Protein AF-0000000074000916 (afdb_homodimer)

Nearest PDB structures (foldseek):
  6sek-assembly1_B  TM=9.337E-01  e=2.875E-43  synthetic construct
  6sf0-assembly2_C-2  TM=9.199E-01  e=2.867E-39  synthetic construct
  7al4-assembly1_A  TM=8.876E-01  e=7.362E-39  Felis catus
  7al4-assembly2_C  TM=8.967E-01  e=8.934E-38  Felis catus
  8odw-assembly1_A  TM=8.646E-01  e=1.930E-27  Gynuella sunshinyii

Foldseek 3Di:
DPAFEEEEAAQELLRVLQLLLCVVLVGHYAYEHQFQDYHQQLDAVTVSQQHLDAPADWALFFQQQAAAPVQHQDPPADRIHHSVSVRVSSVCVCVVSVNVVRYDHSKGWQAWDQDPVQWIWTHIPDDDTDIGRFYEYANDFFGADDADVVHAADDAQAAEEESSQHHACPPPHNQFQFEEEEEDQAQSSQVRQQRQLPPRGHPAYEYEYAFFAQEAECDWPRHGPNVVLVVDDPVPDPVVSLVVVQVSSCVGPNAPVVLVTDGGPDGRQQADHHYDNCRSVCSVVVSYHYFYHFRHHDYQWTAGPVGDIDGGRYYYYHPTRAGADSRYDCVVDGQVLLADQAQLQFHDQPNGRYTYALSAAEPTYRNNVSSLVSNLVSCVSVLQFDDDHSVVSVVNSVVVQVVSVVRYPDHSRRHGYDYDVVSVVVSVVNRVVRNVVRDDPPPPPD/DPAFEEEEAAQELLRVLQLLLCVVLVGHYAYEHQFQDYHQQLDAVTVSQQHLDAPPDWALFFQQQAAAPVQHQDPPADRIHHSVSVRVSSVCVCVVSVPVVRYDHNKGWQAWDQDPVQWIWTHIPDDDTDIGRFYEYANDFFGADDADVVHAADDAQAAEEESSQHHACPPPHNQFQFEEEEEDQAQSSQVRQQRQLPPRGHPAYEYEYAFFAQEAEQDWPRHGPNVVLVVDDPVPDPVVSLVVVQVSSCVGPNAPVVLVTDGGPDGRQQADHHYDNCRSVCSVVVSYHYFYHFRHHDYQWTAGPVGDIDGGRYYYYHPTTAGADSRYDCVVDGQVLLADQAQLQFHDQPNGRYTYALSAAEPTYRNNVSSLVSNLVSCVSVLQFDDDHSVVSVVNSVVVQVVSVVRYPDHSRRHGYDYDVVSVVVSVVNRVVRNVVRDDPPPPPD

Structure (mmCIF, N/CA/C/O backbone):
data_AF-0000000074000916-model_v1
#
loop_
_entity.id
_entity.type
_entity.pdbx_description
1 polymer 'Flavin-containing monooxygenase 5'
#
loop_
_atom_site.group_PDB
_atom_site.id
_atom_site.type_symbol
_atom_site.label_atom_id
_atom_site.label_alt_id
_atom_site.label_comp_id
_atom_site.label_asym_id
_atom_site.label_entity_id
_atom_site.label_seq_id
_atom_site.pdbx_PDB_ins_code
_atom_site.Cartn_x
_atom_site.Cartn_y
_atom_site.Cartn_z
_atom_site.occupancy
_atom_site.B_iso_or_equiv
_atom_site.auth_seq_id
_atom_site.auth_comp_id
_atom_site.auth_asym_id
_atom_site.auth_atom_id
_atom_site.pdbx_PDB_model_num
ATOM 1 N N . MET A 1 1 ? 12.797 -53.281 -23.734 1 43.5 1 MET A N 1
ATOM 2 C CA . MET A 1 1 ? 11.609 -52.5 -24.109 1 43.5 1 MET A CA 1
ATOM 3 C C . MET A 1 1 ? 11.977 -51.094 -24.5 1 43.5 1 MET A C 1
ATOM 5 O O . MET A 1 1 ? 12.859 -50.469 -23.891 1 43.5 1 MET A O 1
ATOM 9 N N . SER A 1 2 ? 11.727 -50.656 -25.734 1 62.44 2 SER A N 1
ATOM 10 C CA . SER A 1 2 ? 12.133 -49.344 -26.266 1 62.44 2 SER A CA 1
ATOM 11 C C . SER A 1 2 ? 11.648 -48.219 -25.375 1 62.44 2 SER A C 1
ATOM 13 O O . SER A 1 2 ? 10.609 -48.344 -24.719 1 62.44 2 SER A O 1
ATOM 15 N N . SER A 1 3 ? 12.43 -47.312 -24.922 1 84.88 3 SER A N 1
ATOM 16 C CA . SER A 1 3 ? 12.141 -46.156 -24.094 1 84.88 3 SER A CA 1
ATOM 17 C C . SER A 1 3 ? 10.945 -45.375 -24.641 1 84.88 3 SER A C 1
ATOM 19 O O . SER A 1 3 ? 10.828 -45.156 -25.859 1 84.88 3 SER A O 1
ATOM 21 N N . PRO A 1 4 ? 9.945 -45.188 -23.766 1 95.75 4 PRO A N 1
ATOM 22 C CA . PRO A 1 4 ? 8.766 -44.438 -24.219 1 95.75 4 PRO A CA 1
ATOM 23 C C . PRO A 1 4 ? 9.102 -43.062 -24.797 1 95.75 4 PRO A C 1
ATOM 25 O O . PRO A 1 4 ? 10.094 -42.469 -24.391 1 95.75 4 PRO A O 1
ATOM 28 N N . HIS A 1 5 ? 8.383 -42.719 -25.75 1 98.25 5 HIS A N 1
ATOM 29 C CA . HIS A 1 5 ? 8.438 -41.344 -26.266 1 98.25 5 HIS A CA 1
ATOM 30 C C . HIS A 1 5 ? 7.289 -40.5 -25.734 1 98.25 5 HIS A C 1
ATOM 32 O O . HIS A 1 5 ? 6.121 -40.844 -25.922 1 98.25 5 HIS A O 1
ATOM 38 N N . VAL A 1 6 ? 7.645 -39.406 -25.031 1 98.75 6 VAL A N 1
ATOM 39 C CA . VAL A 1 6 ? 6.672 -38.656 -24.25 1 98.75 6 VAL A CA 1
ATOM 40 C C . VAL A 1 6 ? 6.332 -37.344 -24.969 1 98.75 6 VAL A C 1
ATOM 42 O O . VAL A 1 6 ? 7.215 -36.688 -25.516 1 98.75 6 VAL A O 1
ATOM 45 N N . CYS A 1 7 ? 5.047 -36.969 -24.984 1 98.81 7 CYS A N 1
ATOM 46 C CA . CYS A 1 7 ? 4.602 -35.625 -25.391 1 98.81 7 CYS A CA 1
ATOM 47 C C . CYS A 1 7 ? 4.277 -34.781 -24.156 1 98.81 7 CYS A C 1
ATOM 49 O O . CYS A 1 7 ? 3.502 -35.188 -23.297 1 98.81 7 CYS A O 1
ATOM 51 N N . VAL A 1 8 ? 4.883 -33.656 -24.047 1 98.94 8 VAL A N 1
ATOM 52 C CA . VAL A 1 8 ? 4.578 -32.719 -22.984 1 98.94 8 VAL A CA 1
ATOM 53 C C . VAL A 1 8 ? 3.891 -31.484 -23.578 1 98.94 8 VAL A C 1
ATOM 55 O O . VAL A 1 8 ? 4.438 -30.828 -24.469 1 98.94 8 VAL A O 1
ATOM 58 N N . ILE A 1 9 ? 2.682 -31.188 -23.078 1 98.81 9 ILE A N 1
ATOM 59 C CA . ILE A 1 9 ? 1.931 -30.031 -23.562 1 98.81 9 ILE A CA 1
ATOM 60 C C . ILE A 1 9 ? 2.1 -28.875 -22.578 1 98.81 9 ILE A C 1
ATOM 62 O O . ILE A 1 9 ? 1.536 -28.891 -21.484 1 98.81 9 ILE A O 1
ATOM 66 N N . GLY A 1 10 ? 2.869 -27.844 -23.031 1 98.44 10 GLY A N 1
ATOM 67 C CA . GLY A 1 10 ? 3.07 -26.656 -22.203 1 98.44 10 GLY A CA 1
ATOM 68 C C . GLY A 1 10 ? 4.453 -26.594 -21.594 1 98.44 10 GLY A C 1
ATOM 69 O O . GLY A 1 10 ? 4.93 -27.562 -21 1 98.44 10 GLY A O 1
ATOM 70 N N . ALA A 1 11 ? 5.074 -25.438 -21.734 1 98.44 11 ALA A N 1
ATOM 71 C CA . ALA A 1 11 ? 6.387 -25.172 -21.141 1 98.44 11 ALA A CA 1
ATOM 72 C C . ALA A 1 11 ? 6.328 -24 -20.156 1 98.44 11 ALA A C 1
ATOM 74 O O . ALA A 1 11 ? 7.219 -23.156 -20.141 1 98.44 11 ALA A O 1
ATOM 75 N N . GLY A 1 12 ? 5.191 -23.938 -19.391 1 97.56 12 GLY A N 1
ATOM 76 C CA . GLY A 1 12 ? 5.125 -23.016 -18.281 1 97.56 12 GLY A CA 1
ATOM 77 C C . GLY A 1 12 ? 5.945 -23.453 -17.078 1 97.56 12 GLY A C 1
ATOM 78 O O . GLY A 1 12 ? 6.863 -24.266 -17.219 1 97.56 12 GLY A O 1
ATOM 79 N N . SER A 1 13 ? 5.598 -22.891 -15.914 1 97.44 13 SER A N 1
ATOM 80 C CA . SER A 1 13 ? 6.363 -23.172 -14.703 1 97.44 13 SER A CA 1
ATOM 81 C C . SER A 1 13 ? 6.316 -24.656 -14.352 1 97.44 13 SER A C 1
ATOM 83 O O . SER A 1 13 ? 7.246 -25.172 -13.734 1 97.44 13 SER A O 1
ATOM 85 N N . SER A 1 14 ? 5.289 -25.359 -14.773 1 98.38 14 SER A N 1
ATOM 86 C CA . SER A 1 14 ? 5.141 -26.781 -14.453 1 98.38 14 SER A CA 1
ATOM 87 C C . SER A 1 14 ? 5.805 -27.656 -15.508 1 98.38 14 SER A C 1
ATOM 89 O O . SER A 1 14 ? 6.527 -28.594 -15.18 1 98.38 14 SER A O 1
ATOM 91 N N . GLY A 1 15 ? 5.629 -27.328 -16.766 1 98.62 15 GLY A N 1
ATOM 92 C CA . GLY A 1 15 ? 6.125 -28.141 -17.859 1 98.62 15 GLY A CA 1
ATOM 93 C C . GLY A 1 15 ? 7.637 -28.219 -17.906 1 98.62 15 GLY A C 1
ATOM 94 O O . GLY A 1 15 ? 8.203 -29.266 -18.219 1 98.62 15 GLY A O 1
ATOM 95 N N . ILE A 1 16 ? 8.312 -27.156 -17.578 1 98.75 16 ILE A N 1
ATOM 96 C CA . ILE A 1 16 ? 9.766 -27.125 -17.703 1 98.75 16 ILE A CA 1
ATOM 97 C C . ILE A 1 16 ? 10.391 -28.062 -16.672 1 98.75 16 ILE A C 1
ATOM 99 O O . ILE A 1 16 ? 11.477 -28.609 -16.906 1 98.75 16 ILE A O 1
ATOM 103 N N . THR A 1 17 ? 9.742 -28.312 -15.578 1 98.62 17 THR A N 1
ATOM 104 C CA . THR A 1 17 ? 10.289 -29.25 -14.609 1 98.62 17 THR A CA 1
ATOM 105 C C . THR A 1 17 ? 10.117 -30.688 -15.086 1 98.62 17 THR A C 1
ATOM 107 O O . THR A 1 17 ? 10.953 -31.547 -14.805 1 98.62 17 THR A O 1
ATOM 110 N N . VAL A 1 18 ? 9.062 -30.938 -15.828 1 98.75 18 VAL A N 1
ATOM 111 C CA . VAL A 1 18 ? 8.82 -32.25 -16.375 1 98.75 18 VAL A CA 1
ATOM 112 C C . VAL A 1 18 ? 9.906 -32.594 -17.391 1 98.75 18 VAL A C 1
ATOM 114 O O . VAL A 1 18 ? 10.539 -33.656 -17.312 1 98.75 18 VAL A O 1
ATOM 117 N N . ILE A 1 19 ? 10.133 -31.703 -18.344 1 98.75 19 ILE A N 1
ATOM 118 C CA . ILE A 1 19 ? 11.078 -32.031 -19.406 1 98.75 19 ILE A CA 1
ATOM 119 C C . ILE A 1 19 ? 12.492 -32.094 -18.828 1 98.75 19 ILE A C 1
ATOM 121 O O . ILE A 1 19 ? 13.32 -32.875 -19.297 1 98.75 19 ILE A O 1
ATOM 125 N N . LYS A 1 20 ? 12.773 -31.281 -17.781 1 98.81 20 LYS A N 1
ATOM 126 C CA . LYS A 1 20 ? 14.047 -31.438 -17.094 1 98.81 20 LYS A CA 1
ATOM 127 C C . LYS A 1 20 ? 14.211 -32.844 -16.531 1 98.81 20 LYS A C 1
ATOM 129 O O . LYS A 1 20 ? 15.25 -33.469 -16.734 1 98.81 20 LYS A O 1
ATOM 134 N N . SER A 1 21 ? 13.219 -33.312 -15.867 1 98.69 21 SER A N 1
ATOM 135 C CA . SER A 1 21 ? 13.273 -34.656 -15.266 1 98.69 21 SER A CA 1
ATOM 136 C C . SER A 1 21 ? 13.406 -35.75 -16.328 1 98.69 21 SER A C 1
ATOM 138 O O . SER A 1 21 ? 14.156 -36.688 -16.156 1 98.69 21 SER A O 1
ATOM 140 N N . LEU A 1 22 ? 12.664 -35.656 -17.406 1 98.62 22 LEU A N 1
ATOM 141 C CA . LEU A 1 22 ? 12.75 -36.594 -18.5 1 98.62 22 LEU A CA 1
ATOM 142 C C . LEU A 1 22 ? 14.156 -36.625 -19.094 1 98.62 22 LEU A C 1
ATOM 144 O O . LEU A 1 22 ? 14.742 -37.688 -19.281 1 98.62 22 LEU A O 1
ATOM 148 N N . LYS A 1 23 ? 14.672 -35.438 -19.328 1 98.5 23 LYS A N 1
ATOM 149 C CA . LYS A 1 23 ? 16.016 -35.312 -19.891 1 98.5 23 LYS A CA 1
ATOM 150 C C . LYS A 1 23 ? 17.047 -35.969 -18.984 1 98.5 23 LYS A C 1
ATOM 152 O O . LYS A 1 23 ? 17.875 -36.75 -19.438 1 98.5 23 LYS A O 1
ATOM 157 N N . GLU A 1 24 ? 16.938 -35.656 -17.75 1 97.81 24 GLU A N 1
ATOM 158 C CA . GLU A 1 24 ? 17.906 -36.156 -16.781 1 97.81 24 GLU A CA 1
ATOM 159 C C . GLU A 1 24 ? 17.844 -37.688 -16.672 1 97.81 24 GLU A C 1
ATOM 161 O O . GLU A 1 24 ? 18.828 -38.312 -16.297 1 97.81 24 GLU A O 1
ATOM 166 N N . ASN A 1 25 ? 16.75 -38.25 -17.047 1 97.5 25 ASN A N 1
ATOM 167 C CA . ASN A 1 25 ? 16.578 -39.688 -16.922 1 97.5 25 ASN A CA 1
ATOM 168 C C . ASN A 1 25 ? 16.672 -40.375 -18.281 1 97.5 25 ASN A C 1
ATOM 170 O O . ASN A 1 25 ? 16.344 -41.562 -18.406 1 97.5 25 ASN A O 1
ATOM 174 N N . GLY A 1 26 ? 17.031 -39.656 -19.281 1 97.31 26 GLY A N 1
ATOM 175 C CA . GLY A 1 26 ? 17.266 -40.219 -20.594 1 97.31 26 GLY A CA 1
ATOM 176 C C . GLY A 1 26 ? 16 -40.656 -21.297 1 97.31 26 GLY A C 1
ATOM 177 O O . GLY A 1 26 ? 16.016 -41.594 -22.109 1 97.31 26 GLY A O 1
ATOM 178 N N . ILE A 1 27 ? 14.898 -40.125 -21.031 1 98.19 27 ILE A N 1
ATOM 179 C CA . ILE A 1 27 ? 13.625 -40.438 -21.641 1 98.19 27 ILE A CA 1
ATOM 180 C C . ILE A 1 27 ? 13.344 -39.5 -22.797 1 98.19 27 ILE A C 1
ATOM 182 O O . ILE A 1 27 ? 13.438 -38.281 -22.641 1 98.19 27 ILE A O 1
ATOM 186 N N . SER A 1 28 ? 13.039 -40.031 -23.922 1 98.06 28 SER A N 1
ATOM 187 C CA . SER A 1 28 ? 12.789 -39.219 -25.109 1 98.06 28 SER A CA 1
ATOM 188 C C . SER A 1 28 ? 11.469 -38.469 -24.984 1 98.06 28 SER A C 1
ATOM 190 O O . SER A 1 28 ? 10.477 -39 -24.484 1 98.06 28 SER A O 1
ATOM 192 N N . PHE A 1 29 ? 11.492 -37.188 -25.5 1 98.56 29 PHE A N 1
ATOM 193 C CA . PHE A 1 29 ? 10.273 -36.375 -25.406 1 98.56 29 PHE A CA 1
ATOM 194 C C . PHE A 1 29 ? 10.258 -35.281 -26.438 1 98.56 29 PHE A C 1
ATOM 196 O O . PHE A 1 29 ? 11.305 -34.906 -26.984 1 98.56 29 PHE A O 1
ATOM 203 N N . ASP A 1 30 ? 9.062 -34.812 -26.734 1 98.38 30 ASP A N 1
ATOM 204 C CA . ASP A 1 30 ? 8.781 -33.531 -27.375 1 98.38 30 ASP A CA 1
ATOM 205 C C . ASP A 1 30 ? 7.969 -32.625 -26.453 1 98.38 30 ASP A C 1
ATOM 207 O O . ASP A 1 30 ? 7.141 -33.125 -25.688 1 98.38 30 ASP A O 1
ATOM 211 N N . CYS A 1 31 ? 8.234 -31.406 -26.516 1 98.81 31 CYS A N 1
ATOM 212 C CA . CYS A 1 31 ? 7.496 -30.422 -25.734 1 98.81 31 CYS A CA 1
ATOM 213 C C . CYS A 1 31 ? 6.934 -29.312 -26.625 1 98.81 31 CYS A C 1
ATOM 215 O O . CYS A 1 31 ? 7.664 -28.703 -27.406 1 98.81 31 CYS A O 1
ATOM 217 N N . TYR A 1 32 ? 5.672 -29.125 -26.547 1 98.81 32 TYR A N 1
ATOM 218 C CA . TYR A 1 32 ? 4.996 -28.109 -27.344 1 98.81 32 TYR A CA 1
ATOM 219 C C . TYR A 1 32 ? 4.594 -26.922 -26.469 1 98.81 32 TYR A C 1
ATOM 221 O O . TYR A 1 32 ? 4.031 -27.094 -25.391 1 98.81 32 TYR A O 1
ATOM 229 N N . GLU A 1 33 ? 4.887 -25.703 -26.875 1 98.69 33 GLU A N 1
ATOM 230 C CA . GLU A 1 33 ? 4.539 -24.453 -26.188 1 98.69 33 GLU A CA 1
ATOM 231 C C . GLU A 1 33 ? 3.887 -23.469 -27.141 1 98.69 33 GLU A C 1
ATOM 233 O O . GLU A 1 33 ? 4.449 -23.141 -28.188 1 98.69 33 GLU A O 1
ATOM 238 N N . LYS A 1 34 ? 2.754 -23.031 -26.703 1 97.62 34 LYS A N 1
ATOM 239 C CA . LYS A 1 34 ? 1.976 -22.109 -27.531 1 97.62 34 LYS A CA 1
ATOM 240 C C . LYS A 1 34 ? 2.686 -20.766 -27.672 1 97.62 34 LYS A C 1
ATOM 242 O O . LYS A 1 34 ? 2.623 -20.141 -28.734 1 97.62 34 LYS A O 1
ATOM 247 N N . GLY A 1 35 ? 3.293 -20.281 -26.672 1 97.56 35 GLY A N 1
ATOM 248 C CA . GLY A 1 35 ? 3.979 -19 -26.688 1 97.56 35 GLY A CA 1
ATOM 249 C C . GLY A 1 35 ? 5.379 -19.078 -27.266 1 97.56 35 GLY A C 1
ATOM 250 O O . GLY A 1 35 ? 5.852 -20.156 -27.625 1 97.56 35 GLY A O 1
ATOM 251 N N . SER A 1 36 ? 6.105 -17.938 -27.328 1 98.06 36 SER A N 1
ATOM 252 C CA . SER A 1 36 ? 7.426 -17.859 -27.938 1 98.06 36 SER A CA 1
ATOM 253 C C . SER A 1 36 ? 8.531 -18.062 -26.922 1 98.06 36 SER A C 1
ATOM 255 O O . SER A 1 36 ? 9.719 -18.062 -27.266 1 98.06 36 SER A O 1
ATOM 257 N N . ASP A 1 37 ? 8.117 -18.203 -25.703 1 97.56 37 ASP A N 1
ATOM 258 C CA . ASP A 1 37 ? 9.102 -18.406 -24.641 1 97.56 37 ASP A CA 1
ATOM 259 C C . ASP A 1 37 ? 8.469 -19.109 -23.438 1 97.56 37 ASP A C 1
ATOM 261 O O . ASP A 1 37 ? 7.262 -19.359 -23.422 1 97.56 37 ASP A O 1
ATOM 265 N N . VAL A 1 38 ? 9.297 -19.531 -22.484 1 97.88 38 VAL A N 1
ATOM 266 C CA . VAL A 1 38 ? 8.812 -20.203 -21.281 1 97.88 38 VAL A CA 1
ATOM 267 C C . VAL A 1 38 ? 8.219 -19.172 -20.312 1 97.88 38 VAL A C 1
ATOM 269 O O . VAL A 1 38 ? 8.32 -17.969 -20.547 1 97.88 38 VAL A O 1
ATOM 272 N N . GLY A 1 39 ? 7.602 -19.688 -19.281 1 94.94 39 GLY A N 1
ATOM 273 C CA . GLY A 1 39 ? 7.121 -18.828 -18.203 1 94.94 39 GLY A CA 1
ATOM 274 C C . GLY A 1 39 ? 5.621 -18.922 -18 1 94.94 39 GLY A C 1
ATOM 275 O O . GLY A 1 39 ? 5.121 -18.641 -16.906 1 94.94 39 GLY A O 1
ATOM 276 N N . GLY A 1 40 ? 4.891 -19.297 -19.141 1 95.19 40 GLY A N 1
ATOM 277 C CA . GLY A 1 40 ? 3.451 -19.469 -19.031 1 95.19 40 GLY A CA 1
ATOM 278 C C . GLY A 1 40 ? 2.752 -18.219 -18.5 1 95.19 40 GLY A C 1
ATOM 279 O O . GLY A 1 40 ? 2.953 -17.125 -19 1 95.19 40 GLY A O 1
ATOM 280 N N . ASN A 1 41 ? 2.012 -18.359 -17.406 1 93.44 41 ASN A N 1
ATOM 281 C CA . ASN A 1 41 ? 1.211 -17.297 -16.812 1 93.44 41 ASN A CA 1
ATOM 282 C C . ASN A 1 41 ? 2.086 -16.156 -16.297 1 93.44 41 ASN A C 1
ATOM 284 O O . ASN A 1 41 ? 1.644 -15.008 -16.234 1 93.44 41 ASN A O 1
ATOM 288 N N . TRP A 1 42 ? 3.332 -16.375 -16.016 1 95.75 42 TRP A N 1
ATOM 289 C CA . TRP A 1 42 ? 4.199 -15.406 -15.359 1 95.75 42 TRP A CA 1
ATOM 290 C C . TRP A 1 42 ? 4.875 -14.5 -16.375 1 95.75 42 TRP A C 1
ATOM 292 O O . TRP A 1 42 ? 5.547 -13.539 -16.016 1 95.75 42 TRP A O 1
ATOM 302 N N . ARG A 1 43 ? 4.66 -14.844 -17.594 1 96.06 43 ARG A N 1
ATOM 303 C CA . ARG A 1 43 ? 5.266 -14.016 -18.625 1 96.06 43 ARG A CA 1
ATOM 304 C C . ARG A 1 43 ? 4.367 -12.836 -18.984 1 96.06 43 ARG A C 1
ATOM 306 O O . ARG A 1 43 ? 3.312 -13.008 -19.594 1 96.06 43 ARG A O 1
ATOM 313 N N . PHE A 1 44 ? 4.809 -11.641 -18.609 1 95.06 44 PHE A N 1
ATOM 314 C CA . PHE A 1 44 ? 4.09 -10.406 -18.922 1 95.06 44 PHE A CA 1
ATOM 315 C C . PHE A 1 44 ? 4.016 -10.18 -20.422 1 95.06 44 PHE A C 1
ATOM 317 O O . PHE A 1 44 ? 5.027 -10.273 -21.125 1 95.06 44 PHE A O 1
ATOM 324 N N . LYS A 1 45 ? 2.789 -9.953 -20.953 1 94.06 45 LYS A N 1
ATOM 325 C CA . LYS A 1 45 ? 2.51 -9.773 -22.375 1 94.06 45 LYS A CA 1
ATOM 326 C C . LYS A 1 45 ? 2.918 -11.008 -23.172 1 94.06 45 LYS A C 1
ATOM 328 O O . LYS A 1 45 ? 3.559 -10.891 -24.219 1 94.06 45 LYS A O 1
ATOM 333 N N . ASN A 1 46 ? 2.623 -12.109 -22.547 1 96 46 ASN A N 1
ATOM 334 C CA . ASN A 1 46 ? 2.832 -13.383 -23.234 1 96 46 ASN A CA 1
ATOM 335 C C . ASN A 1 46 ? 2.088 -13.422 -24.578 1 96 46 ASN A C 1
ATOM 337 O O . ASN A 1 46 ? 0.892 -13.141 -24.625 1 96 46 ASN A O 1
ATOM 341 N N . ASP A 1 47 ? 2.752 -13.734 -25.625 1 96.06 47 ASP A N 1
ATOM 342 C CA . ASP A 1 47 ? 2.189 -13.68 -26.969 1 96.06 47 ASP A CA 1
ATOM 343 C C . ASP A 1 47 ? 1.303 -14.891 -27.234 1 96.06 47 ASP A C 1
ATOM 345 O O . ASP A 1 47 ? 0.713 -15 -28.312 1 96.06 47 ASP A O 1
ATOM 349 N N . ASN A 1 48 ? 1.152 -15.828 -26.297 1 93.81 48 ASN A N 1
ATOM 350 C CA . ASN A 1 48 ? 0.219 -16.938 -26.469 1 93.81 48 ASN A CA 1
ATOM 351 C C . ASN A 1 48 ? -1.221 -16.5 -26.203 1 93.81 48 ASN A C 1
ATOM 353 O O . ASN A 1 48 ? -2.16 -17.234 -26.516 1 93.81 48 ASN A O 1
ATOM 357 N N . GLY A 1 49 ? -1.395 -15.312 -25.547 1 90.5 49 GLY A N 1
ATOM 358 C CA . GLY A 1 49 ? -2.707 -14.719 -25.359 1 90.5 49 GLY A CA 1
ATOM 359 C C . GLY A 1 49 ? -3.475 -15.312 -24.188 1 90.5 49 GLY A C 1
ATOM 360 O O . GLY A 1 49 ? -4.641 -14.984 -23.969 1 90.5 49 GLY A O 1
ATOM 361 N N . LEU A 1 50 ? -2.844 -16.141 -23.422 1 93.06 50 LEU A N 1
ATOM 362 C CA . LEU A 1 50 ? -3.564 -16.891 -22.391 1 93.06 50 LEU A CA 1
ATOM 363 C C . LEU A 1 50 ? -3.15 -16.422 -21 1 93.06 50 LEU A C 1
ATOM 365 O O . LEU A 1 50 ? -3.83 -16.719 -20.016 1 93.06 50 LEU A O 1
ATOM 369 N N . SER A 1 51 ? -2.084 -15.672 -20.922 1 90.88 51 SER A N 1
ATOM 370 C CA . SER A 1 51 ? -1.586 -15.234 -19.609 1 90.88 51 SER A CA 1
ATOM 371 C C . SER A 1 51 ? -2.463 -14.133 -19.031 1 90.88 51 SER A C 1
ATOM 373 O O . SER A 1 51 ? -2.918 -13.242 -19.75 1 90.88 51 SER A O 1
ATOM 375 N N . ASN A 1 52 ? -2.627 -14.172 -17.688 1 90.44 52 ASN A N 1
ATOM 376 C CA . ASN A 1 52 ? -3.51 -13.234 -17 1 90.44 52 ASN A CA 1
ATOM 377 C C . ASN A 1 52 ? -2.729 -12.312 -16.062 1 90.44 52 ASN A C 1
ATOM 379 O O . ASN A 1 52 ? -3.285 -11.781 -15.109 1 90.44 52 ASN A O 1
ATOM 383 N N . ILE A 1 53 ? -1.507 -12.078 -16.344 1 93.38 53 ILE A N 1
ATOM 384 C CA . ILE A 1 53 ? -0.738 -11.297 -15.375 1 93.38 53 ILE A CA 1
ATOM 385 C C . ILE A 1 53 ? -0.772 -9.82 -15.758 1 93.38 53 ILE A C 1
ATOM 387 O O . ILE A 1 53 ? -0.78 -9.484 -16.953 1 93.38 53 ILE A O 1
ATOM 391 N N . TYR A 1 54 ? -0.941 -9 -14.844 1 95.5 54 TYR A N 1
ATOM 392 C CA . TYR A 1 54 ? -0.896 -7.555 -15.016 1 95.5 54 TYR A CA 1
ATOM 393 C C . TYR A 1 54 ? 0.445 -6.992 -14.555 1 95.5 54 TYR A C 1
ATOM 395 O O . TYR A 1 54 ? 1.207 -7.676 -13.867 1 95.5 54 TYR A O 1
ATOM 403 N N . LYS A 1 55 ? 0.774 -5.82 -14.953 1 94.94 55 LYS A N 1
ATOM 404 C CA . LYS A 1 55 ? 2.082 -5.188 -14.805 1 94.94 55 LYS A CA 1
ATOM 405 C C . LYS A 1 55 ? 2.494 -5.117 -13.336 1 94.94 55 LYS A C 1
ATOM 407 O O . LYS A 1 55 ? 3.668 -5.297 -13.008 1 94.94 55 LYS A O 1
ATOM 412 N N . SER A 1 56 ? 1.576 -4.938 -12.461 1 94.31 56 SER A N 1
ATOM 413 C CA . SER A 1 56 ? 1.869 -4.684 -11.055 1 94.31 56 SER A CA 1
ATOM 414 C C . SER A 1 56 ? 1.883 -5.98 -10.25 1 94.31 56 SER A C 1
ATOM 416 O O . SER A 1 56 ? 2.033 -5.957 -9.023 1 94.31 56 SER A O 1
ATOM 418 N N . LEU A 1 57 ? 1.789 -7.086 -10.867 1 95.5 57 LEU A N 1
ATOM 419 C CA . LEU A 1 57 ? 1.595 -8.352 -10.172 1 95.5 57 LEU A CA 1
ATOM 420 C C . LEU A 1 57 ? 2.863 -8.758 -9.43 1 95.5 57 LEU A C 1
ATOM 422 O O . LEU A 1 57 ? 3.955 -8.742 -10 1 95.5 57 LEU A O 1
ATOM 426 N N . HIS A 1 58 ? 2.73 -9.023 -8.148 1 94.69 58 HIS A N 1
ATOM 427 C CA . HIS A 1 58 ? 3.713 -9.695 -7.309 1 94.69 58 HIS A CA 1
ATOM 428 C C . HIS A 1 58 ? 3.229 -11.078 -6.895 1 94.69 58 HIS A C 1
ATOM 430 O O . HIS A 1 58 ? 2.023 -11.312 -6.766 1 94.69 58 HIS A O 1
ATOM 436 N N . ILE A 1 59 ? 4.137 -11.945 -6.762 1 94.62 59 ILE A N 1
ATOM 437 C CA . ILE A 1 59 ? 3.77 -13.25 -6.215 1 94.62 59 ILE A CA 1
ATOM 438 C C . ILE A 1 59 ? 3.291 -13.078 -4.773 1 94.62 59 ILE A C 1
ATOM 440 O O . ILE A 1 59 ? 3.775 -12.211 -4.047 1 94.62 59 ILE A O 1
ATOM 444 N N . ASN A 1 60 ? 2.33 -13.891 -4.383 1 92.81 60 ASN A N 1
ATOM 445 C CA . ASN A 1 60 ? 1.764 -13.844 -3.039 1 92.81 60 ASN A CA 1
ATOM 446 C C . ASN A 1 60 ? 2.467 -14.82 -2.098 1 92.81 60 ASN A C 1
ATOM 448 O O . ASN A 1 60 ? 2.172 -14.859 -0.903 1 92.81 60 ASN A O 1
ATOM 452 N N . THR A 1 61 ? 3.348 -15.625 -2.646 1 93.75 61 THR A N 1
ATOM 453 C CA . THR A 1 61 ? 4.113 -16.609 -1.881 1 93.75 61 THR A CA 1
ATOM 454 C C . THR A 1 61 ? 5.586 -16.219 -1.827 1 93.75 61 THR A C 1
ATOM 456 O O . THR A 1 61 ? 6.156 -15.781 -2.83 1 93.75 61 THR A O 1
ATOM 459 N N . HIS A 1 62 ? 6.168 -16.328 -0.618 1 94.94 62 HIS A N 1
ATOM 460 C CA . HIS A 1 62 ? 7.574 -15.984 -0.438 1 94.94 62 HIS A CA 1
ATOM 461 C C . HIS A 1 62 ? 8.453 -16.719 -1.437 1 94.94 62 HIS A C 1
ATOM 463 O O . HIS A 1 62 ? 8.211 -17.906 -1.73 1 94.94 62 HIS A O 1
ATOM 469 N N . ARG A 1 63 ? 9.516 -16.094 -1.881 1 95.75 63 ARG A N 1
ATOM 470 C CA . ARG A 1 63 ? 10.398 -16.641 -2.91 1 95.75 63 ARG A CA 1
ATOM 471 C C . ARG A 1 63 ? 10.938 -18.016 -2.5 1 95.75 63 ARG A C 1
ATOM 473 O O . ARG A 1 63 ? 11.102 -18.906 -3.34 1 95.75 63 ARG A O 1
ATOM 480 N N . ASP A 1 64 ? 11.18 -18.266 -1.182 1 94.31 64 ASP A N 1
ATOM 481 C CA . ASP A 1 64 ? 11.75 -19.516 -0.706 1 94.31 64 ASP A CA 1
ATOM 482 C C . ASP A 1 64 ? 10.781 -20.688 -0.927 1 94.31 64 ASP A C 1
ATOM 484 O O . ASP A 1 64 ? 11.203 -21.828 -1.109 1 94.31 64 ASP A O 1
ATOM 488 N N . ARG A 1 65 ? 9.57 -20.328 -0.892 1 93.62 65 ARG A N 1
ATOM 489 C CA . ARG A 1 65 ? 8.547 -21.344 -1.067 1 93.62 65 ARG A CA 1
ATOM 490 C C . ARG A 1 65 ? 8.266 -21.594 -2.547 1 93.62 65 ARG A C 1
ATOM 492 O O . ARG A 1 65 ? 7.863 -22.703 -2.93 1 93.62 65 ARG A O 1
ATOM 499 N N . MET A 1 66 ? 8.5 -20.656 -3.324 1 96 66 MET A N 1
ATOM 500 C CA . MET A 1 66 ? 8.188 -20.734 -4.746 1 96 66 MET A CA 1
ATOM 501 C C . MET A 1 66 ? 9.32 -21.406 -5.512 1 96 66 MET A C 1
ATOM 503 O O . MET A 1 66 ? 9.078 -22.109 -6.5 1 96 66 MET A O 1
ATOM 507 N N . GLU A 1 67 ? 10.57 -21.25 -5.125 1 97.75 67 GLU A N 1
ATOM 508 C CA . GLU A 1 67 ? 11.742 -21.688 -5.879 1 97.75 67 GLU A CA 1
ATOM 509 C C . GLU A 1 67 ? 11.719 -23.203 -6.098 1 97.75 67 GLU A C 1
ATOM 511 O O . GLU A 1 67 ? 11.172 -23.938 -5.281 1 97.75 67 GLU A O 1
ATOM 516 N N . TYR A 1 68 ? 12.25 -23.609 -7.238 1 98.19 68 TYR A N 1
ATOM 517 C CA . TYR A 1 68 ? 12.508 -25.016 -7.441 1 98.19 68 TYR A CA 1
ATOM 518 C C . TYR A 1 68 ? 13.586 -25.516 -6.484 1 98.19 68 TYR A C 1
ATOM 520 O O . TYR A 1 68 ? 14.57 -24.828 -6.234 1 98.19 68 TYR A O 1
ATOM 528 N N . ARG A 1 69 ? 13.398 -26.734 -6 1 96.31 69 ARG A N 1
ATOM 529 C CA . ARG A 1 69 ? 14.328 -27.25 -5.008 1 96.31 69 ARG A CA 1
ATOM 530 C C . ARG A 1 69 ? 15.695 -27.516 -5.625 1 96.31 69 ARG A C 1
ATOM 532 O O . ARG A 1 69 ? 16.719 -27.359 -4.961 1 96.31 69 ARG A O 1
ATOM 539 N N . ASP A 1 70 ? 15.734 -27.844 -6.816 1 97.06 70 ASP A N 1
ATOM 540 C CA . ASP A 1 70 ? 17 -28.188 -7.477 1 97.06 70 ASP A CA 1
ATOM 541 C C . ASP A 1 70 ? 17.641 -26.938 -8.094 1 97.06 70 ASP A C 1
ATOM 543 O O . ASP A 1 70 ? 18.734 -27.016 -8.664 1 97.06 70 ASP A O 1
ATOM 547 N N . PHE A 1 71 ? 17.047 -25.828 -8.055 1 98.12 71 PHE A N 1
ATOM 548 C CA . PHE A 1 71 ? 17.547 -24.578 -8.625 1 98.12 71 PHE A CA 1
ATOM 549 C C . PHE A 1 71 ? 17.047 -23.391 -7.816 1 98.12 71 PHE A C 1
ATOM 551 O O . PHE A 1 71 ? 16.188 -22.625 -8.281 1 98.12 71 PHE A O 1
ATOM 558 N N . PRO A 1 72 ? 17.609 -23.172 -6.699 1 97.56 72 PRO A N 1
ATOM 559 C CA . PRO A 1 72 ? 17.141 -22.125 -5.805 1 97.56 72 PRO A CA 1
ATOM 560 C C . PRO A 1 72 ? 17.203 -20.734 -6.441 1 97.56 72 PRO A C 1
ATOM 562 O O . PRO A 1 72 ? 18.062 -20.484 -7.297 1 97.56 72 PRO A O 1
ATOM 565 N N . MET A 1 73 ? 16.266 -19.859 -6.082 1 97.06 73 MET A N 1
ATOM 566 C CA . MET A 1 73 ? 16.266 -18.484 -6.562 1 97.06 73 MET A CA 1
ATOM 567 C C . MET A 1 73 ? 17.469 -17.719 -6.008 1 97.06 73 MET A C 1
ATOM 569 O O . MET A 1 73 ? 17.984 -18.047 -4.934 1 97.06 73 MET A O 1
ATOM 573 N N . PRO A 1 74 ? 17.922 -16.703 -6.742 1 95.62 74 PRO A N 1
ATOM 574 C CA . PRO A 1 74 ? 19.016 -15.867 -6.238 1 95.62 74 PRO A CA 1
ATOM 575 C C . PRO A 1 74 ? 18.703 -15.234 -4.887 1 95.62 74 PRO A C 1
ATOM 577 O O . PRO A 1 74 ? 17.562 -14.828 -4.648 1 95.62 74 PRO A O 1
ATOM 580 N N . LYS A 1 75 ? 19.719 -15.062 -4.094 1 91.94 75 LYS A N 1
ATOM 581 C CA . LYS A 1 75 ? 19.547 -14.555 -2.736 1 91.94 75 LYS A CA 1
ATOM 582 C C . LYS A 1 75 ? 19.172 -13.078 -2.746 1 91.94 75 LYS A C 1
ATOM 584 O O . LYS A 1 75 ? 18.609 -12.57 -1.776 1 91.94 75 LYS A O 1
ATOM 589 N N . ASP A 1 76 ? 19.484 -12.398 -3.77 1 92.12 76 ASP A N 1
ATOM 590 C CA . ASP A 1 76 ? 19.25 -10.961 -3.818 1 92.12 76 ASP A CA 1
ATOM 591 C C . ASP A 1 76 ? 17.844 -10.656 -4.324 1 92.12 76 ASP A C 1
ATOM 593 O O . ASP A 1 76 ? 17.453 -9.492 -4.43 1 92.12 76 ASP A O 1
ATOM 597 N N . TYR A 1 77 ? 17.062 -11.75 -4.688 1 95.44 77 TYR A N 1
ATOM 598 C CA . TYR A 1 77 ? 15.664 -11.539 -5.043 1 95.44 77 TYR A CA 1
ATOM 599 C C . TYR A 1 77 ? 14.867 -11.055 -3.836 1 95.44 77 TYR A C 1
ATOM 601 O O . TYR A 1 77 ? 15.156 -11.445 -2.699 1 95.44 77 TYR A O 1
ATOM 609 N N . PRO A 1 78 ? 13.906 -10.203 -4.059 1 95 78 PRO A N 1
ATOM 610 C CA . PRO A 1 78 ? 13.039 -9.773 -2.963 1 95 78 PRO A CA 1
ATOM 611 C C . PRO A 1 78 ? 12.195 -10.914 -2.396 1 95 78 PRO A C 1
ATOM 613 O O . PRO A 1 78 ? 12.133 -11.992 -2.992 1 95 78 PRO A O 1
ATOM 616 N N . ASP A 1 79 ? 11.594 -10.68 -1.21 1 95.31 79 ASP A N 1
ATOM 617 C CA . ASP A 1 79 ? 10.758 -11.672 -0.552 1 95.31 79 ASP A CA 1
ATOM 618 C C . ASP A 1 79 ? 9.586 -12.078 -1.444 1 95.31 79 ASP A C 1
ATOM 620 O O . ASP A 1 79 ? 9.266 -13.258 -1.563 1 95.31 79 ASP A O 1
ATOM 624 N N . TYR A 1 80 ? 8.969 -11.102 -2.059 1 95.69 80 TYR A N 1
ATOM 625 C CA . TYR A 1 80 ? 7.82 -11.273 -2.941 1 95.69 80 TYR A CA 1
ATOM 626 C C . TYR A 1 80 ? 8.047 -10.57 -4.277 1 95.69 80 TYR A C 1
ATOM 628 O O . TYR A 1 80 ? 7.453 -9.531 -4.551 1 95.69 80 TYR A O 1
ATOM 636 N N . PRO A 1 81 ? 8.82 -11.203 -5.145 1 95.31 81 PRO A N 1
ATOM 637 C CA . PRO A 1 81 ? 9.195 -10.555 -6.402 1 95.31 81 PRO A CA 1
ATOM 638 C C . PRO A 1 81 ? 8 -10.305 -7.324 1 95.31 81 PRO A C 1
ATOM 640 O O . PRO A 1 81 ? 6.996 -11.008 -7.234 1 95.31 81 PRO A O 1
ATOM 643 N N . ASN A 1 82 ? 8.109 -9.266 -8.133 1 95.19 82 ASN A N 1
ATOM 644 C CA . ASN A 1 82 ? 7.129 -9.102 -9.203 1 95.19 82 ASN A CA 1
ATOM 645 C C . ASN A 1 82 ? 7.391 -10.07 -10.352 1 95.19 82 ASN A C 1
ATOM 647 O O . ASN A 1 82 ? 8.266 -10.93 -10.258 1 95.19 82 ASN A O 1
ATOM 651 N N . HIS A 1 83 ? 6.648 -9.953 -11.414 1 95.19 83 HIS A N 1
ATOM 652 C CA . HIS A 1 83 ? 6.684 -10.938 -12.484 1 95.19 83 HIS A CA 1
ATOM 653 C C . HIS A 1 83 ? 8.016 -10.898 -13.234 1 95.19 83 HIS A C 1
ATOM 655 O O . HIS A 1 83 ? 8.438 -11.898 -13.812 1 95.19 83 HIS A O 1
ATOM 661 N N . GLU A 1 84 ? 8.766 -9.797 -13.18 1 94.5 84 GLU A N 1
ATOM 662 C CA . GLU A 1 84 ? 9.977 -9.656 -13.984 1 94.5 84 GLU A CA 1
ATOM 663 C C . GLU A 1 84 ? 11.086 -10.57 -13.469 1 94.5 84 GLU A C 1
ATOM 665 O O . GLU A 1 84 ? 11.617 -11.391 -14.219 1 94.5 84 GLU A O 1
ATOM 670 N N . PRO A 1 85 ? 11.43 -10.484 -12.188 1 95.69 85 PRO A N 1
ATOM 671 C CA . PRO A 1 85 ? 12.422 -11.43 -11.688 1 95.69 85 PRO A CA 1
ATOM 672 C C . PRO A 1 85 ? 11.961 -12.883 -11.797 1 95.69 85 PRO A C 1
ATOM 674 O O . PRO A 1 85 ? 12.781 -13.781 -11.992 1 95.69 85 PRO A O 1
ATOM 677 N N . ILE A 1 86 ? 10.711 -13.133 -11.68 1 97.06 86 ILE A N 1
ATOM 678 C CA . ILE A 1 86 ? 10.195 -14.5 -11.766 1 97.06 86 ILE A CA 1
ATOM 679 C C . ILE A 1 86 ? 10.383 -15.031 -13.188 1 97.06 86 ILE A C 1
ATOM 681 O O . ILE A 1 86 ? 10.82 -16.172 -13.375 1 97.06 86 ILE A O 1
ATOM 685 N N . GLN A 1 87 ? 10.078 -14.188 -14.188 1 97.31 87 GLN A N 1
ATOM 686 C CA . GLN A 1 87 ? 10.328 -14.578 -15.57 1 97.31 87 GLN A CA 1
ATOM 687 C C . GLN A 1 87 ? 11.812 -14.844 -15.805 1 97.31 87 GLN A C 1
ATOM 689 O O . GLN A 1 87 ? 12.18 -15.836 -16.438 1 97.31 87 GLN A O 1
ATOM 694 N N . ALA A 1 88 ? 12.656 -13.992 -15.258 1 97.69 88 ALA A N 1
ATOM 695 C CA . ALA A 1 88 ? 14.102 -14.172 -15.391 1 97.69 88 ALA A CA 1
ATOM 696 C C . ALA A 1 88 ? 14.547 -15.492 -14.766 1 97.69 88 ALA A C 1
ATOM 698 O O . ALA A 1 88 ? 15.438 -16.156 -15.289 1 97.69 88 ALA A O 1
ATOM 699 N N . TYR A 1 89 ? 13.969 -15.812 -13.719 1 98 89 TYR A N 1
ATOM 700 C CA . TYR A 1 89 ? 14.266 -1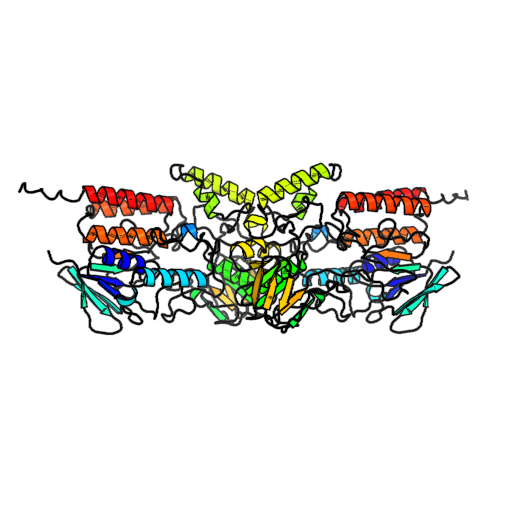7.047 -13.016 1 98 89 TYR A CA 1
ATOM 701 C C . TYR A 1 89 ? 13.953 -18.266 -13.883 1 98 89 TYR A C 1
ATOM 703 O O . TYR A 1 89 ? 14.758 -19.188 -13.977 1 98 89 TYR A O 1
ATOM 711 N N . PHE A 1 90 ? 12.789 -18.281 -14.531 1 98.38 90 PHE A N 1
ATOM 712 C CA . PHE A 1 90 ? 12.406 -19.391 -15.406 1 98.38 90 PHE A CA 1
ATOM 713 C C . PHE A 1 90 ? 13.352 -19.484 -16.594 1 98.38 90 PHE A C 1
ATOM 715 O O . PHE A 1 90 ? 13.734 -20.578 -17.016 1 98.38 90 PHE A O 1
ATOM 722 N N . LEU A 1 91 ? 13.703 -18.344 -17.125 1 98.31 91 LEU A N 1
ATOM 723 C CA . LEU A 1 91 ? 14.656 -18.312 -18.234 1 98.31 91 LEU A CA 1
ATOM 724 C C . LEU A 1 91 ? 16 -18.906 -17.797 1 98.31 91 LEU A C 1
ATOM 726 O O . LEU A 1 91 ? 16.594 -19.703 -18.531 1 98.31 91 LEU A O 1
ATOM 730 N N . SER A 1 92 ? 16.438 -18.484 -16.641 1 98.38 92 SER A N 1
ATOM 731 C CA . SER A 1 92 ? 17.703 -19.016 -16.109 1 98.38 92 SER A CA 1
ATOM 732 C C . SER A 1 92 ? 17.641 -20.516 -15.906 1 98.38 92 SER A C 1
ATOM 734 O O . SER A 1 92 ? 18.609 -21.234 -16.156 1 98.38 92 SER A O 1
ATOM 736 N N . TYR A 1 93 ? 16.562 -20.984 -15.43 1 98.38 93 TYR A N 1
ATOM 737 C CA . TYR A 1 93 ? 16.344 -22.406 -15.203 1 98.38 93 TYR A CA 1
ATOM 738 C C . TYR A 1 93 ? 16.5 -23.203 -16.5 1 98.38 93 TYR A C 1
ATOM 740 O O . TYR A 1 93 ? 17.266 -24.172 -16.562 1 98.38 93 TYR A O 1
ATOM 748 N N . VAL A 1 94 ? 15.797 -22.797 -17.531 1 98.44 94 VAL A N 1
ATOM 749 C CA . VAL A 1 94 ? 15.781 -23.484 -18.812 1 98.44 94 VAL A CA 1
ATOM 750 C C . VAL A 1 94 ? 17.172 -23.422 -19.453 1 98.44 94 VAL A C 1
ATOM 752 O O . VAL A 1 94 ? 17.625 -24.391 -20.062 1 98.44 94 VAL A O 1
ATOM 755 N N . ASP A 1 95 ? 17.812 -22.297 -19.328 1 98.25 95 ASP A N 1
ATOM 756 C CA . ASP A 1 95 ? 19.172 -22.156 -19.859 1 98.25 95 ASP A CA 1
ATOM 757 C C . ASP A 1 95 ? 20.156 -23.031 -19.109 1 98.25 95 ASP A C 1
ATOM 759 O O . ASP A 1 95 ? 20.969 -23.734 -19.719 1 98.25 95 ASP A O 1
ATOM 763 N N . HIS A 1 96 ? 20.094 -22.984 -17.828 1 98.44 96 HIS A N 1
ATOM 764 C CA . HIS A 1 96 ? 21.016 -23.734 -16.969 1 98.44 96 HIS A CA 1
ATOM 765 C C . HIS A 1 96 ? 20.938 -25.234 -17.281 1 98.44 96 HIS A C 1
ATOM 767 O O . HIS A 1 96 ? 21.984 -25.891 -17.359 1 98.44 96 HIS A O 1
ATOM 773 N N . PHE A 1 97 ? 19.781 -25.781 -17.484 1 98.5 97 PHE A N 1
ATOM 774 C CA . PHE A 1 97 ? 19.609 -27.219 -17.641 1 98.5 97 PHE A CA 1
ATOM 775 C C . PHE A 1 97 ? 19.578 -27.594 -19.109 1 98.5 97 PHE A C 1
ATOM 777 O O . PHE A 1 97 ? 19.422 -28.766 -19.453 1 98.5 97 PHE A O 1
ATOM 784 N N . GLY A 1 98 ? 19.703 -26.609 -19.984 1 98.12 98 GLY A N 1
ATOM 785 C CA . GLY A 1 98 ? 19.766 -26.875 -21.406 1 98.12 98 GLY A CA 1
ATOM 786 C C . GLY A 1 98 ? 18.484 -27.438 -21.969 1 98.12 98 GLY A C 1
ATOM 787 O O . GLY A 1 98 ? 18.5 -28.422 -22.719 1 98.12 98 GLY A O 1
ATOM 788 N N . LEU A 1 99 ? 17.344 -26.812 -21.656 1 98.5 99 LEU A N 1
ATOM 789 C CA . LEU A 1 99 ? 16.031 -27.375 -22 1 98.5 99 LEU A CA 1
ATOM 790 C C . LEU A 1 99 ? 15.461 -26.703 -23.234 1 98.5 99 LEU A C 1
ATOM 792 O O . LEU A 1 99 ? 14.586 -27.25 -23.906 1 98.5 99 LEU A O 1
ATOM 796 N N . ARG A 1 100 ? 15.883 -25.547 -23.531 1 97.56 100 ARG A N 1
ATOM 797 C CA . ARG A 1 100 ? 15.258 -24.688 -24.547 1 97.56 100 ARG A CA 1
ATOM 798 C C . ARG A 1 100 ? 15.18 -25.391 -25.891 1 97.56 100 ARG A C 1
ATOM 800 O O . ARG A 1 100 ? 14.172 -25.281 -26.594 1 97.56 100 ARG A O 1
ATOM 807 N N . LYS A 1 101 ? 16.219 -26.125 -26.266 1 96.62 101 LYS A N 1
ATOM 808 C CA . LYS A 1 101 ? 16.312 -26.75 -27.578 1 96.62 101 LYS A CA 1
ATOM 809 C C . LYS A 1 101 ? 15.305 -27.891 -27.719 1 96.62 101 LYS A C 1
ATOM 811 O O . LYS A 1 101 ? 15.039 -28.344 -28.828 1 96.62 101 LYS A O 1
ATOM 816 N N . HIS A 1 102 ? 14.727 -28.312 -26.641 1 97.31 102 HIS A N 1
ATOM 817 C CA . HIS A 1 102 ? 13.789 -29.422 -26.641 1 97.31 102 HIS A CA 1
ATOM 818 C C . HIS A 1 102 ? 12.352 -28.938 -26.688 1 97.31 102 HIS A C 1
ATOM 820 O O . HIS A 1 102 ? 11.414 -29.734 -26.688 1 97.31 102 HIS A O 1
ATOM 826 N N . ILE A 1 103 ? 12.148 -27.641 -26.75 1 98.69 103 ILE A N 1
ATOM 827 C CA . ILE A 1 103 ? 10.812 -27.062 -26.719 1 98.69 103 ILE A CA 1
ATOM 828 C C . ILE A 1 103 ? 10.469 -26.484 -28.094 1 98.69 103 ILE A C 1
ATOM 830 O O . ILE A 1 103 ? 11.266 -25.75 -28.672 1 98.69 103 ILE A O 1
ATOM 834 N N . GLN A 1 104 ? 9.352 -26.938 -28.625 1 98.62 104 GLN A N 1
ATOM 835 C CA . GLN A 1 104 ? 8.82 -26.344 -29.844 1 98.62 104 GLN A CA 1
ATOM 836 C C . GLN A 1 104 ? 7.934 -25.141 -29.531 1 98.62 104 GLN A C 1
ATOM 838 O O . GLN A 1 104 ? 6.738 -25.297 -29.266 1 98.62 104 GLN A O 1
ATOM 843 N N . PHE A 1 105 ? 8.492 -23.938 -29.656 1 98.5 105 PHE A N 1
ATOM 844 C CA . PHE A 1 105 ? 7.793 -22.703 -29.344 1 98.5 105 PHE A CA 1
ATOM 845 C C . PHE A 1 105 ? 6.863 -22.312 -30.484 1 98.5 105 PHE A C 1
ATOM 847 O O . PHE A 1 105 ? 6.996 -22.797 -31.609 1 98.5 105 PHE A O 1
ATOM 854 N N . LYS A 1 106 ? 5.918 -21.406 -30.109 1 98.25 106 LYS A N 1
ATOM 855 C CA . LYS A 1 106 ? 4.918 -20.953 -31.078 1 98.25 106 LYS A CA 1
ATOM 856 C C . LYS A 1 106 ? 4.258 -22.141 -31.781 1 98.25 106 LYS A C 1
ATOM 858 O O . LYS A 1 106 ? 4.004 -22.094 -32.969 1 98.25 106 LYS A O 1
ATOM 863 N N . ASN A 1 107 ? 4.121 -23.172 -31.078 1 98.56 107 ASN A N 1
ATOM 864 C CA . ASN A 1 107 ? 3.533 -24.406 -31.578 1 98.56 107 ASN A CA 1
ATOM 865 C C . ASN A 1 107 ? 2.689 -25.109 -30.516 1 98.56 107 ASN A C 1
ATOM 867 O O . ASN A 1 107 ? 3.135 -26.078 -29.906 1 98.56 107 ASN A O 1
ATOM 871 N N . GLY A 1 108 ? 1.443 -24.688 -30.359 1 97.94 108 GLY A N 1
ATOM 872 C CA . GLY A 1 108 ? 0.514 -25.312 -29.438 1 97.94 108 GLY A CA 1
ATOM 873 C C . GLY A 1 108 ? -0.046 -26.625 -29.969 1 97.94 108 GLY A C 1
ATOM 874 O O . GLY A 1 108 ? 0.21 -27 -31.109 1 97.94 108 GLY A O 1
ATOM 875 N N . VAL A 1 109 ? -0.737 -27.344 -29.125 1 98.69 109 VAL A N 1
ATOM 876 C CA . VAL A 1 109 ? -1.375 -28.594 -29.516 1 98.69 109 VAL A CA 1
ATOM 877 C C . VAL A 1 109 ? -2.846 -28.344 -29.844 1 98.69 109 VAL A C 1
ATOM 879 O O . VAL A 1 109 ? -3.592 -27.812 -29.016 1 98.69 109 VAL A O 1
ATOM 882 N N . LYS A 1 110 ? -3.232 -28.719 -30.984 1 98.25 110 LYS A N 1
ATOM 883 C CA . LYS A 1 110 ? -4.613 -28.547 -31.438 1 98.25 110 LYS A CA 1
ATOM 884 C C . LYS A 1 110 ? -5.492 -29.703 -30.953 1 98.25 110 LYS A C 1
ATOM 886 O O . LYS A 1 110 ? -6.648 -29.484 -30.578 1 98.25 110 LYS A O 1
ATOM 891 N N . LYS A 1 111 ? -4.891 -30.891 -31.078 1 98.62 111 LYS A N 1
ATOM 892 C CA . LYS A 1 111 ? -5.68 -32.062 -30.766 1 98.62 111 LYS A CA 1
ATOM 893 C C . LYS A 1 111 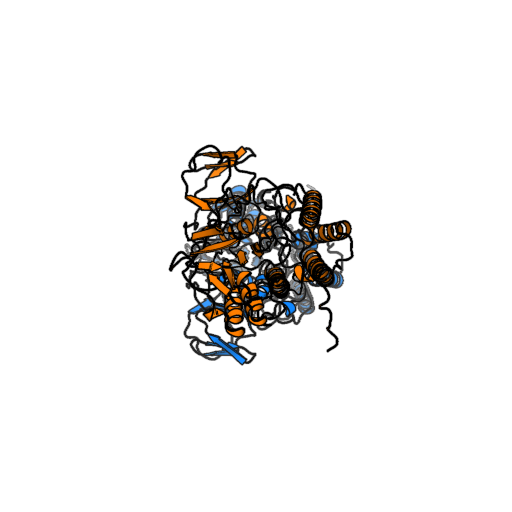? -4.797 -33.188 -30.219 1 98.62 111 LYS A C 1
ATOM 895 O O . LYS A 1 111 ? -3.682 -33.406 -30.703 1 98.62 111 LYS A O 1
ATOM 900 N N . ALA A 1 112 ? -5.301 -33.844 -29.25 1 98.81 112 ALA A N 1
ATOM 901 C CA . ALA A 1 112 ? -4.707 -35.062 -28.688 1 98.81 112 ALA A CA 1
ATOM 902 C C . ALA A 1 112 ? -5.738 -36.156 -28.594 1 98.81 112 ALA A C 1
ATOM 904 O O . ALA A 1 112 ? -6.777 -36.031 -27.953 1 98.81 112 ALA A O 1
ATOM 905 N N . GLU A 1 113 ? -5.43 -37.281 -29.25 1 98.38 113 GLU A N 1
ATOM 906 C CA . GLU A 1 113 ? -6.371 -38.375 -29.328 1 98.38 113 GLU A CA 1
ATOM 907 C C . GLU A 1 113 ? -5.723 -39.688 -28.891 1 98.38 113 GLU A C 1
ATOM 909 O O . GLU A 1 113 ? -4.566 -39.969 -29.219 1 98.38 113 GLU A O 1
ATOM 914 N N . ARG A 1 114 ? -6.453 -40.406 -28.141 1 98.06 114 ARG A N 1
ATOM 915 C CA . ARG A 1 114 ? -5.992 -41.75 -27.766 1 98.06 114 ARG A CA 1
ATOM 916 C C . ARG A 1 114 ? -6.367 -42.781 -28.828 1 98.06 114 ARG A C 1
ATOM 918 O O . ARG A 1 114 ? -7.539 -42.906 -29.188 1 98.06 114 ARG A O 1
ATOM 925 N N . LEU A 1 115 ? -5.398 -43.5 -29.266 1 97.94 115 LEU A N 1
ATOM 926 C CA . LEU A 1 115 ? -5.605 -44.5 -30.297 1 97.94 115 LEU A CA 1
ATOM 927 C C . LEU A 1 115 ? -6.039 -45.844 -29.703 1 97.94 115 LEU A C 1
ATOM 929 O O . LEU A 1 115 ? -5.895 -46.062 -28.484 1 97.94 115 LEU A O 1
ATOM 933 N N . PRO A 1 116 ? -6.52 -46.781 -30.5 1 97.25 116 PRO A N 1
ATOM 934 C CA . PRO A 1 116 ? -6.977 -48.094 -29.984 1 97.25 116 PRO A CA 1
ATOM 935 C C . PRO A 1 116 ? -5.867 -48.875 -29.312 1 97.25 116 PRO A C 1
ATOM 937 O O . PRO A 1 116 ? -6.137 -49.656 -28.391 1 97.25 116 PRO A O 1
ATOM 940 N N . ASP A 1 117 ? -4.691 -48.625 -29.719 1 96.88 117 ASP A N 1
ATOM 941 C CA . ASP A 1 117 ? -3.586 -49.375 -29.125 1 96.88 117 ASP A CA 1
ATOM 942 C C . ASP A 1 117 ? -3.09 -48.688 -27.844 1 96.88 117 ASP A C 1
ATOM 944 O O . ASP A 1 117 ? -2.111 -49.156 -27.25 1 96.88 117 ASP A O 1
ATOM 948 N N . GLY A 1 118 ? -3.697 -47.625 -27.547 1 96.56 118 GLY A N 1
ATOM 949 C CA . GLY A 1 118 ? -3.381 -46.969 -26.281 1 96.56 118 GLY A CA 1
ATOM 950 C C . GLY A 1 118 ? -2.414 -45.812 -26.438 1 96.56 118 GLY A C 1
ATOM 951 O O . GLY A 1 118 ? -2.229 -45.031 -25.5 1 96.56 118 GLY A O 1
ATOM 952 N N . LYS A 1 119 ? -1.879 -45.656 -27.594 1 98.19 119 LYS A N 1
ATOM 953 C CA . LYS A 1 119 ? -0.943 -44.562 -27.844 1 98.19 119 LYS A CA 1
ATOM 954 C C . LYS A 1 119 ? -1.684 -43.25 -28.109 1 98.19 119 LYS A C 1
ATOM 956 O O . LYS A 1 119 ? -2.914 -43.25 -28.203 1 98.19 119 LYS A O 1
ATOM 961 N N . TRP A 1 120 ? -0.921 -42.156 -28.188 1 98.69 120 TRP A N 1
ATOM 962 C CA . TRP A 1 120 ? -1.512 -40.844 -28.359 1 98.69 120 TRP A CA 1
ATOM 963 C C . TRP A 1 120 ? -1.142 -40.25 -29.703 1 98.69 120 TRP A C 1
ATOM 965 O O . TRP A 1 120 ? 0.04 -40.125 -30.047 1 98.69 120 TRP A O 1
ATOM 975 N N . LYS A 1 121 ? -2.115 -39.938 -30.453 1 98.88 121 LYS A N 1
ATOM 976 C CA . LYS A 1 121 ? -1.898 -39.094 -31.641 1 98.88 121 LYS A CA 1
ATOM 977 C C . LYS A 1 121 ? -2.041 -37.625 -31.312 1 98.88 121 LYS A C 1
ATOM 979 O O . LYS A 1 121 ? -3.121 -37.156 -30.938 1 98.88 121 LYS A O 1
ATOM 984 N N . VAL A 1 122 ? -0.982 -36.844 -31.453 1 98.81 122 VAL A N 1
ATOM 985 C CA . VAL A 1 122 ? -0.973 -35.438 -31.125 1 98.81 122 VAL A CA 1
ATOM 986 C C . VAL A 1 122 ? -0.82 -34.625 -32.406 1 98.81 122 VAL A C 1
ATOM 988 O O . VAL A 1 122 ? 0.074 -34.875 -33.219 1 98.81 122 VAL A O 1
ATOM 991 N N . THR A 1 123 ? -1.71 -33.75 -32.594 1 98.81 123 THR A N 1
ATOM 992 C CA . THR A 1 123 ? -1.662 -32.812 -33.688 1 98.81 123 THR A CA 1
ATOM 993 C C . THR A 1 123 ? -1.314 -31.391 -33.219 1 98.81 123 THR A C 1
ATOM 995 O O . THR A 1 123 ? -2.15 -30.719 -32.625 1 98.81 123 THR A O 1
ATOM 998 N N . PRO A 1 124 ? -0.094 -30.969 -33.469 1 98.5 124 PRO A N 1
ATOM 999 C CA . PRO A 1 124 ? 0.27 -29.594 -33.094 1 98.5 124 PRO A CA 1
ATOM 1000 C C . PRO A 1 124 ? -0.313 -28.547 -34.031 1 98.5 124 PRO A C 1
ATOM 1002 O O . PRO A 1 124 ? -0.918 -28.891 -35.062 1 98.5 124 PRO A O 1
ATOM 1005 N N . GLU A 1 125 ? -0.253 -27.297 -33.594 1 97.81 125 GLU A N 1
ATOM 1006 C CA . GLU A 1 125 ? -0.719 -26.188 -34.438 1 97.81 125 GLU A CA 1
ATOM 1007 C C . GLU A 1 125 ? 0.106 -26.078 -35.719 1 97.81 125 GLU A C 1
ATOM 1009 O O . GLU A 1 125 ? -0.418 -25.719 -36.75 1 97.81 125 GLU A O 1
ATOM 1014 N N . LYS A 1 126 ? 1.422 -26.391 -35.562 1 97.75 126 LYS A N 1
ATOM 1015 C CA . LYS A 1 126 ? 2.328 -26.406 -36.719 1 97.75 126 LYS A CA 1
ATOM 1016 C C . LYS A 1 126 ? 3.018 -27.766 -36.844 1 97.75 126 LYS A C 1
ATOM 1018 O O . LYS A 1 126 ? 3.512 -28.328 -35.875 1 97.75 126 LYS A O 1
ATOM 1023 N N . GLY A 1 127 ? 3.086 -28.297 -38.062 1 96.56 127 GLY A N 1
ATOM 1024 C CA . GLY A 1 127 ? 3.756 -29.547 -38.344 1 96.56 127 GLY A CA 1
ATOM 1025 C C . GLY A 1 127 ? 2.807 -30.734 -38.406 1 96.56 127 GLY A C 1
ATOM 1026 O O . GLY A 1 127 ? 1.592 -30.562 -38.281 1 96.56 127 GLY A O 1
ATOM 1027 N N . ALA A 1 128 ? 3.346 -31.969 -38.562 1 97.5 128 ALA A N 1
ATOM 1028 C CA . ALA A 1 128 ? 2.557 -33.188 -38.719 1 97.5 128 ALA A CA 1
ATOM 1029 C C . ALA A 1 128 ? 2.213 -33.781 -37.375 1 97.5 128 ALA A C 1
ATOM 1031 O O . ALA A 1 128 ? 2.908 -33.562 -36.375 1 97.5 128 ALA A O 1
ATOM 1032 N N . SER A 1 129 ? 1.102 -34.469 -37.406 1 98.5 129 SER A N 1
ATOM 1033 C CA . SER A 1 129 ? 0.759 -35.25 -36.219 1 98.5 129 SER A CA 1
ATOM 1034 C C . SER A 1 129 ? 1.84 -36.281 -35.906 1 98.5 129 SER A C 1
ATOM 1036 O O . SER A 1 129 ? 2.502 -36.781 -36.812 1 98.5 129 SER A O 1
ATOM 1038 N N . LYS A 1 130 ? 2.002 -36.531 -34.719 1 98.5 130 LYS A N 1
ATOM 1039 C CA . LYS A 1 130 ? 2.959 -37.531 -34.25 1 98.5 130 LYS A CA 1
ATOM 1040 C C . LYS A 1 130 ? 2.328 -38.469 -33.219 1 98.5 130 LYS A C 1
ATOM 1042 O O . LYS A 1 130 ? 1.354 -38.094 -32.562 1 98.5 130 LYS A O 1
ATOM 1047 N N . ILE A 1 131 ? 2.885 -39.688 -33.125 1 98.62 131 ILE A N 1
ATOM 1048 C CA . ILE A 1 131 ? 2.395 -40.688 -32.188 1 98.62 131 ILE A CA 1
ATOM 1049 C C . ILE A 1 131 ? 3.334 -40.75 -30.984 1 98.62 131 ILE A C 1
ATOM 1051 O O . ILE A 1 131 ? 4.555 -40.719 -31.141 1 98.62 131 ILE A O 1
ATOM 1055 N N . TYR A 1 132 ? 2.73 -40.75 -29.875 1 98.69 132 TYR A N 1
ATOM 1056 C CA . TYR A 1 132 ? 3.5 -40.781 -28.641 1 98.69 132 TYR A CA 1
ATOM 1057 C C . TYR A 1 132 ? 3.021 -41.938 -27.75 1 98.69 132 TYR A C 1
ATOM 1059 O O . TYR A 1 132 ? 1.867 -42.344 -27.844 1 98.69 132 TYR A O 1
ATOM 1067 N N . ASP A 1 133 ? 3.938 -42.406 -26.922 1 98.5 133 ASP A N 1
ATOM 1068 C CA . ASP A 1 133 ? 3.609 -43.469 -25.969 1 98.5 133 ASP A CA 1
ATOM 1069 C C . ASP A 1 133 ? 2.922 -42.875 -24.734 1 98.5 133 ASP A C 1
ATOM 1071 O O . ASP A 1 133 ? 2.115 -43.562 -24.078 1 98.5 133 ASP A O 1
ATOM 1075 N N . VAL A 1 134 ? 3.236 -41.719 -24.344 1 98.69 134 VAL A N 1
ATOM 1076 C CA . VAL A 1 134 ? 2.801 -41.062 -23.109 1 98.69 134 VAL A CA 1
ATOM 1077 C C . VAL A 1 134 ? 2.453 -39.594 -23.375 1 98.69 134 VAL A C 1
ATOM 1079 O O . VAL A 1 134 ? 3.109 -38.938 -24.188 1 98.69 134 VAL A O 1
ATOM 1082 N N . LEU A 1 135 ? 1.398 -39.125 -22.734 1 98.88 135 LEU A N 1
ATOM 1083 C CA . LEU A 1 135 ? 0.984 -37.719 -22.828 1 98.88 135 LEU A CA 1
ATOM 1084 C C . LEU A 1 135 ? 1.011 -37.062 -21.453 1 98.88 135 LEU A C 1
ATOM 1086 O O . LEU A 1 135 ? 0.426 -37.594 -20.5 1 98.88 135 LEU A O 1
ATOM 1090 N N . VAL A 1 136 ? 1.737 -35.969 -21.312 1 98.88 136 VAL A N 1
ATOM 1091 C CA . VAL A 1 136 ? 1.756 -35.156 -20.109 1 98.88 136 VAL A CA 1
ATOM 1092 C C . VAL A 1 136 ? 1.115 -33.781 -20.391 1 98.88 136 VAL A C 1
ATOM 1094 O O . VAL A 1 136 ? 1.538 -33.062 -21.297 1 98.88 136 VAL A O 1
ATOM 1097 N N . VAL A 1 137 ? 0.119 -33.469 -19.609 1 98.88 137 VAL A N 1
ATOM 1098 C CA . VAL A 1 137 ? -0.646 -32.25 -19.797 1 98.88 137 VAL A CA 1
ATOM 1099 C C . VAL A 1 137 ? -0.221 -31.203 -18.75 1 98.88 137 VAL A C 1
ATOM 1101 O O . VAL A 1 137 ? -0.475 -31.391 -17.547 1 98.88 137 VAL A O 1
ATOM 1104 N N . ALA A 1 138 ? 0.406 -30.141 -19.156 1 98.56 138 ALA A N 1
ATOM 1105 C CA . ALA A 1 138 ? 0.837 -29.016 -18.328 1 98.56 138 ALA A CA 1
ATOM 1106 C C . ALA A 1 138 ? 0.401 -27.688 -18.922 1 98.56 138 ALA A C 1
ATOM 1108 O O . ALA A 1 138 ? 1.193 -26.75 -19.016 1 98.56 138 ALA A O 1
ATOM 1109 N N . ASN A 1 139 ? -0.851 -27.625 -19.359 1 97 139 ASN A N 1
ATOM 1110 C CA . ASN A 1 139 ? -1.335 -26.453 -20.094 1 97 139 ASN A CA 1
ATOM 1111 C C . ASN A 1 139 ? -1.826 -25.375 -19.141 1 97 139 ASN A C 1
ATOM 1113 O O . ASN A 1 139 ? -2.27 -24.312 -19.578 1 97 139 ASN A O 1
ATOM 1117 N N . GLY A 1 140 ? -1.74 -25.578 -17.828 1 94.81 140 GLY A N 1
ATOM 1118 C CA . GLY A 1 140 ? -2.162 -24.578 -16.875 1 94.81 140 GLY A CA 1
ATOM 1119 C C . GLY A 1 140 ? -3.67 -24.469 -16.734 1 94.81 140 GLY A C 1
ATOM 1120 O O . GLY A 1 140 ? -4.41 -25.031 -17.547 1 94.81 140 GLY A O 1
ATOM 1121 N N . HIS A 1 141 ? -4.172 -23.734 -15.68 1 93.81 141 HIS A N 1
ATOM 1122 C CA . HIS A 1 141 ? -5.613 -23.719 -15.453 1 93.81 141 HIS A CA 1
ATOM 1123 C C . HIS A 1 141 ? -6.105 -22.312 -15.117 1 93.81 141 HIS A C 1
ATOM 1125 O O . HIS A 1 141 ? -7.254 -22.141 -14.703 1 93.81 141 HIS A O 1
ATOM 1131 N N . HIS A 1 142 ? -5.309 -21.297 -15.242 1 92.44 142 HIS A N 1
ATOM 1132 C CA . HIS A 1 142 ? -5.723 -19.922 -15.016 1 92.44 142 HIS A CA 1
ATOM 1133 C C . HIS A 1 142 ? -5.688 -19.125 -16.312 1 92.44 142 HIS A C 1
ATOM 1135 O O . HIS A 1 142 ? -4.941 -18.141 -16.422 1 92.44 142 HIS A O 1
ATOM 1141 N N . TRP A 1 143 ? -6.484 -19.469 -17.281 1 94.31 143 TRP A N 1
ATOM 1142 C CA . TRP A 1 143 ? -6.438 -18.734 -18.547 1 94.31 143 TRP A CA 1
ATOM 1143 C C . TRP A 1 143 ? -7.82 -18.641 -19.172 1 94.31 143 TRP A C 1
ATOM 1145 O O . TRP 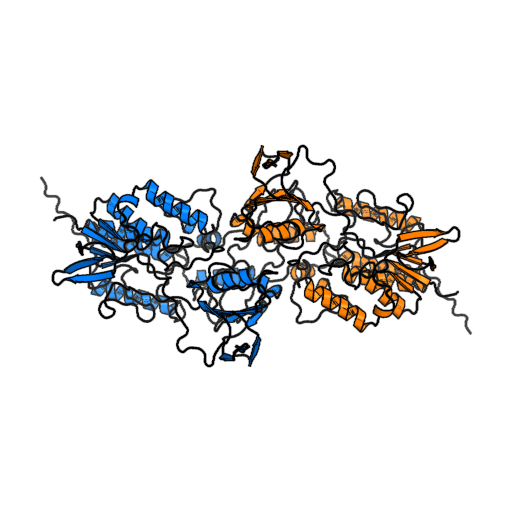A 1 143 ? -8.07 -17.766 -20 1 94.31 143 TRP A O 1
ATOM 1155 N N . SER A 1 144 ? -8.734 -19.562 -18.797 1 96.31 144 SER A N 1
ATOM 1156 C CA . SER A 1 144 ? -10.094 -19.531 -19.328 1 96.31 144 SER A CA 1
ATOM 1157 C C . SER A 1 144 ? -11.039 -18.781 -18.406 1 96.31 144 SER A C 1
ATOM 1159 O O . SER A 1 144 ? -11.438 -19.297 -17.359 1 96.31 144 SER A O 1
ATOM 1161 N N . GLU A 1 145 ? -11.469 -17.625 -18.812 1 96.38 145 GLU A N 1
ATOM 1162 C CA . GLU A 1 145 ? -12.273 -16.734 -17.969 1 96.38 145 GLU A CA 1
ATOM 1163 C C . GLU A 1 145 ? -13.586 -17.375 -17.562 1 96.38 145 GLU A C 1
ATOM 1165 O O . GLU A 1 145 ? -14.258 -18 -18.391 1 96.38 145 GLU A O 1
ATOM 1170 N N . ARG A 1 146 ? -13.914 -17.172 -16.359 1 96.31 146 ARG A N 1
ATOM 1171 C CA . ARG A 1 146 ? -15.219 -17.594 -15.875 1 96.31 146 ARG A CA 1
ATOM 1172 C C . ARG A 1 146 ? -16.141 -16.391 -15.672 1 96.31 146 ARG A C 1
ATOM 1174 O O . ARG A 1 146 ? -15.812 -15.461 -14.938 1 96.31 146 ARG A O 1
ATOM 1181 N N . TRP A 1 147 ? -17.234 -16.375 -16.312 1 96.25 147 TRP A N 1
ATOM 1182 C CA . TRP A 1 147 ? -18.234 -15.312 -16.203 1 96.25 147 TRP A CA 1
ATOM 1183 C C . TRP A 1 147 ? -19.422 -15.766 -15.359 1 96.25 147 TRP A C 1
ATOM 1185 O O . TRP A 1 147 ? -19.719 -16.969 -15.281 1 96.25 147 TRP A O 1
ATOM 1195 N N . PRO A 1 148 ? -20.016 -14.773 -14.727 1 93.19 148 PRO A N 1
ATOM 1196 C CA . PRO A 1 148 ? -21.203 -15.156 -13.977 1 93.19 148 PRO A CA 1
ATOM 1197 C C . PRO A 1 148 ? -22.25 -15.859 -14.852 1 93.19 148 PRO A C 1
ATOM 1199 O O . PRO A 1 148 ? -22.531 -15.406 -15.969 1 93.19 148 PRO A O 1
ATOM 1202 N N . ASP A 1 149 ? -22.688 -16.906 -14.391 1 91.38 149 ASP A N 1
ATOM 1203 C CA . ASP A 1 149 ? -23.766 -17.672 -15.031 1 91.38 149 ASP A CA 1
ATOM 1204 C C . ASP A 1 149 ? -24.828 -18.078 -14.016 1 91.38 149 ASP A C 1
ATOM 1206 O O . ASP A 1 149 ? -24.578 -18.922 -13.148 1 91.38 149 ASP A O 1
ATOM 1210 N N . PRO A 1 150 ? -25.984 -17.594 -13.984 1 93.69 150 PRO A N 1
ATOM 1211 C CA . PRO A 1 150 ? -26.469 -16.672 -15.008 1 93.69 150 PRO A CA 1
ATOM 1212 C C . PRO A 1 150 ? -25.844 -15.281 -14.891 1 93.69 150 PRO A C 1
ATOM 1214 O O . PRO A 1 150 ? -25.344 -14.922 -13.82 1 93.69 150 PRO A O 1
ATOM 1217 N N . ALA A 1 151 ? -25.891 -14.57 -15.961 1 95.06 151 ALA A N 1
ATOM 1218 C CA . ALA A 1 151 ? -25.438 -13.18 -15.961 1 95.06 151 ALA A CA 1
ATOM 1219 C C . ALA A 1 151 ? -26.328 -12.312 -15.078 1 95.06 151 ALA A C 1
ATOM 1221 O O . ALA A 1 151 ? -27.484 -12.656 -14.82 1 95.06 151 ALA A O 1
ATOM 1222 N N . PHE A 1 152 ? -25.781 -11.25 -14.562 1 96.69 152 PHE A N 1
ATOM 1223 C CA . PHE A 1 152 ? -26.594 -10.289 -13.82 1 96.69 152 PHE A CA 1
ATOM 1224 C C . PHE A 1 152 ? -27.656 -9.688 -14.719 1 96.69 152 PHE A C 1
ATOM 1226 O O . PHE A 1 152 ? -27.422 -9.406 -15.891 1 96.69 152 PHE A O 1
ATOM 1233 N N . PRO A 1 153 ? -28.844 -9.477 -14.195 1 97.62 153 PRO A N 1
ATOM 1234 C CA . PRO A 1 153 ? -29.922 -8.898 -15.016 1 97.62 153 PRO A CA 1
ATOM 1235 C C . PRO A 1 153 ? -29.641 -7.453 -15.422 1 97.62 153 PRO A C 1
ATOM 1237 O O . PRO A 1 153 ? -28.922 -6.738 -14.711 1 97.62 153 PRO A O 1
ATOM 1240 N N . GLY A 1 154 ? -30.188 -7.09 -16.547 1 97.62 154 GLY A N 1
ATOM 1241 C CA . GLY A 1 154 ? -30.047 -5.73 -17.031 1 97.62 154 GLY A CA 1
ATOM 1242 C C . GLY A 1 154 ? -28.875 -5.559 -17.984 1 97.62 154 GLY A C 1
ATOM 1243 O O . GLY A 1 154 ? -28.359 -6.539 -18.516 1 97.62 154 GLY A O 1
ATOM 1244 N N . LYS A 1 155 ? -28.641 -4.234 -18.266 1 97.44 155 LYS A N 1
ATOM 1245 C CA . LYS A 1 155 ? -27.562 -3.904 -19.188 1 97.44 155 LYS A CA 1
ATOM 1246 C C . LYS A 1 155 ? -26.672 -2.795 -18.625 1 97.44 155 LYS A C 1
ATOM 1248 O O . LYS A 1 155 ? -27.172 -1.861 -17.984 1 97.44 155 LYS A O 1
ATOM 1253 N N . PHE A 1 156 ? -25.422 -2.963 -18.781 1 97.88 156 PHE A N 1
ATOM 1254 C CA . PHE A 1 156 ? -24.438 -1.965 -18.375 1 97.88 156 PHE A CA 1
ATOM 1255 C C . PHE A 1 156 ? -23.922 -1.197 -19.578 1 97.88 156 PHE A C 1
ATOM 1257 O O . PHE A 1 156 ? -23.531 -1.799 -20.594 1 97.88 156 PHE A O 1
ATOM 1264 N N . SER A 1 157 ? -23.953 0.149 -19.578 1 98.19 157 SER A N 1
ATOM 1265 C CA . SER A 1 157 ? -23.562 0.957 -20.734 1 98.19 157 SER A CA 1
ATOM 1266 C C . SER A 1 157 ? -22.062 1.242 -20.719 1 98.19 157 SER A C 1
ATOM 1268 O O . SER A 1 157 ? -21.516 1.726 -21.719 1 98.19 157 SER A O 1
ATOM 1270 N N . GLY A 1 158 ? -21.344 0.971 -19.594 1 98.19 158 GLY A N 1
ATOM 1271 C CA . GLY A 1 158 ? -19.906 1.186 -19.516 1 98.19 158 GLY A CA 1
ATOM 1272 C C . GLY A 1 158 ? -19.094 0.039 -20.109 1 98.19 158 GLY A C 1
ATOM 1273 O O . GLY A 1 158 ? -19.625 -0.763 -20.875 1 98.19 158 GLY A O 1
ATOM 1274 N N . LYS A 1 159 ? -17.828 0.043 -19.875 1 98.62 159 LYS A N 1
ATOM 1275 C CA . LYS A 1 159 ? -16.922 -1.008 -20.344 1 98.62 159 LYS A CA 1
ATOM 1276 C C . LYS A 1 159 ? -16.891 -2.184 -19.375 1 98.62 159 LYS A C 1
ATOM 1278 O O . LYS A 1 159 ? -16.922 -1.993 -18.156 1 98.62 159 LYS A O 1
ATOM 1283 N N . VAL A 1 160 ? -16.922 -3.389 -19.891 1 98.5 160 VAL A N 1
ATOM 1284 C CA . VAL A 1 160 ? -16.875 -4.613 -19.094 1 98.5 160 VAL A CA 1
ATOM 1285 C C . VAL A 1 160 ? -15.664 -5.445 -19.484 1 98.5 160 VAL A C 1
ATOM 1287 O O . VAL A 1 160 ? -15.445 -5.723 -20.672 1 98.5 160 VAL A O 1
ATOM 1290 N N . ILE A 1 161 ? -14.828 -5.789 -18.516 1 98.5 161 ILE A N 1
ATOM 1291 C CA . ILE A 1 161 ? -13.719 -6.688 -18.797 1 98.5 161 ILE A CA 1
ATOM 1292 C C . ILE A 1 161 ? -13.602 -7.738 -17.703 1 98.5 161 ILE A C 1
ATOM 1294 O O . ILE A 1 161 ? -14.188 -7.586 -16.625 1 98.5 161 ILE A O 1
ATOM 1298 N N . HIS A 1 162 ? -12.984 -8.844 -18 1 98.31 162 HIS A N 1
ATOM 1299 C CA . HIS A 1 162 ? -12.523 -9.805 -17.016 1 98.31 162 HIS A CA 1
ATOM 1300 C C . HIS A 1 162 ? -11.094 -9.5 -16.578 1 98.31 162 HIS A C 1
ATOM 1302 O O . HIS A 1 162 ? -10.297 -8.977 -17.359 1 98.31 162 HIS A O 1
ATOM 1308 N N . SER A 1 163 ? -10.742 -9.859 -15.336 1 97.88 163 SER A N 1
ATOM 1309 C CA . SER A 1 163 ? -9.406 -9.609 -14.812 1 97.88 163 SER A CA 1
ATOM 1310 C C . SER A 1 163 ? -8.344 -10.266 -15.695 1 97.88 163 SER A C 1
ATOM 1312 O O . SER A 1 163 ? -7.188 -9.844 -15.703 1 97.88 163 SER A O 1
ATOM 1314 N N . HIS A 1 164 ? -8.734 -11.234 -16.422 1 97.31 164 HIS A N 1
ATOM 1315 C CA . HIS A 1 164 ? -7.82 -11.898 -17.344 1 97.31 164 HIS A CA 1
ATOM 1316 C C . HIS A 1 164 ? -7.184 -10.898 -18.312 1 97.31 164 HIS A C 1
ATOM 1318 O O . HIS A 1 164 ? -6.008 -11.031 -18.656 1 97.31 164 HIS A O 1
ATOM 1324 N N . SER A 1 165 ? -7.93 -9.945 -18.75 1 96.88 165 SER A N 1
ATOM 1325 C CA . SER A 1 165 ? -7.461 -9.039 -19.797 1 96.88 165 SER A CA 1
ATOM 1326 C C . SER A 1 165 ? -6.812 -7.793 -19.203 1 96.88 165 SER A C 1
ATOM 1328 O O . SER A 1 165 ? -6.195 -7.004 -19.922 1 96.88 165 SER A O 1
ATOM 1330 N N . TYR A 1 166 ? -6.938 -7.57 -17.891 1 97.56 166 TYR A N 1
ATOM 1331 C CA . TYR A 1 166 ? -6.387 -6.383 -17.25 1 97.56 166 TYR A CA 1
ATOM 1332 C C . TYR A 1 166 ? -4.867 -6.363 -17.359 1 97.56 166 TYR A C 1
ATOM 1334 O O . TYR A 1 166 ? -4.203 -7.352 -17.031 1 97.56 166 TYR A O 1
ATOM 1342 N N . VAL A 1 167 ? -4.258 -5.316 -17.812 1 96.62 167 VAL A N 1
ATOM 1343 C CA . VAL A 1 167 ? -2.811 -5.195 -17.969 1 96.62 167 VAL A CA 1
ATOM 1344 C C . VAL A 1 167 ? -2.271 -4.16 -16.984 1 96.62 167 VAL A C 1
ATOM 1346 O O . VAL A 1 167 ? -1.319 -4.426 -16.25 1 96.62 167 VAL A O 1
ATOM 1349 N N . ASP A 1 168 ? -2.854 -2.984 -16.969 1 96.19 168 ASP A N 1
ATOM 1350 C CA . ASP A 1 168 ? -2.555 -1.845 -16.109 1 96.19 168 ASP A CA 1
ATOM 1351 C C . ASP A 1 168 ? -3.719 -0.857 -16.078 1 96.19 168 ASP A C 1
ATOM 1353 O O . ASP A 1 168 ? -4.746 -1.079 -16.734 1 96.19 168 ASP A O 1
ATOM 1357 N N . PRO A 1 169 ? -3.711 0.221 -15.336 1 96.75 169 PRO A N 1
ATOM 1358 C CA . PRO A 1 169 ? -4.863 1.105 -15.148 1 96.75 169 PRO A CA 1
ATOM 1359 C C . PRO A 1 169 ? -5.344 1.729 -16.453 1 96.75 169 PRO A C 1
ATOM 1361 O O . PRO A 1 169 ? -6.461 2.248 -16.531 1 96.75 169 PRO A O 1
ATOM 1364 N N . LYS A 1 170 ? -4.59 1.632 -17.531 1 96.12 170 LYS A N 1
ATOM 1365 C CA . LYS A 1 170 ? -4.949 2.309 -18.766 1 96.12 170 LYS A CA 1
ATOM 1366 C C . LYS A 1 170 ? -5.254 1.301 -19.875 1 96.12 170 LYS A C 1
ATOM 1368 O O . LYS A 1 170 ? -5.762 1.67 -20.938 1 96.12 170 LYS A O 1
ATOM 1373 N N . THR A 1 171 ? -4.965 0.011 -19.594 1 96.25 171 THR A N 1
ATOM 1374 C CA . THR A 1 171 ? -5.074 -1.022 -20.625 1 96.25 171 THR A CA 1
ATOM 1375 C C . THR A 1 171 ? -5.723 -2.281 -20.062 1 96.25 171 THR A C 1
ATOM 1377 O O . THR A 1 171 ? -5.34 -2.758 -18.984 1 96.25 171 THR A O 1
ATOM 1380 N N . PRO A 1 172 ? -6.621 -2.85 -20.766 1 97.19 172 PRO A N 1
ATOM 1381 C CA . PRO A 1 172 ? -7.152 -2.516 -22.094 1 97.19 172 PRO A CA 1
ATOM 1382 C C . PRO A 1 172 ? -8.148 -1.36 -22.062 1 97.19 172 PRO A C 1
ATOM 1384 O O . PRO A 1 172 ? -8.477 -0.791 -23.109 1 97.19 172 PRO A O 1
ATOM 1387 N N . VAL A 1 173 ? -8.695 -1.071 -20.891 1 98.06 173 VAL A N 1
ATOM 1388 C CA . VAL A 1 173 ? -9.641 0.028 -20.688 1 98.06 173 VAL A CA 1
ATOM 1389 C C . VAL A 1 173 ? -8.992 1.112 -19.828 1 98.06 173 VAL A C 1
ATOM 1391 O O . VAL A 1 173 ? -8.383 0.814 -18.797 1 98.06 173 VAL A O 1
ATOM 1394 N N . ASN A 1 174 ? -9.086 2.342 -20.281 1 97.75 174 ASN A N 1
ATOM 1395 C CA . ASN A 1 174 ? -8.555 3.441 -19.484 1 97.75 174 ASN A CA 1
ATOM 1396 C C . ASN A 1 174 ? -9.445 3.738 -18.281 1 97.75 174 ASN A C 1
ATOM 1398 O O . ASN A 1 174 ? -10.555 4.262 -18.422 1 97.75 174 ASN A O 1
ATOM 1402 N N . CYS A 1 175 ? -8.961 3.477 -17.062 1 98.12 175 CYS A N 1
ATOM 1403 C CA . CYS A 1 175 ? -9.719 3.623 -15.828 1 98.12 175 CYS A CA 1
ATOM 1404 C C . CYS A 1 175 ? -9.422 4.957 -15.156 1 98.12 175 CYS A C 1
ATOM 1406 O O . CYS A 1 175 ? -10.039 5.301 -14.141 1 98.12 175 CYS A O 1
ATOM 1408 N N . GLU A 1 176 ? -8.477 5.723 -15.672 1 96.06 176 GLU A N 1
ATOM 1409 C CA . GLU A 1 176 ? -8.133 7.008 -15.07 1 96.06 176 GLU A CA 1
ATOM 1410 C C . GLU A 1 176 ? -9.336 7.945 -15.047 1 96.06 176 GLU A C 1
ATOM 1412 O O . GLU A 1 176 ? -9.977 8.172 -16.078 1 96.06 176 GLU A O 1
ATOM 1417 N N . GLY A 1 177 ? -9.656 8.453 -13.867 1 96.94 177 GLY A N 1
ATOM 1418 C CA . GLY A 1 177 ? -10.758 9.383 -13.695 1 96.94 177 GLY A CA 1
ATOM 1419 C C . GLY A 1 177 ? -12.117 8.727 -13.797 1 96.94 177 GLY A C 1
ATOM 1420 O O . GLY A 1 177 ? -13.141 9.406 -13.883 1 96.94 177 GLY A O 1
ATOM 1421 N N . LYS A 1 178 ? -12.156 7.402 -13.82 1 98.5 178 LYS A N 1
ATOM 1422 C CA . LYS A 1 178 ? -13.406 6.672 -14.008 1 98.5 178 LYS A CA 1
ATOM 1423 C C . LYS A 1 178 ? -13.891 6.074 -12.695 1 98.5 178 LYS A C 1
ATOM 1425 O O . LYS A 1 178 ? -13.109 5.895 -11.758 1 98.5 178 LYS A O 1
ATOM 1430 N N . ASN A 1 179 ? -15.203 5.926 -12.609 1 98.75 179 ASN A N 1
ATOM 1431 C CA . ASN A 1 179 ? -15.773 5.113 -11.539 1 98.75 179 ASN A CA 1
ATOM 1432 C C . ASN A 1 179 ? -15.766 3.629 -11.898 1 98.75 179 ASN A C 1
ATOM 1434 O O . ASN A 1 179 ? -16.375 3.219 -12.883 1 98.75 179 ASN A O 1
ATOM 1438 N N . VAL A 1 180 ? -15.086 2.812 -11.094 1 98.88 180 VAL A N 1
ATOM 1439 C CA . VAL A 1 180 ? -14.836 1.419 -11.445 1 98.88 180 VAL A CA 1
ATOM 1440 C C . VAL A 1 180 ? -15.438 0.5 -10.391 1 98.88 180 VAL A C 1
ATOM 1442 O O . VAL A 1 180 ? -15.258 0.723 -9.188 1 98.88 180 VAL A O 1
ATOM 1445 N N . VAL A 1 181 ? -16.172 -0.499 -10.758 1 98.88 181 VAL A N 1
ATOM 1446 C CA . VAL A 1 181 ? -16.641 -1.569 -9.891 1 98.88 181 VAL A CA 1
ATOM 1447 C C . VAL A 1 181 ? -15.844 -2.842 -10.148 1 98.88 181 VAL A C 1
ATOM 1449 O O . VAL A 1 181 ? -15.742 -3.295 -11.297 1 98.88 181 VAL A O 1
ATOM 1452 N N . VAL A 1 182 ? -15.211 -3.354 -9.211 1 98.81 182 VAL A N 1
ATOM 1453 C CA . VAL A 1 182 ? -14.5 -4.629 -9.25 1 98.81 182 VAL A CA 1
ATOM 1454 C C . VAL A 1 182 ? -15.312 -5.695 -8.516 1 98.81 182 VAL A C 1
ATOM 1456 O O . VAL A 1 182 ? -15.656 -5.531 -7.344 1 98.81 182 VAL A O 1
ATOM 1459 N N . LEU A 1 183 ? -15.648 -6.77 -9.188 1 98.19 183 LEU A N 1
ATOM 1460 C CA . LEU A 1 183 ? -16.469 -7.832 -8.609 1 98.19 183 LEU A CA 1
ATOM 1461 C C . LEU A 1 183 ? -15.609 -9.047 -8.266 1 98.19 183 LEU A C 1
ATOM 1463 O O . LEU A 1 183 ? -15.055 -9.695 -9.164 1 98.19 183 LEU A O 1
ATOM 1467 N N . GLY A 1 184 ? -15.531 -9.359 -7.051 1 95.56 184 GLY A N 1
ATOM 1468 C CA . GLY A 1 184 ? -14.789 -10.523 -6.59 1 95.56 184 GLY A CA 1
ATOM 1469 C C . GLY A 1 184 ? -14.016 -10.266 -5.316 1 95.56 184 GLY A C 1
ATOM 1470 O O . GLY A 1 184 ? -13.812 -9.117 -4.922 1 95.56 184 GLY A O 1
ATOM 1471 N N . MET A 1 185 ? -13.555 -11.344 -4.648 1 93.5 185 MET A N 1
ATOM 1472 C CA . MET A 1 185 ? -12.812 -11.227 -3.398 1 93.5 185 MET A CA 1
ATOM 1473 C C . MET A 1 185 ? -11.523 -12.031 -3.453 1 93.5 185 MET A C 1
ATOM 1475 O O . MET A 1 185 ? -10.883 -12.266 -2.424 1 93.5 185 MET A O 1
ATOM 1479 N N . GLY A 1 186 ? -11.125 -12.531 -4.648 1 94.12 186 GLY A N 1
ATOM 1480 C CA . GLY A 1 186 ? -9.867 -13.234 -4.801 1 94.12 186 GLY A CA 1
ATOM 1481 C C . GLY A 1 186 ? -8.672 -12.305 -4.918 1 94.12 186 GLY A C 1
ATOM 1482 O O . GLY A 1 186 ? -8.805 -11.094 -4.746 1 94.12 186 GLY A O 1
ATOM 1483 N N . ASN A 1 187 ? -7.535 -12.828 -5.188 1 95 187 ASN A N 1
ATOM 1484 C CA . ASN A 1 187 ? -6.285 -12.078 -5.238 1 95 187 ASN A CA 1
ATOM 1485 C C . ASN A 1 187 ? -6.32 -11.008 -6.328 1 95 187 ASN A C 1
ATOM 1487 O O . ASN A 1 187 ? -5.875 -9.883 -6.109 1 95 187 ASN A O 1
ATOM 1491 N N . SER A 1 188 ? -6.824 -11.344 -7.473 1 96.5 188 SER A N 1
ATOM 1492 C CA . SER A 1 188 ? -6.891 -10.391 -8.578 1 96.5 188 SER A CA 1
ATOM 1493 C C . SER A 1 188 ? -7.762 -9.195 -8.219 1 96.5 188 SER A C 1
ATOM 1495 O O . SER A 1 188 ? -7.434 -8.055 -8.562 1 96.5 188 SER A O 1
ATOM 1497 N N . ALA A 1 189 ? -8.875 -9.477 -7.559 1 97.44 189 ALA A N 1
ATOM 1498 C CA . ALA A 1 189 ? -9.766 -8.398 -7.148 1 97.44 189 ALA A CA 1
ATOM 1499 C C . ALA A 1 189 ? -9.055 -7.426 -6.211 1 97.44 189 ALA A C 1
ATOM 1501 O O . ALA A 1 189 ? -9.195 -6.207 -6.344 1 97.44 189 ALA A O 1
ATOM 1502 N N . MET A 1 190 ? -8.281 -8 -5.285 1 97.12 190 MET A N 1
ATOM 1503 C CA . MET A 1 190 ? -7.551 -7.168 -4.336 1 97.12 190 MET A CA 1
ATOM 1504 C C . MET A 1 190 ? -6.496 -6.328 -5.051 1 97.12 190 MET A C 1
ATOM 1506 O O . MET A 1 190 ? -6.426 -5.113 -4.852 1 97.12 190 MET A O 1
ATOM 1510 N N . ASP A 1 191 ? -5.742 -6.953 -5.879 1 96.88 191 ASP A N 1
ATOM 1511 C CA . ASP A 1 191 ? -4.656 -6.273 -6.578 1 96.88 191 ASP A CA 1
ATOM 1512 C C . ASP A 1 191 ? -5.188 -5.133 -7.445 1 96.88 191 ASP A C 1
ATOM 1514 O O . ASP A 1 191 ? -4.68 -4.012 -7.387 1 96.88 191 ASP A O 1
ATOM 1518 N N . ILE A 1 192 ? -6.184 -5.434 -8.18 1 98.25 192 ILE A N 1
ATOM 1519 C CA . ILE A 1 192 ? -6.703 -4.492 -9.156 1 98.25 192 ILE A CA 1
ATOM 1520 C C . ILE A 1 192 ? -7.41 -3.34 -8.445 1 98.25 192 ILE A C 1
ATOM 1522 O O . ILE A 1 192 ? -7.207 -2.172 -8.781 1 98.25 192 ILE A O 1
ATOM 1526 N N . SER A 1 193 ? -8.234 -3.652 -7.43 1 98.5 193 SER A N 1
ATOM 1527 C CA . SER A 1 193 ? -8.914 -2.598 -6.691 1 98.5 193 SER A CA 1
ATOM 1528 C C . SER A 1 193 ? -7.922 -1.673 -5.996 1 98.5 193 SER A C 1
ATOM 1530 O O . SER A 1 193 ? -8.078 -0.45 -6.027 1 98.5 193 SER A O 1
ATOM 1532 N N . VAL A 1 194 ? -6.902 -2.273 -5.406 1 97.25 194 VAL A N 1
ATOM 1533 C CA . VAL A 1 194 ? -5.887 -1.491 -4.711 1 97.25 194 VAL A CA 1
ATOM 1534 C C . VAL A 1 194 ? -5.152 -0.594 -5.707 1 97.25 194 VAL A C 1
ATOM 1536 O O . VAL A 1 194 ? -4.961 0.598 -5.453 1 97.25 194 VAL A O 1
ATOM 1539 N N . GLU A 1 195 ? -4.773 -1.17 -6.809 1 96.81 195 GLU A N 1
ATOM 1540 C CA . GLU A 1 195 ? -4.047 -0.408 -7.82 1 96.81 195 GLU A CA 1
ATOM 1541 C C . GLU A 1 195 ? -4.891 0.754 -8.344 1 96.81 195 GLU A C 1
ATOM 1543 O O . GLU A 1 195 ? -4.406 1.885 -8.43 1 96.81 195 GLU A O 1
ATOM 1548 N N . LEU A 1 196 ? -6.137 0.506 -8.609 1 97.88 196 LEU A N 1
ATOM 1549 C CA . LEU A 1 196 ? -7.004 1.51 -9.211 1 97.88 196 LEU A CA 1
ATOM 1550 C C . LEU A 1 196 ? -7.422 2.559 -8.188 1 97.88 196 LEU A C 1
ATOM 1552 O O . LEU A 1 196 ? -7.809 3.67 -8.555 1 97.88 196 LEU A O 1
ATOM 1556 N N . SER A 1 197 ? -7.352 2.199 -6.906 1 96.81 197 SER A N 1
ATOM 1557 C CA . SER A 1 197 ? -7.824 3.104 -5.863 1 96.81 197 SER A CA 1
ATOM 1558 C C . SER A 1 197 ? -6.762 4.137 -5.5 1 96.81 197 SER A C 1
ATOM 1560 O O . SER A 1 197 ? -7.023 5.062 -4.73 1 96.81 197 SER A O 1
ATOM 1562 N N . ARG A 1 198 ? -5.637 3.957 -6.035 1 91.25 198 ARG A N 1
ATOM 1563 C CA . ARG A 1 198 ? -4.594 4.938 -5.762 1 91.25 198 ARG A CA 1
ATOM 1564 C C . ARG A 1 198 ? -5.008 6.328 -6.234 1 91.25 198 ARG A C 1
ATOM 1566 O O . ARG A 1 198 ? -5.617 6.469 -7.297 1 91.25 198 ARG A O 1
ATOM 1573 N N . PRO A 1 199 ? -4.676 7.289 -5.434 1 83.25 199 PRO A N 1
ATOM 1574 C CA . PRO A 1 199 ? -5.098 8.641 -5.816 1 83.25 199 PRO A CA 1
ATOM 1575 C C . PRO A 1 199 ? -4.562 9.062 -7.18 1 83.25 199 PRO A C 1
ATOM 1577 O O . PRO A 1 199 ? -3.371 8.898 -7.457 1 83.25 199 PRO A O 1
ATOM 1580 N N . GLY A 1 200 ? -5.414 9.555 -7.977 1 82.69 200 GLY A N 1
ATOM 1581 C CA . GLY A 1 200 ? -5.059 10.047 -9.297 1 82.69 200 GLY A CA 1
ATOM 1582 C C . GLY A 1 200 ? -5.309 9.031 -10.398 1 82.69 200 GLY A C 1
ATOM 1583 O O . GLY A 1 200 ? -5.16 9.336 -11.586 1 82.69 200 GLY A O 1
ATOM 1584 N N . VAL A 1 201 ? -5.664 7.824 -10.008 1 93.81 201 VAL A N 1
ATOM 1585 C CA . VAL A 1 201 ? -5.949 6.812 -11.023 1 93.81 201 VAL A CA 1
ATOM 1586 C C . VAL A 1 201 ? -7.449 6.777 -11.305 1 93.81 201 VAL A C 1
ATOM 1588 O O . VAL A 1 201 ? -7.953 7.578 -12.102 1 93.81 201 VAL A O 1
ATOM 1591 N N . ALA A 1 202 ? -8.195 6.004 -10.609 1 97.5 202 ALA A N 1
ATOM 1592 C CA . ALA A 1 202 ? -9.648 6.012 -10.773 1 97.5 202 ALA A CA 1
ATOM 1593 C C . ALA A 1 202 ? -10.289 7.098 -9.922 1 97.5 202 ALA A C 1
ATOM 1595 O O . ALA A 1 202 ? -9.672 7.605 -8.984 1 97.5 202 ALA A O 1
ATOM 1596 N N . ASN A 1 203 ? -11.484 7.574 -10.305 1 97.19 203 ASN A N 1
ATOM 1597 C CA . ASN A 1 203 ? -12.234 8.531 -9.5 1 97.19 203 ASN A CA 1
ATOM 1598 C C . ASN A 1 203 ? -12.836 7.867 -8.258 1 97.19 203 ASN A C 1
ATOM 1600 O O . ASN A 1 203 ? -12.664 8.359 -7.145 1 97.19 203 ASN A O 1
ATOM 1604 N N . LYS A 1 204 ? -13.531 6.785 -8.453 1 97.81 204 LYS A N 1
ATOM 1605 C CA . LYS A 1 204 ? -14.078 5.941 -7.398 1 97.81 204 LYS A CA 1
ATOM 1606 C C . LYS A 1 204 ? -13.844 4.461 -7.695 1 97.81 204 LYS A C 1
ATOM 1608 O O . LYS A 1 204 ? -13.867 4.047 -8.859 1 97.81 204 LYS A O 1
ATOM 1613 N N . VAL A 1 205 ? -13.57 3.744 -6.703 1 98.69 205 VAL A N 1
ATOM 1614 C CA . VAL A 1 205 ? -13.422 2.299 -6.828 1 98.69 205 VAL A CA 1
ATOM 1615 C C . VAL A 1 205 ? -14.359 1.597 -5.844 1 98.69 205 VAL A C 1
ATOM 1617 O O . VAL A 1 205 ? -14.312 1.862 -4.641 1 98.69 205 VAL A O 1
ATOM 1620 N N . PHE A 1 206 ? -15.234 0.777 -6.355 1 98.75 206 PHE A N 1
ATOM 1621 C CA . PHE A 1 206 ? -16.125 -0.05 -5.562 1 98.75 206 PHE A CA 1
ATOM 1622 C C . PHE A 1 206 ? -15.711 -1.514 -5.613 1 98.75 206 PHE A C 1
ATOM 1624 O O . PHE A 1 206 ? -15.469 -2.057 -6.695 1 98.75 206 PHE A O 1
ATOM 1631 N N . LEU A 1 207 ? -15.547 -2.111 -4.488 1 98.44 207 LEU A N 1
ATOM 1632 C CA . LEU A 1 207 ? -15.258 -3.539 -4.395 1 98.44 207 LEU A CA 1
ATOM 1633 C C . LEU A 1 207 ? -16.5 -4.316 -3.986 1 98.44 207 LEU A C 1
ATOM 1635 O O . LEU A 1 207 ? -16.969 -4.195 -2.852 1 98.44 207 LEU A O 1
ATOM 1639 N N . SER A 1 208 ? -17.016 -5.043 -4.938 1 97.75 208 SER A N 1
ATOM 1640 C CA . SER A 1 208 ? -18.266 -5.77 -4.742 1 97.75 208 SER A CA 1
ATOM 1641 C C . SER A 1 208 ? -18.016 -7.262 -4.559 1 97.75 208 SER A C 1
ATOM 1643 O O . SER A 1 208 ? -17.172 -7.844 -5.242 1 97.75 208 SER A O 1
ATOM 1645 N N . ALA A 1 209 ? -18.703 -7.828 -3.648 1 92.5 209 ALA A N 1
ATOM 1646 C CA . ALA A 1 209 ? -18.547 -9.266 -3.428 1 92.5 209 ALA A CA 1
ATOM 1647 C C . ALA A 1 209 ? -19.828 -9.883 -2.885 1 92.5 209 ALA A C 1
ATOM 1649 O O . ALA A 1 209 ? -20.641 -9.195 -2.268 1 92.5 209 ALA A O 1
ATOM 1650 N N . ARG A 1 210 ? -19.906 -11.125 -3.154 1 87.12 210 ARG A N 1
ATOM 1651 C CA . ARG A 1 210 ? -21.047 -11.883 -2.633 1 87.12 210 ARG A CA 1
ATOM 1652 C C . ARG A 1 210 ? -20.781 -12.352 -1.207 1 87.12 210 ARG A C 1
ATOM 1654 O O . ARG A 1 210 ? -21.656 -12.289 -0.349 1 87.12 210 ARG A O 1
ATOM 1661 N N . ARG A 1 211 ? -19.578 -12.836 -0.961 1 86.38 211 ARG A N 1
ATOM 1662 C CA . ARG A 1 211 ? -19.188 -13.383 0.33 1 86.38 211 ARG A CA 1
ATOM 1663 C C . ARG A 1 211 ? -17.922 -12.703 0.852 1 86.38 211 ARG A C 1
ATOM 1665 O O . ARG A 1 211 ? -17.109 -12.227 0.069 1 86.38 211 ARG A O 1
ATOM 1672 N N . GLY A 1 212 ? -17.906 -12.68 2.162 1 86.5 212 GLY A N 1
ATOM 1673 C CA . GLY A 1 212 ? -16.703 -12.164 2.771 1 86.5 212 GLY A CA 1
ATOM 1674 C C . GLY A 1 212 ? -15.539 -13.141 2.701 1 86.5 212 GLY A C 1
ATOM 1675 O O . GLY A 1 212 ? -15.734 -14.336 2.467 1 86.5 212 GLY A O 1
ATOM 1676 N N . ALA A 1 213 ? -14.328 -12.641 2.783 1 88.69 213 ALA A N 1
ATOM 1677 C CA . ALA A 1 213 ? -13.102 -13.43 2.807 1 88.69 213 ALA A CA 1
ATOM 1678 C C . ALA A 1 213 ? -12.109 -12.883 3.822 1 88.69 213 ALA A C 1
ATOM 1680 O O . ALA A 1 213 ? -12.195 -11.711 4.215 1 88.69 213 ALA A O 1
ATOM 1681 N N . TYR A 1 214 ? -11.32 -13.781 4.34 1 91 214 TYR A N 1
ATOM 1682 C CA . TYR A 1 214 ? -10.203 -13.32 5.156 1 91 214 TYR A CA 1
ATOM 1683 C C . TYR A 1 214 ? -9.094 -12.734 4.289 1 91 214 TYR A C 1
ATOM 1685 O O . TYR A 1 214 ? -8.594 -13.398 3.377 1 91 214 TYR A O 1
ATOM 1693 N N . VAL A 1 215 ? -8.781 -11.484 4.508 1 93.06 215 VAL A N 1
ATOM 1694 C CA . VAL A 1 215 ? -7.691 -10.82 3.803 1 93.06 215 VAL A CA 1
ATOM 1695 C C . VAL A 1 215 ? -6.43 -10.852 4.66 1 93.06 215 VAL A C 1
ATOM 1697 O O . VAL A 1 215 ? -6.395 -10.281 5.75 1 93.06 215 VAL A O 1
ATOM 1700 N N . ILE A 1 216 ? -5.453 -11.523 4.18 1 92.38 216 ILE A N 1
ATOM 1701 C CA . ILE A 1 216 ? -4.227 -11.734 4.941 1 92.38 216 ILE A CA 1
ATOM 1702 C C . ILE A 1 216 ? -3.088 -10.93 4.312 1 92.38 216 ILE A C 1
ATOM 1704 O O . ILE A 1 216 ? -2.885 -10.984 3.098 1 92.38 216 ILE A O 1
ATOM 1708 N N . PRO A 1 217 ? -2.34 -10.203 5.129 1 92.81 217 PRO A N 1
ATOM 1709 C CA . PRO A 1 217 ? -1.221 -9.438 4.578 1 92.81 217 PRO A CA 1
ATOM 1710 C C . PRO A 1 217 ? 0.001 -10.305 4.285 1 92.81 217 PRO A C 1
ATOM 1712 O O . PRO A 1 217 ? 0.108 -11.422 4.805 1 92.81 217 PRO A O 1
ATOM 1715 N N . ASN A 1 218 ? 0.877 -9.852 3.438 1 93.06 218 ASN A N 1
ATOM 1716 C CA . ASN A 1 218 ? 2.119 -10.547 3.113 1 93.06 218 ASN A CA 1
ATOM 1717 C C . ASN A 1 218 ? 3.082 -10.555 4.297 1 93.06 218 ASN A C 1
ATOM 1719 O O . ASN A 1 218 ? 3.871 -11.484 4.453 1 93.06 218 ASN A O 1
ATOM 1723 N N . TYR A 1 219 ? 3.033 -9.461 5.035 1 91.81 219 TYR A N 1
ATOM 1724 C CA . TYR A 1 219 ? 3.875 -9.336 6.219 1 91.81 219 TYR A CA 1
ATOM 1725 C C . TYR A 1 219 ? 3.029 -9.211 7.48 1 91.81 219 TYR A C 1
ATOM 1727 O O . TYR A 1 219 ? 2.006 -8.523 7.484 1 91.81 219 TYR A O 1
ATOM 1735 N N . LEU A 1 220 ? 3.326 -9.938 8.43 1 89.25 220 LEU A N 1
ATOM 1736 C CA . LEU A 1 220 ? 2.748 -9.828 9.766 1 89.25 220 LEU A CA 1
ATOM 1737 C C . LEU A 1 220 ? 3.84 -9.805 10.828 1 89.25 220 LEU A C 1
ATOM 1739 O O . LEU A 1 220 ? 4.75 -10.641 10.805 1 89.25 220 LEU A O 1
ATOM 1743 N N . PHE A 1 221 ? 3.812 -8.82 11.703 1 87.62 221 PHE A N 1
ATOM 1744 C CA . PHE A 1 221 ? 4.789 -8.656 12.773 1 87.62 221 PHE A CA 1
ATOM 1745 C C . PHE A 1 221 ? 6.191 -8.477 12.203 1 87.62 221 PHE A C 1
ATOM 1747 O O . PHE A 1 221 ? 7.16 -9.008 12.742 1 87.62 221 PHE A O 1
ATOM 1754 N N . GLY A 1 222 ? 6.234 -7.91 11.062 1 86.56 222 GLY A N 1
ATOM 1755 C CA . GLY A 1 222 ? 7.504 -7.566 10.438 1 86.56 222 GLY A CA 1
ATOM 1756 C C . GLY A 1 222 ? 8.148 -8.734 9.711 1 86.56 222 GLY A C 1
ATOM 1757 O O . GLY A 1 222 ? 9.289 -8.641 9.258 1 86.56 222 GLY A O 1
ATOM 1758 N N . LYS A 1 223 ? 7.473 -9.781 9.602 1 90.56 223 LYS A N 1
ATOM 1759 C CA . LYS A 1 223 ? 8.008 -10.969 8.938 1 90.56 223 LYS A CA 1
ATOM 1760 C C . LYS A 1 223 ? 7.07 -11.445 7.824 1 90.56 223 LYS A C 1
ATOM 1762 O O . LYS A 1 223 ? 5.852 -11.297 7.93 1 90.56 223 LYS A O 1
ATOM 1767 N N . PRO A 1 224 ? 7.695 -12.031 6.758 1 91.5 224 PRO A N 1
ATOM 1768 C CA . PRO A 1 224 ? 6.82 -12.656 5.758 1 91.5 224 PRO A CA 1
ATOM 1769 C C . PRO A 1 224 ? 5.898 -13.719 6.352 1 91.5 224 PRO A C 1
ATOM 1771 O O . PRO A 1 224 ? 6.344 -14.547 7.152 1 91.5 224 PRO A O 1
ATOM 1774 N N . LEU A 1 225 ? 4.688 -13.672 5.996 1 87.25 225 LEU A N 1
ATOM 1775 C CA . LEU A 1 225 ? 3.686 -14.578 6.551 1 87.25 225 LEU A CA 1
ATOM 1776 C C . LEU A 1 225 ? 4.086 -16.031 6.332 1 87.25 225 LEU A C 1
ATOM 1778 O O . LEU A 1 225 ? 3.906 -16.875 7.219 1 87.25 225 LEU A O 1
ATOM 1782 N N . ASP A 1 226 ? 4.621 -16.344 5.18 1 85.56 226 ASP A N 1
ATOM 1783 C CA . ASP A 1 226 ? 5.047 -17.703 4.852 1 85.56 226 ASP A CA 1
ATOM 1784 C C . ASP A 1 226 ? 6.059 -18.219 5.867 1 85.56 226 ASP A C 1
ATOM 1786 O O . ASP A 1 226 ? 6.02 -19.391 6.246 1 85.56 226 ASP A O 1
ATOM 1790 N N . LYS A 1 227 ? 6.898 -17.375 6.293 1 82.94 227 LYS A N 1
ATOM 1791 C CA . LYS A 1 227 ? 7.938 -17.766 7.242 1 82.94 227 LYS A CA 1
ATOM 1792 C C . LYS A 1 227 ? 7.352 -18.031 8.625 1 82.94 227 LYS A C 1
ATOM 1794 O O . LYS A 1 227 ? 7.852 -18.875 9.375 1 82.94 227 LYS A O 1
ATOM 1799 N N . LEU A 1 228 ? 6.305 -17.328 8.922 1 80.19 228 LEU A N 1
ATOM 1800 C CA . LEU A 1 228 ? 5.637 -17.5 10.203 1 80.19 228 LEU A CA 1
ATOM 1801 C C . LEU A 1 228 ? 4.863 -18.812 10.242 1 80.19 228 LEU A C 1
ATOM 1803 O O . LEU A 1 228 ? 4.82 -19.5 11.273 1 80.19 228 LEU A O 1
ATOM 1807 N N . THR A 1 229 ? 4.309 -19.219 9.133 1 76.56 229 THR A N 1
ATOM 1808 C CA . THR A 1 229 ? 3.459 -20.406 9.086 1 76.56 229 THR A CA 1
ATOM 1809 C C . THR A 1 229 ? 4.301 -21.672 8.914 1 76.56 229 THR A C 1
ATOM 1811 O O . THR A 1 229 ? 3.873 -22.766 9.297 1 76.56 229 THR A O 1
ATOM 1814 N N . GLU A 1 230 ? 5.449 -21.469 8.305 1 75 230 GLU A N 1
ATOM 1815 C CA . GLU A 1 230 ? 6.344 -22.609 8.094 1 75 230 GLU A CA 1
ATOM 1816 C C . GLU A 1 230 ? 6.855 -23.156 9.422 1 75 230 GLU A C 1
ATOM 1818 O O . GLU A 1 230 ? 7.301 -24.312 9.492 1 75 230 GLU A O 1
ATOM 1823 N N . VAL A 1 231 ? 6.719 -22.344 10.391 1 70 231 VAL A N 1
ATOM 1824 C CA . VAL A 1 231 ? 7.27 -22.75 11.68 1 70 231 VAL A CA 1
ATOM 1825 C C .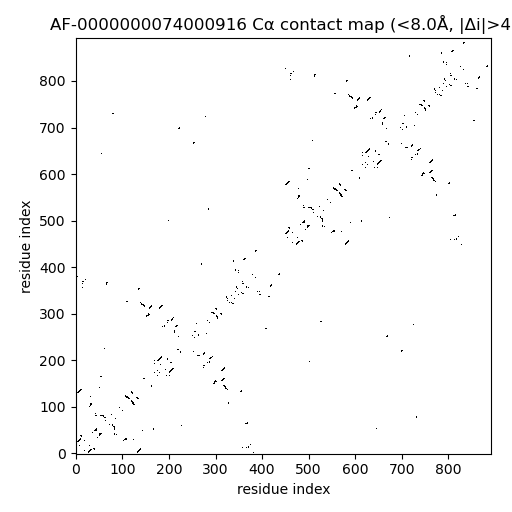 VAL A 1 231 ? 6.344 -23.766 12.336 1 70 231 VAL A C 1
ATOM 1827 O O . VAL A 1 231 ? 6.773 -24.531 13.211 1 70 231 VAL A O 1
ATOM 1830 N N . MET A 1 232 ? 5.145 -23.844 11.828 1 73.81 232 MET A N 1
ATOM 1831 C CA . MET A 1 232 ? 4.207 -24.797 12.43 1 73.81 232 MET A CA 1
ATOM 1832 C C . MET A 1 232 ? 4.434 -26.203 11.891 1 73.81 232 MET A C 1
ATOM 1834 O O . MET A 1 232 ? 4.301 -26.438 10.688 1 73.81 232 MET A O 1
ATOM 1838 N N . PRO A 1 233 ? 4.762 -27.109 12.773 1 72.69 233 PRO A N 1
ATOM 1839 C CA . PRO A 1 233 ? 5.031 -28.469 12.312 1 72.69 233 PRO A CA 1
ATOM 1840 C C . PRO A 1 233 ? 3.811 -29.125 11.664 1 72.69 233 PRO A C 1
ATOM 1842 O O . PRO A 1 233 ? 2.678 -28.891 12.094 1 72.69 233 PRO A O 1
ATOM 1845 N N . THR A 1 234 ? 3.998 -29.953 10.68 1 71.06 234 THR A N 1
ATOM 1846 C CA . THR A 1 234 ? 2.945 -30.594 9.891 1 71.06 234 THR A CA 1
ATOM 1847 C C . THR A 1 234 ? 2.219 -31.656 10.711 1 71.06 234 THR A C 1
ATOM 1849 O O . THR A 1 234 ? 1.117 -32.062 10.359 1 71.06 234 THR A O 1
ATOM 1852 N N . TRP A 1 235 ? 2.834 -32.062 11.805 1 76.19 235 TRP A N 1
ATOM 1853 C CA . TRP A 1 235 ? 2.211 -33.125 12.586 1 76.19 235 TRP A CA 1
ATOM 1854 C C . TRP A 1 235 ? 1.1 -32.562 13.469 1 76.19 235 TRP A C 1
ATOM 1856 O O . TRP A 1 235 ? 0.312 -33.344 14.031 1 76.19 235 TRP A O 1
ATOM 1866 N N . ILE A 1 236 ? 1.036 -31.312 13.648 1 80.5 236 ILE A N 1
ATOM 1867 C CA . ILE A 1 236 ? -0.038 -30.688 14.406 1 80.5 236 ILE A CA 1
ATOM 1868 C C . ILE A 1 236 ? -1.345 -30.766 13.625 1 80.5 236 ILE A C 1
ATOM 1870 O O . ILE A 1 236 ? -1.392 -30.406 12.445 1 80.5 236 ILE A O 1
ATOM 1874 N N . PRO A 1 237 ? -2.328 -31.312 14.273 1 80.56 237 PRO A N 1
ATOM 1875 C CA . PRO A 1 237 ? -3.613 -31.438 13.578 1 80.56 237 PRO A CA 1
ATOM 1876 C C . PRO A 1 237 ? -4.07 -30.125 12.945 1 80.56 237 PRO A C 1
ATOM 1878 O O . PRO A 1 237 ? -3.834 -29.047 13.508 1 80.56 237 PRO A O 1
ATOM 1881 N N . PHE A 1 238 ? -4.719 -30.219 11.883 1 79.31 238 PHE A N 1
ATOM 1882 C CA . PHE A 1 238 ? -5.148 -29.062 11.102 1 79.31 238 PHE A CA 1
ATOM 1883 C C . PHE A 1 238 ? -6.051 -28.156 11.93 1 79.31 238 PHE A C 1
ATOM 1885 O O . PHE A 1 238 ? -5.965 -26.938 11.836 1 79.31 238 PHE A O 1
ATOM 1892 N N . SER A 1 239 ? -6.902 -28.781 12.711 1 82.5 239 SER A N 1
ATOM 1893 C CA . SER A 1 239 ? -7.832 -27.984 13.516 1 82.5 239 SER A CA 1
ATOM 1894 C C . SER A 1 239 ? -7.09 -27.078 14.484 1 82.5 239 SER A C 1
ATOM 1896 O O . SER A 1 239 ? -7.508 -25.938 14.719 1 82.5 239 SER A O 1
ATOM 1898 N N . ILE A 1 240 ? -6 -27.562 14.977 1 84.56 240 ILE A N 1
ATOM 1899 C CA . ILE A 1 240 ? -5.191 -26.781 15.906 1 84.56 240 ILE A CA 1
ATOM 1900 C C . ILE A 1 240 ? -4.441 -25.703 15.141 1 84.56 240 ILE A C 1
ATOM 1902 O O . ILE A 1 240 ? -4.359 -24.547 15.594 1 84.56 240 ILE A O 1
ATOM 1906 N N . GLN A 1 241 ? -3.963 -26.016 13.969 1 82.44 241 GLN A N 1
ATOM 1907 C CA . GLN A 1 241 ? -3.295 -25.047 13.117 1 82.44 241 GLN A CA 1
ATOM 1908 C C . GLN A 1 241 ? -4.246 -23.922 12.719 1 82.44 241 GLN A C 1
ATOM 1910 O O . GLN A 1 241 ? -3.885 -22.734 12.773 1 82.44 241 GLN A O 1
ATOM 1915 N N . GLN A 1 242 ? -5.402 -24.344 12.375 1 82.75 242 GLN A N 1
ATOM 1916 C CA . GLN A 1 242 ? -6.438 -23.391 11.969 1 82.75 242 GLN A CA 1
ATOM 1917 C C . GLN A 1 242 ? -6.793 -22.438 13.109 1 82.75 242 GLN A C 1
ATOM 1919 O O . GLN A 1 242 ? -6.988 -21.25 12.891 1 82.75 242 GLN A O 1
ATOM 1924 N N . PHE A 1 243 ? -6.863 -23.031 14.258 1 86 243 PHE A N 1
ATOM 1925 C CA . PHE A 1 243 ? -7.199 -22.234 15.438 1 86 243 PHE A CA 1
ATOM 1926 C C . PHE A 1 243 ? -6.145 -21.172 15.688 1 86 243 PHE A C 1
ATOM 1928 O O . PHE A 1 243 ? -6.469 -19.984 15.859 1 86 243 PHE A O 1
ATOM 1935 N N . PHE A 1 244 ? -4.941 -21.547 15.672 1 83.75 244 PHE A N 1
ATOM 1936 C CA . PHE A 1 244 ? -3.863 -20.609 15.953 1 83.75 244 PHE A CA 1
ATOM 1937 C C . PHE A 1 244 ? -3.725 -19.594 14.828 1 83.75 244 PHE A C 1
ATOM 1939 O O . PHE A 1 244 ? -3.434 -18.422 15.07 1 83.75 244 PHE A O 1
ATOM 1946 N N . ALA A 1 245 ? -3.924 -20.031 13.609 1 83.56 245 ALA A N 1
ATOM 1947 C CA . ALA A 1 245 ? -3.887 -19.109 12.477 1 83.56 245 ALA A CA 1
ATOM 1948 C C . ALA A 1 245 ? -4.988 -18.062 12.586 1 83.56 245 ALA A C 1
ATOM 1950 O O . ALA A 1 245 ? -4.766 -16.891 12.297 1 83.56 245 ALA A O 1
ATOM 1951 N N . HIS A 1 246 ? -6.102 -18.531 13.008 1 85 246 HIS A N 1
ATOM 1952 C CA . HIS A 1 246 ? -7.223 -17.609 13.195 1 85 246 HIS A CA 1
ATOM 1953 C C . HIS A 1 246 ? -6.906 -16.562 14.258 1 85 246 HIS A C 1
ATOM 1955 O O . HIS A 1 246 ? -7.211 -15.383 14.078 1 85 246 HIS A O 1
ATOM 1961 N N . LEU A 1 247 ? -6.324 -17.047 15.305 1 85.19 247 LEU A N 1
ATOM 1962 C CA . LEU A 1 247 ? -5.949 -16.141 16.391 1 85.19 247 LEU A CA 1
ATOM 1963 C C . LEU A 1 247 ? -4.914 -15.133 15.906 1 85.19 247 LEU A C 1
ATOM 1965 O O . LEU A 1 247 ? -5.016 -13.938 16.203 1 85.19 247 LEU A O 1
ATOM 1969 N N . LEU A 1 248 ? -4.039 -15.617 15.148 1 83.19 248 LEU A N 1
ATOM 1970 C CA . LEU A 1 248 ? -2.971 -14.766 14.633 1 83.19 248 LEU A CA 1
ATOM 1971 C C . LEU A 1 248 ? -3.537 -13.672 13.734 1 83.19 248 LEU A C 1
ATOM 1973 O O . LEU A 1 248 ? -3.154 -12.5 13.852 1 83.19 248 LEU A O 1
ATOM 1977 N N . ILE A 1 249 ? -4.473 -14.031 12.914 1 85.06 249 ILE A N 1
ATOM 1978 C CA . ILE A 1 249 ? -5.062 -13.086 11.977 1 85.06 249 ILE A CA 1
ATOM 1979 C C . ILE A 1 249 ? -5.98 -12.125 12.727 1 85.06 249 ILE A C 1
ATOM 1981 O O . ILE A 1 249 ? -5.977 -10.914 12.461 1 85.06 249 ILE A O 1
ATOM 1985 N N . ARG A 1 250 ? -6.688 -12.688 13.648 1 86.19 250 ARG A N 1
ATOM 1986 C CA . ARG A 1 250 ? -7.594 -11.852 14.43 1 86.19 250 ARG A CA 1
ATOM 1987 C C . ARG A 1 250 ? -6.824 -10.797 15.219 1 86.19 250 ARG A C 1
ATOM 1989 O O . ARG A 1 250 ? -7.195 -9.617 15.211 1 86.19 250 ARG A O 1
ATOM 1996 N N . PHE A 1 251 ? -5.758 -11.188 15.734 1 85.75 251 PHE A N 1
ATOM 1997 C CA . PHE A 1 251 ? -5.008 -10.266 16.594 1 85.75 251 PHE A CA 1
ATOM 1998 C C . PHE A 1 251 ? -4.039 -9.43 15.758 1 85.75 251 PHE A C 1
ATOM 2000 O O . PHE A 1 251 ? -3.717 -8.297 16.125 1 85.75 251 PHE A O 1
ATOM 2007 N N . GLY A 1 252 ? -3.654 -9.953 14.656 1 87.25 252 GLY A N 1
ATOM 2008 C CA . GLY A 1 252 ? -2.674 -9.273 13.836 1 87.25 252 GLY A CA 1
ATOM 2009 C C . GLY A 1 252 ? -3.299 -8.32 12.828 1 87.25 252 GLY A C 1
ATOM 2010 O O . GLY A 1 252 ? -2.695 -7.309 12.469 1 87.25 252 GLY A O 1
ATOM 2011 N N . VAL A 1 253 ? -4.477 -8.602 12.367 1 89.12 253 VAL A N 1
ATOM 2012 C CA . VAL A 1 253 ? -5.074 -7.855 11.266 1 89.12 253 VAL A CA 1
ATOM 2013 C C . VAL A 1 253 ? -6.406 -7.258 11.711 1 89.12 253 VAL A C 1
ATOM 2015 O O . VAL A 1 253 ? -6.836 -6.23 11.18 1 89.12 253 VAL A O 1
ATOM 2018 N N . GLY A 1 254 ? -7.051 -7.902 12.672 1 90 254 GLY A N 1
ATOM 2019 C CA . GLY A 1 254 ? -8.352 -7.438 13.117 1 90 254 GLY A CA 1
ATOM 2020 C C . GLY A 1 254 ? -9.508 -8.086 12.375 1 90 254 GLY A C 1
ATOM 2021 O O . GLY A 1 254 ? -9.344 -9.148 11.766 1 90 254 GLY A O 1
ATOM 2022 N N . LYS A 1 255 ? -10.727 -7.508 12.555 1 91.06 255 LYS A N 1
ATOM 2023 C CA . LYS A 1 255 ? -11.93 -8.023 11.914 1 91.06 255 LYS A CA 1
ATOM 2024 C C . LYS A 1 255 ? -12.156 -7.359 10.562 1 91.06 255 LYS A C 1
ATOM 2026 O O . LYS A 1 255 ? -11.992 -6.145 10.422 1 91.06 255 LYS A O 1
ATOM 2031 N N . MET A 1 256 ? -12.578 -8.227 9.586 1 91.44 256 MET A N 1
ATOM 2032 C CA . MET A 1 256 ? -12.867 -7.723 8.25 1 91.44 256 MET A CA 1
ATOM 2033 C C . MET A 1 256 ? -13.977 -6.672 8.297 1 91.44 256 MET A C 1
ATOM 2035 O O . MET A 1 256 ? -13.914 -5.668 7.582 1 91.44 256 MET A O 1
ATOM 2039 N N . GLU A 1 257 ? -14.859 -6.773 9.234 1 91.44 257 GLU A N 1
ATOM 2040 C CA . GLU A 1 257 ? -16.016 -5.898 9.352 1 91.44 257 GLU A CA 1
ATOM 2041 C C . GLU A 1 257 ? -15.617 -4.496 9.797 1 91.44 257 GLU A C 1
ATOM 2043 O O . GLU A 1 257 ? -16.297 -3.52 9.484 1 91.44 257 GLU A O 1
ATOM 2048 N N . ASP A 1 258 ? -14.523 -4.438 10.484 1 90.56 258 ASP A N 1
ATOM 2049 C CA . ASP A 1 258 ? -14.039 -3.139 10.945 1 90.56 258 ASP A CA 1
ATOM 2050 C C . ASP A 1 258 ? -13.602 -2.268 9.773 1 90.56 258 ASP A C 1
ATOM 2052 O O . ASP A 1 258 ? -13.469 -1.05 9.914 1 90.56 258 ASP A O 1
ATOM 2056 N N . PHE A 1 259 ? -13.43 -2.867 8.633 1 91.12 259 PHE A N 1
ATOM 2057 C CA . PHE A 1 259 ? -13.008 -2.143 7.441 1 91.12 259 PHE A CA 1
ATOM 2058 C C . PHE A 1 259 ? -14.141 -2.072 6.422 1 91.12 259 PHE A C 1
ATOM 2060 O O . PHE A 1 259 ? -13.914 -1.752 5.254 1 91.12 259 PHE A O 1
ATOM 2067 N N . GLY A 1 260 ? -15.328 -2.504 6.793 1 89.38 260 GLY A N 1
ATOM 2068 C CA . GLY A 1 260 ? -16.5 -2.393 5.938 1 89.38 260 GLY A CA 1
ATOM 2069 C C . GLY A 1 260 ? -16.734 -3.625 5.082 1 89.38 260 GLY A C 1
ATOM 2070 O O . GLY A 1 260 ? -17.703 -3.686 4.324 1 89.38 260 GLY A O 1
ATOM 2071 N N . LEU A 1 261 ? -15.883 -4.645 5.148 1 92.06 261 LEU A N 1
ATOM 2072 C CA . LEU A 1 261 ? -16.062 -5.887 4.406 1 92.06 261 LEU A CA 1
ATOM 2073 C C . LEU A 1 261 ? -17.062 -6.797 5.113 1 92.06 261 LEU A C 1
ATOM 2075 O O . LEU A 1 261 ? -17.25 -6.695 6.328 1 92.06 261 LEU A O 1
ATOM 2079 N N . PRO A 1 262 ? -17.719 -7.629 4.32 1 88.94 262 PRO A N 1
ATOM 2080 C CA . PRO A 1 262 ? -18.609 -8.594 4.992 1 88.94 262 PRO A CA 1
ATOM 2081 C C . PRO A 1 262 ? -17.828 -9.586 5.859 1 88.94 262 PRO A C 1
ATOM 2083 O O . PRO A 1 262 ? -16.719 -9.992 5.504 1 88.94 262 PRO A O 1
ATOM 2086 N N . LYS A 1 263 ? -18.469 -9.945 6.898 1 87.56 263 LYS A N 1
ATOM 2087 C CA . LYS A 1 263 ? -17.906 -11.008 7.723 1 87.56 263 LYS A CA 1
ATOM 2088 C C . LYS A 1 263 ? -17.766 -12.297 6.926 1 87.56 263 LYS A C 1
ATOM 2090 O O . LYS A 1 263 ? -18.688 -12.719 6.238 1 87.56 263 LYS A O 1
ATOM 2095 N N . PRO A 1 264 ? -16.578 -12.875 6.992 1 87.44 264 PRO A N 1
ATOM 2096 C CA . PRO A 1 264 ? -16.453 -14.18 6.328 1 87.44 264 PRO A CA 1
ATOM 2097 C C . PRO A 1 264 ? -17.469 -15.195 6.852 1 87.44 264 PRO A C 1
ATOM 2099 O O . PRO A 1 264 ? -17.734 -15.242 8.055 1 87.44 264 PRO A O 1
ATOM 2102 N N . ASP A 1 265 ? -18.031 -15.953 5.973 1 85.19 265 ASP A N 1
ATOM 2103 C CA . ASP A 1 265 ? -19.031 -16.938 6.359 1 85.19 265 ASP A CA 1
ATOM 2104 C C . ASP A 1 265 ? -18.422 -18.312 6.551 1 85.19 265 ASP A C 1
ATOM 2106 O O . ASP A 1 265 ? -19.125 -19.328 6.496 1 85.19 265 ASP A O 1
ATOM 2110 N N . HIS A 1 266 ? -17.156 -18.438 6.652 1 83.38 266 HIS A N 1
ATOM 2111 C CA . HIS A 1 266 ? -16.406 -19.672 6.828 1 83.38 266 HIS A CA 1
ATOM 2112 C C . HIS A 1 266 ? -15.258 -19.484 7.816 1 83.38 266 HIS A C 1
ATOM 2114 O O . HIS A 1 266 ? -14.891 -18.344 8.133 1 83.38 266 HIS A O 1
ATOM 2120 N N . LYS A 1 267 ? -14.789 -20.609 8.305 1 79.44 267 LYS A N 1
ATOM 2121 C CA . LYS A 1 267 ? -13.648 -20.562 9.211 1 79.44 267 LYS A CA 1
ATOM 2122 C C . LYS A 1 267 ? -12.352 -20.25 8.461 1 79.44 267 LYS A C 1
ATOM 2124 O O . LYS A 1 267 ? -12.25 -20.531 7.262 1 79.44 267 LYS A O 1
ATOM 2129 N N . PHE A 1 268 ? -11.469 -19.688 9.203 1 81.25 268 PHE A N 1
ATOM 2130 C CA . PHE A 1 268 ? -10.156 -19.438 8.617 1 81.25 268 PHE A CA 1
ATOM 2131 C C . PHE A 1 268 ? -9.531 -20.734 8.133 1 81.25 268 PHE A C 1
ATOM 2133 O O . PHE A 1 268 ? -9.57 -21.75 8.836 1 81.25 268 PHE A O 1
ATOM 2140 N N . GLY A 1 269 ? -9.125 -20.719 6.91 1 76.44 269 GLY A N 1
ATOM 2141 C CA . GLY A 1 269 ? -8.508 -21.906 6.359 1 76.44 269 GLY A CA 1
ATOM 2142 C C . GLY A 1 269 ? -9.484 -22.797 5.605 1 76.44 269 GLY A C 1
ATOM 2143 O O . GLY A 1 269 ? -9.078 -23.75 4.945 1 76.44 269 GLY A O 1
ATOM 2144 N N . SER A 1 270 ? -10.758 -22.438 5.68 1 76.12 270 SER A N 1
ATOM 2145 C CA . SER A 1 270 ? -11.766 -23.234 4.984 1 76.12 270 SER A CA 1
ATOM 2146 C C . SER A 1 270 ? -12.008 -22.703 3.572 1 76.12 270 SER A C 1
ATOM 2148 O O . SER A 1 270 ? -12.898 -23.188 2.867 1 76.12 270 SER A O 1
ATOM 2150 N N . ALA A 1 271 ? -11.336 -21.719 3.225 1 73.88 271 ALA A N 1
ATOM 2151 C CA . ALA A 1 271 ? -11.266 -21.188 1.864 1 73.88 271 ALA A CA 1
ATOM 2152 C C . ALA A 1 271 ? -9.867 -20.672 1.544 1 73.88 271 ALA A C 1
ATOM 2154 O O . ALA A 1 271 ? -9.086 -20.375 2.449 1 73.88 271 ALA A O 1
ATOM 2155 N N . HIS A 1 272 ? -9.602 -20.75 0.287 1 77.5 272 HIS A N 1
ATOM 2156 C CA . HIS A 1 272 ? -8.328 -20.172 -0.112 1 77.5 272 HIS A CA 1
ATOM 2157 C C . HIS A 1 272 ? -8.227 -18.719 0.329 1 77.5 272 HIS A C 1
ATOM 2159 O O . HIS A 1 272 ? -9.125 -17.906 0.059 1 77.5 272 HIS A O 1
ATOM 2165 N N . PRO A 1 273 ? -7.258 -18.453 1.071 1 78.44 273 PRO A N 1
ATOM 2166 C CA . PRO A 1 273 ? -7.156 -17.094 1.607 1 78.44 273 PRO A CA 1
ATOM 2167 C C . PRO A 1 273 ? -6.891 -16.047 0.523 1 78.44 273 PRO A C 1
ATOM 2169 O O . PRO A 1 273 ? -6.297 -16.359 -0.51 1 78.44 273 PRO A O 1
ATOM 2172 N N . THR A 1 274 ? -7.402 -14.883 0.749 1 89.25 274 THR A N 1
ATOM 2173 C CA . THR A 1 274 ? -7.113 -13.703 -0.049 1 89.25 274 THR A CA 1
ATOM 2174 C C . THR A 1 274 ? -5.922 -12.938 0.528 1 89.25 274 THR A C 1
ATOM 2176 O O . THR A 1 274 ? -5.898 -12.625 1.721 1 89.25 274 THR A O 1
ATOM 2179 N N . ILE A 1 275 ? -4.914 -12.812 -0.301 1 93.06 275 ILE A N 1
ATOM 2180 C CA . ILE A 1 275 ? -3.705 -12.156 0.178 1 93.06 275 ILE A CA 1
ATOM 2181 C C . ILE A 1 275 ? -3.658 -10.719 -0.35 1 93.06 275 ILE A C 1
ATOM 2183 O O . ILE A 1 275 ? -3.773 -10.492 -1.557 1 93.06 275 ILE A O 1
ATOM 2187 N N . SER A 1 276 ? -3.557 -9.781 0.519 1 94.5 276 SER A N 1
ATOM 2188 C CA . SER A 1 276 ? -3.354 -8.391 0.127 1 94.5 276 SER A CA 1
ATOM 2189 C C . SER A 1 276 ? -2.779 -7.57 1.277 1 94.5 276 SER A C 1
ATOM 2191 O O . SER A 1 276 ? -3.371 -7.508 2.357 1 94.5 276 SER A O 1
ATOM 2193 N N . GLN A 1 277 ? -1.697 -6.977 0.977 1 90.81 277 GLN A N 1
ATOM 2194 C CA . GLN A 1 277 ? -1.053 -6.145 1.985 1 90.81 277 GLN A CA 1
ATOM 2195 C C . GLN A 1 277 ? -1.812 -4.832 2.182 1 90.81 277 GLN A C 1
ATOM 2197 O O . GLN A 1 277 ? -1.842 -4.289 3.287 1 90.81 277 GLN A O 1
ATOM 2202 N N . ASP A 1 278 ? -2.453 -4.383 1.152 1 93.06 278 ASP A N 1
ATOM 2203 C CA . ASP A 1 278 ? -2.811 -2.967 1.116 1 93.06 278 ASP A CA 1
ATOM 2204 C C . ASP A 1 278 ? -4.324 -2.781 1.205 1 93.06 278 ASP A C 1
ATOM 2206 O O . ASP A 1 278 ? -4.805 -1.675 1.456 1 93.06 278 ASP A O 1
ATOM 2210 N N . LEU A 1 279 ? -5.094 -3.809 1.007 1 95.75 279 LEU A N 1
ATOM 2211 C CA . LEU A 1 279 ? -6.527 -3.646 0.8 1 95.75 279 LEU A CA 1
ATOM 2212 C C . LEU A 1 279 ? -7.184 -3.006 2.02 1 95.75 279 LEU A C 1
ATOM 2214 O O . LEU A 1 279 ? -7.926 -2.031 1.89 1 95.75 279 LEU A O 1
ATOM 2218 N N . LEU A 1 280 ? -6.934 -3.531 3.209 1 93.31 280 LEU A N 1
ATOM 2219 C CA . LEU A 1 280 ? -7.641 -3.098 4.406 1 93.31 280 LEU A CA 1
ATOM 2220 C C . LEU A 1 280 ? -7.355 -1.63 4.707 1 93.31 280 LEU A C 1
ATOM 2222 O O . LEU A 1 280 ? -8.258 -0.884 5.098 1 93.31 280 LEU A O 1
ATOM 2226 N N . VAL A 1 281 ? -6.148 -1.251 4.441 1 93 281 VAL A N 1
ATOM 2227 C CA . VAL A 1 281 ? -5.793 0.144 4.68 1 93 281 VAL A CA 1
ATOM 2228 C C . VAL A 1 281 ? -6.496 1.038 3.658 1 93 281 VAL A C 1
ATOM 2230 O O . VAL A 1 281 ? -6.957 2.131 3.994 1 93 281 VAL A O 1
ATOM 2233 N N . ARG A 1 282 ? -6.531 0.627 2.381 1 96.12 282 ARG A N 1
ATOM 2234 C CA . ARG A 1 282 ? -7.25 1.386 1.363 1 96.12 282 ARG A CA 1
ATOM 2235 C C . ARG A 1 282 ? -8.727 1.537 1.73 1 96.12 282 ARG A C 1
ATOM 2237 O O . ARG A 1 282 ? -9.328 2.576 1.468 1 96.12 282 ARG A O 1
ATOM 2244 N N . LEU A 1 283 ? -9.266 0.51 2.34 1 95.75 283 LEU A N 1
ATOM 2245 C CA . LEU A 1 283 ? -10.641 0.568 2.83 1 95.75 283 LEU A CA 1
ATOM 2246 C C . LEU A 1 283 ? -10.758 1.548 3.992 1 95.75 283 LEU A C 1
ATOM 2248 O O . LEU A 1 283 ? -11.648 2.404 3.998 1 95.75 283 LEU A O 1
ATOM 2252 N N . GLY A 1 284 ? -9.859 1.508 4.91 1 93.5 284 GLY A N 1
ATOM 2253 C CA . GLY A 1 284 ? -9.875 2.375 6.078 1 93.5 284 GLY A CA 1
ATOM 2254 C C . GLY A 1 284 ? -9.68 3.84 5.734 1 93.5 284 GLY A C 1
ATOM 2255 O O . GLY A 1 284 ? -10.172 4.719 6.445 1 93.5 284 GLY A O 1
ATOM 2256 N N . ARG A 1 285 ? -8.977 4.086 4.656 1 94.38 285 ARG A N 1
ATOM 2257 C CA . ARG A 1 285 ? -8.688 5.441 4.203 1 94.38 285 ARG A CA 1
ATOM 2258 C C . ARG A 1 285 ? -9.797 5.965 3.299 1 94.38 285 ARG A C 1
ATOM 2260 O O . ARG A 1 285 ? -9.766 7.125 2.875 1 94.38 285 ARG A O 1
ATOM 2267 N N . GLY A 1 286 ? -10.758 5.074 2.959 1 94.25 286 GLY A N 1
ATOM 2268 C CA . GLY A 1 286 ? -11.891 5.465 2.135 1 94.25 286 GLY A CA 1
ATOM 2269 C C . GLY A 1 286 ? -11.578 5.461 0.65 1 94.25 286 GLY A C 1
ATOM 2270 O O . GLY A 1 286 ? -12.367 5.953 -0.157 1 94.25 286 GLY A O 1
ATOM 2271 N N . ASP A 1 287 ? -10.406 4.922 0.255 1 96.56 287 ASP A N 1
ATOM 2272 C CA . ASP A 1 287 ? -10.008 4.875 -1.148 1 96.56 287 ASP A CA 1
ATOM 2273 C C . ASP A 1 287 ? -10.836 3.846 -1.918 1 96.56 287 ASP A C 1
ATOM 2275 O O . ASP A 1 287 ? -10.984 3.949 -3.137 1 96.56 287 ASP A O 1
ATOM 2279 N N . ILE A 1 288 ? -11.234 2.799 -1.258 1 97.88 288 ILE A N 1
ATOM 2280 C CA . ILE A 1 288 ? -12.102 1.759 -1.809 1 97.88 288 ILE A CA 1
ATOM 2281 C C . ILE A 1 288 ? -13.398 1.685 -1.006 1 97.88 288 ILE A C 1
ATOM 2283 O O . ILE A 1 288 ? -13.375 1.752 0.225 1 97.88 288 ILE A O 1
ATOM 2287 N N . THR A 1 289 ? -14.484 1.663 -1.66 1 97.31 289 THR A N 1
ATOM 2288 C CA . THR A 1 289 ?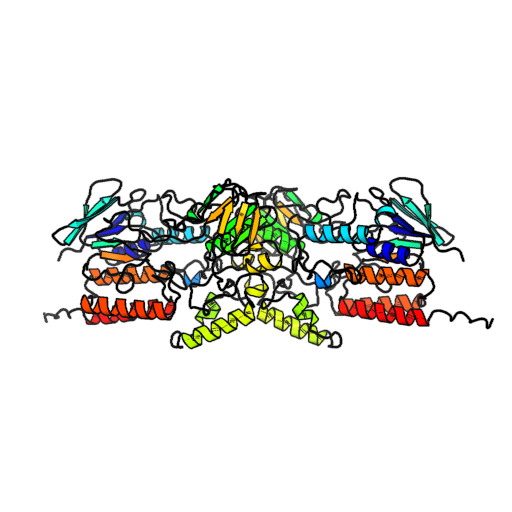 -15.781 1.507 -1.015 1 97.31 289 THR A CA 1
ATOM 2289 C C . THR A 1 289 ? -16.297 0.08 -1.177 1 97.31 289 THR A C 1
ATOM 2291 O O . THR A 1 289 ? -16.547 -0.371 -2.295 1 97.31 289 THR A O 1
ATOM 2294 N N . PRO A 1 290 ? -16.484 -0.627 -0.119 1 96.88 290 PRO A N 1
ATOM 2295 C CA . PRO A 1 290 ? -17.047 -1.977 -0.23 1 96.88 290 PRO A CA 1
ATOM 2296 C C . PRO A 1 290 ? -18.531 -1.971 -0.553 1 96.88 290 PRO A C 1
ATOM 2298 O O . PRO A 1 290 ? -19.266 -1.105 -0.071 1 96.88 290 PRO A O 1
ATOM 2301 N N . LYS A 1 291 ? -18.953 -2.84 -1.408 1 97.31 291 LYS A N 1
ATOM 2302 C CA . LYS A 1 291 ? -20.344 -3.023 -1.783 1 97.31 291 LYS A CA 1
ATOM 2303 C C . LYS A 1 291 ? -20.734 -4.5 -1.772 1 97.31 291 LYS A C 1
ATOM 2305 O O . LYS A 1 291 ? -19.906 -5.363 -2.098 1 97.31 291 LYS A O 1
ATOM 2310 N N . PRO A 1 292 ? -22.031 -4.789 -1.389 1 95.75 292 PRO A N 1
ATOM 2311 C CA . PRO A 1 292 ? -22.469 -6.172 -1.593 1 95.75 292 PRO A CA 1
ATOM 2312 C C . PRO A 1 292 ? -22.578 -6.547 -3.068 1 95.75 292 PRO A C 1
ATOM 2314 O O . PRO A 1 292 ? -22.172 -5.773 -3.938 1 95.75 292 PRO A O 1
ATOM 2317 N N . VAL A 1 293 ? -23.016 -7.738 -3.322 1 95.56 293 VAL A N 1
ATOM 2318 C CA . VAL A 1 293 ? -23.016 -8.281 -4.676 1 95.56 293 VAL A CA 1
ATOM 2319 C C . VAL A 1 293 ? -23.922 -7.426 -5.566 1 95.56 293 VAL A C 1
ATOM 2321 O O . VAL A 1 293 ? -24.891 -6.82 -5.086 1 95.56 293 VAL A O 1
ATOM 2324 N N . ILE A 1 294 ? -23.547 -7.418 -6.816 1 97.69 294 ILE A N 1
ATOM 2325 C CA . ILE A 1 294 ? -24.359 -6.742 -7.832 1 97.69 294 ILE A CA 1
ATOM 2326 C C . ILE A 1 294 ? -25.719 -7.422 -7.957 1 97.69 294 ILE A C 1
ATOM 2328 O O . ILE A 1 294 ? -25.797 -8.648 -7.98 1 97.69 294 ILE A O 1
ATOM 2332 N N . GLU A 1 295 ? -26.734 -6.656 -8.031 1 97.75 295 GLU A N 1
ATOM 2333 C CA . GLU A 1 295 ? -28.078 -7.195 -8.203 1 97.75 295 GLU A CA 1
ATOM 2334 C C . GLU A 1 295 ? -28.609 -6.914 -9.609 1 97.75 295 GLU A C 1
ATOM 2336 O O . GLU A 1 295 ? -29.375 -7.715 -10.164 1 97.75 295 GLU A O 1
ATOM 2341 N N . GLU A 1 296 ? -28.25 -5.723 -10.086 1 98.25 296 GLU A N 1
ATOM 2342 C CA . GLU A 1 296 ? -28.797 -5.324 -11.383 1 98.25 296 GLU A CA 1
ATOM 2343 C C . GLU A 1 296 ? -27.906 -4.289 -12.062 1 98.25 296 GLU A C 1
ATOM 2345 O O . GLU A 1 296 ? -27.391 -3.381 -11.406 1 98.25 296 GLU A O 1
ATOM 2350 N N . LEU A 1 297 ? -27.719 -4.473 -13.383 1 98.38 297 LEU A N 1
ATOM 2351 C CA . LEU A 1 297 ? -27.047 -3.48 -14.211 1 98.38 297 LEU A CA 1
ATOM 2352 C C . LEU A 1 297 ? -28.047 -2.488 -14.789 1 98.38 297 LEU A C 1
ATOM 2354 O O . LEU A 1 297 ? -29.016 -2.889 -15.445 1 98.38 297 LEU A O 1
ATOM 2358 N N . LYS A 1 298 ? -27.859 -1.214 -14.547 1 97.5 298 LYS A N 1
ATOM 2359 C CA . LYS A 1 298 ? -28.859 -0.187 -14.875 1 97.5 298 LYS A CA 1
ATOM 2360 C C . LYS A 1 298 ? -28.234 0.918 -15.727 1 97.5 298 LYS A C 1
ATOM 2362 O O . LYS A 1 298 ? -28.297 2.096 -15.367 1 97.5 298 LYS A O 1
ATOM 2367 N N . GLY A 1 299 ? -27.766 0.546 -16.938 1 97.38 299 GLY A N 1
ATOM 2368 C CA . GLY A 1 299 ? -27.125 1.54 -17.781 1 97.38 299 GLY A CA 1
ATOM 2369 C C . GLY A 1 299 ? -25.812 2.051 -17.234 1 97.38 299 GLY A C 1
ATOM 2370 O O . GLY A 1 299 ? -24.859 1.291 -17.109 1 97.38 299 GLY A O 1
ATOM 2371 N N . LYS A 1 300 ? -25.812 3.279 -16.781 1 97.44 300 LYS A N 1
ATOM 2372 C CA . LYS A 1 300 ? -24.609 3.889 -16.234 1 97.44 300 LYS A CA 1
ATOM 2373 C C . LYS A 1 300 ? -24.5 3.645 -14.734 1 97.44 300 LYS A C 1
ATOM 2375 O O . LYS A 1 300 ? -23.547 4.09 -14.094 1 97.44 300 LYS A O 1
ATOM 2380 N N . LYS A 1 301 ? -25.469 2.9 -14.242 1 98.44 301 LYS A N 1
ATOM 2381 C CA . LYS A 1 301 ? -25.484 2.623 -12.812 1 98.44 301 LYS A CA 1
ATOM 2382 C C . LYS A 1 301 ? -25.453 1.121 -12.539 1 98.44 301 LYS A C 1
ATOM 2384 O O . LYS A 1 301 ? -25.828 0.326 -13.406 1 98.44 301 LYS A O 1
ATOM 2389 N N . ILE A 1 302 ? -25 0.758 -11.391 1 98.62 302 ILE A N 1
ATOM 2390 C CA . ILE A 1 302 ? -25.047 -0.607 -10.875 1 98.62 302 ILE A CA 1
ATOM 2391 C C . ILE A 1 302 ? -25.766 -0.625 -9.531 1 98.62 302 ILE A C 1
ATOM 2393 O O . ILE A 1 302 ? -25.453 0.183 -8.648 1 98.62 302 ILE A O 1
ATOM 2397 N N . ARG A 1 303 ? -26.75 -1.441 -9.438 1 98.69 303 ARG A N 1
ATOM 2398 C CA . ARG A 1 303 ? -27.469 -1.633 -8.18 1 98.69 303 ARG A CA 1
ATOM 2399 C C . ARG A 1 303 ? -26.922 -2.83 -7.414 1 98.69 303 ARG A C 1
ATOM 2401 O O . ARG A 1 303 ? -26.656 -3.885 -8 1 98.69 303 ARG A O 1
ATOM 2408 N N . PHE A 1 304 ? -26.797 -2.643 -6.148 1 98.06 304 PHE A N 1
ATOM 2409 C CA . PHE A 1 304 ? -26.234 -3.689 -5.301 1 98.06 304 PHE A CA 1
ATOM 2410 C C . PHE A 1 304 ? -27.312 -4.293 -4.406 1 98.06 304 PHE A C 1
ATOM 2412 O O . PHE A 1 304 ? -28.422 -3.777 -4.336 1 98.06 304 PHE A O 1
ATOM 2419 N N . ALA A 1 305 ? -27 -5.312 -3.709 1 96.62 305 ALA A N 1
ATOM 2420 C CA . ALA A 1 305 ? -27.953 -6.105 -2.939 1 96.62 305 ALA A CA 1
ATOM 2421 C C . ALA A 1 305 ? -28.5 -5.312 -1.759 1 96.62 305 ALA A C 1
ATOM 2423 O O . ALA A 1 305 ? -29.562 -5.629 -1.23 1 96.62 305 ALA A O 1
ATOM 2424 N N . ASP A 1 306 ? -27.812 -4.336 -1.315 1 95.31 306 ASP A N 1
ATOM 2425 C CA . ASP A 1 306 ? -28.281 -3.539 -0.186 1 95.31 306 ASP A CA 1
ATOM 2426 C C . ASP A 1 306 ? -29.188 -2.408 -0.653 1 95.31 306 ASP A C 1
ATOM 2428 O O . ASP A 1 306 ? -29.609 -1.563 0.146 1 95.31 306 ASP A O 1
ATOM 2432 N N . GLY A 1 307 ? -29.391 -2.299 -1.856 1 96.94 307 GLY A N 1
ATOM 2433 C CA . GLY A 1 307 ? -30.328 -1.324 -2.408 1 96.94 307 GLY A CA 1
ATOM 2434 C C . GLY A 1 307 ? -29.641 -0.076 -2.93 1 96.94 307 GLY A C 1
ATOM 2435 O O . GLY A 1 307 ? -30.234 0.709 -3.666 1 96.94 307 GLY A O 1
ATOM 2436 N N . THR A 1 308 ? -28.406 0.096 -2.666 1 97.44 308 THR A N 1
ATOM 2437 C CA . THR A 1 308 ? -27.688 1.28 -3.129 1 97.44 308 THR A CA 1
ATOM 2438 C C . THR A 1 308 ? -27.375 1.175 -4.617 1 97.44 308 THR A C 1
ATOM 2440 O O . THR A 1 308 ? -27.281 0.071 -5.16 1 97.44 308 THR A O 1
ATOM 2443 N N . GLU A 1 309 ? -27.312 2.289 -5.246 1 98.44 309 GLU A N 1
ATOM 2444 C CA . GLU A 1 309 ? -26.922 2.418 -6.648 1 98.44 309 GLU A CA 1
ATOM 2445 C C . GLU A 1 309 ? -25.734 3.355 -6.809 1 98.44 309 GLU A C 1
ATOM 2447 O O . GLU A 1 309 ? -25.656 4.383 -6.129 1 98.44 309 GLU A O 1
ATOM 2452 N N . GLU A 1 310 ? -24.781 2.973 -7.625 1 98.44 310 GLU A N 1
ATOM 2453 C CA . GLU A 1 310 ? -23.609 3.816 -7.875 1 98.44 310 GLU A CA 1
ATOM 2454 C C . GLU A 1 310 ? -23.406 4.039 -9.367 1 98.44 310 GLU A C 1
ATOM 2456 O O . GLU A 1 310 ? -23.641 3.137 -10.18 1 98.44 310 GLU A O 1
ATOM 2461 N N . ASP A 1 311 ? -23.016 5.262 -9.727 1 98.62 311 ASP A N 1
ATOM 2462 C CA . ASP A 1 311 ? -22.531 5.5 -11.086 1 98.62 311 ASP A CA 1
ATOM 2463 C C . ASP A 1 311 ? -21.234 4.742 -11.359 1 98.62 311 ASP A C 1
ATOM 2465 O O . ASP A 1 311 ? -20.312 4.766 -10.539 1 98.62 311 ASP A O 1
ATOM 2469 N N . ALA A 1 312 ? -21.172 4.016 -12.445 1 98.5 312 ALA A N 1
ATOM 2470 C CA . ALA A 1 312 ? -19.984 3.248 -12.805 1 98.5 312 ALA A CA 1
ATOM 2471 C C . ALA A 1 312 ? -19.672 3.391 -14.297 1 98.5 312 ALA A C 1
ATOM 2473 O O . ALA A 1 312 ? -20.578 3.424 -15.125 1 98.5 312 ALA A O 1
ATOM 2474 N N . ASP A 1 313 ? -18.359 3.498 -14.617 1 98.75 313 ASP A N 1
ATOM 2475 C CA . ASP A 1 313 ? -17.891 3.582 -15.992 1 98.75 313 ASP A CA 1
ATOM 2476 C C . ASP A 1 313 ? -17.312 2.248 -16.453 1 98.75 313 ASP A C 1
ATOM 2478 O O . ASP A 1 313 ? -17.312 1.942 -17.656 1 98.75 313 ASP A O 1
ATOM 2482 N N . VAL A 1 314 ? -16.75 1.504 -15.555 1 98.81 314 VAL A N 1
ATOM 2483 C CA . VAL A 1 314 ? -16.062 0.256 -15.867 1 98.81 314 VAL A CA 1
ATOM 2484 C C . VAL A 1 314 ? -16.469 -0.817 -14.852 1 98.81 314 VAL A C 1
ATOM 2486 O O . VAL A 1 314 ? -16.578 -0.542 -13.656 1 98.81 314 VAL A O 1
ATOM 2489 N N . LEU A 1 315 ? -16.797 -1.982 -15.289 1 98.81 315 LEU A N 1
ATOM 2490 C CA . LEU A 1 315 ? -17.062 -3.164 -14.477 1 98.81 315 LEU A CA 1
ATOM 2491 C C . LEU A 1 315 ? -16.031 -4.262 -14.766 1 98.81 315 LEU A C 1
ATOM 2493 O O . LEU A 1 315 ? -15.93 -4.734 -15.898 1 98.81 315 LEU A O 1
ATOM 2497 N N . ILE A 1 316 ? -15.227 -4.605 -13.766 1 98.81 316 ILE A N 1
ATOM 2498 C CA . ILE A 1 316 ? -14.195 -5.629 -13.906 1 98.81 316 ILE A CA 1
ATOM 2499 C C . ILE A 1 316 ? -14.609 -6.883 -13.141 1 98.81 316 ILE A C 1
ATOM 2501 O O . ILE A 1 316 ? -14.773 -6.848 -11.914 1 98.81 316 ILE A O 1
ATOM 2505 N N . TYR A 1 317 ? -14.742 -7.961 -13.859 1 98.44 317 TYR A N 1
ATOM 2506 C CA . TYR A 1 317 ? -15.078 -9.242 -13.25 1 98.44 317 TYR A CA 1
ATOM 2507 C C . TYR A 1 317 ? -13.828 -9.984 -12.797 1 98.44 317 TYR A C 1
ATOM 2509 O O . TYR A 1 317 ? -12.969 -10.32 -13.617 1 98.44 317 TYR A O 1
ATOM 2517 N N . CYS A 1 318 ? -13.68 -10.141 -11.594 1 97.31 318 CYS A N 1
ATOM 2518 C CA . CYS A 1 318 ? -12.672 -11.008 -10.992 1 97.31 318 CYS A CA 1
ATOM 2519 C C . CYS A 1 318 ? -13.305 -12.281 -10.43 1 97.31 318 CYS A C 1
ATOM 2521 O O . CYS A 1 318 ? -13.258 -12.523 -9.227 1 97.31 318 CYS A O 1
ATOM 2523 N N . THR A 1 319 ? -13.781 -13.094 -11.352 1 95.56 319 THR A N 1
ATOM 2524 C CA . THR A 1 319 ? -14.695 -14.164 -10.969 1 95.56 319 THR A CA 1
ATOM 2525 C C . THR A 1 319 ? -14.07 -15.531 -11.234 1 95.56 319 THR A C 1
ATOM 2527 O O . THR A 1 319 ? -14.781 -16.547 -11.305 1 95.56 319 THR A O 1
ATOM 2530 N N . GLY A 1 320 ? -12.781 -15.578 -11.477 1 94.56 320 GLY A N 1
ATOM 2531 C CA . GLY A 1 320 ? -12.078 -16.844 -11.555 1 94.56 320 GLY A CA 1
ATOM 2532 C C . GLY A 1 320 ? -11.992 -17.391 -12.969 1 94.56 320 GLY A C 1
ATOM 2533 O O . GLY A 1 320 ? -12.234 -16.672 -13.938 1 94.56 320 GLY A O 1
ATOM 2534 N N . TYR A 1 321 ? -11.562 -18.672 -13.055 1 95.94 321 TYR A N 1
ATOM 2535 C CA . TYR A 1 321 ? -11.258 -19.297 -14.336 1 95.94 321 TYR A CA 1
ATOM 2536 C C . TYR A 1 321 ? -11.844 -20.703 -14.398 1 95.94 321 TYR A C 1
ATOM 2538 O O . TYR A 1 321 ? -12.133 -21.312 -13.359 1 95.94 321 TYR A O 1
ATOM 2546 N N . ASN A 1 322 ? -11.977 -21.141 -15.555 1 96.31 322 ASN A N 1
ATOM 2547 C CA . ASN A 1 322 ? -12.359 -22.531 -15.82 1 96.31 322 ASN A CA 1
ATOM 2548 C C . ASN A 1 322 ? -11.141 -23.406 -16.094 1 96.31 322 ASN A C 1
ATOM 2550 O O . ASN A 1 322 ? -10.188 -22.969 -16.75 1 96.31 322 ASN A O 1
ATOM 2554 N N . ILE A 1 323 ? -11.242 -24.625 -15.602 1 96.81 323 ILE A N 1
ATOM 2555 C CA . ILE A 1 323 ? -10.25 -25.609 -16 1 96.81 323 ILE A CA 1
ATOM 2556 C C . ILE A 1 323 ? -10.656 -26.234 -17.344 1 96.81 323 ILE A C 1
ATOM 2558 O O . ILE A 1 323 ? -11.711 -26.875 -17.438 1 96.81 323 ILE A O 1
ATOM 2562 N N . LYS A 1 324 ? -9.797 -26.031 -18.344 1 96.88 324 LYS A N 1
ATOM 2563 C CA . LYS A 1 324 ? -10.117 -26.531 -19.688 1 96.88 324 LYS A CA 1
ATOM 2564 C C . LYS A 1 324 ? -8.906 -27.203 -20.328 1 96.88 324 LYS A C 1
ATOM 2566 O O . LYS A 1 324 ? -7.766 -26.844 -20.031 1 96.88 324 LYS A O 1
ATOM 2571 N N . PHE A 1 325 ? -9.242 -28.156 -21.156 1 98 325 PHE A N 1
ATOM 2572 C CA . PHE A 1 325 ? -8.273 -28.844 -22.016 1 98 325 PHE A CA 1
ATOM 2573 C C . PHE A 1 325 ? -8.703 -28.781 -23.469 1 98 325 PHE A C 1
ATOM 2575 O O . PHE A 1 325 ? -9.25 -29.734 -24 1 98 325 PHE A O 1
ATOM 2582 N N . PRO A 1 326 ? -8.336 -27.703 -24.078 1 96.81 326 PRO A N 1
ATOM 2583 C CA . PRO A 1 326 ? -8.922 -27.438 -25.391 1 96.81 326 PRO A CA 1
ATOM 2584 C C . PRO A 1 326 ? -8.5 -28.469 -26.438 1 96.81 326 PRO A C 1
ATOM 2586 O O . PRO A 1 326 ? -9.102 -28.531 -27.516 1 96.81 326 PRO A O 1
ATOM 2589 N N . PHE A 1 327 ? -7.562 -29.344 -26.219 1 98.44 327 PHE A N 1
ATOM 2590 C CA . PHE A 1 327 ? -7.035 -30.297 -27.172 1 98.44 327 PHE A CA 1
ATOM 2591 C C . PHE A 1 327 ? -7.688 -31.672 -26.984 1 98.44 327 PHE A C 1
ATOM 2593 O O . PHE A 1 327 ? -7.406 -32.594 -27.734 1 98.44 327 PHE A O 1
ATOM 2600 N N . PHE A 1 328 ? -8.5 -31.797 -26.062 1 98.44 328 PHE A N 1
ATOM 2601 C CA . PHE A 1 328 ? -9.273 -33.031 -25.875 1 98.44 328 PHE A CA 1
ATOM 2602 C C . PHE A 1 328 ? -10.719 -32.812 -26.328 1 98.44 328 PHE A C 1
ATOM 2604 O O . PHE A 1 328 ? -11.266 -31.734 -26.188 1 98.44 328 PHE A O 1
ATOM 2611 N N . ASP A 1 329 ? -11.32 -33.875 -26.812 1 97.12 329 ASP A N 1
ATOM 2612 C CA . ASP A 1 329 ? -12.781 -33.875 -26.891 1 97.12 329 ASP A CA 1
ATOM 2613 C C . ASP A 1 329 ? -13.406 -33.812 -25.5 1 97.12 329 ASP A C 1
ATOM 2615 O O . ASP A 1 329 ? -13 -34.562 -24.609 1 97.12 329 ASP A O 1
ATOM 2619 N N . GLU A 1 330 ? -14.344 -32.969 -25.328 1 94.88 330 GLU A N 1
ATOM 2620 C CA . GLU A 1 330 ? -14.922 -32.75 -24 1 94.88 330 GLU A CA 1
ATOM 2621 C C . GLU A 1 330 ? -15.547 -34.031 -23.453 1 94.88 330 GLU A C 1
ATOM 2623 O O . GLU A 1 330 ? -15.617 -34.219 -22.234 1 94.88 330 GLU A O 1
ATOM 2628 N N . ASP A 1 331 ? -15.953 -34.875 -24.328 1 95 331 ASP A N 1
ATOM 2629 C CA . ASP A 1 331 ? -16.578 -36.125 -23.906 1 95 331 ASP A CA 1
ATOM 2630 C C . ASP A 1 331 ? -15.516 -37.156 -23.453 1 95 331 ASP A C 1
ATOM 2632 O O . ASP A 1 331 ? -15.836 -38.125 -22.766 1 95 331 ASP A O 1
ATOM 2636 N N . PHE A 1 332 ? -14.328 -36.938 -23.891 1 96.38 332 PHE A N 1
ATOM 2637 C CA . PHE A 1 332 ? -13.234 -37.812 -23.5 1 96.38 332 PHE A CA 1
ATOM 2638 C C . PHE A 1 332 ? -12.633 -37.406 -22.172 1 96.38 332 PHE A C 1
ATOM 2640 O O . PHE A 1 332 ? -12.641 -38.156 -21.203 1 96.38 332 PHE A O 1
ATOM 2647 N N . ILE A 1 333 ? -12.117 -36.156 -22.078 1 96.81 333 ILE A N 1
ATOM 2648 C CA . ILE A 1 333 ? -11.555 -35.594 -20.844 1 96.81 333 ILE A CA 1
ATOM 2649 C C . ILE A 1 333 ? -12.008 -34.156 -20.672 1 96.81 333 ILE A C 1
ATOM 2651 O O . ILE A 1 333 ? -11.836 -33.312 -21.562 1 96.81 333 ILE A O 1
ATOM 2655 N N . SER A 1 334 ? -12.57 -33.812 -19.594 1 96.25 334 SER A N 1
ATOM 2656 C CA . SER A 1 334 ? -12.969 -32.469 -19.234 1 96.25 334 SER A CA 1
ATOM 2657 C C . SER A 1 334 ? -12.984 -32.281 -17.719 1 96.25 334 SER A C 1
ATOM 2659 O O . SER A 1 334 ? -12.68 -33.219 -16.969 1 96.25 334 SER A O 1
ATOM 2661 N N . ALA A 1 335 ? -13.172 -31.078 -17.297 1 95.75 335 ALA A N 1
ATOM 2662 C CA . ALA A 1 335 ? -13.273 -30.75 -15.867 1 95.75 335 ALA A CA 1
ATOM 2663 C C . ALA A 1 335 ? -14.531 -29.938 -15.578 1 95.75 335 ALA A C 1
ATOM 2665 O O . ALA A 1 335 ? -14.453 -28.766 -15.234 1 95.75 335 ALA A O 1
ATOM 2666 N N . PRO A 1 336 ? -15.672 -30.578 -15.664 1 93.94 336 PRO A N 1
ATOM 2667 C CA . PRO A 1 336 ? -16.906 -29.859 -15.344 1 93.94 336 PRO A CA 1
ATOM 2668 C C . PRO A 1 336 ? -16.906 -29.25 -13.938 1 93.94 336 PRO A C 1
ATOM 2670 O O . PRO A 1 336 ? -16.484 -29.922 -12.984 1 93.94 336 PRO A O 1
ATOM 2673 N N . ASN A 1 337 ? -17.281 -27.984 -13.867 1 91.56 337 ASN A N 1
ATOM 2674 C CA . ASN A 1 337 ? -17.281 -27.266 -12.594 1 91.56 337 ASN A CA 1
ATOM 2675 C C . ASN A 1 337 ? -15.898 -27.25 -11.953 1 91.56 337 ASN A C 1
ATOM 2677 O O . ASN A 1 337 ? -15.781 -27.312 -10.727 1 91.56 337 ASN A O 1
ATOM 2681 N N . ASN A 1 338 ? -14.883 -27.422 -12.773 1 93.94 338 ASN A N 1
ATOM 2682 C CA . ASN A 1 338 ? -13.477 -27.312 -12.398 1 93.94 338 ASN A CA 1
ATOM 2683 C C . ASN A 1 338 ? -13.031 -28.5 -11.555 1 93.94 338 ASN A C 1
ATOM 2685 O O . ASN A 1 338 ? -12.188 -28.359 -10.664 1 93.94 338 ASN A O 1
ATOM 2689 N N . TYR A 1 339 ? -13.672 -29.609 -11.82 1 92.88 339 TYR A N 1
ATOM 2690 C CA . TYR A 1 339 ? -13.281 -30.812 -11.094 1 92.88 339 TYR A CA 1
ATOM 2691 C C . TYR A 1 339 ? -12.891 -31.938 -12.055 1 92.88 339 TYR A C 1
ATOM 2693 O O . TYR A 1 339 ? -13.586 -32.188 -13.047 1 92.88 339 TYR A O 1
ATOM 2701 N N . ILE A 1 340 ? -11.812 -32.531 -11.883 1 94.62 340 ILE A N 1
ATOM 2702 C CA . ILE A 1 340 ? -11.336 -33.719 -12.578 1 94.62 340 ILE A CA 1
ATOM 2703 C C . ILE A 1 340 ? -10.703 -34.688 -11.57 1 94.62 340 ILE A C 1
ATOM 2705 O O . ILE A 1 340 ? -9.812 -34.281 -10.805 1 94.62 340 ILE A O 1
ATOM 2709 N N . PRO A 1 341 ? -11.211 -35.875 -11.406 1 95.06 341 PRO A N 1
ATOM 2710 C CA . PRO A 1 341 ? -10.664 -36.844 -10.445 1 95.06 341 PRO A CA 1
ATOM 2711 C C . PRO A 1 341 ? -9.305 -37.406 -10.867 1 95.06 341 PRO A C 1
ATOM 2713 O O . PRO A 1 341 ? -9.219 -38.125 -11.859 1 95.06 341 PRO A O 1
ATOM 2716 N N . LEU A 1 342 ? -8.336 -37.062 -10.156 1 97.62 342 LEU A N 1
ATOM 2717 C CA . LEU A 1 342 ? -6.977 -37.5 -10.445 1 97.62 342 LEU A CA 1
ATOM 2718 C C . LEU A 1 342 ? -6.301 -38.031 -9.188 1 97.62 342 LEU A C 1
ATOM 2720 O O . LEU A 1 342 ? -6.48 -37.469 -8.094 1 97.62 342 LEU A O 1
ATOM 2724 N N . PHE A 1 343 ? -5.621 -39.188 -9.344 1 97.75 343 PHE A N 1
ATOM 2725 C CA . PHE A 1 343 ? -4.762 -39.688 -8.289 1 97.75 343 PHE A CA 1
ATOM 2726 C C . PHE A 1 343 ? -3.559 -38.781 -8.07 1 97.75 343 PHE A C 1
ATOM 2728 O O . PHE A 1 343 ? -2.754 -38.594 -8.984 1 97.75 343 PHE A O 1
ATOM 2735 N N . TYR A 1 344 ? -3.447 -38.062 -6.91 1 97.44 344 TYR A N 1
ATOM 2736 C CA . TYR A 1 344 ? -2.445 -37.094 -6.516 1 97.44 344 TYR A CA 1
ATOM 2737 C C . TYR A 1 344 ? -2.381 -35.938 -7.516 1 97.44 344 TYR A C 1
ATOM 2739 O O . TYR A 1 344 ? -1.296 -35.469 -7.852 1 97.44 344 TYR A O 1
ATOM 2747 N N . ARG A 1 345 ? -3.52 -35.562 -8.102 1 97 345 ARG A N 1
ATOM 2748 C CA . ARG A 1 345 ? -3.662 -34.469 -9.031 1 97 345 ARG A CA 1
ATOM 2749 C C . ARG A 1 345 ? -2.828 -34.688 -10.289 1 97 345 ARG A C 1
ATOM 2751 O O . ARG A 1 345 ? -2.365 -33.75 -10.914 1 97 345 ARG A O 1
ATOM 2758 N N . MET A 1 346 ? -2.613 -35.938 -10.617 1 98.12 346 MET A N 1
ATOM 2759 C CA . MET A 1 346 ? -1.671 -36.188 -11.703 1 98.12 346 MET A CA 1
ATOM 2760 C C . MET A 1 346 ? -2.154 -37.344 -12.602 1 98.12 346 MET A C 1
ATOM 2762 O O . MET A 1 346 ? -2.336 -37.156 -13.805 1 98.12 346 MET A O 1
ATOM 2766 N N . PHE A 1 347 ? -2.488 -38.5 -12.008 1 98 347 PHE A N 1
ATOM 2767 C CA . PHE A 1 347 ? -2.795 -39.688 -12.789 1 98 347 PHE A CA 1
ATOM 2768 C C . PHE A 1 347 ? -4.301 -39.844 -12.945 1 98 347 PHE A C 1
ATOM 2770 O O . PHE A 1 347 ? -5.047 -39.719 -11.969 1 98 347 PHE A O 1
ATOM 2777 N N . LYS A 1 348 ? -4.762 -40.094 -14.109 1 96.38 348 LYS A N 1
ATOM 2778 C CA . LYS A 1 348 ? -6.16 -40.438 -14.352 1 96.38 348 LYS A CA 1
ATOM 2779 C C . LYS A 1 348 ? -6.375 -41.938 -14.258 1 96.38 348 LYS A C 1
ATOM 2781 O O . LYS A 1 348 ? -5.816 -42.719 -15.055 1 96.38 348 LYS A O 1
ATOM 2786 N N . PRO A 1 349 ? -7.191 -42.375 -13.305 1 96.81 349 PRO A N 1
ATOM 2787 C CA . PRO A 1 349 ? -7.457 -43.812 -13.242 1 96.81 349 PRO A CA 1
ATOM 2788 C C . PRO A 1 349 ? -7.988 -44.375 -14.562 1 96.81 349 PRO A C 1
ATOM 2790 O O . PRO A 1 349 ? -8.859 -43.75 -15.188 1 96.81 349 PRO A O 1
ATOM 2793 N N . GLY A 1 350 ? -7.367 -45.438 -14.977 1 95.38 350 GLY A N 1
ATOM 2794 C CA . GLY A 1 350 ? -7.832 -46.094 -16.188 1 95.38 350 GLY A CA 1
ATOM 2795 C C . GLY A 1 350 ? -7.035 -45.719 -17.422 1 95.38 350 GLY A C 1
ATOM 2796 O O . GLY A 1 350 ? -7.125 -46.375 -18.469 1 95.38 350 GLY A O 1
ATOM 2797 N N . ILE A 1 351 ? -6.297 -44.688 -17.328 1 97.31 351 ILE A N 1
ATOM 2798 C CA . ILE A 1 351 ? -5.414 -44.25 -18.406 1 97.31 351 ILE A CA 1
ATOM 2799 C C . ILE A 1 351 ? -4.004 -44.062 -17.859 1 97.31 351 ILE A C 1
ATOM 2801 O O . ILE A 1 351 ? -3.641 -42.938 -17.484 1 97.31 351 ILE A O 1
ATOM 2805 N N . ASP A 1 352 ? -3.203 -44.969 -17.938 1 95.62 352 ASP A N 1
ATOM 2806 C CA . ASP A 1 352 ? -1.965 -45 -17.172 1 95.62 352 ASP A CA 1
ATOM 2807 C C . ASP A 1 352 ? -0.854 -44.25 -17.875 1 95.62 352 ASP A C 1
ATOM 2809 O O . ASP A 1 352 ? 0.209 -44 -17.297 1 95.62 352 ASP A O 1
ATOM 2813 N N . ASN A 1 353 ? -1.138 -43.844 -19.141 1 98.06 353 ASN A N 1
ATOM 2814 C CA . ASN A 1 353 ? -0.096 -43.094 -19.844 1 98.06 353 ASN A CA 1
ATOM 2815 C C . ASN A 1 353 ? -0.514 -41.656 -20.109 1 98.06 353 ASN A C 1
ATOM 2817 O O . ASN A 1 353 ? -0.089 -41.062 -21.094 1 98.06 353 ASN A O 1
ATOM 2821 N N . LEU A 1 354 ? -1.44 -41.125 -19.312 1 98.44 354 LEU A N 1
ATOM 2822 C CA . LEU A 1 354 ? -1.86 -39.719 -19.281 1 98.44 354 LEU A CA 1
ATOM 2823 C C . LEU A 1 354 ? -1.604 -39.094 -17.906 1 98.44 354 LEU A C 1
ATOM 2825 O O . LEU A 1 354 ? -2.088 -39.625 -16.906 1 98.44 354 LEU A O 1
ATOM 2829 N N . MET A 1 355 ? -0.83 -38.062 -17.859 1 98.62 355 MET A N 1
ATOM 2830 C CA . MET A 1 355 ? -0.544 -37.375 -16.594 1 98.62 355 MET A CA 1
ATOM 2831 C C . MET A 1 355 ? -0.815 -35.906 -16.688 1 98.62 355 MET A C 1
ATOM 2833 O O . MET A 1 355 ? -0.556 -35.281 -17.734 1 98.62 355 MET A O 1
ATOM 2837 N N . PHE A 1 356 ? -1.344 -35.344 -15.664 1 98.62 356 PHE A N 1
ATOM 2838 C CA . PHE A 1 356 ? -1.515 -33.906 -15.5 1 98.62 356 PHE A CA 1
ATOM 2839 C C . PHE A 1 356 ? -0.501 -33.344 -14.516 1 98.62 356 PHE A C 1
ATOM 2841 O O . PHE A 1 356 ? -0.215 -33.969 -13.492 1 98.62 356 PHE A O 1
ATOM 2848 N N . VAL A 1 357 ? 0.054 -32.188 -14.82 1 98.69 357 VAL A N 1
ATOM 2849 C CA . VAL A 1 357 ? 1.044 -31.578 -13.938 1 98.69 357 VAL A CA 1
ATOM 2850 C C . VAL A 1 357 ? 0.637 -30.156 -13.617 1 98.69 357 VAL A C 1
ATOM 2852 O O . VAL A 1 357 ? 0.208 -29.406 -14.5 1 98.69 357 VAL A O 1
ATOM 2855 N N . GLY A 1 358 ? 0.76 -29.781 -12.375 1 97.56 358 GLY A N 1
ATOM 2856 C CA . GLY A 1 358 ? 0.484 -28.422 -11.938 1 97.56 358 GLY A CA 1
ATOM 2857 C C . GLY A 1 358 ? -0.999 -28.125 -11.828 1 97.56 358 GLY A C 1
ATOM 2858 O O . GLY A 1 358 ? -1.39 -26.969 -11.625 1 97.56 358 GLY A O 1
ATOM 2859 N N . LEU A 1 359 ? -1.857 -29.109 -11.992 1 97 359 LEU A N 1
ATOM 2860 C CA . LEU A 1 359 ? -3.301 -28.922 -11.906 1 97 359 LEU A CA 1
ATOM 2861 C C . LEU A 1 359 ? -3.77 -28.953 -10.453 1 97 359 LEU A C 1
ATOM 2863 O O . LEU A 1 359 ? -4.48 -29.875 -10.055 1 97 359 LEU A O 1
ATOM 2867 N N . MET A 1 360 ? -3.445 -27.969 -9.734 1 94.88 360 MET A N 1
ATOM 2868 C CA . MET A 1 360 ? -3.764 -27.844 -8.32 1 94.88 360 MET A CA 1
ATOM 2869 C C . MET A 1 360 ? -3.713 -26.375 -7.879 1 94.88 360 MET A C 1
ATOM 2871 O O . MET A 1 360 ? -3.205 -25.531 -8.602 1 94.88 360 MET A O 1
ATOM 2875 N N . GLN A 1 361 ? -4.266 -26.078 -6.828 1 92.12 361 GLN A N 1
ATOM 2876 C CA . GLN A 1 361 ? -4.219 -24.781 -6.168 1 92.12 361 GLN A CA 1
ATOM 2877 C C . GLN A 1 361 ? -3.697 -24.906 -4.742 1 92.12 361 GLN A C 1
ATOM 2879 O O . GLN A 1 361 ? -4.477 -25.062 -3.801 1 92.12 361 GLN A O 1
ATOM 2884 N N . PRO A 1 362 ? -2.467 -24.766 -4.59 1 90.69 362 PRO A N 1
ATOM 2885 C CA . PRO A 1 362 ? -1.883 -24.953 -3.258 1 90.69 362 PRO A CA 1
ATOM 2886 C C . PRO A 1 362 ? -2 -23.703 -2.389 1 90.69 362 PRO A C 1
ATOM 2888 O O . PRO A 1 362 ? -2.066 -22.578 -2.912 1 90.69 362 PRO A O 1
ATOM 2891 N N . LEU A 1 363 ? -2.166 -23.906 -1.052 1 85.56 363 LEU A N 1
ATOM 2892 C CA . LEU A 1 363 ? -1.698 -22.891 -0.126 1 85.56 363 LEU A CA 1
ATOM 2893 C C . LEU A 1 363 ? -0.175 -22.812 -0.126 1 85.56 363 LEU A C 1
ATOM 2895 O O . LEU A 1 363 ? 0.481 -23.406 0.725 1 85.56 363 LEU A O 1
ATOM 2899 N N . GLY A 1 364 ? 0.311 -22.156 -0.894 1 88.25 364 GLY A N 1
ATOM 2900 C CA . GLY A 1 364 ? 1.711 -22.109 -1.284 1 88.25 364 GLY A CA 1
ATOM 2901 C C . GLY A 1 364 ? 1.909 -21.891 -2.771 1 88.25 364 GLY A C 1
ATOM 2902 O O . GLY A 1 364 ? 1.157 -21.156 -3.402 1 88.25 364 GLY A O 1
ATOM 2903 N N . ALA A 1 365 ? 3.023 -22.516 -3.258 1 93.19 365 ALA A N 1
ATOM 2904 C CA . ALA A 1 365 ? 3.367 -22.297 -4.66 1 93.19 365 ALA A CA 1
ATOM 2905 C C . ALA A 1 365 ? 3.316 -23.594 -5.445 1 93.19 365 ALA A C 1
ATOM 2907 O O . ALA A 1 365 ? 3.59 -24.672 -4.898 1 93.19 365 ALA A O 1
ATOM 2908 N N . ILE A 1 366 ? 3.016 -23.516 -6.668 1 96.5 366 ILE A N 1
ATOM 2909 C CA . ILE A 1 366 ? 2.836 -24.656 -7.547 1 96.5 366 ILE A CA 1
ATOM 2910 C C . ILE A 1 366 ? 4.199 -25.234 -7.93 1 96.5 366 ILE A C 1
ATOM 2912 O O . ILE A 1 366 ? 4.332 -26.453 -8.133 1 96.5 366 ILE A O 1
ATOM 2916 N N . MET A 1 367 ? 5.242 -24.438 -7.992 1 97.81 367 MET A N 1
ATOM 2917 C CA . MET A 1 367 ? 6.48 -24.766 -8.695 1 97.81 367 MET A CA 1
ATOM 2918 C C . MET A 1 367 ? 7.172 -25.953 -8.047 1 97.81 367 MET A C 1
ATOM 2920 O O . MET A 1 367 ? 7.457 -26.953 -8.719 1 97.81 367 MET A O 1
ATOM 2924 N N . PRO A 1 368 ? 7.363 -25.953 -6.734 1 97.5 368 PRO A N 1
ATOM 2925 C CA . PRO A 1 368 ? 8.016 -27.141 -6.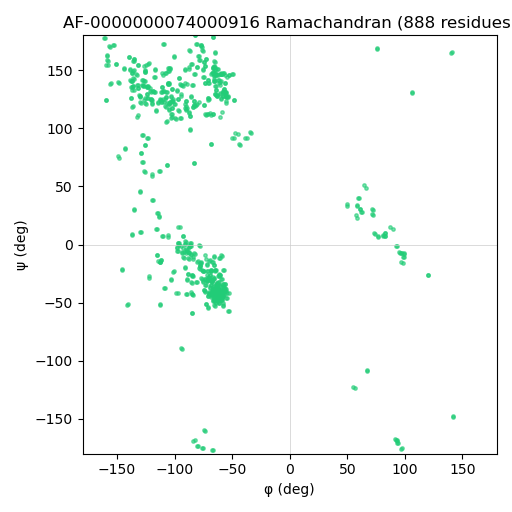152 1 97.5 368 PRO A CA 1
ATOM 2926 C C . PRO A 1 368 ? 7.16 -28.391 -6.246 1 97.5 368 PRO A C 1
ATOM 2928 O O . PRO A 1 368 ? 7.691 -29.5 -6.34 1 97.5 368 PRO A O 1
ATOM 2931 N N . LEU A 1 369 ? 5.859 -28.25 -6.215 1 98 369 LEU A N 1
ATOM 2932 C CA . LEU A 1 369 ? 4.961 -29.391 -6.34 1 98 369 LEU A CA 1
ATOM 2933 C C . LEU A 1 369 ? 5.016 -29.969 -7.746 1 98 369 LEU A C 1
ATOM 2935 O O . LEU A 1 369 ? 5.051 -31.203 -7.91 1 98 369 LEU A O 1
ATOM 2939 N N . ALA A 1 370 ? 5.035 -29.109 -8.711 1 98.44 370 ALA A N 1
ATOM 2940 C CA . ALA A 1 370 ? 5.18 -29.562 -10.094 1 98.44 370 ALA A CA 1
ATOM 2941 C C . ALA A 1 370 ? 6.531 -30.234 -10.312 1 98.44 370 ALA A C 1
ATOM 2943 O O . ALA A 1 370 ? 6.625 -31.219 -11.062 1 98.44 370 ALA A O 1
ATOM 2944 N N . GLU A 1 371 ? 7.551 -29.672 -9.711 1 98.62 371 GLU A N 1
ATOM 2945 C CA . GLU A 1 371 ? 8.875 -30.281 -9.758 1 98.62 371 GLU A CA 1
ATOM 2946 C C . GLU A 1 371 ? 8.836 -31.719 -9.25 1 98.62 371 GLU A C 1
ATOM 2948 O O . GLU A 1 371 ? 9.398 -32.625 -9.875 1 98.62 371 GLU A O 1
ATOM 2953 N N . ARG A 1 372 ? 8.18 -31.906 -8.156 1 98.19 372 ARG A N 1
ATOM 2954 C CA . ARG A 1 372 ? 8.055 -33.25 -7.59 1 98.19 372 ARG A CA 1
ATOM 2955 C C . ARG A 1 372 ? 7.266 -34.156 -8.523 1 98.19 372 ARG A C 1
ATOM 2957 O O . ARG A 1 372 ? 7.613 -35.344 -8.688 1 98.19 372 ARG A O 1
ATOM 2964 N N . GLN A 1 373 ? 6.25 -33.656 -9.109 1 98.56 373 GLN A N 1
ATOM 2965 C CA . GLN A 1 373 ? 5.477 -34.438 -10.078 1 98.56 373 GLN A CA 1
ATOM 2966 C C . GLN A 1 373 ? 6.34 -34.875 -11.266 1 98.56 373 GLN A C 1
ATOM 2968 O O . GLN A 1 373 ? 6.258 -36 -11.727 1 98.56 373 GLN A O 1
ATOM 2973 N N . GLY A 1 374 ? 7.137 -33.906 -11.727 1 98.56 374 GLY A N 1
ATOM 2974 C CA . GLY A 1 374 ? 8.031 -34.219 -12.828 1 98.56 374 GLY A CA 1
ATOM 2975 C C . GLY A 1 374 ? 8.992 -35.344 -12.5 1 98.56 374 GLY A C 1
ATOM 2976 O O . GLY A 1 374 ? 9.172 -36.281 -13.297 1 98.56 374 GLY A O 1
ATOM 2977 N N . LYS A 1 375 ? 9.547 -35.281 -11.352 1 98.19 375 LYS A N 1
ATOM 2978 C CA . LYS A 1 375 ? 10.453 -36.344 -10.914 1 98.19 375 LYS A CA 1
ATOM 2979 C C . LYS A 1 375 ? 9.719 -37.688 -10.781 1 98.19 375 LYS A C 1
ATOM 2981 O O . LYS A 1 375 ? 10.258 -38.719 -11.141 1 98.19 375 LYS A O 1
ATOM 2986 N N . TRP A 1 376 ? 8.531 -37.594 -10.25 1 98.25 376 TRP A N 1
ATOM 2987 C CA . TRP A 1 376 ? 7.688 -38.75 -10.094 1 98.25 376 TRP A CA 1
ATOM 2988 C C . TRP A 1 376 ? 7.395 -39.406 -11.445 1 98.25 376 TRP A C 1
ATOM 2990 O O . TRP A 1 376 ? 7.531 -40.625 -11.602 1 98.25 376 TRP A O 1
ATOM 3000 N N . ILE A 1 377 ? 7.066 -38.656 -12.406 1 98.12 377 ILE A N 1
ATOM 3001 C CA . ILE A 1 377 ? 6.738 -39.125 -13.742 1 98.12 377 ILE A CA 1
ATOM 3002 C C . ILE A 1 377 ? 7.945 -39.844 -14.344 1 98.12 377 ILE A C 1
ATOM 3004 O O . ILE A 1 377 ? 7.809 -40.938 -14.93 1 98.12 377 ILE A O 1
ATOM 3008 N N . ALA A 1 378 ? 9.109 -39.281 -14.203 1 98 378 ALA A N 1
ATOM 3009 C CA . ALA A 1 378 ? 10.312 -39.906 -14.742 1 98 378 ALA A CA 1
ATOM 3010 C C . ALA A 1 378 ? 10.555 -41.281 -14.125 1 98 378 ALA A C 1
ATOM 3012 O O . ALA A 1 378 ? 10.844 -42.219 -14.828 1 98 378 ALA A O 1
ATOM 3013 N N . GLN A 1 379 ? 10.367 -41.312 -12.836 1 97.06 379 GLN A N 1
ATOM 3014 C CA . GLN A 1 379 ? 10.578 -42.594 -12.156 1 97.06 379 GLN A CA 1
ATOM 3015 C C . GLN A 1 379 ? 9.531 -43.625 -12.578 1 97.06 379 GLN A C 1
ATOM 3017 O O . GLN A 1 379 ? 9.836 -44.812 -12.695 1 97.06 379 GLN A O 1
ATOM 3022 N N . TYR A 1 380 ? 8.344 -43.219 -12.758 1 97.38 380 TYR A N 1
ATOM 3023 C CA . TYR A 1 380 ? 7.27 -44.062 -13.242 1 97.38 380 TYR A CA 1
ATOM 3024 C C . TYR A 1 380 ? 7.605 -44.625 -14.617 1 97.38 380 TYR A C 1
ATOM 3026 O O . TYR A 1 380 ? 7.516 -45.844 -14.836 1 97.38 380 TYR A O 1
ATOM 3034 N N . LEU A 1 381 ? 8.094 -43.781 -15.5 1 97.38 381 LEU A N 1
ATOM 3035 C CA . LEU A 1 381 ? 8.352 -44.156 -16.891 1 97.38 381 LEU A CA 1
ATOM 3036 C C . LEU A 1 381 ? 9.602 -45.031 -16.984 1 97.38 381 LEU A C 1
ATOM 3038 O O . LEU A 1 381 ? 9.742 -45.812 -17.922 1 97.38 381 LEU A O 1
ATOM 3042 N N . LYS A 1 382 ? 10.461 -44.906 -15.977 1 95.75 382 LYS A N 1
ATOM 3043 C CA . LYS A 1 382 ? 11.664 -45.719 -15.93 1 95.75 382 LYS A CA 1
ATOM 3044 C C . LYS A 1 382 ? 11.375 -47.094 -15.32 1 95.75 382 LYS A C 1
ATOM 3046 O O . LYS A 1 382 ? 12.219 -48 -15.383 1 95.75 382 LYS A O 1
ATOM 3051 N N . GLY A 1 383 ? 10.273 -47.188 -14.766 1 94.69 383 GLY A N 1
ATOM 3052 C CA . GLY A 1 383 ? 9.914 -48.469 -14.148 1 94.69 383 GLY A CA 1
ATOM 3053 C C . GLY A 1 383 ? 10.344 -48.562 -12.695 1 94.69 383 GLY A C 1
ATOM 3054 O O . GLY A 1 383 ? 10.297 -49.656 -12.109 1 94.69 383 GLY A O 1
ATOM 3055 N N . ASN A 1 384 ? 10.711 -47.469 -12.109 1 95.5 384 ASN A N 1
ATOM 3056 C CA . ASN A 1 384 ? 11.141 -47.438 -10.711 1 95.5 384 ASN A CA 1
ATOM 3057 C C . ASN A 1 384 ? 9.969 -47.188 -9.766 1 95.5 384 ASN A C 1
ATOM 3059 O O . ASN A 1 384 ? 10.148 -47.156 -8.547 1 95.5 384 ASN A O 1
ATOM 3063 N N . TYR A 1 385 ? 8.82 -46.906 -10.266 1 96.25 385 TYR A N 1
ATOM 3064 C CA . TYR A 1 385 ? 7.559 -46.688 -9.555 1 96.25 385 TYR A CA 1
ATOM 3065 C C . TYR A 1 385 ? 6.414 -47.406 -10.273 1 96.25 385 TYR A C 1
ATOM 3067 O O . TYR A 1 385 ? 6.32 -47.344 -11.508 1 96.25 385 TYR A O 1
ATOM 3075 N N . HIS A 1 386 ? 5.562 -48.062 -9.523 1 96.62 386 HIS A N 1
ATOM 3076 C CA . HIS A 1 386 ? 4.387 -48.688 -10.094 1 96.62 386 HIS A CA 1
ATOM 3077 C C . HIS A 1 386 ? 3.105 -48.188 -9.445 1 96.62 386 HIS A C 1
ATOM 3079 O O . HIS A 1 386 ? 3.037 -48.031 -8.227 1 96.62 386 HIS A O 1
ATOM 3085 N N . LEU A 1 387 ? 2.07 -47.875 -10.227 1 97.06 387 LEU A N 1
ATOM 3086 C CA . LEU A 1 387 ? 0.78 -47.375 -9.766 1 97.06 387 LEU A CA 1
ATOM 3087 C C . LEU A 1 387 ? 0.035 -48.438 -8.969 1 97.06 387 LEU A C 1
ATOM 3089 O O . LEU A 1 387 ? 0.187 -49.656 -9.227 1 97.06 387 LEU A O 1
ATOM 3093 N N . PRO A 1 388 ? -0.702 -48 -8.023 1 96.75 388 PRO A N 1
ATOM 3094 C CA . PRO A 1 388 ? -1.66 -48.938 -7.457 1 96.75 388 PRO A CA 1
ATOM 3095 C C . PRO A 1 388 ? -2.768 -49.344 -8.438 1 96.75 388 PRO A C 1
ATOM 3097 O O . PRO A 1 388 ? -2.762 -48.875 -9.586 1 96.75 388 PRO A O 1
ATOM 3100 N N . SER A 1 389 ? -3.643 -50.219 -7.98 1 96.44 389 SER A N 1
ATOM 3101 C CA . SER A 1 389 ? -4.762 -50.594 -8.836 1 96.44 389 SER A CA 1
ATOM 3102 C C . SER A 1 389 ? -5.688 -49.406 -9.094 1 96.44 389 SER A C 1
ATOM 3104 O O . SER A 1 389 ? -5.66 -48.438 -8.359 1 96.44 389 SER A O 1
ATOM 3106 N N . GLU A 1 390 ? -6.406 -49.5 -10.156 1 97.12 390 GLU A N 1
ATOM 3107 C CA . GLU A 1 390 ? -7.387 -48.469 -10.477 1 97.12 390 GLU A CA 1
ATOM 3108 C C . GLU A 1 390 ? -8.352 -48.25 -9.312 1 97.12 390 GLU A C 1
ATOM 3110 O O . GLU A 1 390 ? -8.695 -47.125 -8.984 1 97.12 390 GLU A O 1
ATOM 3115 N N . GLU A 1 391 ? -8.758 -49.344 -8.719 1 97.25 391 GLU A N 1
ATOM 3116 C CA . GLU A 1 391 ? -9.68 -49.281 -7.59 1 97.25 391 GLU A CA 1
ATOM 3117 C C . GLU A 1 391 ? -9.055 -48.531 -6.418 1 97.25 391 GLU A C 1
ATOM 3119 O O . GLU A 1 391 ? -9.711 -47.688 -5.781 1 97.25 391 GLU A O 1
ATOM 3124 N N . GLU A 1 392 ? -7.82 -48.781 -6.18 1 97.19 392 GLU A N 1
ATOM 3125 C CA . GLU A 1 392 ? -7.113 -48.125 -5.098 1 97.19 392 GLU A CA 1
ATOM 3126 C C . GLU A 1 392 ? -6.969 -46.625 -5.383 1 97.19 392 GLU A C 1
ATOM 3128 O O . GLU A 1 392 ? -7.078 -45.812 -4.473 1 97.19 392 GLU A O 1
ATOM 3133 N N . MET A 1 393 ? -6.699 -46.312 -6.605 1 97.94 393 MET A N 1
ATOM 3134 C CA . MET A 1 393 ? -6.594 -44.906 -6.992 1 97.94 393 MET A CA 1
ATOM 3135 C C . MET A 1 393 ? -7.926 -44.188 -6.801 1 97.94 393 MET A C 1
ATOM 3137 O O . MET A 1 393 ? -7.965 -43.062 -6.281 1 97.94 393 MET A O 1
ATOM 3141 N N . LEU A 1 394 ? -9.008 -44.812 -7.203 1 97.75 394 LEU A N 1
ATOM 3142 C CA . LEU A 1 394 ? -10.336 -44.219 -7.066 1 97.75 394 LEU A CA 1
ATOM 3143 C C . LEU A 1 394 ? -10.703 -44.062 -5.598 1 97.75 394 LEU A C 1
ATOM 3145 O O . LEU A 1 394 ? -11.328 -43.062 -5.227 1 97.75 394 LEU A O 1
ATOM 3149 N N . ASP A 1 395 ? -10.312 -45.031 -4.805 1 97.44 395 ASP A N 1
ATOM 3150 C CA . ASP A 1 395 ? -10.547 -44.938 -3.367 1 97.44 395 ASP A CA 1
ATOM 3151 C C . ASP A 1 395 ? -9.805 -43.719 -2.783 1 97.44 395 ASP A C 1
ATOM 3153 O O . ASP A 1 395 ? -10.359 -42.969 -1.971 1 97.44 395 ASP A O 1
ATOM 3157 N N . TRP A 1 396 ? -8.594 -43.625 -3.162 1 96.75 396 TRP A N 1
ATOM 3158 C CA . TRP A 1 396 ? -7.797 -42.5 -2.695 1 96.75 396 TRP A CA 1
ATOM 3159 C C . TRP A 1 396 ? -8.438 -41.156 -3.105 1 96.75 396 TRP A C 1
ATOM 3161 O O . TRP A 1 396 ? -8.5 -40.219 -2.311 1 96.75 396 TRP A O 1
ATOM 3171 N N . ILE A 1 397 ? -8.867 -41.062 -4.328 1 96.94 397 ILE A N 1
ATOM 3172 C CA . ILE A 1 397 ? -9.484 -39.844 -4.863 1 96.94 397 ILE A CA 1
ATOM 3173 C C . ILE A 1 397 ? -10.734 -39.5 -4.051 1 96.94 397 ILE A C 1
ATOM 3175 O O . ILE A 1 397 ? -10.945 -38.344 -3.686 1 96.94 397 ILE A O 1
ATOM 3179 N N . LYS A 1 398 ? -11.5 -40.469 -3.809 1 96.06 398 LYS A N 1
ATOM 3180 C CA . LYS A 1 398 ? -12.719 -40.281 -3.021 1 96.06 398 LYS A CA 1
ATOM 3181 C C . LYS A 1 398 ? -12.391 -39.781 -1.625 1 96.06 398 LYS A C 1
ATOM 3183 O O . LYS A 1 398 ? -13.031 -38.844 -1.135 1 96.06 398 LYS A O 1
ATOM 3188 N N . GLU A 1 399 ? -11.445 -40.375 -1.05 1 94.69 399 GLU A N 1
ATOM 3189 C CA . GLU A 1 399 ? -11.031 -39.938 0.283 1 94.69 399 GLU A CA 1
ATOM 3190 C C . GLU A 1 399 ? -10.523 -38.5 0.268 1 94.69 399 GLU A C 1
ATOM 3192 O O . GLU A 1 399 ? -10.828 -37.719 1.176 1 94.69 399 GLU A O 1
ATOM 3197 N N . ASP A 1 400 ? -9.75 -38.25 -0.68 1 92.25 400 ASP A N 1
ATOM 3198 C CA . ASP A 1 400 ? -9.211 -36.906 -0.84 1 92.25 400 ASP A CA 1
ATOM 3199 C C . ASP A 1 400 ? -10.328 -35.875 -1.021 1 92.25 400 ASP A C 1
ATOM 3201 O O . ASP A 1 400 ? -10.281 -34.781 -0.436 1 92.25 400 ASP A O 1
ATOM 3205 N N . GLN A 1 401 ? -11.289 -36.125 -1.823 1 90.56 401 GLN A N 1
ATOM 3206 C CA . GLN A 1 401 ? -12.422 -35.25 -2.061 1 90.56 401 GLN A CA 1
ATOM 3207 C C . GLN A 1 401 ? -13.234 -35.062 -0.787 1 90.56 401 GLN A C 1
ATOM 3209 O O . GLN A 1 401 ? -13.711 -33.938 -0.515 1 90.56 401 GLN A O 1
ATOM 3214 N N . ASP A 1 402 ? -13.422 -36.125 -0.092 1 90.19 402 ASP A N 1
ATOM 3215 C CA . ASP A 1 402 ? -14.164 -36.062 1.161 1 90.19 402 ASP A CA 1
ATOM 3216 C C . ASP A 1 402 ? -13.461 -35.156 2.166 1 90.19 402 ASP A C 1
ATOM 3218 O O . ASP A 1 402 ? -14.109 -34.344 2.857 1 90.19 402 ASP A O 1
ATOM 3222 N N . GLU A 1 403 ? -12.203 -35.281 2.191 1 86.25 403 GLU A N 1
ATOM 3223 C CA . GLU A 1 403 ? -11.422 -34.438 3.086 1 86.25 403 GLU A CA 1
ATOM 3224 C C . GLU A 1 403 ? -11.5 -32.969 2.666 1 86.25 403 GLU A C 1
ATOM 3226 O O . GLU A 1 403 ? -11.586 -32.062 3.516 1 86.25 403 GLU A O 1
ATOM 3231 N N . MET A 1 404 ? -11.438 -32.719 1.436 1 85 404 MET A N 1
ATOM 3232 C CA . MET A 1 404 ? -11.531 -31.359 0.896 1 85 404 MET A CA 1
ATOM 3233 C C . MET A 1 404 ? -12.883 -30.734 1.211 1 85 404 MET A C 1
ATOM 3235 O O . MET A 1 404 ? -12.961 -29.562 1.589 1 85 404 MET A O 1
ATOM 3239 N N . LYS A 1 405 ? -13.898 -31.531 1.058 1 82.38 405 LYS A N 1
ATOM 3240 C CA . LYS A 1 405 ? -15.258 -31.062 1.324 1 82.38 405 LYS A CA 1
ATOM 3241 C C . LYS A 1 405 ? -15.438 -30.703 2.799 1 82.38 405 LYS A C 1
ATOM 3243 O O . LYS A 1 405 ? -16.188 -29.797 3.137 1 82.38 405 LYS A O 1
ATOM 3248 N N . LYS A 1 406 ? -14.773 -31.438 3.6 1 80.38 406 LYS A N 1
ATOM 3249 C CA . LYS A 1 406 ? -14.844 -31.172 5.035 1 80.38 406 LYS A CA 1
ATOM 3250 C C . LYS A 1 406 ? -14.156 -29.859 5.395 1 80.38 406 LYS A C 1
ATOM 3252 O O . LYS A 1 406 ? -14.586 -29.156 6.309 1 80.38 406 LYS A O 1
ATOM 3257 N N . ARG A 1 407 ? -13.219 -29.547 4.664 1 79.06 407 ARG A N 1
ATOM 3258 C CA . ARG A 1 407 ? -12.375 -28.406 5.023 1 79.06 407 ARG A CA 1
ATOM 3259 C C . ARG A 1 407 ? -12.812 -27.141 4.277 1 79.06 407 ARG A C 1
ATOM 3261 O O . ARG A 1 407 ? -12.875 -26.062 4.859 1 79.06 407 ARG A O 1
ATOM 3268 N N . TYR A 1 408 ? -13.102 -27.328 3.082 1 74.5 408 TYR A N 1
ATOM 3269 C CA . TYR A 1 408 ? -13.312 -26.156 2.238 1 74.5 408 TYR A CA 1
ATOM 3270 C C . TYR A 1 408 ? -14.789 -26 1.893 1 74.5 408 TYR A C 1
ATOM 3272 O O . TYR A 1 408 ? -15.5 -26.984 1.705 1 74.5 408 TYR A O 1
ATOM 3280 N N . VAL A 1 409 ? -15.164 -24.766 1.756 1 73.31 409 VAL A N 1
ATOM 3281 C CA . VAL A 1 409 ? -16.516 -24.469 1.284 1 73.31 409 VAL A CA 1
ATOM 3282 C C . VAL A 1 409 ? -16.672 -24.953 -0.153 1 73.31 409 VAL A C 1
ATOM 3284 O O . VAL A 1 409 ? -15.75 -24.875 -0.957 1 73.31 409 VAL A O 1
ATOM 3287 N N . SER A 1 410 ? -17.812 -25.469 -0.359 1 69.06 410 SER A N 1
ATOM 3288 C CA . SER A 1 410 ? -18.094 -25.969 -1.7 1 69.06 410 SER A CA 1
ATOM 3289 C C . SER A 1 410 ? -18.219 -24.828 -2.699 1 69.06 410 SER A C 1
ATOM 3291 O O . SER A 1 410 ? -19.016 -23.891 -2.494 1 69.06 410 SER A O 1
ATOM 3293 N N . SER A 1 411 ? -17.312 -24.766 -3.602 1 72.81 411 SER A N 1
ATOM 3294 C CA . SER A 1 411 ? -17.328 -23.766 -4.676 1 72.81 411 SER A CA 1
ATOM 3295 C C . SER A 1 411 ? -16.469 -24.219 -5.852 1 72.81 411 SER A C 1
ATOM 3297 O O . SER A 1 411 ? -15.641 -25.125 -5.711 1 72.81 411 SER A O 1
ATOM 3299 N N . THR A 1 412 ? -16.781 -23.734 -6.969 1 69.06 412 THR A N 1
ATOM 3300 C CA . THR A 1 412 ? -15.977 -24.016 -8.156 1 69.06 412 THR A CA 1
ATOM 3301 C C . THR A 1 412 ? -14.539 -23.562 -7.965 1 69.06 412 THR A C 1
ATOM 3303 O O . THR A 1 412 ? -13.656 -23.938 -8.734 1 69.06 412 THR A O 1
ATOM 3306 N N . ARG A 1 413 ? -14.336 -22.875 -6.941 1 69.38 413 ARG A N 1
ATOM 3307 C CA . ARG A 1 413 ? -13.008 -22.312 -6.691 1 69.38 413 ARG A CA 1
ATOM 3308 C C . ARG A 1 413 ? -12.172 -23.281 -5.855 1 69.38 413 ARG A C 1
ATOM 3310 O O . ARG A 1 413 ? -10.938 -23.188 -5.855 1 69.38 413 ARG A O 1
ATOM 3317 N N . HIS A 1 414 ? -12.867 -24.125 -5.227 1 75.56 414 HIS A N 1
ATOM 3318 C CA . HIS A 1 414 ? -12.148 -24.953 -4.266 1 75.56 414 HIS A CA 1
ATOM 3319 C C . HIS A 1 414 ? -12.266 -26.438 -4.617 1 75.56 414 HIS A C 1
ATOM 3321 O O . HIS A 1 414 ? -12.781 -27.219 -3.822 1 75.56 414 HIS A O 1
ATOM 3327 N N . THR A 1 415 ? -11.727 -26.75 -5.867 1 81.94 415 THR A N 1
ATOM 3328 C CA . THR A 1 415 ? -11.898 -28.125 -6.328 1 81.94 415 THR A CA 1
ATOM 3329 C C . THR A 1 415 ? -10.547 -28.828 -6.422 1 81.94 415 THR A C 1
ATOM 3331 O O . THR A 1 415 ? -10.492 -30.062 -6.465 1 81.94 415 THR A O 1
ATOM 3334 N N . ILE A 1 416 ? -9.516 -28.016 -6.371 1 88.69 416 ILE A N 1
ATOM 3335 C CA . ILE A 1 416 ? -8.211 -28.625 -6.566 1 88.69 416 ILE A CA 1
ATOM 3336 C C . ILE A 1 416 ? -7.223 -28.094 -5.531 1 88.69 416 ILE A C 1
ATOM 3338 O O . ILE A 1 416 ? -6.035 -27.922 -5.824 1 88.69 416 ILE A O 1
ATOM 3342 N N . GLN A 1 417 ? -7.75 -27.75 -4.418 1 88.81 417 GLN A N 1
ATOM 3343 C CA . GLN A 1 417 ? -6.922 -27.203 -3.352 1 88.81 417 GLN A CA 1
ATOM 3344 C C . GLN A 1 417 ? -6.02 -28.266 -2.744 1 88.81 417 GLN A C 1
ATOM 3346 O O . GLN A 1 417 ? -6.438 -29.422 -2.576 1 88.81 417 GLN A O 1
ATOM 3351 N N . VAL A 1 418 ? -4.773 -27.891 -2.467 1 89.38 418 VAL A N 1
ATOM 3352 C CA . VAL A 1 418 ? -3.879 -28.766 -1.706 1 89.38 418 VAL A CA 1
ATOM 3353 C C . VAL A 1 418 ? -3.115 -27.938 -0.671 1 89.38 418 VAL A C 1
ATOM 3355 O O . VAL A 1 418 ? -2.912 -26.734 -0.852 1 89.38 418 VAL A O 1
ATOM 3358 N N . ASP A 1 419 ? -2.83 -28.562 0.425 1 86.19 419 ASP A N 1
ATOM 3359 C CA . ASP A 1 419 ? -1.881 -27.984 1.369 1 86.19 419 ASP A CA 1
ATOM 3360 C C . ASP A 1 419 ? -0.442 -28.297 0.97 1 86.19 419 ASP A C 1
ATOM 3362 O O . ASP A 1 419 ? -0.075 -29.469 0.832 1 86.19 419 ASP A O 1
ATOM 3366 N N . PHE A 1 420 ? 0.265 -27.344 0.825 1 90.19 420 PHE A N 1
ATOM 3367 C CA . PHE A 1 420 ? 1.6 -27.453 0.25 1 90.19 420 PHE A CA 1
ATOM 3368 C C . PHE A 1 420 ? 2.42 -28.5 0.995 1 90.19 420 PHE A C 1
ATOM 3370 O O . PHE A 1 420 ? 2.881 -29.484 0.397 1 90.19 420 PHE A O 1
ATOM 3377 N N . ASP A 1 421 ? 2.598 -28.391 2.264 1 89.06 421 ASP A N 1
ATOM 3378 C CA . ASP A 1 421 ? 3.482 -29.25 3.041 1 89.06 421 ASP A CA 1
ATOM 3379 C C . ASP A 1 421 ? 2.912 -30.672 3.158 1 89.06 421 ASP A C 1
ATOM 3381 O O . ASP A 1 421 ? 3.643 -31.641 3.029 1 89.06 421 ASP A O 1
ATOM 3385 N N . ILE A 1 422 ? 1.648 -30.719 3.357 1 87.38 422 ILE A N 1
ATOM 3386 C CA . ILE A 1 422 ? 0.993 -32.031 3.484 1 87.38 422 ILE A CA 1
ATOM 3387 C C . ILE A 1 422 ? 1.07 -32.781 2.158 1 87.38 422 ILE A C 1
ATOM 3389 O O . ILE A 1 422 ? 1.425 -33.938 2.125 1 87.38 422 ILE A O 1
ATOM 3393 N N . PHE A 1 423 ? 0.745 -32.094 1.101 1 93 423 PHE A N 1
ATOM 3394 C CA . PHE A 1 423 ? 0.728 -32.719 -0.217 1 93 423 PHE A CA 1
ATOM 3395 C C . PHE A 1 423 ? 2.129 -33.156 -0.627 1 93 423 PHE A C 1
ATOM 3397 O O . PHE A 1 423 ? 2.309 -34.219 -1.199 1 93 423 PHE A O 1
ATOM 3404 N N . MET A 1 424 ? 3.121 -32.312 -0.323 1 93.81 424 MET A N 1
ATOM 3405 C CA . MET A 1 424 ? 4.512 -32.688 -0.594 1 93.81 424 MET A CA 1
ATOM 3406 C C . MET A 1 424 ? 4.891 -33.969 0.122 1 93.81 424 MET A C 1
ATOM 3408 O O . MET A 1 424 ? 5.527 -34.844 -0.466 1 93.81 424 MET A O 1
ATOM 3412 N N . ASN A 1 425 ? 4.516 -34.062 1.328 1 92.25 425 ASN A N 1
ATOM 3413 C CA . ASN A 1 425 ? 4.809 -35.281 2.121 1 92.25 425 ASN A CA 1
ATOM 3414 C C . ASN A 1 425 ? 4.059 -36.5 1.595 1 92.25 425 ASN A C 1
ATOM 3416 O O . ASN A 1 425 ? 4.613 -37.594 1.543 1 92.25 425 ASN A O 1
ATOM 3420 N N . GLN A 1 426 ? 2.822 -36.281 1.245 1 94.19 426 GLN A N 1
ATOM 3421 C CA . GLN A 1 426 ? 2.012 -37.375 0.711 1 94.19 426 GLN A CA 1
ATOM 3422 C C . GLN A 1 426 ? 2.605 -37.906 -0.584 1 94.19 426 GLN A C 1
ATOM 3424 O O . GLN A 1 426 ? 2.631 -39.125 -0.799 1 94.19 426 GLN A O 1
ATOM 3429 N N . MET A 1 427 ? 3.018 -37.031 -1.448 1 96.69 427 MET A N 1
ATOM 3430 C CA . MET A 1 427 ? 3.639 -37.469 -2.697 1 96.69 427 MET A CA 1
ATOM 3431 C C . MET A 1 427 ? 4.906 -38.25 -2.426 1 96.69 427 MET A C 1
ATOM 3433 O O . MET A 1 427 ? 5.145 -39.281 -3.068 1 96.69 427 MET A O 1
ATOM 3437 N N . ALA A 1 428 ? 5.664 -37.781 -1.438 1 95.5 428 ALA A N 1
ATOM 3438 C CA . ALA A 1 428 ? 6.898 -38.469 -1.09 1 95.5 428 ALA A CA 1
ATOM 3439 C C . ALA A 1 428 ? 6.605 -39.875 -0.592 1 95.5 428 ALA A C 1
ATOM 3441 O O . ALA A 1 428 ? 7.27 -40.844 -0.995 1 95.5 428 ALA A O 1
ATOM 3442 N N . LYS A 1 429 ? 5.668 -40 0.226 1 96.06 429 LYS A N 1
ATOM 3443 C CA . LYS A 1 429 ? 5.297 -41.312 0.771 1 96.06 429 LYS A CA 1
ATOM 3444 C C . LYS A 1 429 ? 4.781 -42.219 -0.325 1 96.06 429 LYS A C 1
ATOM 3446 O O . LYS A 1 429 ? 5.113 -43.406 -0.345 1 96.06 429 LYS A O 1
ATOM 3451 N N . GLU A 1 430 ? 3.955 -41.688 -1.146 1 97.19 430 GLU A N 1
ATOM 3452 C CA . GLU A 1 430 ? 3.418 -42.5 -2.229 1 97.19 430 GLU A CA 1
ATOM 3453 C C . GLU A 1 430 ? 4.527 -42.969 -3.166 1 97.19 430 GLU A C 1
ATOM 3455 O O . GLU A 1 430 ? 4.5 -44.094 -3.648 1 97.19 430 GLU A O 1
ATOM 3460 N N . MET A 1 431 ? 5.422 -42.156 -3.48 1 95.94 431 MET A N 1
ATOM 3461 C CA . MET A 1 431 ? 6.547 -42.531 -4.324 1 95.94 431 MET A CA 1
ATOM 3462 C C . MET A 1 431 ? 7.312 -43.719 -3.703 1 95.94 431 MET A C 1
ATOM 3464 O O . MET A 1 431 ? 7.73 -44.625 -4.406 1 95.94 431 MET A O 1
ATOM 3468 N N . GLU A 1 432 ? 7.461 -43.625 -2.363 1 95.62 432 GLU A N 1
ATOM 3469 C CA . GLU A 1 432 ? 8.117 -44.75 -1.661 1 95.62 432 GLU A CA 1
ATOM 3470 C C . GLU A 1 432 ? 7.281 -46 -1.742 1 95.62 432 GLU A C 1
ATOM 3472 O O . GLU A 1 432 ? 7.824 -47.094 -1.949 1 95.62 432 GLU A O 1
ATOM 3477 N N . ARG A 1 433 ? 6.023 -45.875 -1.581 1 95.75 433 ARG A N 1
ATOM 3478 C CA . ARG A 1 433 ? 5.129 -47.031 -1.667 1 95.75 433 ARG A CA 1
ATOM 3479 C C . ARG A 1 433 ? 5.172 -47.656 -3.059 1 95.75 433 ARG A C 1
ATOM 3481 O O . ARG A 1 433 ? 5.152 -48.875 -3.197 1 95.75 433 ARG A O 1
ATOM 3488 N N . GLY A 1 434 ? 5.129 -46.781 -4.035 1 95.44 434 GLY A N 1
ATOM 3489 C CA . GLY A 1 434 ? 5.16 -47.25 -5.406 1 95.44 434 GLY A CA 1
ATOM 3490 C C . GLY A 1 434 ? 6.453 -47.969 -5.762 1 95.44 434 GLY A C 1
ATOM 3491 O O . GLY A 1 434 ? 6.457 -48.875 -6.594 1 95.44 434 GLY A O 1
ATOM 3492 N N . LYS A 1 435 ? 7.508 -47.5 -5.141 1 93.56 435 LYS A N 1
ATOM 3493 C CA . LYS A 1 435 ? 8.781 -48.188 -5.316 1 93.56 435 LYS A CA 1
ATOM 3494 C C . LYS A 1 435 ? 8.711 -49.625 -4.785 1 93.56 435 LYS A C 1
ATOM 3496 O O . LYS A 1 435 ? 9.258 -50.562 -5.391 1 93.56 435 LYS A O 1
ATOM 3501 N N . LYS A 1 436 ? 8.062 -49.781 -3.744 1 92.5 436 LYS A N 1
ATOM 3502 C CA . LYS A 1 436 ? 7.922 -51.094 -3.133 1 92.5 436 LYS A CA 1
ATOM 3503 C C . LYS A 1 436 ? 7.023 -52 -3.977 1 92.5 436 LYS A C 1
ATOM 3505 O O . LYS A 1 436 ? 7.176 -53.219 -3.961 1 92.5 436 LYS A O 1
ATOM 3510 N N . ARG A 1 437 ? 6.078 -51.344 -4.703 1 92.31 437 ARG A N 1
ATOM 3511 C CA . ARG A 1 437 ? 5.188 -52.094 -5.582 1 92.31 437 ARG A CA 1
ATOM 3512 C C . ARG A 1 437 ? 5.926 -52.594 -6.824 1 92.31 437 ARG A C 1
ATOM 3514 O O . ARG A 1 437 ? 5.426 -53.438 -7.555 1 92.31 437 ARG A O 1
ATOM 3521 N N . THR A 1 438 ? 7.102 -52.094 -7.039 1 88 438 THR A N 1
ATOM 3522 C CA . THR A 1 438 ? 7.863 -52.406 -8.242 1 88 438 THR A CA 1
ATOM 3523 C C . THR A 1 438 ? 8.523 -53.781 -8.125 1 88 438 THR A C 1
ATOM 3525 O O . THR A 1 438 ? 9.18 -54.062 -7.125 1 88 438 THR A O 1
ATOM 3528 N N . PRO A 1 439 ? 8.258 -54.688 -9.016 1 79.06 439 PRO A N 1
ATOM 3529 C CA . PRO A 1 439 ? 8.875 -56 -8.961 1 79.06 439 PRO A CA 1
ATOM 3530 C C . PRO A 1 439 ? 10.398 -55.938 -8.938 1 79.06 439 PRO A C 1
ATOM 3532 O O . PRO A 1 439 ? 10.992 -55.062 -9.562 1 79.06 439 PRO A O 1
ATOM 3535 N N . LYS A 1 440 ? 10.914 -56.625 -7.918 1 62 440 LYS A N 1
ATOM 3536 C CA . LYS A 1 440 ? 12.367 -56.75 -7.789 1 62 440 LYS A CA 1
ATOM 3537 C C . LYS A 1 440 ? 12.977 -57.406 -9.008 1 62 440 LYS A C 1
ATOM 3539 O O . LYS A 1 440 ? 12.445 -58.438 -9.492 1 62 440 LYS A O 1
ATOM 3544 N N . LYS A 1 441 ? 13.742 -56.812 -9.773 1 56.5 441 LYS A N 1
ATOM 3545 C CA . LYS A 1 441 ? 14.508 -57.469 -10.828 1 56.5 441 LYS A CA 1
ATOM 3546 C C . LYS A 1 441 ? 15.219 -58.719 -10.289 1 56.5 441 LYS A C 1
ATOM 3548 O O . LYS A 1 441 ? 15.859 -58.656 -9.234 1 56.5 441 LYS A O 1
ATOM 3553 N N . GLU A 1 442 ? 14.703 -59.812 -10.43 1 44.66 442 GLU A N 1
ATOM 3554 C CA . GLU A 1 442 ? 15.484 -61 -10.156 1 44.66 442 GLU A CA 1
ATOM 3555 C C . GLU A 1 442 ? 16.938 -60.844 -10.594 1 44.66 442 GLU A C 1
ATOM 3557 O O . GLU A 1 442 ? 17.203 -60.438 -11.727 1 44.66 442 GLU A O 1
ATOM 3562 N N . LEU A 1 443 ? 17.75 -60.375 -9.594 1 43.69 443 LEU A N 1
ATOM 3563 C CA . LEU A 1 443 ? 19.172 -60.5 -9.852 1 43.69 443 LEU A CA 1
ATOM 3564 C C . LEU A 1 443 ? 19.5 -61.875 -10.453 1 43.69 443 LEU A C 1
ATOM 3566 O O . LEU A 1 443 ? 19.234 -62.906 -9.836 1 43.69 443 LEU A O 1
ATOM 3570 N N . VAL A 1 444 ? 19.453 -62.156 -11.594 1 31.89 444 VAL A 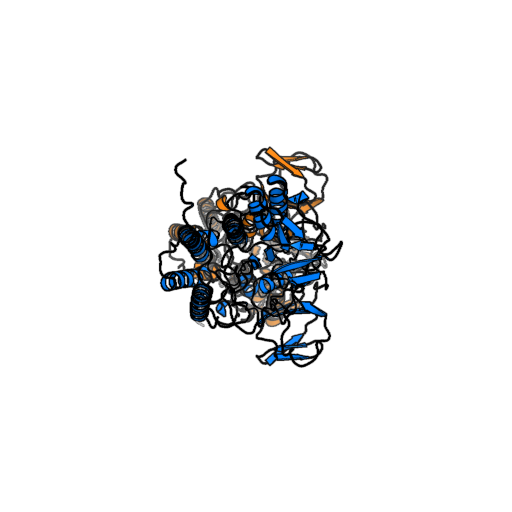N 1
ATOM 3571 C CA . VAL A 1 444 ? 20.094 -63.344 -12.133 1 31.89 444 VAL A CA 1
ATOM 3572 C C . VAL A 1 444 ? 21.547 -63.406 -11.672 1 31.89 444 VAL A C 1
ATOM 3574 O O . VAL A 1 444 ? 22.312 -62.469 -11.891 1 31.89 444 VAL A O 1
ATOM 3577 N N . LYS A 1 445 ? 21.641 -64.125 -10.516 1 51.28 445 LYS A N 1
ATOM 3578 C CA . LYS A 1 445 ? 23 -64.625 -10.391 1 51.28 445 LYS A CA 1
ATOM 3579 C C . LYS A 1 445 ? 23.594 -64.938 -11.766 1 51.28 445 LYS A C 1
ATOM 3581 O O . LYS A 1 445 ? 23.078 -65.812 -12.469 1 51.28 445 LYS A O 1
ATOM 3586 N N . ALA A 1 446 ? 24.344 -63.812 -12.148 1 27.69 446 ALA A N 1
ATOM 3587 C CA . ALA A 1 446 ? 25.312 -64.312 -13.141 1 27.69 446 ALA A CA 1
ATOM 3588 C C . ALA A 1 446 ? 26.266 -65.312 -12.531 1 27.69 446 ALA A C 1
ATOM 3590 O O . ALA A 1 446 ? 26.703 -65.125 -11.391 1 27.69 446 ALA A O 1
ATOM 3591 N N . MET B 1 1 ? -12.297 50.719 28.547 1 43.47 1 MET B N 1
ATOM 3592 C CA . MET B 1 1 ? -11.164 50.594 27.641 1 43.47 1 MET B CA 1
ATOM 3593 C C . MET B 1 1 ? -11.609 50 26.297 1 43.47 1 MET B C 1
ATOM 3595 O O . MET B 1 1 ? -12.469 49.125 26.25 1 43.47 1 MET B O 1
ATOM 3599 N N . SER B 1 2 ? -11.461 50.719 25.188 1 62.44 2 SER B N 1
ATOM 3600 C CA . SER B 1 2 ? -11.945 50.344 23.859 1 62.44 2 SER B CA 1
ATOM 3601 C C . SER B 1 2 ? -11.438 48.938 23.469 1 62.44 2 SER B C 1
ATOM 3603 O O . SER B 1 2 ? -10.359 48.531 23.891 1 62.44 2 SER B O 1
ATOM 3605 N N . SER B 1 3 ? -12.234 48.031 23.094 1 84.94 3 SER B N 1
ATOM 3606 C CA . SER B 1 3 ? -11.93 46.656 22.656 1 84.94 3 SER B CA 1
ATOM 3607 C C . SER B 1 3 ? -10.805 46.656 21.625 1 84.94 3 SER B C 1
ATOM 3609 O O . SER B 1 3 ? -10.773 47.5 20.719 1 84.94 3 SER B O 1
ATOM 3611 N N . PRO B 1 4 ? -9.758 45.875 21.953 1 95.75 4 PRO B N 1
ATOM 3612 C CA . PRO B 1 4 ? -8.633 45.844 21.016 1 95.75 4 PRO B CA 1
ATOM 3613 C C . PRO B 1 4 ? -9.055 45.438 19.594 1 95.75 4 PRO B C 1
ATOM 3615 O O . PRO B 1 4 ? -10.047 44.719 19.422 1 95.75 4 PRO B O 1
ATOM 3618 N N . HIS B 1 5 ? -8.414 46 18.672 1 98.19 5 HIS B N 1
ATOM 3619 C CA . HIS B 1 5 ? -8.547 45.562 17.281 1 98.19 5 HIS B CA 1
ATOM 3620 C C . HIS B 1 5 ? -7.391 44.688 16.859 1 98.19 5 HIS B C 1
ATOM 3622 O O . HIS B 1 5 ? -6.227 45.094 16.938 1 98.19 5 HIS B O 1
ATOM 3628 N N . VAL B 1 6 ? -7.727 43.438 16.438 1 98.75 6 VAL B N 1
ATOM 3629 C CA . VAL B 1 6 ? -6.727 42.406 16.25 1 98.75 6 VAL B CA 1
ATOM 3630 C C . VAL B 1 6 ? -6.484 42.188 14.758 1 98.75 6 VAL B C 1
ATOM 3632 O O . VAL B 1 6 ? -7.426 42.188 13.961 1 98.75 6 VAL B O 1
ATOM 3635 N N . CYS B 1 7 ? -5.211 42 14.344 1 98.81 7 CYS B N 1
ATOM 3636 C CA . CYS B 1 7 ? -4.84 41.531 13.023 1 98.81 7 CYS B CA 1
ATOM 3637 C C . CYS B 1 7 ? -4.461 40.062 13.07 1 98.81 7 CYS B C 1
ATOM 3639 O O . CYS B 1 7 ? -3.609 39.656 13.867 1 98.81 7 CYS B O 1
ATOM 3641 N N . VAL B 1 8 ? -5.098 39.25 12.312 1 98.94 8 VAL B N 1
ATOM 3642 C CA . VAL B 1 8 ? -4.754 37.844 12.18 1 98.94 8 VAL B CA 1
ATOM 3643 C C . VAL B 1 8 ? -4.148 37.594 10.797 1 98.94 8 VAL B C 1
ATOM 3645 O O . VAL B 1 8 ? -4.781 37.875 9.781 1 98.94 8 VAL B O 1
ATOM 3648 N N . ILE B 1 9 ? -2.922 37.062 10.781 1 98.81 9 ILE B N 1
ATOM 3649 C CA . ILE B 1 9 ? -2.244 36.75 9.531 1 98.81 9 ILE B CA 1
ATOM 3650 C C . ILE B 1 9 ? -2.383 35.281 9.211 1 98.81 9 ILE B C 1
ATOM 3652 O O . ILE B 1 9 ? -1.744 34.438 9.852 1 98.81 9 ILE B O 1
ATOM 3656 N N . GLY B 1 10 ? -3.217 34.969 8.18 1 98.5 10 GLY B N 1
ATOM 3657 C CA . GLY B 1 10 ? -3.396 33.594 7.75 1 98.5 10 GLY B CA 1
ATOM 3658 C C . GLY B 1 10 ? -4.734 33 8.164 1 98.5 10 GLY B C 1
ATOM 3659 O O . GLY B 1 10 ? -5.137 33.125 9.328 1 98.5 10 GLY B O 1
ATOM 3660 N N . ALA B 1 11 ? -5.395 32.406 7.203 1 98.44 11 ALA B N 1
ATOM 3661 C CA . ALA B 1 11 ? -6.672 31.719 7.445 1 98.44 11 ALA B CA 1
ATOM 3662 C C . ALA B 1 11 ? -6.582 30.234 7.117 1 98.44 11 ALA B C 1
ATOM 3664 O O . ALA B 1 11 ? -7.496 29.672 6.516 1 98.44 11 ALA B O 1
ATOM 3665 N N . GLY B 1 12 ? -5.395 29.625 7.453 1 97.62 12 GLY B N 1
ATOM 3666 C CA . GLY B 1 12 ? -5.277 28.172 7.391 1 97.62 12 GLY B CA 1
ATOM 3667 C C . GLY B 1 12 ? -6 27.469 8.523 1 97.62 12 GLY B C 1
ATOM 3668 O O . GLY B 1 12 ? -6.902 28.047 9.141 1 97.62 12 GLY B O 1
ATOM 3669 N N . SER B 1 13 ? -5.594 26.219 8.758 1 97.44 13 SER B N 1
ATOM 3670 C CA . SER B 1 13 ? -6.262 25.406 9.766 1 97.44 13 SER B CA 1
ATOM 3671 C C . SER B 1 13 ? -6.145 26.031 11.148 1 97.44 13 SER B C 1
ATOM 3673 O O . SER B 1 13 ? -7.008 25.828 12.008 1 97.44 13 SER B O 1
ATOM 3675 N N . SER B 1 14 ? -5.121 26.828 11.398 1 98.38 14 SER B N 1
ATOM 3676 C CA . SER B 1 14 ? -4.902 27.453 12.703 1 98.38 14 SER B CA 1
ATOM 3677 C C . SER B 1 14 ? -5.609 28.797 12.797 1 98.38 14 SER B C 1
ATOM 3679 O O . SER B 1 14 ? -6.273 29.094 13.797 1 98.38 14 SER B O 1
ATOM 3681 N N . GLY B 1 15 ? -5.539 29.594 11.766 1 98.62 15 GLY B N 1
ATOM 3682 C CA . GLY B 1 15 ? -6.082 30.938 11.789 1 98.62 15 GLY B CA 1
ATOM 3683 C C . GLY B 1 15 ? -7.594 30.984 11.922 1 98.62 15 GLY B C 1
ATOM 3684 O O . GLY B 1 15 ? -8.141 31.859 12.594 1 98.62 15 GLY B O 1
ATOM 3685 N N . ILE B 1 16 ? -8.281 30.047 11.328 1 98.81 16 ILE B N 1
ATOM 3686 C CA . ILE B 1 16 ? -9.734 30.078 11.32 1 98.81 16 ILE B CA 1
ATOM 3687 C C . ILE B 1 16 ? -10.266 29.812 12.727 1 98.81 16 ILE B C 1
ATOM 3689 O O . ILE B 1 16 ? -11.336 30.281 13.094 1 98.81 16 ILE B O 1
ATOM 3693 N N . THR B 1 17 ? -9.523 29.125 13.547 1 98.62 17 THR B N 1
ATOM 3694 C CA . THR B 1 17 ? -9.961 28.906 14.914 1 98.62 17 THR B CA 1
ATOM 3695 C C . THR B 1 17 ? -9.781 30.172 15.75 1 98.62 17 THR B C 1
ATOM 3697 O O . THR B 1 17 ? -10.57 30.438 16.656 1 98.62 17 THR B O 1
ATOM 3700 N N . VAL B 1 18 ? -8.773 30.938 15.422 1 98.75 18 VAL B N 1
ATOM 3701 C CA . VAL B 1 18 ? -8.523 32.188 16.109 1 98.75 18 VAL B CA 1
ATOM 3702 C C . VAL B 1 18 ? -9.672 33.156 15.844 1 98.75 18 VAL B C 1
ATOM 3704 O O . VAL B 1 18 ? -10.258 33.719 16.781 1 98.75 18 VAL B O 1
ATOM 3707 N N . ILE B 1 19 ? -10 33.375 14.586 1 98.75 19 ILE B N 1
ATOM 3708 C CA . ILE B 1 19 ? -11.008 34.375 14.258 1 98.75 19 ILE B CA 1
ATOM 3709 C C . ILE B 1 19 ? -12.375 33.906 14.766 1 98.75 19 ILE B C 1
ATOM 3711 O O . ILE B 1 19 ? -13.203 34.719 15.164 1 98.75 19 ILE B O 1
ATOM 3715 N N . LYS B 1 20 ? -12.594 32.562 14.781 1 98.81 20 LYS B N 1
ATOM 3716 C CA . LYS B 1 20 ? -13.812 32.062 15.406 1 98.81 20 LYS B CA 1
ATOM 3717 C C . LYS B 1 20 ? -13.891 32.5 16.875 1 98.81 20 LYS B C 1
ATOM 3719 O O . LYS B 1 20 ? -14.922 33 17.328 1 98.81 20 LYS B O 1
ATOM 3724 N N . SER B 1 21 ? -12.844 32.281 17.594 1 98.69 21 SER B N 1
ATOM 3725 C CA . SER B 1 21 ? -12.805 32.625 19.016 1 98.69 21 SER B CA 1
ATOM 3726 C C . SER B 1 21 ? -12.977 34.125 19.234 1 98.69 21 SER B C 1
ATOM 3728 O O . SER B 1 21 ? -13.68 34.531 20.156 1 98.69 21 SER B O 1
ATOM 3730 N N . LEU B 1 22 ? -12.32 34.938 18.453 1 98.69 22 LEU B N 1
ATOM 3731 C CA . LEU B 1 22 ? -12.453 36.375 18.547 1 98.69 22 LEU B CA 1
ATOM 3732 C C . LEU B 1 22 ? -13.898 36.812 18.297 1 98.69 22 LEU B C 1
ATOM 3734 O O . LEU B 1 22 ? -14.453 37.594 19.078 1 98.69 22 LEU B O 1
ATOM 3738 N N . LYS B 1 23 ? -14.469 36.25 17.25 1 98.5 23 LYS B N 1
ATOM 3739 C CA . LYS B 1 23 ? -15.852 36.562 16.906 1 98.5 23 LYS B CA 1
ATOM 3740 C C . LYS B 1 23 ? -16.797 36.219 18.047 1 98.5 23 LYS B C 1
ATOM 3742 O O . LYS B 1 23 ? -17.641 37.031 18.453 1 98.5 23 LYS B O 1
ATOM 3747 N N . GLU B 1 24 ? -16.594 35.062 18.547 1 97.81 24 GLU B N 1
ATOM 3748 C CA . GLU B 1 24 ? -17.484 34.562 19.609 1 97.81 24 GLU B CA 1
ATOM 3749 C C . GLU B 1 24 ? -17.359 35.406 20.875 1 97.81 24 GLU B C 1
ATOM 3751 O O . GLU B 1 24 ? -18.281 35.469 21.688 1 97.81 24 GLU B O 1
ATOM 3756 N N . ASN B 1 25 ? -16.281 36.094 21.031 1 97.5 25 ASN B N 1
ATOM 3757 C CA . ASN B 1 25 ? -16.047 36.875 22.219 1 97.5 25 ASN B CA 1
ATOM 3758 C C . ASN B 1 25 ? -16.219 38.375 21.953 1 97.5 25 ASN B C 1
ATOM 3760 O O . ASN B 1 25 ? -15.867 39.219 22.781 1 97.5 25 ASN B O 1
ATOM 3764 N N . GLY B 1 26 ? -16.656 38.719 20.797 1 97.38 26 GLY B N 1
ATOM 3765 C CA . GLY B 1 26 ? -16.969 40.094 20.453 1 97.38 26 GLY B CA 1
ATOM 3766 C C . GLY B 1 26 ? -15.75 40.969 20.281 1 97.38 26 GLY B C 1
ATOM 3767 O O . GLY B 1 26 ? -15.797 42.156 20.531 1 97.38 26 GLY B O 1
ATOM 3768 N N . ILE B 1 27 ? -14.656 40.438 19.953 1 98.19 27 ILE B N 1
ATOM 3769 C CA . ILE B 1 27 ? -13.414 41.188 19.75 1 98.19 27 ILE B CA 1
ATOM 3770 C C . ILE B 1 27 ? -13.258 41.531 18.266 1 98.19 27 ILE B C 1
ATOM 3772 O O . ILE B 1 27 ? -13.367 40.656 17.406 1 98.19 27 ILE B O 1
ATOM 3776 N N . SER B 1 28 ? -13.008 42.75 18 1 98.06 28 SER B N 1
ATOM 3777 C CA . SER B 1 28 ? -12.867 43.219 16.609 1 98.06 28 SER B CA 1
ATOM 3778 C C . SER B 1 28 ? -11.57 42.688 15.992 1 98.06 28 SER B C 1
ATOM 3780 O O . SER B 1 28 ? -10.531 42.656 16.656 1 98.06 28 SER B O 1
ATOM 3782 N N . PHE B 1 29 ? -11.672 42.312 14.656 1 98.56 29 PHE B N 1
ATOM 3783 C CA . PHE B 1 29 ? -10.469 41.812 14.008 1 98.56 29 PHE B CA 1
ATOM 3784 C C . PHE B 1 29 ? -10.57 41.938 12.5 1 98.56 29 PHE B C 1
ATOM 3786 O O . PHE B 1 29 ? -11.664 42.094 11.953 1 98.56 29 PHE B O 1
ATOM 3793 N N . ASP B 1 30 ? -9.414 41.938 11.883 1 98.38 30 ASP B N 1
ATOM 3794 C CA . ASP B 1 30 ? -9.227 41.688 10.461 1 98.38 30 ASP B CA 1
ATOM 3795 C C . ASP B 1 30 ? -8.383 40.438 10.242 1 98.38 30 ASP B C 1
ATOM 3797 O O . ASP B 1 30 ? -7.484 40.125 11.023 1 98.38 30 ASP B O 1
ATOM 3801 N N . CYS B 1 31 ? -8.688 39.719 9.25 1 98.81 31 CYS B N 1
ATOM 3802 C CA . CYS B 1 31 ? -7.93 38.531 8.891 1 98.81 31 CYS B CA 1
ATOM 3803 C C . CYS B 1 31 ? -7.473 38.594 7.441 1 98.81 31 CYS B C 1
ATOM 3805 O O . CYS B 1 31 ? -8.281 38.812 6.539 1 98.81 31 CYS B O 1
ATOM 3807 N N . TYR B 1 32 ? -6.215 38.438 7.254 1 98.81 32 TYR B N 1
ATOM 3808 C CA . TYR B 1 32 ? -5.637 38.469 5.914 1 98.81 32 TYR B CA 1
ATOM 3809 C C . TYR B 1 32 ? -5.211 37.094 5.473 1 98.81 32 TYR B C 1
ATOM 3811 O O . TYR B 1 32 ? -4.57 36.344 6.23 1 98.81 32 TYR B O 1
ATOM 3819 N N . GLU B 1 33 ? -5.57 36.625 4.27 1 98.69 33 GLU B N 1
ATOM 3820 C CA . GLU B 1 33 ? -5.219 35.344 3.68 1 98.69 33 GLU B CA 1
ATOM 3821 C C . GLU B 1 33 ? -4.672 35.531 2.264 1 98.69 33 GLU B C 1
ATOM 3823 O O . GLU B 1 33 ? -5.312 36.156 1.418 1 98.69 33 GLU B O 1
ATOM 3828 N N . LYS B 1 34 ? -3.525 34.938 2.115 1 97.62 34 LYS B N 1
ATOM 3829 C CA . LYS B 1 34 ? -2.84 35.062 0.832 1 97.62 34 LYS B CA 1
ATOM 3830 C C . LYS B 1 34 ? -3.607 34.344 -0.27 1 97.62 34 LYS B C 1
ATOM 3832 O O . LYS B 1 34 ? -3.645 34.781 -1.413 1 97.62 34 LYS B O 1
ATOM 3837 N N . GLY B 1 35 ? -4.156 33.219 -0.009 1 97.62 35 GLY B N 1
ATOM 3838 C CA . GLY B 1 35 ? -4.887 32.438 -0.984 1 97.62 35 GLY B CA 1
ATOM 3839 C C . GLY B 1 35 ? -6.32 32.875 -1.172 1 97.62 35 GLY B C 1
ATOM 3840 O O . GLY B 1 35 ? -6.777 33.812 -0.496 1 97.62 35 GLY B O 1
ATOM 3841 N N . SER B 1 36 ? -7.094 32.219 -2.057 1 98.12 36 SER B N 1
ATOM 3842 C CA . SER B 1 36 ? -8.453 32.625 -2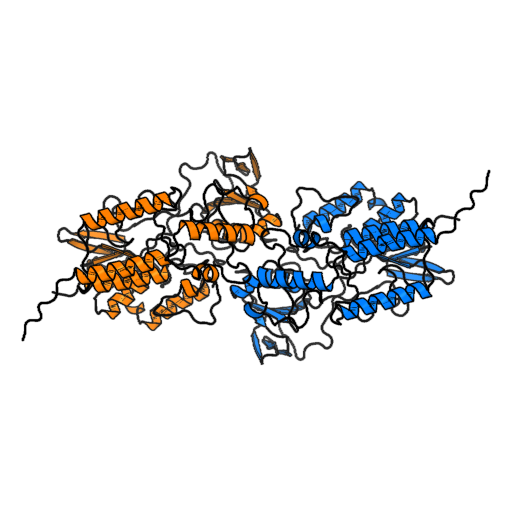.402 1 98.12 36 SER B CA 1
ATOM 3843 C C . SER B 1 36 ? -9.477 31.875 -1.539 1 98.12 36 SER B C 1
ATOM 3845 O O . SER B 1 36 ? -10.68 32.125 -1.666 1 98.12 36 SER B O 1
ATOM 3847 N N . ASP B 1 37 ? -8.984 31.031 -0.717 1 97.56 37 ASP B N 1
ATOM 3848 C CA . ASP B 1 37 ? -9.875 30.281 0.158 1 97.56 37 ASP B CA 1
ATOM 3849 C C . ASP B 1 37 ? -9.133 29.781 1.396 1 97.56 37 ASP B C 1
ATOM 3851 O O . ASP B 1 37 ? -7.918 29.953 1.516 1 97.56 37 ASP B O 1
ATOM 3855 N N . VAL B 1 38 ? -9.859 29.25 2.365 1 97.94 38 VAL B N 1
ATOM 3856 C CA . VAL B 1 38 ? -9.266 28.719 3.592 1 97.94 38 VAL B CA 1
ATOM 3857 C C . VAL B 1 38 ? -8.641 27.359 3.322 1 97.94 38 VAL B C 1
ATOM 3859 O O . VAL B 1 38 ? -8.797 26.797 2.229 1 97.94 38 VAL B O 1
ATOM 3862 N N . GLY B 1 39 ? -7.934 26.859 4.316 1 95 39 GLY B N 1
ATOM 3863 C CA . GLY B 1 39 ? -7.402 25.5 4.25 1 95 39 GLY B CA 1
ATOM 3864 C C . GLY B 1 39 ? -5.891 25.453 4.34 1 95 39 GLY B C 1
ATOM 3865 O O . GLY B 1 39 ? -5.324 24.438 4.746 1 95 39 GLY B O 1
ATOM 3866 N N . GLY B 1 40 ? -5.23 26.625 3.893 1 95.25 40 GLY B N 1
ATOM 3867 C CA . GLY B 1 40 ? -3.783 26.672 3.994 1 95.25 40 GLY B CA 1
ATOM 3868 C C . GLY B 1 40 ? -3.088 25.516 3.305 1 95.25 40 GLY B C 1
ATOM 3869 O O . GLY B 1 40 ? -3.355 25.234 2.135 1 95.25 40 GLY B O 1
ATOM 3870 N N . ASN B 1 41 ? -2.289 24.766 4.023 1 93.56 41 ASN B N 1
ATOM 3871 C CA . ASN B 1 41 ? -1.482 23.672 3.508 1 93.56 41 ASN B CA 1
ATOM 3872 C C . ASN B 1 41 ? -2.355 22.531 2.979 1 93.56 41 ASN B C 1
ATOM 3874 O O . ASN B 1 41 ? -1.94 21.781 2.09 1 93.56 41 ASN B O 1
ATOM 3878 N N . TRP B 1 42 ? -3.572 22.422 3.391 1 95.88 42 TRP B N 1
ATOM 3879 C CA . TRP B 1 42 ? -4.422 21.266 3.086 1 95.88 42 TRP B CA 1
ATOM 3880 C C . TRP B 1 42 ? -5.195 21.5 1.791 1 95.88 42 TRP B C 1
ATOM 3882 O O . TRP B 1 42 ? -5.879 20.594 1.304 1 95.88 42 TRP B O 1
ATOM 3892 N N . ARG B 1 43 ? -5.047 22.672 1.306 1 96.06 43 ARG B N 1
ATOM 3893 C CA . ARG B 1 43 ? -5.758 22.969 0.065 1 96.06 43 ARG B CA 1
ATOM 3894 C C . ARG B 1 43 ? -4.934 22.547 -1.149 1 96.06 43 ARG B C 1
ATOM 3896 O O . ARG B 1 43 ? -3.92 23.188 -1.461 1 96.06 43 ARG B O 1
ATOM 3903 N N . PHE B 1 44 ? -5.387 21.516 -1.837 1 95.12 44 PHE B N 1
ATOM 3904 C CA . PHE B 1 44 ? -4.738 21.031 -3.051 1 95.12 44 PHE B CA 1
ATOM 3905 C C . PHE B 1 44 ? -4.781 22.094 -4.148 1 95.12 44 PHE B C 1
ATOM 3907 O O . PHE B 1 44 ? -5.836 22.672 -4.414 1 95.12 44 PHE B O 1
ATOM 3914 N N . LYS B 1 45 ? -3.604 22.406 -4.742 1 94 45 LYS B N 1
ATOM 3915 C CA . LYS B 1 45 ? -3.434 23.438 -5.762 1 94 45 LYS B CA 1
ATOM 3916 C C . LYS B 1 45 ? -3.85 24.797 -5.238 1 94 45 LYS B C 1
ATOM 3918 O O . LYS B 1 45 ? -4.57 25.547 -5.918 1 94 45 LYS B O 1
ATOM 3923 N N . ASN B 1 46 ? -3.473 25 -4.008 1 96 46 ASN B N 1
ATOM 3924 C CA . ASN B 1 46 ? -3.684 26.297 -3.406 1 96 46 ASN B CA 1
ATOM 3925 C C . ASN B 1 46 ? -3.037 27.406 -4.234 1 96 46 ASN B C 1
ATOM 3927 O O . ASN B 1 46 ? -1.86 27.328 -4.586 1 96 46 ASN B O 1
ATOM 3931 N N . ASP B 1 47 ? -3.764 28.406 -4.574 1 96.12 47 ASP B N 1
ATOM 3932 C CA . ASP B 1 47 ? -3.297 29.469 -5.469 1 96.12 47 ASP B CA 1
ATOM 3933 C C . ASP B 1 47 ? -2.4 30.453 -4.73 1 96.12 47 ASP B C 1
ATOM 3935 O O . ASP B 1 47 ? -1.891 31.406 -5.328 1 96.12 47 ASP B O 1
ATOM 3939 N N . ASN B 1 48 ? -2.158 30.266 -3.422 1 93.94 48 ASN B N 1
ATOM 3940 C CA . ASN B 1 48 ? -1.203 31.109 -2.705 1 93.94 48 ASN B CA 1
ATOM 3941 C C . ASN B 1 48 ? 0.237 30.703 -3.002 1 93.94 48 ASN B C 1
ATOM 3943 O O . ASN B 1 48 ? 1.174 31.438 -2.676 1 93.94 48 ASN B O 1
ATOM 3947 N N . GLY B 1 49 ? 0.416 29.453 -3.547 1 90.56 49 GLY B N 1
ATOM 3948 C CA . GLY B 1 49 ? 1.718 28.984 -3.998 1 90.56 49 GLY B CA 1
ATOM 3949 C C . GLY B 1 49 ? 2.586 28.469 -2.871 1 90.56 49 GLY B C 1
ATOM 3950 O O . GLY B 1 49 ? 3.756 28.141 -3.082 1 90.56 49 GLY B O 1
ATOM 3951 N N . LEU B 1 50 ? 2.035 28.344 -1.699 1 93.5 50 LEU B N 1
ATOM 3952 C CA . LEU B 1 50 ? 2.852 28 -0.539 1 93.5 50 LEU B CA 1
ATOM 3953 C C . LEU B 1 50 ? 2.523 26.609 -0.025 1 93.5 50 LEU B C 1
ATOM 3955 O O . LEU B 1 50 ? 3.285 26.031 0.755 1 93.5 50 LEU B O 1
ATOM 3959 N N . SER B 1 51 ? 1.418 26.062 -0.492 1 91.56 51 SER B N 1
ATOM 3960 C CA . SER B 1 51 ? 1.006 24.766 0 1 91.56 51 SER B CA 1
ATOM 3961 C C . SER B 1 51 ? 1.858 23.656 -0.604 1 91.56 51 SER B C 1
ATOM 3963 O O . SER B 1 51 ? 2.189 23.688 -1.791 1 91.56 51 SER B O 1
ATOM 3965 N N . ASN B 1 52 ? 2.148 22.609 0.204 1 90.75 52 ASN B N 1
ATOM 3966 C CA . ASN B 1 52 ? 3.035 21.531 -0.204 1 90.75 52 ASN B CA 1
ATOM 3967 C C . ASN B 1 52 ? 2.289 20.203 -0.31 1 90.75 52 ASN B C 1
ATOM 3969 O O . ASN B 1 52 ? 2.893 19.125 -0.2 1 90.75 52 ASN B O 1
ATOM 3973 N N . ILE B 1 53 ? 1.05 20.234 -0.569 1 93.38 53 ILE B N 1
ATOM 3974 C CA . ILE B 1 53 ? 0.324 18.969 -0.541 1 93.38 53 ILE B CA 1
ATOM 3975 C C . ILE B 1 53 ? 0.289 18.359 -1.941 1 93.38 53 ILE B C 1
ATOM 3977 O O . ILE B 1 53 ? 0.203 19.078 -2.936 1 93.38 53 ILE B O 1
ATOM 3981 N N . TYR B 1 54 ? 0.506 17.141 -2.031 1 95.5 54 TYR B N 1
ATOM 3982 C CA . TYR B 1 54 ? 0.406 16.375 -3.275 1 95.5 54 TYR B CA 1
ATOM 3983 C C . TYR B 1 54 ? -0.914 15.617 -3.348 1 95.5 54 TYR B C 1
ATOM 3985 O O . TYR B 1 54 ? -1.604 15.461 -2.338 1 95.5 54 TYR B O 1
ATOM 3993 N N . LYS B 1 55 ? -1.306 15.211 -4.496 1 94.88 55 LYS B N 1
ATOM 3994 C CA . LYS B 1 55 ? -2.619 14.664 -4.816 1 94.88 55 LYS B CA 1
ATOM 3995 C C . LYS B 1 55 ? -2.928 13.438 -3.953 1 94.88 55 LYS B C 1
ATOM 3997 O O . LYS B 1 55 ? -4.07 13.242 -3.533 1 94.88 55 LYS B O 1
ATOM 4002 N N . SER B 1 56 ? -1.955 12.672 -3.629 1 94.31 56 SER B N 1
ATOM 4003 C CA . SER B 1 56 ? -2.156 11.391 -2.951 1 94.31 56 SER B CA 1
ATOM 4004 C C . SER B 1 56 ? -2.066 11.547 -1.437 1 94.31 56 SER B C 1
ATOM 4006 O O . SER B 1 56 ? -2.127 10.562 -0.699 1 94.31 56 SER B O 1
ATOM 4008 N N . LEU B 1 57 ? -1.98 12.719 -0.949 1 95.5 57 LEU B N 1
ATOM 4009 C CA . LEU B 1 57 ? -1.696 12.945 0.464 1 95.5 57 LEU B CA 1
ATOM 4010 C C . LEU B 1 57 ? -2.895 12.562 1.327 1 95.5 57 LEU B C 1
ATOM 4012 O O . LEU B 1 57 ? -4.023 12.961 1.04 1 95.5 57 LEU B O 1
ATOM 4016 N N . HIS B 1 58 ? -2.664 11.719 2.295 1 94.62 58 HIS B N 1
ATOM 4017 C CA . HIS B 1 58 ? -3.559 11.422 3.41 1 94.62 58 HIS B CA 1
ATOM 4018 C C . HIS B 1 58 ? -2.996 11.961 4.723 1 94.62 58 HIS B C 1
ATOM 4020 O O . HIS B 1 58 ? -1.776 12.031 4.895 1 94.62 58 HIS B O 1
ATOM 4026 N N . ILE B 1 59 ? -3.863 12.367 5.543 1 94.56 59 ILE B N 1
ATOM 4027 C CA . ILE B 1 59 ? -3.41 12.734 6.883 1 94.56 59 ILE B CA 1
ATOM 4028 C C . ILE B 1 59 ? -2.844 11.5 7.59 1 94.56 59 ILE B C 1
ATOM 4030 O O . ILE B 1 59 ? -3.307 10.383 7.367 1 94.56 59 ILE B O 1
ATOM 4034 N N . ASN B 1 60 ? -1.831 11.711 8.406 1 92.88 60 ASN B N 1
ATOM 4035 C CA . ASN B 1 60 ? -1.178 10.633 9.141 1 92.88 60 ASN B CA 1
ATOM 4036 C C . ASN B 1 60 ? -1.779 10.453 10.531 1 92.88 60 ASN B C 1
ATOM 4038 O O . ASN B 1 60 ? -1.405 9.539 11.266 1 92.88 60 ASN B O 1
ATOM 4042 N N . THR B 1 61 ? -2.662 11.367 10.898 1 93.75 61 THR B N 1
ATOM 4043 C CA . THR B 1 61 ? -3.336 11.328 12.195 1 93.75 61 THR B CA 1
ATOM 4044 C C . THR B 1 61 ? -4.816 11 12.023 1 93.75 61 THR B C 1
ATOM 4046 O O . THR B 1 61 ? -5.469 11.508 11.109 1 93.75 61 THR B O 1
ATOM 4049 N N . HIS B 1 62 ? -5.316 10.086 12.883 1 95 62 HIS B N 1
ATOM 4050 C CA . HIS B 1 62 ? -6.719 9.688 12.82 1 95 62 HIS B CA 1
ATOM 4051 C C . HIS B 1 62 ? -7.641 10.906 12.859 1 95 62 HIS B C 1
ATOM 4053 O O . HIS B 1 62 ? -7.375 11.859 13.594 1 95 62 HIS B O 1
ATOM 4059 N N . ARG B 1 63 ? -8.742 10.836 12.172 1 95.69 63 ARG B N 1
ATOM 4060 C CA . ARG B 1 63 ? -9.672 11.953 12.047 1 95.69 63 ARG B CA 1
ATOM 4061 C C . ARG B 1 63 ? -10.133 12.445 13.414 1 95.69 63 ARG B C 1
ATOM 4063 O O . ARG B 1 63 ? -10.328 13.648 13.617 1 95.69 63 ARG B O 1
ATOM 4070 N N . ASP B 1 64 ? -10.281 11.547 14.43 1 94.25 64 ASP B N 1
ATOM 4071 C CA . ASP B 1 64 ? -10.766 11.914 15.758 1 94.25 64 ASP B CA 1
ATOM 4072 C C . ASP B 1 64 ? -9.773 12.836 16.469 1 94.25 64 ASP B C 1
ATOM 4074 O O . ASP B 1 64 ? -10.172 13.656 17.297 1 94.25 64 ASP B O 1
ATOM 4078 N N . ARG B 1 65 ? -8.578 12.633 16.125 1 93.62 65 ARG B N 1
ATOM 4079 C CA . ARG B 1 65 ? -7.531 13.43 16.75 1 93.62 65 ARG B CA 1
ATOM 4080 C C . ARG B 1 65 ? -7.352 14.766 16.031 1 93.62 65 ARG B C 1
ATOM 4082 O O . ARG B 1 65 ? -6.93 15.75 16.641 1 93.62 65 ARG B O 1
ATOM 4089 N N . MET B 1 66 ? -7.688 14.789 14.82 1 96 66 MET B N 1
ATOM 4090 C CA . MET B 1 66 ? -7.477 15.984 14.008 1 96 66 MET B CA 1
ATOM 4091 C C . MET B 1 66 ? -8.641 16.953 14.156 1 96 66 MET B C 1
ATOM 4093 O O . MET B 1 66 ? -8.445 18.172 14.086 1 96 66 MET B O 1
ATOM 4097 N N . GLU B 1 67 ? -9.859 16.516 14.367 1 97.75 67 GLU B N 1
ATOM 4098 C CA . GLU B 1 67 ? -11.062 17.328 14.344 1 97.75 67 GLU B CA 1
ATOM 4099 C C . GLU B 1 67 ? -11 18.438 15.398 1 97.75 67 GLU B C 1
ATOM 4101 O O . GLU B 1 67 ? -10.367 18.266 16.438 1 97.75 67 GLU B O 1
ATOM 4106 N N . TYR B 1 68 ? -11.602 19.562 15.062 1 98.19 68 TYR B N 1
ATOM 4107 C CA . TYR B 1 68 ? -11.828 20.578 16.078 1 98.19 68 TYR B CA 1
ATOM 4108 C C . TYR B 1 68 ? -12.82 20.094 17.141 1 98.19 68 TYR B C 1
ATOM 4110 O O . TYR B 1 68 ? -13.805 19.438 16.812 1 98.19 68 TYR B O 1
ATOM 4118 N N . ARG B 1 69 ? -12.555 20.438 18.375 1 96.31 69 ARG B N 1
ATOM 4119 C CA . ARG B 1 69 ? -13.398 19.938 19.453 1 96.31 69 ARG B CA 1
ATOM 4120 C C . ARG B 1 69 ? -14.797 20.531 19.375 1 96.31 69 ARG B C 1
ATOM 4122 O O . ARG B 1 69 ? -15.773 19.875 19.734 1 96.31 69 ARG B O 1
ATOM 4129 N N . ASP B 1 70 ? -14.914 21.688 18.922 1 97 70 ASP B N 1
ATOM 4130 C CA . ASP B 1 70 ? -16.203 22.359 18.891 1 97 70 ASP B CA 1
ATOM 4131 C C . ASP B 1 70 ? -16.938 22.062 17.578 1 97 70 ASP B C 1
ATOM 4133 O O . ASP B 1 70 ? -18.062 22.516 17.359 1 97 70 ASP B O 1
ATOM 4137 N N . PHE B 1 71 ? -16.375 21.391 16.656 1 98.12 71 PHE B N 1
ATOM 4138 C CA . PHE B 1 71 ? -16.953 21.062 15.359 1 98.12 71 PHE B CA 1
ATOM 4139 C C . PHE B 1 71 ? -16.438 19.703 14.867 1 98.12 71 PHE B C 1
ATOM 4141 O O . PHE B 1 71 ? -15.641 19.641 13.93 1 98.12 71 PHE B O 1
ATOM 4148 N N . PRO B 1 72 ? -16.922 18.688 15.43 1 97.5 72 PRO B N 1
ATOM 4149 C CA . PRO B 1 72 ? -16.422 17.344 15.102 1 97.5 72 PRO B CA 1
ATOM 4150 C C . PRO B 1 72 ? -16.578 17 13.625 1 97.5 72 PRO B C 1
ATOM 4152 O O . PRO B 1 72 ? -17.5 17.484 12.961 1 97.5 72 PRO B O 1
ATOM 4155 N N . MET B 1 73 ? -15.633 16.219 13.094 1 97.06 73 MET B N 1
ATOM 4156 C CA . MET B 1 73 ? -15.719 15.742 11.711 1 97.06 73 MET B CA 1
ATOM 4157 C C . MET B 1 73 ? -16.906 14.797 11.531 1 97.06 73 MET B C 1
ATOM 4159 O O . MET B 1 73 ? -17.312 14.125 12.477 1 97.06 73 MET B O 1
ATOM 4163 N N . PRO B 1 74 ? -17.438 14.742 10.312 1 95.56 74 PRO B N 1
ATOM 4164 C CA . PRO B 1 74 ? -18.516 13.797 10.039 1 95.56 74 PRO B CA 1
ATOM 4165 C C . PRO B 1 74 ? -18.125 12.352 10.328 1 95.56 74 PRO B C 1
ATOM 4167 O O . PRO B 1 74 ? -16.984 11.953 10.07 1 95.56 74 PRO B O 1
ATOM 4170 N N . LYS B 1 75 ? -19.094 11.578 10.75 1 91.75 75 LYS B N 1
ATOM 4171 C CA . LYS B 1 75 ? -18.844 10.195 11.164 1 91.75 75 LYS B CA 1
ATOM 4172 C C . LYS B 1 75 ? -18.531 9.312 9.953 1 91.75 75 LYS B C 1
ATOM 4174 O O . LYS B 1 75 ? -17.906 8.258 10.102 1 91.75 75 LYS B O 1
ATOM 4179 N N . ASP B 1 76 ? -18.938 9.703 8.82 1 92 76 ASP B N 1
ATOM 4180 C CA . ASP B 1 76 ? -18.75 8.875 7.633 1 92 76 ASP B CA 1
ATOM 4181 C C . ASP B 1 76 ? -17.406 9.141 6.977 1 92 76 ASP B C 1
ATOM 4183 O O . ASP B 1 76 ? -17.062 8.531 5.957 1 92 76 ASP B O 1
ATOM 4187 N N . TYR B 1 77 ? -16.609 10.133 7.562 1 95.38 77 TYR B N 1
ATOM 4188 C CA . TYR B 1 77 ? -15.258 10.328 7.074 1 95.38 77 TYR B CA 1
ATOM 4189 C C . TYR B 1 77 ? -14.391 9.109 7.363 1 95.38 77 TYR B C 1
ATOM 4191 O O . TYR B 1 77 ? -14.578 8.43 8.375 1 95.38 77 TYR B O 1
ATOM 4199 N N . PRO B 1 78 ? -13.477 8.812 6.488 1 95 78 PRO B N 1
ATOM 4200 C CA . PRO B 1 78 ? -12.539 7.715 6.75 1 95 78 PRO B CA 1
ATOM 4201 C C . PRO B 1 78 ? -11.625 7.988 7.941 1 95 78 PRO B C 1
ATOM 4203 O O . PRO B 1 78 ? -11.562 9.117 8.43 1 95 78 PRO B O 1
ATOM 4206 N N . ASP B 1 79 ? -10.961 6.918 8.43 1 95.31 79 ASP B N 1
ATOM 4207 C CA . ASP B 1 79 ? -10.047 7.031 9.562 1 95.31 79 ASP B CA 1
ATOM 4208 C C . ASP B 1 79 ? -8.922 8.031 9.266 1 95.31 79 ASP B C 1
ATOM 4210 O O . ASP B 1 79 ? -8.578 8.852 10.109 1 95.31 79 ASP B O 1
ATOM 4214 N N . TYR B 1 80 ? -8.398 7.941 8.07 1 95.69 80 TYR B N 1
ATOM 4215 C CA . TYR B 1 80 ? -7.309 8.789 7.598 1 95.69 80 TYR B CA 1
ATOM 4216 C C . TYR B 1 80 ? -7.652 9.422 6.25 1 95.69 80 TYR B C 1
ATOM 4218 O O . TYR B 1 80 ? -7.109 9.023 5.219 1 95.69 80 TYR B O 1
ATOM 4226 N N . PRO B 1 81 ? -8.453 10.461 6.277 1 95.31 81 PRO B N 1
ATOM 4227 C CA . PRO B 1 81 ? -8.938 11.055 5.027 1 95.31 81 PRO B CA 1
ATOM 4228 C C . PRO B 1 81 ? -7.824 11.672 4.191 1 95.31 81 PRO B C 1
ATOM 4230 O O . PRO B 1 81 ? -6.789 12.062 4.73 1 95.31 81 PRO B O 1
ATOM 4233 N N . ASN B 1 82 ? -8.016 11.664 2.883 1 95.12 82 ASN B N 1
ATOM 4234 C CA . ASN B 1 82 ? -7.121 12.445 2.031 1 95.12 82 ASN B CA 1
ATOM 4235 C C . ASN B 1 82 ? -7.43 13.938 2.113 1 95.12 82 ASN B C 1
ATOM 4237 O O . ASN B 1 82 ? -8.266 14.359 2.914 1 95.12 82 ASN B O 1
ATOM 4241 N N . HIS B 1 83 ? -6.77 14.727 1.327 1 95.12 83 HIS B N 1
ATOM 4242 C CA . HIS B 1 83 ? -6.852 16.188 1.457 1 95.12 83 HIS B CA 1
ATOM 4243 C C . HIS B 1 83 ? -8.227 16.688 1.062 1 95.12 83 HIS B C 1
ATOM 4245 O O . HIS B 1 83 ? -8.664 17.75 1.535 1 95.12 83 HIS B O 1
ATOM 4251 N N . GLU B 1 84 ? -9.016 15.953 0.279 1 94.5 84 GLU B N 1
ATOM 4252 C CA . GLU B 1 84 ? -10.289 16.453 -0.231 1 94.5 84 GLU B CA 1
ATOM 4253 C C . GLU B 1 84 ? -11.328 16.562 0.883 1 94.5 84 GLU B C 1
ATOM 4255 O O . GLU B 1 84 ? -11.883 17.641 1.11 1 94.5 84 GLU B O 1
ATOM 4260 N N . PRO B 1 85 ? -11.57 15.484 1.622 1 95.69 85 PRO B N 1
ATOM 4261 C CA . PRO B 1 85 ? -12.492 15.633 2.748 1 95.69 85 PRO B CA 1
ATOM 4262 C C . PRO B 1 85 ? -11.992 16.625 3.801 1 95.69 85 PRO B C 1
ATOM 4264 O O . PRO B 1 85 ? -12.797 17.297 4.453 1 95.69 85 PRO B O 1
ATOM 4267 N N . ILE B 1 86 ? -10.727 16.719 3.971 1 97.06 86 ILE B N 1
ATOM 4268 C CA . ILE B 1 86 ? -10.172 17.641 4.957 1 97.06 86 ILE B CA 1
ATOM 4269 C C . ILE B 1 86 ? -10.445 19.078 4.531 1 97.06 86 ILE B C 1
ATOM 4271 O O . ILE B 1 86 ? -10.852 19.906 5.348 1 97.06 86 ILE B O 1
ATOM 4275 N N . GLN B 1 87 ? -10.242 19.375 3.236 1 97.38 87 GLN B N 1
ATOM 4276 C CA . GLN B 1 87 ? -10.578 20.703 2.721 1 97.38 87 GLN B CA 1
ATOM 4277 C C . GLN B 1 87 ? -12.062 21 2.889 1 97.38 87 GLN B C 1
ATOM 4279 O O . GLN B 1 87 ? -12.438 22.094 3.311 1 97.38 87 GLN B O 1
ATOM 4284 N N . ALA B 1 88 ? -12.891 20.016 2.617 1 97.69 88 ALA B N 1
ATOM 4285 C CA . ALA B 1 88 ? -14.336 20.172 2.783 1 97.69 88 ALA B CA 1
ATOM 4286 C C . ALA B 1 88 ? -14.688 20.469 4.238 1 97.69 88 ALA B C 1
ATOM 4288 O O . ALA B 1 88 ? -15.594 21.266 4.512 1 97.69 88 ALA B O 1
ATOM 4289 N N . TYR B 1 89 ? -14.031 19.859 5.078 1 98 89 TYR B N 1
ATOM 4290 C CA . TYR B 1 89 ? -14.234 20.047 6.512 1 98 89 TYR B CA 1
ATOM 4291 C C . TYR B 1 89 ? -13.945 21.484 6.918 1 98 89 TYR B C 1
ATOM 4293 O O . TYR B 1 89 ? -14.727 22.109 7.652 1 98 89 TYR B O 1
ATOM 4301 N N . PHE B 1 90 ? -12.82 22.062 6.461 1 98.38 90 PHE B N 1
ATOM 4302 C CA . PHE B 1 90 ? -12.469 23.438 6.773 1 98.38 90 PHE B CA 1
ATOM 4303 C C . PHE B 1 90 ? -13.5 24.406 6.191 1 98.38 90 PHE B C 1
ATOM 4305 O O . PHE B 1 90 ? -13.867 25.391 6.836 1 98.38 90 PHE B O 1
ATOM 4312 N N . LEU B 1 91 ? -13.922 24.109 4.996 1 98.31 91 LEU B N 1
ATOM 4313 C CA . LEU B 1 91 ? -14.953 24.938 4.375 1 98.31 91 LEU B CA 1
ATOM 4314 C C . LEU B 1 91 ? -16.234 24.906 5.195 1 98.31 91 LEU B C 1
ATOM 4316 O O . LEU B 1 91 ? -16.859 25.953 5.438 1 98.31 91 LEU B O 1
ATOM 4320 N N . SER B 1 92 ? -16.609 23.719 5.605 1 98.38 92 SER B N 1
ATOM 4321 C CA . SER B 1 92 ? -17.812 23.578 6.426 1 98.38 92 SER B CA 1
ATOM 4322 C C . SER B 1 92 ? -17.672 24.328 7.742 1 98.38 92 SER B C 1
ATOM 4324 O O . SER B 1 92 ? -18.641 24.922 8.219 1 98.38 92 SER B O 1
ATOM 4326 N N . TYR B 1 93 ? -16.562 24.281 8.328 1 98.38 93 TYR B N 1
ATOM 4327 C CA . TYR B 1 93 ? -16.281 24.984 9.578 1 98.38 93 TYR B CA 1
ATOM 4328 C C . TYR B 1 93 ? -16.5 26.484 9.422 1 98.38 93 TYR B C 1
ATOM 4330 O O . TYR B 1 93 ? -17.234 27.094 10.203 1 98.38 93 TYR B O 1
ATOM 4338 N N . VAL B 1 94 ? -15.883 27.062 8.422 1 98.44 94 VAL B N 1
ATOM 4339 C CA . VAL B 1 94 ? -15.938 28.5 8.18 1 98.44 94 VAL B CA 1
ATOM 4340 C C . VAL B 1 94 ? -17.359 28.922 7.848 1 98.44 94 VAL B C 1
ATOM 4342 O O . VAL B 1 94 ? -17.828 29.984 8.281 1 98.44 94 VAL B O 1
ATOM 4345 N N . ASP B 1 95 ? -18.047 28.125 7.086 1 98.25 95 ASP B N 1
ATOM 4346 C CA . ASP B 1 95 ? -19.438 28.406 6.738 1 98.25 95 ASP B CA 1
ATOM 4347 C C . ASP B 1 95 ? -20.328 28.312 7.969 1 98.25 95 ASP B C 1
ATOM 4349 O O . ASP B 1 95 ? -21.172 29.188 8.195 1 98.25 95 ASP B O 1
ATOM 4353 N N . HIS B 1 96 ? -20.172 27.266 8.695 1 98.44 96 HIS B N 1
ATOM 4354 C CA . HIS B 1 96 ? -21 27.016 9.867 1 98.44 96 HIS B CA 1
ATOM 4355 C C . HIS B 1 96 ? -20.922 28.172 10.859 1 98.44 96 HIS B C 1
ATOM 4357 O O . HIS B 1 96 ? -21.938 28.609 11.414 1 98.44 96 HIS B O 1
ATOM 4363 N N . PHE B 1 97 ? -19.75 28.703 11.094 1 98.5 97 PHE B N 1
ATOM 4364 C CA . PHE B 1 97 ? -19.547 29.719 12.125 1 98.5 97 PHE B CA 1
ATOM 4365 C C . PHE B 1 97 ? -19.594 31.125 11.523 1 98.5 97 PHE B C 1
ATOM 4367 O O . PHE B 1 97 ? -19.422 32.125 12.242 1 98.5 97 PHE B O 1
ATOM 4374 N N . GLY B 1 98 ? -19.828 31.203 10.234 1 98.12 98 GLY B N 1
ATOM 4375 C CA . GLY B 1 98 ? -19.984 32.469 9.57 1 98.12 98 GLY B CA 1
ATOM 4376 C C . GLY B 1 98 ? -18.719 33.312 9.594 1 98.12 98 GLY B C 1
ATOM 4377 O O . GLY B 1 98 ? -18.75 34.5 9.922 1 98.12 98 GLY B O 1
ATOM 4378 N N . LEU B 1 99 ? -17.578 32.75 9.195 1 98.5 99 LEU B N 1
ATOM 4379 C CA . LEU B 1 99 ? -16.281 33.406 9.336 1 98.5 99 LEU B CA 1
ATOM 4380 C C . LEU B 1 99 ? -15.82 34 8.016 1 98.5 99 LEU B C 1
ATOM 4382 O O . LEU B 1 99 ? -14.977 34.875 7.992 1 98.5 99 LEU B O 1
ATOM 4386 N N . ARG B 1 100 ? -16.297 33.5 6.953 1 97.62 100 ARG B N 1
ATOM 4387 C CA . ARG B 1 100 ? -15.781 33.781 5.617 1 97.62 100 ARG B CA 1
ATOM 4388 C C . ARG B 1 100 ? -15.773 35.281 5.348 1 97.62 100 ARG B C 1
ATOM 4390 O O . ARG B 1 100 ? -14.828 35.812 4.762 1 97.62 100 ARG B O 1
ATOM 4397 N N . LYS B 1 101 ? -16.812 36 5.781 1 96.62 101 LYS B N 1
ATOM 4398 C CA . LYS B 1 101 ? -16.984 37.406 5.492 1 96.62 101 LYS B CA 1
ATOM 4399 C C . LYS B 1 101 ? -15.953 38.25 6.234 1 96.62 101 LYS B C 1
ATOM 4401 O O . LYS B 1 101 ? -15.742 39.438 5.902 1 96.62 101 LYS B O 1
ATOM 4406 N N . HIS B 1 102 ? -15.289 37.688 7.188 1 97.31 102 HIS B N 1
ATOM 4407 C CA . HIS B 1 102 ? -14.312 38.406 8 1 97.31 102 HIS B CA 1
ATOM 4408 C C . HIS B 1 102 ? -12.891 38.188 7.48 1 97.31 102 HIS B C 1
ATOM 4410 O O . HIS B 1 102 ? -11.93 38.719 8.047 1 97.31 102 HIS B O 1
ATOM 4416 N N . ILE B 1 103 ? -12.734 37.438 6.414 1 98.69 103 ILE B N 1
ATOM 4417 C CA . ILE B 1 103 ? -11.422 37.125 5.875 1 98.69 103 ILE B CA 1
ATOM 4418 C C . ILE B 1 103 ? -11.195 37.875 4.566 1 98.69 103 ILE B C 1
ATOM 4420 O O . ILE B 1 103 ? -12.055 37.875 3.684 1 98.69 103 ILE B O 1
ATOM 4424 N N . GLN B 1 104 ? -10.102 38.625 4.508 1 98.62 104 GLN B N 1
ATOM 4425 C CA . GLN B 1 104 ? -9.68 39.25 3.258 1 98.62 104 GLN B CA 1
ATOM 4426 C C . GLN B 1 104 ? -8.812 38.281 2.434 1 98.62 104 GLN B C 1
ATOM 4428 O O . GLN B 1 104 ? -7.594 38.219 2.621 1 98.62 104 GLN B O 1
ATOM 4433 N N . PHE B 1 105 ? -9.422 37.625 1.455 1 98.5 105 PHE B N 1
ATOM 4434 C CA . PHE B 1 105 ? -8.742 36.656 0.609 1 98.5 105 PHE B CA 1
ATOM 4435 C C . PHE B 1 105 ? -7.91 37.375 -0.461 1 98.5 105 PHE B C 1
ATOM 4437 O O . PHE B 1 105 ? -8.109 38.562 -0.732 1 98.5 105 PHE B O 1
ATOM 4444 N N . LYS B 1 106 ? -6.98 36.562 -1.009 1 98.25 106 LYS B N 1
ATOM 4445 C CA . LYS B 1 106 ? -6.066 37.062 -2.021 1 98.25 106 LYS B CA 1
ATOM 4446 C C . LYS B 1 106 ? -5.418 38.375 -1.561 1 98.25 106 LYS B C 1
ATOM 4448 O O . LYS B 1 106 ? -5.25 39.312 -2.352 1 98.25 106 LYS B O 1
ATOM 4453 N N . ASN B 1 107 ? -5.184 38.469 -0.321 1 98.62 107 ASN B N 1
ATOM 4454 C CA . ASN B 1 107 ? -4.594 39.625 0.308 1 98.62 107 ASN B CA 1
ATOM 4455 C C . ASN B 1 107 ? -3.65 39.25 1.444 1 98.62 107 ASN B C 1
ATOM 4457 O O . ASN B 1 107 ? -4.02 39.312 2.617 1 98.62 107 ASN B O 1
ATOM 4461 N N . GLY B 1 108 ? -2.412 38.906 1.116 1 97.94 108 GLY B N 1
ATOM 4462 C CA . GLY B 1 108 ? -1.398 38.594 2.111 1 97.94 108 GLY B CA 1
ATOM 4463 C C . GLY B 1 108 ? -0.834 39.844 2.787 1 97.94 108 GLY B C 1
ATOM 4464 O O . GLY B 1 108 ? -1.16 40.969 2.406 1 97.94 108 GLY B O 1
ATOM 4465 N N . VAL B 1 109 ? -0.067 39.625 3.828 1 98.69 109 VAL B N 1
ATOM 4466 C CA . VAL B 1 109 ? 0.582 40.719 4.531 1 98.69 109 VAL B CA 1
ATOM 4467 C C . VAL B 1 109 ? 2.02 40.875 4.039 1 98.69 109 VAL B C 1
ATOM 4469 O O . VAL B 1 109 ? 2.801 39.938 4.078 1 98.69 109 VAL B O 1
ATOM 4472 N N . LYS B 1 110 ? 2.34 42.031 3.621 1 98.31 110 LYS B N 1
ATOM 4473 C CA . LYS B 1 110 ? 3.68 42.312 3.121 1 98.31 110 LYS B CA 1
ATOM 4474 C C . LYS B 1 110 ? 4.629 42.688 4.266 1 98.31 110 LYS B C 1
ATOM 4476 O O . LYS B 1 110 ? 5.801 42.281 4.246 1 98.31 110 LYS B O 1
ATOM 4481 N N . LYS B 1 111 ? 4.059 43.469 5.156 1 98.62 111 LYS B N 1
ATOM 4482 C CA . LYS B 1 111 ? 4.906 44 6.234 1 98.62 111 LYS B CA 1
ATOM 4483 C C . LYS B 1 111 ? 4.102 44.188 7.512 1 98.62 111 LYS B C 1
ATOM 4485 O O . LYS B 1 111 ? 2.963 44.656 7.465 1 98.62 111 LYS B O 1
ATOM 4490 N N . ALA B 1 112 ? 4.695 43.844 8.586 1 98.81 112 ALA B N 1
ATOM 4491 C CA . ALA B 1 112 ? 4.184 44.125 9.93 1 98.81 112 ALA B CA 1
ATOM 4492 C C . ALA B 1 112 ? 5.254 44.781 10.805 1 98.81 112 ALA B C 1
ATOM 4494 O O . ALA B 1 112 ? 6.328 44.188 11.008 1 98.81 112 ALA B O 1
ATOM 4495 N N . GLU B 1 113 ? 4.934 45.938 11.289 1 98.38 113 GLU B N 1
ATOM 4496 C CA . GLU B 1 113 ? 5.906 46.719 12.062 1 98.38 113 GLU B CA 1
ATOM 4497 C C . GLU B 1 113 ? 5.332 47.156 13.406 1 98.38 113 GLU B C 1
ATOM 4499 O O . GLU B 1 113 ? 4.168 47.531 13.5 1 98.38 113 GLU B O 1
ATOM 4504 N N . ARG B 1 114 ? 6.133 47.031 14.375 1 98.06 114 ARG B N 1
ATOM 4505 C CA . ARG B 1 114 ? 5.746 47.5 15.695 1 98.06 114 ARG B CA 1
ATOM 4506 C C . ARG B 1 114 ? 6.086 49 15.836 1 98.06 114 ARG B C 1
ATOM 4508 O O . ARG B 1 114 ? 7.234 49.406 15.648 1 98.06 114 ARG B O 1
ATOM 4515 N N . LEU B 1 115 ? 5.121 49.75 16.234 1 97.94 115 LEU B N 1
ATOM 4516 C CA . LEU B 1 115 ? 5.289 51.188 16.391 1 97.94 115 LEU B CA 1
ATOM 4517 C C . LEU B 1 115 ? 5.812 51.531 17.781 1 97.94 115 LEU B C 1
ATOM 4519 O O . LEU B 1 115 ? 5.758 50.719 18.688 1 97.94 115 LEU B O 1
ATOM 4523 N N . PRO B 1 116 ? 6.258 52.781 17.984 1 97.25 116 PRO B N 1
ATOM 4524 C CA . PRO B 1 116 ? 6.797 53.188 19.297 1 97.25 116 PRO B CA 1
ATOM 4525 C C . PRO B 1 116 ? 5.766 53.094 20.406 1 97.25 116 PRO B C 1
ATOM 4527 O O . PRO B 1 116 ? 6.125 52.844 21.562 1 97.25 116 PRO B O 1
ATOM 4530 N N . ASP B 1 117 ? 4.555 53.219 20.047 1 96.88 117 ASP B N 1
ATOM 4531 C CA . ASP B 1 117 ? 3.523 53.156 21.078 1 96.88 117 ASP B CA 1
ATOM 4532 C C . ASP B 1 117 ? 3.096 51.719 21.359 1 96.88 117 ASP B C 1
ATOM 4534 O O . ASP B 1 117 ? 2.178 51.5 22.141 1 96.88 117 ASP B O 1
ATOM 4538 N N . GLY B 1 118 ? 3.676 50.844 20.656 1 96.56 118 GLY B N 1
ATOM 4539 C CA . GLY B 1 118 ? 3.426 49.438 20.922 1 96.56 118 GLY B CA 1
ATOM 4540 C C . GLY B 1 118 ? 2.412 48.844 19.984 1 96.56 118 GLY B C 1
ATOM 4541 O O . GLY B 1 118 ? 2.268 47.594 19.938 1 96.56 118 GLY B O 1
ATOM 4542 N N . LYS B 1 119 ? 1.796 49.625 19.188 1 98.25 119 LYS B N 1
ATOM 4543 C CA . LYS B 1 119 ? 0.809 49.125 18.234 1 98.25 119 LYS B CA 1
ATOM 4544 C C . LYS B 1 119 ? 1.485 48.562 16.984 1 98.25 119 LYS B C 1
ATOM 4546 O O . LYS B 1 119 ? 2.705 48.656 16.828 1 98.25 119 LYS B O 1
ATOM 4551 N N . TRP B 1 120 ? 0.671 47.938 16.125 1 98.69 120 TRP B N 1
ATOM 4552 C CA . TRP B 1 120 ? 1.204 47.281 14.938 1 98.69 120 TRP B CA 1
ATOM 4553 C C . TRP B 1 120 ? 0.72 47.969 13.664 1 98.69 120 TRP B C 1
ATOM 4555 O O . TRP B 1 120 ? -0.485 48.125 13.453 1 98.69 120 TRP B O 1
ATOM 4565 N N . LYS B 1 121 ? 1.637 48.406 12.891 1 98.81 121 LYS B N 1
ATOM 4566 C CA . LYS B 1 121 ? 1.31 48.844 11.531 1 98.81 121 LYS B CA 1
ATOM 4567 C C . LYS B 1 121 ? 1.425 47.688 10.555 1 98.81 121 LYS B C 1
ATOM 4569 O O . LYS B 1 121 ? 2.512 47.125 10.352 1 98.81 121 LYS B O 1
ATOM 4574 N N . VAL B 1 122 ? 0.331 47.281 9.93 1 98.81 122 VAL B N 1
ATOM 4575 C CA . VAL B 1 122 ? 0.295 46.156 9.008 1 98.81 122 VAL B CA 1
ATOM 4576 C C . VAL B 1 122 ? 0.026 46.656 7.586 1 98.81 122 VAL B C 1
ATOM 4578 O O . VAL B 1 122 ? -0.913 47.438 7.363 1 98.81 122 VAL B O 1
ATOM 4581 N N . THR B 1 123 ? 0.874 46.312 6.719 1 98.81 123 THR B N 1
ATOM 4582 C CA . THR B 1 123 ? 0.717 46.594 5.305 1 98.81 123 THR B CA 1
ATOM 4583 C C . THR B 1 123 ? 0.356 45.344 4.512 1 98.81 123 THR B C 1
ATOM 4585 O O . THR B 1 123 ? 1.208 44.5 4.281 1 98.81 123 THR B O 1
ATOM 4588 N N . PRO B 1 124 ? -0.89 45.25 4.098 1 98.5 124 PRO B N 1
ATOM 4589 C CA . PRO B 1 124 ? -1.273 44.094 3.27 1 98.5 124 PRO B CA 1
ATOM 4590 C C . PRO B 1 124 ? -0.794 44.219 1.826 1 98.5 124 PRO B C 1
ATOM 4592 O O . PRO B 1 124 ? -0.252 45.281 1.443 1 98.5 124 PRO B O 1
ATOM 4595 N N . GLU B 1 125 ? -0.867 43.125 1.111 1 97.81 125 GLU B N 1
ATOM 4596 C CA . GLU B 1 125 ? -0.5 43.125 -0.302 1 97.81 125 GLU B CA 1
ATOM 4597 C C . GLU B 1 125 ? -1.418 44.031 -1.106 1 97.81 125 GLU B C 1
ATOM 4599 O O . GLU B 1 125 ? -0.984 44.656 -2.074 1 97.81 125 GLU B O 1
ATOM 4604 N N . LYS B 1 126 ? -2.707 44.062 -0.679 1 97.75 126 LYS B N 1
ATOM 4605 C CA . LYS B 1 126 ? -3.691 44.969 -1.299 1 97.75 126 LYS B CA 1
ATOM 4606 C C . LYS B 1 126 ? -4.344 45.875 -0.262 1 97.75 126 LYS B C 1
ATOM 4608 O O . LYS B 1 126 ? -4.754 45.406 0.805 1 97.75 126 LYS B O 1
ATOM 4613 N N . GLY B 1 127 ? -4.484 47.156 -0.581 1 96.56 127 GLY B N 1
ATOM 4614 C CA . GLY B 1 127 ? -5.129 48.125 0.3 1 96.56 127 GLY B CA 1
ATOM 4615 C C . GLY B 1 127 ? -4.145 48.906 1.13 1 96.56 127 GLY B C 1
ATOM 4616 O O . GLY B 1 127 ? -2.93 48.75 0.992 1 96.56 127 GLY B O 1
ATOM 4617 N N . ALA B 1 128 ? -4.648 49.781 2.043 1 97.5 128 ALA B N 1
ATOM 4618 C CA . ALA B 1 128 ? -3.834 50.688 2.855 1 97.5 128 ALA B CA 1
ATOM 4619 C C . ALA B 1 128 ? -3.373 50 4.141 1 97.5 128 ALA B C 1
ATOM 4621 O O . ALA B 1 128 ? -4.004 49.031 4.602 1 97.5 128 ALA B O 1
ATOM 4622 N N . SER B 1 129 ? -2.246 50.469 4.578 1 98.5 129 SER B N 1
ATOM 4623 C CA . SER B 1 129 ? -1.795 50.031 5.895 1 98.5 129 SER B CA 1
ATOM 4624 C C . SER B 1 129 ? -2.818 50.375 6.973 1 98.5 129 SER B C 1
ATOM 4626 O O . SER B 1 129 ? -3.52 51.375 6.871 1 98.5 129 SER B O 1
ATOM 4628 N N . LYS B 1 130 ? -2.889 49.562 7.918 1 98.5 130 LYS B N 1
ATOM 4629 C CA . LYS B 1 130 ? -3.775 49.781 9.055 1 98.5 130 LYS B CA 1
ATOM 4630 C C . LYS B 1 130 ? -3.041 49.562 10.375 1 98.5 130 LYS B C 1
ATOM 4632 O O . LYS B 1 130 ? -2.035 48.844 10.414 1 98.5 130 LYS B O 1
ATOM 4637 N N . ILE B 1 131 ? -3.553 50.219 11.422 1 98.62 131 ILE B N 1
ATOM 4638 C CA . ILE B 1 131 ? -2.963 50.062 12.75 1 98.62 131 ILE B CA 1
ATOM 4639 C C . ILE B 1 131 ? -3.811 49.125 13.602 1 98.62 131 ILE B C 1
ATOM 4641 O O . ILE B 1 131 ? -5.043 49.188 13.578 1 98.62 131 ILE B O 1
ATOM 4645 N N . TYR B 1 132 ? -3.137 48.25 14.227 1 98.69 132 TYR B N 1
ATOM 4646 C CA . TYR B 1 132 ? -3.812 47.281 15.07 1 98.69 132 TYR B CA 1
ATOM 4647 C C . TYR B 1 132 ? -3.236 47.312 16.484 1 98.69 132 TYR B C 1
ATOM 4649 O O . TYR B 1 132 ? -2.078 47.688 16.688 1 98.69 132 TYR B O 1
ATOM 4657 N N . ASP B 1 133 ? -4.066 46.906 17.422 1 98.5 133 ASP B N 1
ATOM 4658 C CA . ASP B 1 133 ? -3.639 46.781 18.812 1 98.5 133 ASP B CA 1
ATOM 4659 C C . ASP B 1 133 ? -2.883 45.5 19.062 1 98.5 133 ASP B C 1
ATOM 4661 O O . ASP B 1 133 ? -2.014 45.438 19.938 1 98.5 133 ASP B O 1
ATOM 4665 N N . VAL B 1 134 ? -3.213 44.469 18.375 1 98.69 134 VAL B N 1
ATOM 4666 C CA . VAL B 1 134 ? -2.711 43.094 18.594 1 98.69 134 VAL B CA 1
ATOM 4667 C C . VAL B 1 134 ? -2.432 42.438 17.25 1 98.69 134 VAL B C 1
ATOM 4669 O O . VAL B 1 134 ? -3.166 42.656 16.281 1 98.69 134 VAL B O 1
ATOM 4672 N N . LEU B 1 135 ? -1.347 41.656 17.172 1 98.88 135 LEU B N 1
ATOM 4673 C CA . LEU B 1 135 ? -0.987 40.906 15.984 1 98.88 135 LEU B CA 1
ATOM 4674 C C . LEU B 1 135 ? -0.938 39.406 16.297 1 98.88 135 LEU B C 1
ATOM 4676 O O . LEU B 1 135 ? -0.269 39 17.25 1 98.88 135 LEU B O 1
ATOM 4680 N N . VAL B 1 136 ? -1.69 38.594 15.57 1 98.88 136 VAL B N 1
ATOM 4681 C CA . VAL B 1 136 ? -1.651 37.156 15.656 1 98.88 136 VAL B CA 1
ATOM 4682 C C . VAL B 1 136 ? -1.078 36.562 14.359 1 98.88 136 VAL B C 1
ATOM 4684 O O . VAL B 1 136 ? -1.589 36.844 13.273 1 98.88 136 VAL B O 1
ATOM 4687 N N . VAL B 1 137 ? -0.039 35.812 14.508 1 98.88 137 VAL B N 1
ATOM 4688 C CA . VAL B 1 137 ? 0.668 35.219 13.367 1 98.88 137 VAL B CA 1
ATOM 4689 C C . VAL B 1 137 ? 0.285 33.75 13.219 1 98.88 137 VAL B C 1
ATOM 4691 O O . VAL B 1 137 ? 0.627 32.906 14.07 1 98.88 137 VAL B O 1
ATOM 4694 N N . ALA B 1 138 ? -0.408 33.406 12.164 1 98.56 138 ALA B N 1
ATOM 4695 C CA . ALA B 1 138 ? -0.816 32.031 11.812 1 98.56 138 ALA B CA 1
ATOM 4696 C C . ALA B 1 138 ? -0.469 31.719 10.367 1 98.56 138 ALA B C 1
ATOM 4698 O O . ALA B 1 138 ? -1.297 31.172 9.625 1 98.56 138 ALA B O 1
ATOM 4699 N N . ASN B 1 139 ? 0.75 32.062 9.961 1 97.06 139 ASN B N 1
ATOM 4700 C CA . ASN B 1 139 ? 1.141 31.953 8.562 1 97.06 139 ASN B CA 1
ATOM 4701 C C . ASN B 1 139 ? 1.667 30.562 8.25 1 97.06 139 ASN B C 1
ATOM 4703 O O . ASN B 1 139 ? 2.047 30.266 7.109 1 97.06 139 ASN B O 1
ATOM 4707 N N . GLY B 1 140 ? 1.682 29.641 9.219 1 95 140 GLY B N 1
ATOM 4708 C CA . GLY B 1 140 ? 2.137 28.281 8.984 1 95 140 GLY B CA 1
ATOM 4709 C C . GLY B 1 140 ? 3.646 28.172 8.883 1 95 140 GLY B C 1
ATOM 4710 O O . GLY B 1 140 ? 4.348 29.172 8.789 1 95 140 GLY B O 1
ATOM 4711 N N . HIS B 1 141 ? 4.195 26.906 8.898 1 93.94 141 HIS B N 1
ATOM 4712 C CA . HIS B 1 141 ? 5.645 26.75 8.922 1 93.94 141 HIS B CA 1
ATOM 4713 C C . HIS B 1 141 ? 6.105 25.656 7.98 1 93.94 141 HIS B C 1
ATOM 4715 O O . HIS B 1 141 ? 7.273 25.25 8.008 1 93.94 141 HIS B O 1
ATOM 4721 N N . HIS B 1 142 ? 5.254 25.109 7.164 1 92.62 142 HIS B N 1
ATOM 4722 C CA . HIS B 1 142 ? 5.625 24.094 6.176 1 92.62 142 HIS B CA 1
ATOM 4723 C C . HIS B 1 142 ? 5.473 24.641 4.758 1 92.62 142 HIS B C 1
ATOM 4725 O O . HIS B 1 142 ? 4.688 24.109 3.969 1 92.62 142 HIS B O 1
ATOM 4731 N N . TRP B 1 143 ? 6.219 25.656 4.395 1 94.44 143 TRP B N 1
ATOM 4732 C CA . TRP B 1 143 ? 6.059 26.188 3.047 1 94.44 143 TRP B CA 1
ATOM 4733 C C . TRP B 1 143 ? 7.395 26.688 2.494 1 94.44 143 TRP B C 1
ATOM 4735 O O . TRP B 1 143 ? 7.555 26.828 1.279 1 94.44 143 TRP B O 1
ATOM 4745 N N . SER B 1 144 ? 8.367 26.984 3.391 1 96.38 144 SER B N 1
ATOM 4746 C CA . SER B 1 144 ? 9.68 27.438 2.949 1 96.38 144 SER B CA 1
ATOM 4747 C C . SER B 1 144 ? 10.664 26.281 2.854 1 96.38 144 SER B C 1
ATOM 4749 O O . SER B 1 144 ? 11.156 25.781 3.873 1 96.38 144 SER B O 1
ATOM 4751 N N . GLU B 1 145 ? 11.039 25.891 1.658 1 96.31 145 GLU B N 1
ATOM 4752 C CA . GLU B 1 145 ? 11.859 24.719 1.397 1 96.31 145 GLU B CA 1
ATOM 4753 C C . GLU B 1 145 ? 13.219 24.828 2.07 1 96.31 145 GLU B C 1
ATOM 4755 O O . GLU B 1 145 ? 13.859 25.891 2.014 1 96.31 145 GLU B O 1
ATOM 4760 N N . ARG B 1 146 ? 13.602 23.766 2.617 1 96.31 146 ARG B N 1
ATOM 4761 C CA . ARG B 1 146 ? 14.953 23.672 3.16 1 96.31 146 ARG B CA 1
ATOM 4762 C C . ARG B 1 146 ? 15.852 22.828 2.27 1 96.31 146 ARG B C 1
ATOM 4764 O O . ARG B 1 146 ? 15.531 21.656 1.997 1 96.31 146 ARG B O 1
ATOM 4771 N N . TRP B 1 147 ? 16.906 23.359 1.798 1 96.25 147 TRP B N 1
ATOM 4772 C CA . TRP B 1 147 ? 17.859 22.656 0.953 1 96.25 147 TRP B CA 1
ATOM 4773 C C . TRP B 1 147 ? 19.125 22.312 1.736 1 96.25 147 TRP B C 1
ATOM 4775 O O . TRP B 1 147 ? 19.453 22.984 2.719 1 96.25 147 TRP B O 1
ATOM 4785 N N . PRO B 1 148 ? 19.734 21.234 1.286 1 93.06 148 PRO B N 1
ATOM 4786 C CA . PRO B 1 148 ? 20.984 20.922 1.965 1 93.06 148 PRO B CA 1
ATOM 4787 C C . PRO B 1 148 ? 21.984 22.062 1.922 1 93.06 148 PRO B C 1
ATOM 4789 O O . PRO B 1 148 ? 22.172 22.688 0.874 1 93.06 148 PRO B O 1
ATOM 4792 N N . ASP B 1 149 ? 22.484 22.359 3.008 1 91.19 149 ASP B N 1
ATOM 4793 C CA . ASP B 1 149 ? 23.547 23.359 3.145 1 91.19 149 ASP B CA 1
ATOM 4794 C C . ASP B 1 149 ? 24.688 22.844 4.008 1 91.19 149 ASP B C 1
ATOM 4796 O O . ASP B 1 149 ? 24.531 22.656 5.215 1 91.19 149 ASP B O 1
ATOM 4800 N N . PRO B 1 150 ? 25.828 22.578 3.584 1 93.56 150 PRO B N 1
ATOM 4801 C CA . PRO B 1 150 ? 26.203 22.844 2.193 1 93.56 150 PRO B CA 1
ATOM 4802 C C . PRO B 1 150 ? 25.547 21.875 1.211 1 93.56 150 PRO B C 1
ATOM 4804 O O . PRO B 1 150 ? 25.125 20.797 1.604 1 93.56 150 PRO B O 1
ATOM 4807 N N . ALA B 1 151 ? 25.5 22.281 -0.004 1 95 151 ALA B N 1
ATOM 4808 C CA . ALA B 1 151 ? 25.016 21.422 -1.076 1 95 151 ALA B CA 1
ATOM 4809 C C . ALA B 1 151 ? 25.922 20.219 -1.284 1 95 151 ALA B C 1
ATOM 4811 O O . ALA B 1 151 ? 27.109 20.266 -0.934 1 95 151 ALA B O 1
ATOM 4812 N N . PHE B 1 152 ? 25.375 19.156 -1.778 1 96.62 152 PHE B N 1
ATOM 4813 C CA . PHE B 1 152 ? 26.203 18 -2.143 1 96.62 152 PHE B CA 1
ATOM 4814 C C . PHE B 1 152 ? 27.188 18.391 -3.24 1 96.62 152 PHE B C 1
ATOM 4816 O O . PHE B 1 152 ? 26.859 19.141 -4.156 1 96.62 152 PHE B O 1
ATOM 4823 N N . PRO B 1 153 ? 28.406 17.891 -3.182 1 97.62 153 PRO B N 1
ATOM 4824 C CA . PRO B 1 153 ? 29.391 18.219 -4.211 1 97.62 153 PRO B CA 1
ATOM 4825 C C . PRO B 1 153 ? 29.047 17.656 -5.578 1 97.62 153 PRO B C 1
ATOM 4827 O O . PRO B 1 153 ? 28.344 16.625 -5.664 1 97.62 153 PRO B O 1
ATOM 4830 N N . GLY B 1 154 ? 29.5 18.328 -6.59 1 97.69 154 GLY B N 1
ATOM 4831 C CA . GLY B 1 154 ? 29.281 17.875 -7.957 1 97.69 154 GLY B CA 1
ATOM 4832 C C . GLY B 1 154 ? 28.047 18.484 -8.594 1 97.69 154 GLY B C 1
ATOM 4833 O O . GLY B 1 154 ? 27.531 19.484 -8.102 1 97.69 154 GLY B O 1
ATOM 4834 N N . LYS B 1 155 ? 27.75 17.891 -9.781 1 97.44 155 LYS B N 1
ATOM 4835 C CA . LYS B 1 155 ? 26.594 18.375 -10.531 1 97.44 155 LYS B CA 1
ATOM 4836 C C . LYS B 1 155 ? 25.719 17.219 -11.008 1 97.44 155 LYS B C 1
ATOM 4838 O O . LYS B 1 155 ? 26.234 16.172 -11.398 1 97.44 155 LYS B O 1
ATOM 4843 N N . PHE B 1 156 ? 24.469 17.406 -10.883 1 97.88 156 PHE B N 1
ATOM 4844 C CA . PHE B 1 156 ? 23.484 16.438 -11.359 1 97.88 156 PHE B CA 1
ATOM 4845 C C . PHE B 1 156 ? 22.859 16.906 -12.664 1 97.88 156 PHE B C 1
ATOM 4847 O O . PHE B 1 156 ? 22.422 18.062 -12.781 1 97.88 156 PHE B O 1
ATOM 4854 N N . SER B 1 157 ? 22.844 16.078 -13.727 1 98.19 157 SER B N 1
ATOM 4855 C CA . SER B 1 157 ? 22.359 16.484 -15.039 1 98.19 157 SER B CA 1
ATOM 4856 C C . SER B 1 157 ? 20.859 16.25 -15.156 1 98.19 157 SER B C 1
ATOM 4858 O O . SER B 1 157 ? 20.219 16.719 -16.109 1 98.19 157 SER B O 1
ATOM 4860 N N . GLY B 1 158 ? 20.219 15.516 -14.203 1 98.19 158 GLY B N 1
ATOM 4861 C CA . GLY B 1 158 ? 18.781 15.273 -14.227 1 98.19 158 GLY B CA 1
ATOM 4862 C C . GLY B 1 158 ? 17.969 16.406 -13.617 1 98.19 158 GLY B C 1
ATOM 4863 O O . GLY B 1 158 ? 18.469 17.531 -13.484 1 98.19 158 GLY B O 1
ATOM 4864 N N . LYS B 1 159 ? 16.719 16.188 -13.398 1 98.62 159 LYS B N 1
ATOM 4865 C CA . LYS B 1 159 ? 15.828 17.156 -12.789 1 98.62 159 LYS B CA 1
ATOM 4866 C C . LYS B 1 159 ? 15.906 17.109 -11.266 1 98.62 159 LYS B C 1
ATOM 4868 O O . LYS B 1 159 ? 16.016 16.031 -10.68 1 98.62 159 LYS B O 1
ATOM 4873 N N . VAL B 1 160 ? 15.93 18.234 -10.633 1 98.5 160 VAL B N 1
ATOM 4874 C CA . VAL B 1 160 ? 15.984 18.359 -9.18 1 98.5 160 VAL B CA 1
ATOM 4875 C C . VAL B 1 160 ? 14.766 19.141 -8.68 1 98.5 160 VAL B C 1
ATOM 4877 O O . VAL B 1 160 ? 14.484 20.234 -9.156 1 98.5 160 VAL B O 1
ATOM 4880 N N . ILE B 1 161 ? 14.016 18.547 -7.754 1 98.5 161 ILE B N 1
ATOM 4881 C CA . ILE B 1 161 ? 12.914 19.281 -7.145 1 98.5 161 ILE B CA 1
ATOM 4882 C C . ILE B 1 161 ? 12.906 19.062 -5.637 1 98.5 161 ILE B C 1
ATOM 4884 O O . ILE B 1 161 ? 13.562 18.141 -5.141 1 98.5 161 ILE B O 1
ATOM 4888 N N . HIS B 1 162 ? 12.297 19.953 -4.91 1 98.31 162 HIS B N 1
ATOM 4889 C CA . HIS B 1 162 ? 11.938 19.75 -3.516 1 98.31 162 HIS B CA 1
ATOM 4890 C C . HIS B 1 162 ? 10.531 19.156 -3.393 1 98.31 162 HIS B C 1
ATOM 4892 O O . HIS B 1 162 ? 9.672 19.438 -4.23 1 98.31 162 HIS B O 1
ATOM 4898 N N . SER B 1 163 ? 10.281 18.375 -2.336 1 97.88 163 SER B N 1
ATOM 4899 C CA . SER B 1 163 ? 8.969 17.781 -2.123 1 97.88 163 SER B CA 1
ATOM 4900 C C . SER B 1 163 ? 7.875 18.828 -2.066 1 97.88 163 SER B C 1
ATOM 4902 O O . SER B 1 163 ? 6.707 18.547 -2.332 1 97.88 163 SER B O 1
ATOM 4904 N N . HIS B 1 164 ? 8.258 20.016 -1.769 1 97.25 164 HIS B N 1
ATOM 4905 C CA . HIS B 1 164 ? 7.301 21.109 -1.737 1 97.25 164 HIS B CA 1
ATOM 4906 C C . HIS B 1 164 ? 6.57 21.25 -3.07 1 97.25 164 HIS B C 1
ATOM 4908 O O . HIS B 1 164 ? 5.379 21.562 -3.102 1 97.25 164 HIS B O 1
ATOM 4914 N N . SER B 1 165 ? 7.25 21.047 -4.145 1 96.81 165 SER B N 1
ATOM 4915 C CA . SER B 1 165 ? 6.688 21.297 -5.465 1 96.81 165 SER B CA 1
ATOM 4916 C C . SER B 1 165 ? 6.035 20.047 -6.039 1 96.81 165 SER B C 1
ATOM 4918 O O . SER B 1 165 ? 5.352 20.109 -7.062 1 96.81 165 SER B O 1
ATOM 4920 N N . TYR B 1 166 ? 6.238 18.875 -5.43 1 97.56 166 TYR B N 1
ATOM 4921 C CA . TYR B 1 166 ? 5.695 17.625 -5.941 1 97.56 166 TYR B CA 1
ATOM 4922 C C . TYR B 1 166 ? 4.172 17.641 -5.918 1 97.56 166 TYR B C 1
ATOM 4924 O O . TYR B 1 166 ? 3.564 17.969 -4.895 1 97.56 166 TYR B O 1
ATOM 4932 N N . VAL B 1 167 ? 3.5 17.344 -6.973 1 96.56 167 VAL B N 1
ATOM 4933 C CA . VAL B 1 167 ? 2.043 17.344 -7.066 1 96.56 167 VAL B CA 1
ATOM 4934 C C . VAL B 1 167 ? 1.541 15.906 -7.254 1 96.56 167 VAL B C 1
ATOM 4936 O O . VAL B 1 167 ? 0.648 15.461 -6.531 1 96.56 167 VAL B O 1
ATOM 4939 N N . ASP B 1 168 ? 2.088 15.203 -8.227 1 96.19 168 ASP B N 1
ATOM 4940 C CA . ASP B 1 168 ? 1.815 13.812 -8.578 1 96.19 168 ASP B CA 1
ATOM 4941 C C . ASP B 1 168 ? 2.949 13.227 -9.422 1 96.19 168 ASP B C 1
ATOM 4943 O O . ASP B 1 168 ? 3.932 13.914 -9.711 1 96.19 168 ASP B O 1
ATOM 4947 N N . PRO B 1 169 ? 2.963 11.977 -9.82 1 96.75 169 PRO B N 1
ATOM 4948 C CA . PRO B 1 169 ? 4.098 11.336 -10.484 1 96.75 169 PRO B CA 1
ATOM 4949 C C . PRO B 1 169 ? 4.465 12.008 -11.805 1 96.75 169 PRO B C 1
ATOM 4951 O O . PRO B 1 169 ? 5.562 11.789 -12.328 1 96.75 169 PRO B O 1
ATOM 4954 N N . LYS B 1 170 ? 3.648 12.883 -12.328 1 96.12 170 LYS B N 1
ATOM 4955 C CA . LYS B 1 170 ? 3.9 13.469 -13.641 1 96.12 170 LYS B CA 1
ATOM 4956 C C . LYS B 1 170 ? 4.16 14.969 -13.531 1 96.12 170 LYS B C 1
ATOM 4958 O O . LYS B 1 170 ? 4.578 15.602 -14.5 1 96.12 170 LYS B O 1
ATOM 4963 N N . THR B 1 171 ? 3.934 15.523 -12.328 1 96.19 171 THR B N 1
ATOM 4964 C CA . THR B 1 171 ? 3.998 16.969 -12.141 1 96.19 171 THR B CA 1
ATOM 4965 C C . THR B 1 171 ? 4.734 17.312 -10.844 1 96.19 171 THR B C 1
ATOM 4967 O O . THR B 1 171 ? 4.445 16.734 -9.797 1 96.19 171 THR B O 1
ATOM 4970 N N . PRO B 1 172 ? 5.594 18.25 -10.891 1 97.12 172 PRO B N 1
ATOM 4971 C CA . PRO B 1 172 ? 6.012 19.109 -12 1 97.12 172 PRO B CA 1
ATOM 4972 C C . PRO B 1 172 ? 6.969 18.422 -12.961 1 97.12 172 PRO B C 1
ATOM 4974 O O . PRO B 1 172 ? 7.203 18.906 -14.07 1 97.12 172 PRO B O 1
ATOM 4977 N N . VAL B 1 173 ? 7.605 17.328 -12.516 1 98.06 173 VAL B N 1
ATOM 4978 C CA . VAL B 1 173 ? 8.516 16.531 -13.336 1 98.06 173 VAL B CA 1
ATOM 4979 C C . VAL B 1 173 ? 7.895 15.172 -13.625 1 98.06 173 VAL B C 1
ATOM 4981 O O . VAL B 1 173 ? 7.375 14.516 -12.719 1 98.06 173 VAL B O 1
ATOM 4984 N N . ASN B 1 174 ? 7.906 14.781 -14.875 1 97.75 174 ASN B N 1
ATOM 4985 C CA . ASN B 1 174 ? 7.395 13.461 -15.227 1 97.75 174 ASN B CA 1
ATOM 4986 C C . ASN B 1 174 ? 8.352 12.359 -14.789 1 97.75 174 ASN B C 1
ATOM 4988 O O . ASN B 1 174 ? 9.422 12.195 -15.375 1 97.75 174 ASN B O 1
ATOM 4992 N N . CYS B 1 175 ? 7.969 11.547 -13.812 1 98.12 175 CYS B N 1
ATOM 4993 C CA . CYS B 1 175 ? 8.812 10.508 -13.227 1 98.12 175 CYS B CA 1
ATOM 4994 C C . CYS B 1 175 ? 8.508 9.148 -13.852 1 98.12 175 CYS B C 1
ATOM 4996 O O . CYS B 1 175 ? 9.18 8.156 -13.555 1 98.12 175 CYS B O 1
ATOM 4998 N N . GLU B 1 176 ? 7.504 9.055 -14.703 1 96.12 176 GLU B N 1
ATOM 4999 C CA . GLU B 1 176 ? 7.16 7.781 -15.328 1 96.12 176 GLU B CA 1
ATOM 5000 C C . GLU B 1 176 ? 8.328 7.227 -16.141 1 96.12 176 GLU B C 1
ATOM 5002 O O . GLU B 1 176 ? 8.883 7.926 -17 1 96.12 176 GLU B O 1
ATOM 5007 N N . GLY B 1 177 ? 8.711 5.996 -15.844 1 97 177 GLY B N 1
ATOM 5008 C CA . GLY B 1 177 ? 9.789 5.328 -16.562 1 97 177 GLY B CA 1
ATOM 5009 C C . GLY B 1 177 ? 11.164 5.859 -16.188 1 97 177 GLY B C 1
ATOM 5010 O O . GLY B 1 177 ? 12.148 5.551 -16.859 1 97 177 GLY B O 1
ATOM 5011 N N . LYS B 1 178 ? 11.242 6.691 -15.172 1 98.5 178 LYS B N 1
ATOM 5012 C CA . LYS B 1 178 ? 12.5 7.324 -14.797 1 98.5 178 LYS B CA 1
ATOM 5013 C C . LYS B 1 178 ? 13.102 6.672 -13.555 1 98.5 178 LYS B C 1
ATOM 5015 O O . LYS B 1 178 ? 12.391 6.016 -12.789 1 98.5 178 LYS B O 1
ATOM 5020 N N . ASN B 1 179 ? 14.422 6.746 -13.477 1 98.75 179 ASN B N 1
ATOM 5021 C CA . ASN B 1 179 ? 15.094 6.418 -12.227 1 98.75 179 ASN B CA 1
ATOM 5022 C C . ASN B 1 179 ? 15.102 7.602 -11.266 1 98.75 179 ASN B C 1
ATOM 5024 O O . ASN B 1 179 ? 15.656 8.656 -11.578 1 98.75 179 ASN B O 1
ATOM 5028 N N . VAL B 1 180 ? 14.516 7.445 -10.086 1 98.88 180 VAL B N 1
ATOM 5029 C CA . VAL B 1 180 ? 14.289 8.562 -9.188 1 98.88 180 VAL B CA 1
ATOM 5030 C C . VAL B 1 180 ? 14.992 8.305 -7.852 1 98.88 180 VAL B C 1
ATOM 5032 O O . VAL B 1 180 ? 14.883 7.219 -7.289 1 98.88 180 VAL B O 1
ATOM 5035 N N . VAL B 1 181 ? 15.727 9.234 -7.332 1 98.88 181 VAL B N 1
ATOM 5036 C CA . VAL B 1 181 ? 16.297 9.219 -5.988 1 98.88 181 VAL B CA 1
ATOM 5037 C C . VAL B 1 181 ? 15.508 10.172 -5.086 1 98.88 181 VAL B C 1
ATOM 5039 O O . VAL B 1 181 ? 15.344 11.352 -5.414 1 98.88 181 VAL B O 1
ATOM 5042 N N . VAL B 1 182 ? 14.961 9.711 -4.062 1 98.81 182 VAL B N 1
ATOM 5043 C CA . VAL B 1 182 ? 14.289 10.5 -3.033 1 98.81 182 VAL B CA 1
ATOM 5044 C C . VAL B 1 182 ? 15.188 10.602 -1.799 1 98.81 182 VAL B C 1
ATOM 5046 O O . VAL B 1 182 ? 15.594 9.586 -1.235 1 98.81 182 VAL B O 1
ATOM 5049 N N . LEU B 1 183 ? 15.508 11.797 -1.382 1 98.19 183 LEU B N 1
ATOM 5050 C CA . LEU B 1 183 ? 16.391 12.023 -0.246 1 98.19 183 LEU B CA 1
ATOM 5051 C C . LEU B 1 183 ? 15.609 12.469 0.981 1 98.19 183 LEU B C 1
ATOM 5053 O O . LEU B 1 183 ? 15.016 13.547 0.985 1 98.19 183 LEU B O 1
ATOM 5057 N N . GLY B 1 184 ? 15.617 11.688 1.969 1 95.5 184 GLY B N 1
ATOM 5058 C CA . GLY B 1 184 ? 14.953 12.016 3.221 1 95.5 184 GLY B CA 1
ATOM 5059 C C . GLY B 1 184 ? 14.266 10.82 3.854 1 95.5 184 GLY B C 1
ATOM 5060 O O . GLY B 1 184 ? 14.062 9.789 3.201 1 95.5 184 GLY B O 1
ATOM 5061 N N . MET B 1 185 ? 13.883 10.938 5.141 1 93.5 185 MET B N 1
ATOM 5062 C CA . MET B 1 185 ? 13.234 9.844 5.859 1 93.5 185 MET B CA 1
ATOM 5063 C C . MET B 1 185 ? 11.961 10.336 6.559 1 93.5 185 MET B C 1
ATOM 5065 O O . MET B 1 185 ? 11.422 9.641 7.418 1 93.5 185 MET B O 1
ATOM 5069 N N . GLY B 1 186 ? 11.5 11.562 6.25 1 94.19 186 GLY B N 1
ATOM 5070 C CA . GLY B 1 186 ? 10.25 12.07 6.801 1 94.19 186 GLY B CA 1
ATOM 5071 C C . GLY B 1 186 ? 9.023 11.555 6.074 1 94.19 186 GLY B C 1
ATOM 5072 O O . GLY B 1 186 ? 9.133 10.688 5.207 1 94.19 186 GLY B O 1
ATOM 5073 N N . ASN B 1 187 ? 7.891 12.039 6.406 1 95.12 187 ASN B N 1
ATOM 5074 C CA . ASN B 1 187 ? 6.617 11.578 5.867 1 95.12 187 ASN B CA 1
ATOM 5075 C C . ASN B 1 187 ? 6.539 11.789 4.355 1 95.12 187 ASN B C 1
ATOM 5077 O O . ASN B 1 187 ? 6.074 10.914 3.625 1 95.12 187 ASN B O 1
ATOM 5081 N N . SER B 1 188 ? 6.973 12.93 3.891 1 96.44 188 SER B N 1
ATOM 5082 C CA . SER B 1 188 ? 6.93 13.227 2.463 1 96.44 188 SER B CA 1
ATOM 5083 C C . SER B 1 188 ? 7.789 12.25 1.668 1 96.44 188 SER B C 1
ATOM 5085 O O . SER B 1 188 ? 7.398 11.812 0.583 1 96.44 188 SER B O 1
ATOM 5087 N N . ALA B 1 189 ? 8.953 11.938 2.225 1 97.44 189 ALA B N 1
ATOM 5088 C CA . ALA B 1 189 ? 9.836 10.984 1.549 1 97.44 189 ALA B CA 1
ATOM 5089 C C . ALA B 1 189 ? 9.156 9.625 1.397 1 97.44 189 ALA B C 1
ATOM 5091 O O . ALA B 1 189 ? 9.25 8.992 0.342 1 97.44 189 ALA B O 1
ATOM 5092 N N . MET B 1 190 ? 8.477 9.211 2.475 1 97.19 190 MET B N 1
ATOM 5093 C CA . MET B 1 190 ? 7.789 7.922 2.436 1 97.19 190 MET B CA 1
ATOM 5094 C C . MET B 1 190 ? 6.66 7.938 1.408 1 97.19 190 MET B C 1
ATOM 5096 O O . MET B 1 190 ? 6.566 7.039 0.569 1 97.19 190 MET B O 1
ATOM 5100 N N . ASP B 1 191 ? 5.871 8.953 1.46 1 96.88 191 ASP B N 1
ATOM 5101 C CA . ASP B 1 191 ? 4.719 9.047 0.57 1 96.88 191 ASP B CA 1
ATOM 5102 C C . ASP B 1 191 ? 5.152 9.062 -0.894 1 96.88 191 ASP B C 1
ATOM 5104 O O . ASP B 1 191 ? 4.617 8.312 -1.714 1 96.88 191 ASP B O 1
ATOM 5108 N N . ILE B 1 192 ? 6.105 9.867 -1.176 1 98.25 192 ILE B N 1
ATOM 5109 C CA . ILE B 1 192 ? 6.523 10.086 -2.555 1 98.25 192 ILE B CA 1
ATOM 5110 C C . ILE B 1 192 ? 7.242 8.844 -3.08 1 98.25 192 ILE B C 1
ATOM 5112 O O . ILE B 1 192 ? 6.977 8.391 -4.195 1 98.25 192 ILE B O 1
ATOM 5116 N N . SER B 1 193 ? 8.141 8.258 -2.273 1 98.5 193 SER B N 1
ATOM 5117 C CA . SER B 1 193 ? 8.844 7.059 -2.709 1 98.5 193 SER B CA 1
ATOM 5118 C C . SER B 1 193 ? 7.871 5.91 -2.953 1 98.5 193 SER B C 1
ATOM 5120 O O . SER B 1 193 ? 7.988 5.191 -3.949 1 98.5 193 SER B O 1
ATOM 5122 N N . VAL B 1 194 ? 6.914 5.766 -2.045 1 97.31 194 VAL B N 1
ATOM 5123 C CA . VAL B 1 194 ? 5.926 4.699 -2.178 1 97.31 194 VAL B CA 1
ATOM 5124 C C . VAL B 1 194 ? 5.102 4.914 -3.445 1 97.31 194 VAL B C 1
ATOM 5126 O O . VAL B 1 194 ? 4.902 3.98 -4.23 1 97.31 194 VAL B O 1
ATOM 5129 N N . GLU B 1 195 ? 4.656 6.121 -3.629 1 96.88 195 GLU B N 1
ATOM 5130 C CA . GLU B 1 195 ? 3.84 6.43 -4.801 1 96.88 195 GLU B CA 1
ATOM 5131 C C . GLU B 1 195 ? 4.609 6.172 -6.094 1 96.88 195 GLU B C 1
ATOM 5133 O O . GLU B 1 195 ? 4.09 5.531 -7.012 1 96.88 195 GLU B O 1
ATOM 5138 N N . LEU B 1 196 ? 5.836 6.582 -6.141 1 97.94 196 LEU B N 1
ATOM 5139 C CA . LEU B 1 196 ? 6.633 6.48 -7.359 1 97.94 196 LEU B CA 1
ATOM 5140 C C . LEU B 1 196 ? 7.082 5.043 -7.598 1 97.94 196 LEU B C 1
ATOM 5142 O O . LEU B 1 196 ? 7.406 4.668 -8.727 1 97.94 196 LEU B O 1
ATOM 5146 N N . SER B 1 197 ? 7.113 4.246 -6.523 1 96.94 197 SER B N 1
ATOM 5147 C CA . SER B 1 197 ? 7.621 2.881 -6.641 1 96.94 197 SER B CA 1
ATOM 5148 C C . SER B 1 197 ? 6.547 1.934 -7.164 1 96.94 197 SER B C 1
ATOM 5150 O O . SER B 1 197 ? 6.828 0.768 -7.449 1 96.94 197 SER B O 1
ATOM 5152 N N . ARG B 1 198 ? 5.395 2.428 -7.254 1 91.56 198 ARG B N 1
ATOM 5153 C CA . ARG B 1 198 ? 4.336 1.575 -7.785 1 91.56 198 ARG B CA 1
ATOM 5154 C C . ARG B 1 198 ? 4.668 1.114 -9.203 1 91.56 198 ARG B C 1
ATOM 5156 O O . ARG B 1 198 ? 5.199 1.885 -10.008 1 91.56 198 ARG B O 1
ATOM 5163 N N . PRO B 1 199 ? 4.348 -0.119 -9.453 1 83.56 199 PRO B N 1
ATOM 5164 C CA . PRO B 1 199 ? 4.691 -0.636 -10.781 1 83.56 199 PRO B CA 1
ATOM 5165 C C . PRO B 1 199 ? 4.055 0.17 -11.906 1 83.56 199 PRO B C 1
ATOM 5167 O O . PRO B 1 199 ? 2.859 0.464 -11.867 1 83.56 199 PRO B O 1
ATOM 5170 N N . GLY B 1 200 ? 4.844 0.522 -12.844 1 83 200 GLY B N 1
ATOM 5171 C CA . GLY B 1 200 ? 4.387 1.26 -14.016 1 83 200 GLY B CA 1
ATOM 5172 C C . GLY B 1 200 ? 4.602 2.756 -13.898 1 83 200 GLY B C 1
ATOM 5173 O O . GLY B 1 200 ? 4.371 3.5 -14.852 1 83 200 GLY B O 1
ATOM 5174 N N . VAL B 1 201 ? 5.016 3.199 -12.727 1 93.94 201 VAL B N 1
ATOM 5175 C CA . VAL B 1 201 ? 5.27 4.625 -12.562 1 93.94 201 VAL B CA 1
ATOM 5176 C C . VAL B 1 201 ? 6.746 4.922 -12.82 1 93.94 201 VAL B C 1
ATOM 5178 O O . VAL B 1 201 ? 7.164 5.082 -13.969 1 93.94 201 VAL B O 1
ATOM 5181 N N . ALA B 1 202 ? 7.57 4.871 -11.844 1 97.62 202 ALA B N 1
ATOM 5182 C CA . ALA B 1 202 ? 9.008 5.047 -12.055 1 97.62 202 ALA B CA 1
ATOM 5183 C C . ALA B 1 202 ? 9.672 3.729 -12.438 1 97.62 202 ALA B C 1
ATOM 5185 O O . ALA B 1 202 ? 9.102 2.654 -12.219 1 97.62 202 ALA B O 1
ATOM 5186 N N . ASN B 1 203 ? 10.812 3.783 -13.133 1 97.19 203 ASN B N 1
ATOM 5187 C CA . ASN B 1 203 ? 11.586 2.592 -13.445 1 97.19 203 ASN B CA 1
ATOM 5188 C C . ASN B 1 203 ? 12.297 2.035 -12.211 1 97.19 203 ASN B C 1
ATOM 5190 O O . ASN B 1 203 ? 12.188 0.844 -11.922 1 97.19 203 ASN B O 1
ATOM 5194 N N . LYS B 1 204 ? 13.008 2.879 -11.516 1 97.88 204 LYS B N 1
ATOM 5195 C CA . LYS B 1 204 ? 13.656 2.576 -10.242 1 97.88 204 LYS B CA 1
ATOM 5196 C C . LYS B 1 204 ? 13.445 3.707 -9.242 1 97.88 204 LYS B C 1
ATOM 5198 O O . LYS B 1 204 ? 13.406 4.879 -9.617 1 97.88 204 LYS B O 1
ATOM 5203 N N . VAL B 1 205 ? 13.273 3.352 -8.047 1 98.75 205 VAL B N 1
ATOM 5204 C CA . VAL B 1 205 ? 13.164 4.328 -6.973 1 98.75 205 VAL B CA 1
ATOM 5205 C C . VAL B 1 205 ? 14.188 4.008 -5.883 1 98.75 205 VAL B C 1
ATOM 5207 O O . VAL B 1 205 ? 14.219 2.891 -5.359 1 98.75 205 VAL B O 1
ATOM 5210 N N . PHE B 1 206 ? 15.055 4.941 -5.602 1 98.75 206 PHE B N 1
ATOM 5211 C CA . PHE B 1 206 ? 16.031 4.848 -4.527 1 98.75 206 PHE B CA 1
ATOM 5212 C C . PHE B 1 206 ? 15.656 5.77 -3.371 1 98.75 206 PHE B C 1
ATOM 5214 O O . PHE B 1 206 ? 15.367 6.949 -3.578 1 98.75 206 PHE B O 1
ATOM 5221 N N . LEU B 1 207 ? 15.586 5.242 -2.209 1 98.44 207 LEU B N 1
ATOM 5222 C CA . LEU B 1 207 ? 15.352 6.027 -1.001 1 98.44 207 LEU B CA 1
ATOM 5223 C C . LEU B 1 207 ? 16.656 6.223 -0.22 1 98.44 207 LEU B C 1
ATOM 5225 O O . LEU B 1 207 ? 17.188 5.262 0.334 1 98.44 207 LEU B O 1
ATOM 5229 N N . SER B 1 208 ? 17.109 7.438 -0.247 1 97.69 208 SER B N 1
ATOM 5230 C CA . SER B 1 208 ? 18.391 7.766 0.364 1 97.69 208 SER B CA 1
ATOM 5231 C C . SER B 1 208 ? 18.203 8.531 1.672 1 97.69 208 SER B C 1
ATOM 5233 O O . SER B 1 208 ? 17.344 9.398 1.77 1 97.69 208 SER B O 1
ATOM 5235 N N . ALA B 1 209 ? 18.969 8.172 2.625 1 92.44 209 ALA B N 1
ATOM 5236 C CA . ALA B 1 209 ? 18.875 8.867 3.904 1 92.44 209 ALA B CA 1
ATOM 5237 C C . ALA B 1 209 ? 20.219 8.852 4.641 1 92.44 209 ALA B C 1
ATOM 5239 O O . ALA B 1 209 ? 21.047 7.961 4.414 1 92.44 209 ALA B O 1
ATOM 5240 N N . ARG B 1 210 ? 20.328 9.812 5.453 1 87 210 ARG B N 1
ATOM 5241 C CA . ARG B 1 210 ? 21.516 9.898 6.301 1 87 210 ARG B CA 1
ATOM 5242 C C . ARG B 1 210 ? 21.359 9.039 7.551 1 87 210 ARG B C 1
ATOM 5244 O O . ARG B 1 210 ? 22.281 8.336 7.953 1 87 210 ARG B O 1
ATOM 5251 N N . ARG B 1 211 ? 20.203 9.094 8.164 1 86.38 211 ARG B N 1
ATOM 5252 C CA . ARG B 1 211 ? 19.906 8.391 9.406 1 86.38 211 ARG B CA 1
ATOM 5253 C C . ARG B 1 211 ? 18.656 7.527 9.273 1 86.38 211 ARG B C 1
ATOM 5255 O O . ARG B 1 211 ? 17.766 7.828 8.477 1 86.38 211 ARG B O 1
ATOM 5262 N N . GLY B 1 212 ? 18.734 6.465 10.039 1 86.56 212 GLY B N 1
ATOM 5263 C CA . GLY B 1 212 ? 17.547 5.629 10.086 1 86.56 212 GLY B CA 1
ATOM 5264 C C . GLY B 1 212 ? 16.422 6.234 10.898 1 86.56 212 GLY B C 1
ATOM 5265 O O . GLY B 1 212 ? 16.641 7.156 11.688 1 86.56 212 GLY B O 1
ATOM 5266 N N . ALA B 1 213 ? 15.203 5.828 10.633 1 89 213 ALA B N 1
ATOM 5267 C CA . ALA B 1 213 ? 14.016 6.25 11.367 1 89 213 ALA B CA 1
ATOM 5268 C C . ALA B 1 213 ? 13.07 5.074 11.609 1 89 213 ALA B C 1
ATOM 5270 O O . ALA B 1 213 ? 13.148 4.059 10.922 1 89 213 ALA B O 1
ATOM 5271 N N . TYR B 1 214 ? 12.359 5.184 12.688 1 91.25 214 TYR B N 1
ATOM 5272 C CA . TYR B 1 214 ? 11.281 4.223 12.898 1 91.25 214 TYR B CA 1
ATOM 5273 C C . TYR B 1 214 ? 10.102 4.52 11.984 1 91.25 214 TYR B C 1
ATOM 5275 O O . TYR B 1 214 ? 9.57 5.633 11.992 1 91.25 214 TYR B O 1
ATOM 5283 N N . VAL B 1 215 ? 9.758 3.574 11.148 1 93.25 215 VAL B N 1
ATOM 5284 C CA . VAL B 1 215 ? 8.602 3.695 10.266 1 93.25 215 VAL B CA 1
ATOM 5285 C C . VAL B 1 215 ? 7.398 3.006 10.891 1 93.25 215 VAL B C 1
ATOM 5287 O O . VAL B 1 215 ? 7.406 1.79 11.102 1 93.25 215 VAL B O 1
ATOM 5290 N N . ILE B 1 216 ? 6.422 3.771 11.203 1 92.56 216 ILE B N 1
ATOM 5291 C CA . ILE B 1 216 ? 5.254 3.268 11.914 1 92.56 216 ILE B CA 1
ATOM 5292 C C . ILE B 1 216 ? 4.051 3.234 10.977 1 92.56 216 ILE B C 1
ATOM 5294 O O . ILE B 1 216 ? 3.764 4.219 10.289 1 92.56 216 ILE B O 1
ATOM 5298 N N . PRO B 1 217 ? 3.332 2.111 10.953 1 92.88 217 PRO B N 1
ATOM 5299 C CA . PRO B 1 217 ? 2.15 2.039 10.086 1 92.88 217 PRO B CA 1
ATOM 5300 C C . PRO B 1 217 ? 0.938 2.75 10.688 1 92.88 217 PRO B C 1
ATOM 5302 O O . PRO B 1 217 ? 0.903 3.01 11.891 1 92.88 217 PRO B O 1
ATOM 5305 N N . ASN B 1 218 ? -0.006 3.109 9.859 1 93.12 218 ASN B N 1
ATOM 5306 C CA . ASN B 1 218 ? -1.245 3.742 10.297 1 93.12 218 ASN B CA 1
ATOM 5307 C C . ASN B 1 218 ? -2.121 2.771 11.086 1 93.12 218 ASN B C 1
ATOM 5309 O O . ASN B 1 218 ? -2.867 3.186 11.977 1 93.12 218 ASN B O 1
ATOM 5313 N N . TYR B 1 219 ? -2.053 1.529 10.672 1 91.88 219 TYR B N 1
ATOM 5314 C CA . TYR B 1 219 ? -2.818 0.483 11.344 1 91.88 219 TYR B CA 1
ATOM 5315 C C . TYR B 1 219 ? -1.895 -0.566 11.945 1 91.88 219 TYR B C 1
ATOM 5317 O O . TYR B 1 219 ? -0.896 -0.951 11.336 1 91.88 219 TYR B O 1
ATOM 5325 N N . LEU B 1 220 ? -2.1 -0.891 13.117 1 89.38 220 LEU B N 1
ATOM 5326 C CA . LEU B 1 220 ? -1.44 -2.002 13.789 1 89.38 220 LEU B CA 1
ATOM 5327 C C . LEU B 1 220 ? -2.461 -2.891 14.5 1 89.38 220 LEU B C 1
ATOM 5329 O O . LEU B 1 220 ? -3.342 -2.391 15.203 1 89.38 220 LEU B O 1
ATOM 5333 N N . PHE B 1 221 ? -2.402 -4.18 14.25 1 87.75 221 PHE B N 1
ATOM 5334 C CA . PHE B 1 221 ? -3.311 -5.156 14.836 1 87.75 221 PHE B CA 1
ATOM 5335 C C . PHE B 1 221 ? -4.754 -4.863 14.438 1 87.75 221 PHE B C 1
ATOM 5337 O O . PHE B 1 221 ? -5.664 -5.004 15.258 1 87.75 221 PHE B O 1
ATOM 5344 N N . GLY B 1 222 ? -4.898 -4.312 13.297 1 86.62 222 GLY B N 1
ATOM 5345 C CA . GLY B 1 222 ? -6.219 -4.07 12.742 1 86.62 222 GLY B CA 1
ATOM 5346 C C . GLY B 1 222 ? -6.867 -2.805 13.266 1 86.62 222 GLY B C 1
ATOM 5347 O O . GLY B 1 222 ? -8.047 -2.549 13 1 86.62 222 GLY B O 1
ATOM 5348 N N . LYS B 1 223 ? -6.164 -2.049 13.984 1 90.56 223 LYS B N 1
ATOM 5349 C CA . LYS B 1 223 ? -6.699 -0.818 14.562 1 90.56 223 LYS B CA 1
ATOM 5350 C C . LYS B 1 223 ? -5.828 0.381 14.203 1 90.56 223 LYS B C 1
ATOM 5352 O O . LYS B 1 223 ? -4.609 0.249 14.07 1 90.56 223 LYS B O 1
ATOM 5357 N N . PRO B 1 224 ? -6.496 1.565 14.078 1 91.5 224 PRO B N 1
ATOM 5358 C CA . PRO B 1 224 ? -5.672 2.764 13.906 1 91.5 224 PRO B CA 1
ATOM 5359 C C . PRO B 1 224 ? -4.672 2.963 15.039 1 91.5 224 PRO B C 1
ATOM 5361 O O . PRO B 1 224 ? -5.031 2.818 16.219 1 91.5 224 PRO B O 1
ATOM 5364 N N . LEU B 1 225 ? -3.494 3.256 14.711 1 87.38 225 LEU B N 1
ATOM 5365 C CA . LEU B 1 225 ? -2.426 3.396 15.695 1 87.38 225 LEU B CA 1
ATOM 5366 C C . LEU B 1 225 ? -2.783 4.449 16.734 1 87.38 225 LEU B C 1
ATOM 5368 O O . LEU B 1 225 ? -2.514 4.27 17.922 1 87.38 225 LEU B O 1
ATOM 5372 N N . ASP B 1 226 ? -3.375 5.543 16.312 1 85.75 226 ASP B N 1
ATOM 5373 C CA . ASP B 1 226 ? -3.77 6.621 17.219 1 85.75 226 ASP B CA 1
ATOM 5374 C C . ASP B 1 226 ? -4.699 6.105 18.312 1 85.75 226 ASP B C 1
ATOM 5376 O O . ASP B 1 226 ? -4.598 6.527 19.469 1 85.75 226 ASP B O 1
ATOM 5380 N N . LYS B 1 227 ? -5.539 5.227 17.969 1 83.06 227 LYS B N 1
ATOM 5381 C CA . LYS B 1 227 ? -6.5 4.68 18.922 1 83.06 227 LYS B CA 1
ATOM 5382 C C . LYS B 1 227 ? -5.816 3.758 19.922 1 83.06 227 LYS B C 1
ATOM 5384 O O . LYS B 1 227 ? -6.234 3.672 21.078 1 83.06 227 LYS B O 1
ATOM 5389 N N . LEU B 1 228 ? -4.781 3.129 19.484 1 80.19 228 LEU B N 1
ATOM 5390 C CA . LEU B 1 228 ? -4.027 2.238 20.359 1 80.19 228 LEU B CA 1
ATOM 5391 C C . LEU B 1 228 ? -3.205 3.033 21.359 1 80.19 228 LEU B C 1
ATOM 5393 O O . LEU B 1 228 ? -3.074 2.631 22.516 1 80.19 228 LEU B O 1
ATOM 5397 N N . THR B 1 229 ? -2.703 4.176 20.969 1 77 229 THR B N 1
ATOM 5398 C CA . THR B 1 229 ? -1.813 4.961 21.812 1 77 229 THR B CA 1
ATOM 5399 C C . THR B 1 229 ? -2.615 5.84 22.781 1 77 229 THR B C 1
ATOM 5401 O O . THR B 1 229 ? -2.119 6.219 23.844 1 77 229 THR B O 1
ATOM 5404 N N . GLU B 1 230 ? -3.811 6.16 22.328 1 75.12 230 GLU B N 1
ATOM 5405 C CA . GLU B 1 230 ? -4.672 6.992 23.156 1 75.12 230 GLU B CA 1
ATOM 5406 C C . GLU B 1 230 ? -5.074 6.266 24.438 1 75.12 230 GLU B C 1
ATOM 5408 O O . GLU B 1 230 ? -5.473 6.898 25.422 1 75.12 230 GLU B O 1
ATOM 5413 N N . VAL B 1 231 ? -4.887 5 24.375 1 70.62 231 VAL B N 1
ATOM 5414 C CA . VAL B 1 231 ? -5.328 4.215 25.516 1 70.62 231 VAL B CA 1
ATOM 5415 C C . VAL B 1 231 ? -4.324 4.355 26.656 1 70.62 231 VAL B C 1
ATOM 5417 O O . VAL B 1 231 ? -4.664 4.133 27.828 1 70.62 231 VAL B O 1
ATOM 5420 N N . MET B 1 232 ? -3.162 4.832 26.328 1 74.31 232 MET B N 1
ATOM 5421 C CA . MET B 1 232 ? -2.146 4.977 27.375 1 74.31 232 MET B CA 1
ATOM 5422 C C . MET B 1 232 ? -2.363 6.258 28.172 1 74.31 232 MET B C 1
ATOM 5424 O O . MET B 1 232 ? -2.303 7.359 27.609 1 74.31 232 MET B O 1
ATOM 5428 N N . PRO B 1 233 ? -2.582 6.109 29.453 1 73.62 233 PRO B N 1
ATOM 5429 C CA . PRO B 1 233 ? -2.834 7.301 30.266 1 73.62 233 PRO B CA 1
ATOM 5430 C C . PRO B 1 233 ? -1.64 8.25 30.297 1 73.62 233 PRO B C 1
ATOM 5432 O O . PRO B 1 233 ? -0.489 7.809 30.281 1 73.62 233 PRO B O 1
ATOM 5435 N N . THR B 1 234 ? -1.876 9.531 30.375 1 71.81 234 THR B N 1
ATOM 5436 C CA . THR B 1 234 ? -0.857 10.57 30.328 1 71.81 234 THR B CA 1
ATOM 5437 C C . THR B 1 234 ? -0.04 10.594 31.609 1 71.81 234 THR B C 1
ATOM 5439 O O . THR B 1 234 ? 1.05 11.164 31.656 1 71.81 234 THR B O 1
ATOM 5442 N N . TRP B 1 235 ? -0.566 9.977 32.656 1 76.75 235 TRP B N 1
ATOM 5443 C CA . TRP B 1 235 ? 0.142 10.031 33.938 1 76.75 235 TRP B CA 1
ATOM 5444 C C . TRP B 1 235 ? 1.292 9.031 33.969 1 76.75 235 TRP B C 1
ATOM 5446 O O . TRP B 1 235 ? 2.146 9.078 34.844 1 76.75 235 TRP B O 1
ATOM 5456 N N . ILE B 1 236 ? 1.328 8.125 33.062 1 81.06 236 ILE B N 1
ATOM 5457 C CA . ILE B 1 236 ? 2.43 7.172 32.938 1 81.06 236 ILE B CA 1
ATOM 5458 C C . ILE B 1 236 ? 3.684 7.887 32.438 1 81.06 236 ILE B C 1
ATOM 5460 O O . ILE B 1 236 ? 3.639 8.602 31.453 1 81.06 236 ILE B O 1
ATOM 5464 N N . PRO B 1 237 ? 4.727 7.746 33.219 1 81 237 PRO B N 1
ATOM 5465 C CA . PRO B 1 237 ? 5.969 8.406 32.781 1 81 237 PRO B CA 1
ATOM 5466 C C . PRO B 1 237 ? 6.332 8.117 31.344 1 81 237 PRO B C 1
ATOM 5468 O O . PRO B 1 237 ? 6.094 7.016 30.844 1 81 237 PRO B O 1
ATOM 5471 N N . PHE B 1 238 ? 6.906 9.039 30.719 1 79.75 238 PHE B N 1
ATOM 5472 C CA . PHE B 1 238 ? 7.242 8.961 29.312 1 79.75 238 PHE B CA 1
ATOM 5473 C C . PHE B 1 238 ? 8.156 7.781 29.031 1 79.75 238 PHE B C 1
ATOM 5475 O O . PHE B 1 238 ? 8.016 7.105 28 1 79.75 238 PHE B O 1
ATOM 5482 N N . SER B 1 239 ? 9.102 7.566 29.938 1 82.81 239 SER B N 1
ATOM 5483 C CA . SER B 1 239 ? 10.055 6.477 29.734 1 82.81 239 SER B CA 1
ATOM 5484 C C . SER B 1 239 ? 9.336 5.129 29.656 1 82.81 239 SER B C 1
ATOM 5486 O O . SER B 1 239 ? 9.734 4.262 28.875 1 82.81 239 SER B O 1
ATOM 5488 N N . ILE B 1 240 ? 8.297 5.004 30.422 1 85 240 ILE B N 1
ATOM 5489 C CA . ILE B 1 240 ? 7.523 3.768 30.406 1 85 240 ILE B CA 1
ATOM 5490 C C . ILE B 1 240 ? 6.684 3.689 29.141 1 85 240 ILE B C 1
ATOM 5492 O O . ILE B 1 240 ? 6.59 2.631 28.516 1 85 240 ILE B O 1
ATOM 5496 N N . GLN B 1 241 ? 6.133 4.793 28.719 1 82.81 241 GLN B N 1
ATOM 5497 C CA . GLN B 1 241 ? 5.379 4.852 27.469 1 82.81 241 GLN B CA 1
ATOM 5498 C C . GLN B 1 241 ? 6.262 4.512 26.281 1 82.81 241 GLN B C 1
ATOM 5500 O O . GLN B 1 241 ? 5.863 3.742 25.406 1 82.81 241 GLN B O 1
ATOM 5505 N N . GLN B 1 242 ? 7.41 5.082 26.328 1 83.56 242 GLN B N 1
ATOM 5506 C CA . GLN B 1 242 ? 8.383 4.859 25.25 1 83.56 242 GLN B CA 1
ATOM 5507 C C . GLN B 1 242 ? 8.773 3.387 25.172 1 83.56 242 GLN B C 1
ATOM 5509 O O . GLN B 1 242 ? 8.914 2.838 24.078 1 83.56 242 GLN B O 1
ATOM 5514 N N . PHE B 1 243 ? 8.945 2.828 26.312 1 86.69 243 PHE B N 1
ATOM 5515 C CA . PHE B 1 243 ? 9.32 1.422 26.375 1 86.69 243 PHE B CA 1
ATOM 5516 C C . PHE B 1 243 ? 8.25 0.54 25.766 1 86.69 243 PHE B C 1
ATOM 5518 O O . PHE B 1 243 ? 8.539 -0.302 24.906 1 86.69 243 PHE B O 1
ATOM 5525 N N . PHE B 1 244 ? 7.062 0.749 26.141 1 84.31 244 PHE B N 1
ATOM 5526 C CA . PHE B 1 244 ? 5.969 -0.077 25.641 1 84.31 244 PHE B CA 1
ATOM 5527 C C . PHE B 1 244 ? 5.723 0.194 24.172 1 84.31 244 PHE B C 1
ATOM 5529 O O . PHE B 1 244 ? 5.41 -0.723 23.406 1 84.31 244 PHE B O 1
ATOM 5536 N N . ALA B 1 245 ? 5.855 1.428 23.766 1 84.38 245 ALA B N 1
ATOM 5537 C CA . ALA B 1 245 ? 5.711 1.766 22.344 1 84.38 245 ALA B CA 1
ATOM 5538 C C . ALA B 1 245 ? 6.781 1.076 21.5 1 84.38 245 ALA B C 1
ATOM 5540 O O . ALA B 1 245 ? 6.496 0.577 20.422 1 84.38 245 ALA B O 1
ATOM 5541 N N . HIS B 1 246 ? 7.93 1.055 22.062 1 85.56 246 HIS B N 1
ATOM 5542 C CA . HIS B 1 246 ? 9.023 0.382 21.375 1 85.56 246 HIS B CA 1
ATOM 5543 C C . HIS B 1 246 ? 8.734 -1.106 21.203 1 85.56 246 HIS B C 1
ATOM 5545 O O . HIS B 1 246 ? 8.984 -1.674 20.141 1 85.56 246 HIS B O 1
ATOM 5551 N N . LEU B 1 247 ? 8.242 -1.664 22.25 1 85.75 247 LEU B N 1
ATOM 5552 C CA . LEU B 1 247 ? 7.902 -3.082 22.203 1 85.75 247 LEU B CA 1
ATOM 5553 C C . LEU B 1 247 ? 6.801 -3.346 21.188 1 85.75 247 LEU B C 1
ATOM 5555 O O . LEU B 1 247 ? 6.875 -4.312 20.422 1 85.75 247 LEU B O 1
ATOM 5559 N N . LEU B 1 248 ? 5.902 -2.48 21.172 1 84 248 LEU B N 1
ATOM 5560 C CA . LEU B 1 248 ? 4.777 -2.613 20.266 1 84 248 LEU B CA 1
ATOM 5561 C C . LEU B 1 248 ? 5.246 -2.555 18.812 1 84 248 LEU B C 1
ATOM 5563 O O . LEU B 1 248 ? 4.828 -3.371 17.984 1 84 248 LEU B O 1
ATOM 5567 N N . ILE B 1 249 ? 6.133 -1.663 18.531 1 85.56 249 ILE B N 1
ATOM 5568 C CA . ILE B 1 249 ? 6.633 -1.484 17.172 1 85.56 249 ILE B CA 1
ATOM 5569 C C . ILE B 1 249 ? 7.562 -2.639 16.812 1 85.56 249 ILE B C 1
ATOM 5571 O O . ILE B 1 249 ? 7.5 -3.17 15.695 1 85.56 249 ILE B O 1
ATOM 5575 N N . ARG B 1 250 ? 8.352 -3.004 17.766 1 86.5 250 ARG B N 1
ATOM 5576 C CA . ARG B 1 250 ? 9.281 -4.105 17.531 1 86.5 250 ARG B CA 1
ATOM 5577 C C . ARG B 1 250 ? 8.523 -5.398 17.219 1 86.5 250 ARG B C 1
ATOM 5579 O O . ARG B 1 250 ? 8.852 -6.098 16.266 1 86.5 250 ARG B O 1
ATOM 5586 N N . PHE B 1 251 ? 7.5 -5.602 17.922 1 86 251 PHE B N 1
ATOM 5587 C CA . PHE B 1 251 ? 6.777 -6.859 17.766 1 86 251 PHE B CA 1
ATOM 5588 C C . PHE B 1 251 ? 5.723 -6.742 16.672 1 86 251 PHE B C 1
ATOM 5590 O O . PHE B 1 251 ? 5.379 -7.734 16.031 1 86 251 PHE B O 1
ATOM 5597 N N . GLY B 1 252 ? 5.285 -5.562 16.453 1 87.56 252 GLY B N 1
ATOM 5598 C CA . GLY B 1 252 ? 4.227 -5.355 15.469 1 87.56 252 GLY B CA 1
ATOM 5599 C C . GLY B 1 252 ? 4.746 -5.117 14.07 1 87.56 252 GLY B C 1
ATOM 5600 O O . GLY B 1 252 ? 4.082 -5.465 13.086 1 87.56 252 GLY B O 1
ATOM 5601 N N . VAL B 1 253 ? 5.895 -4.547 13.922 1 89.25 253 VAL B N 1
ATOM 5602 C CA . VAL B 1 253 ? 6.391 -4.113 12.617 1 89.25 253 VAL B CA 1
ATOM 5603 C C . VAL B 1 253 ? 7.727 -4.789 12.32 1 89.25 253 VAL B C 1
ATOM 5605 O O . VAL B 1 253 ? 8.062 -5.031 11.164 1 89.25 253 VAL B O 1
ATOM 5608 N N . GLY B 1 254 ? 8.477 -5.117 13.375 1 90.12 254 GLY B N 1
ATOM 5609 C CA . GLY B 1 254 ? 9.781 -5.715 13.188 1 90.12 254 GLY B CA 1
ATOM 5610 C C . GLY B 1 254 ? 10.906 -4.699 13.164 1 90.12 254 GLY B C 1
ATOM 5611 O O . GLY B 1 254 ? 10.742 -3.57 13.633 1 90.12 254 GLY B O 1
ATOM 5612 N N . LYS B 1 255 ? 12.117 -5.16 12.742 1 91.25 255 LYS B N 1
ATOM 5613 C CA . LYS B 1 255 ? 13.297 -4.301 12.672 1 91.25 255 LYS B CA 1
ATOM 5614 C C . LYS B 1 255 ? 13.398 -3.623 11.312 1 91.25 255 LYS B C 1
ATOM 5616 O O . LYS B 1 255 ? 13.18 -4.258 10.273 1 91.25 255 LYS B O 1
ATOM 5621 N N . MET B 1 256 ? 13.773 -2.314 11.383 1 91.62 256 MET B N 1
ATOM 5622 C CA . MET B 1 256 ? 13.953 -1.556 10.148 1 91.62 256 MET B CA 1
ATOM 5623 C C . MET B 1 256 ? 15.016 -2.195 9.266 1 91.62 256 MET B C 1
ATOM 5625 O O . MET B 1 256 ? 14.875 -2.242 8.047 1 91.62 256 MET B O 1
ATOM 5629 N N . GLU B 1 257 ? 15.969 -2.842 9.859 1 91.56 257 GLU B N 1
ATOM 5630 C CA . GLU B 1 257 ? 17.109 -3.432 9.156 1 91.56 257 GLU B CA 1
ATOM 5631 C C . GLU B 1 257 ? 16.672 -4.648 8.336 1 91.56 257 GLU B C 1
ATOM 5633 O O . GLU B 1 257 ? 17.312 -4.977 7.328 1 91.56 257 GLU B O 1
ATOM 5638 N N . ASP B 1 258 ? 15.633 -5.273 8.789 1 90.62 258 ASP B N 1
ATOM 5639 C CA . ASP B 1 258 ? 15.133 -6.445 8.078 1 90.62 258 ASP B CA 1
ATOM 5640 C C . ASP B 1 258 ? 14.586 -6.062 6.707 1 90.62 258 ASP B C 1
ATOM 5642 O O . ASP B 1 258 ? 14.414 -6.918 5.836 1 90.62 258 ASP B O 1
ATOM 5646 N N . PHE B 1 259 ? 14.359 -4.793 6.5 1 91.19 259 PHE B N 1
ATOM 5647 C CA . PHE B 1 259 ? 13.836 -4.301 5.234 1 91.19 259 PHE B CA 1
ATOM 5648 C C . PHE B 1 259 ? 14.891 -3.506 4.48 1 91.19 259 PHE B C 1
ATOM 5650 O O . PHE B 1 259 ? 14.57 -2.783 3.533 1 91.19 259 PHE B O 1
ATOM 5657 N N . GLY B 1 260 ? 16.125 -3.49 4.961 1 89.44 260 GLY B N 1
ATOM 5658 C CA . GLY B 1 260 ? 17.219 -2.842 4.27 1 89.44 260 GLY B CA 1
ATOM 5659 C C . GLY B 1 260 ? 17.438 -1.407 4.711 1 89.44 260 GLY B C 1
ATOM 5660 O O . GLY B 1 260 ? 18.359 -0.739 4.234 1 89.44 260 GLY B O 1
ATOM 5661 N N . LEU B 1 261 ? 16.641 -0.868 5.625 1 92.12 261 LEU B N 1
ATOM 5662 C CA . LEU B 1 261 ? 16.812 0.482 6.145 1 92.12 261 LEU B CA 1
ATOM 5663 C C . LEU B 1 261 ? 17.891 0.504 7.227 1 92.12 261 LEU B C 1
ATOM 5665 O O . LEU B 1 261 ? 18.156 -0.517 7.867 1 92.12 261 LEU B O 1
ATOM 5669 N N . PRO B 1 262 ? 18.531 1.669 7.359 1 89.12 262 PRO B N 1
ATOM 5670 C CA . PRO B 1 262 ? 19.484 1.746 8.469 1 89.12 262 PRO B CA 1
ATOM 5671 C C . PRO B 1 262 ? 18.812 1.642 9.836 1 89.12 262 PRO B C 1
ATOM 5673 O O . PRO B 1 262 ? 17.688 2.127 10.016 1 89.12 262 PRO B O 1
ATOM 5676 N N . LYS B 1 263 ? 19.531 1.065 10.711 1 87.81 263 LYS B N 1
ATOM 5677 C CA . LYS B 1 263 ? 19.047 1.042 12.094 1 87.81 263 LYS B CA 1
ATOM 5678 C C . LYS B 1 263 ? 18.891 2.457 12.641 1 87.81 263 LYS B C 1
ATOM 5680 O O . LYS B 1 263 ? 19.797 3.291 12.492 1 87.81 263 LYS B O 1
ATOM 5685 N N . PRO B 1 264 ? 17.734 2.715 13.211 1 87.88 264 PRO B N 1
ATOM 5686 C CA . PRO B 1 264 ? 17.609 4.031 13.852 1 87.88 264 PRO B CA 1
ATOM 5687 C C . PRO B 1 264 ? 18.703 4.273 14.906 1 87.88 264 PRO B C 1
ATOM 5689 O O . PRO B 1 264 ? 19.047 3.361 15.648 1 87.88 264 PRO B O 1
ATOM 5692 N N . ASP B 1 265 ? 19.219 5.453 14.93 1 85.56 265 ASP B N 1
ATOM 5693 C CA . ASP B 1 265 ? 20.297 5.781 15.867 1 85.56 265 ASP B CA 1
ATOM 5694 C C . ASP B 1 265 ? 19.734 6.461 17.125 1 85.56 265 ASP B C 1
ATOM 5696 O O . ASP B 1 265 ? 20.469 7.152 17.828 1 85.56 265 ASP B O 1
ATOM 5700 N N . HIS B 1 266 ? 18.484 6.406 17.359 1 83.75 266 HIS B N 1
ATOM 5701 C CA . HIS B 1 266 ? 17.781 7 18.5 1 83.75 266 HIS B CA 1
ATOM 5702 C C . HIS B 1 266 ? 16.703 6.066 19.031 1 83.75 266 HIS B C 1
ATOM 5704 O O . HIS B 1 266 ? 16.312 5.109 18.359 1 83.75 266 HIS B O 1
ATOM 5710 N N . LYS B 1 267 ? 16.312 6.352 20.25 1 79.94 267 LYS B N 1
ATOM 5711 C CA . LYS B 1 267 ? 15.234 5.566 20.844 1 79.94 267 LYS B CA 1
ATOM 5712 C C . LYS B 1 267 ? 13.891 5.934 20.234 1 79.94 267 LYS B C 1
ATOM 5714 O O . LYS B 1 267 ? 13.711 7.043 19.719 1 79.94 267 LYS B O 1
ATOM 5719 N N . PHE B 1 268 ? 13.031 4.961 20.297 1 81.75 268 PHE B N 1
ATOM 5720 C CA . PHE B 1 268 ? 11.672 5.238 19.844 1 81.75 268 PHE B CA 1
ATOM 5721 C C . PHE B 1 268 ? 11.062 6.398 20.625 1 81.75 268 PHE B C 1
ATOM 5723 O O . PHE B 1 268 ? 11.188 6.461 21.844 1 81.75 268 PHE B O 1
ATOM 5730 N N . GLY B 1 269 ? 10.578 7.34 19.891 1 76.94 269 GLY B N 1
ATOM 5731 C CA . GLY B 1 269 ? 9.969 8.492 20.547 1 76.94 269 GLY B CA 1
ATOM 5732 C C . GLY B 1 269 ? 10.93 9.656 20.703 1 76.94 269 GLY B C 1
ATOM 5733 O O . GLY B 1 269 ? 10.516 10.75 21.094 1 76.94 269 GLY B O 1
ATOM 5734 N N . SER B 1 270 ? 12.188 9.422 20.375 1 76.31 270 SER B N 1
ATOM 5735 C CA . SER B 1 270 ? 13.18 10.484 20.5 1 76.31 270 SER B CA 1
ATOM 5736 C C . SER B 1 270 ? 13.305 11.289 19.219 1 76.31 270 SER B C 1
ATOM 5738 O O . SER B 1 270 ? 14.172 12.156 19.109 1 76.31 270 SER B O 1
ATOM 5740 N N . ALA B 1 271 ? 12.57 10.945 18.281 1 74.62 271 ALA B N 1
ATOM 5741 C CA . ALA B 1 271 ? 12.398 11.695 17.031 1 74.62 271 ALA B CA 1
ATOM 5742 C C . ALA B 1 271 ? 10.961 11.602 16.531 1 74.62 271 ALA B C 1
ATOM 5744 O O . ALA B 1 271 ? 10.227 10.68 16.906 1 74.62 271 ALA B O 1
ATOM 5745 N N . HIS B 1 272 ? 10.625 12.641 15.852 1 78 272 HIS B N 1
ATOM 5746 C CA . HIS B 1 272 ? 9.305 12.562 15.242 1 78 272 HIS B CA 1
ATOM 5747 C C . HIS B 1 272 ? 9.18 11.32 14.367 1 78 272 HIS B C 1
ATOM 5749 O O . HIS B 1 272 ? 10.031 11.07 13.508 1 78 272 HIS B O 1
ATOM 5755 N N . PRO B 1 273 ? 8.234 10.547 14.664 1 78.75 273 PRO B N 1
ATOM 5756 C CA . PRO B 1 273 ? 8.117 9.281 13.93 1 78.75 273 PRO B CA 1
ATOM 5757 C C . PRO B 1 273 ? 7.762 9.484 12.461 1 78.75 273 PRO B C 1
ATOM 5759 O O . PRO B 1 273 ? 7.121 10.484 12.109 1 78.75 273 PRO B O 1
ATOM 5762 N N . THR B 1 274 ? 8.258 8.609 11.648 1 89.38 274 THR B N 1
ATOM 5763 C CA . THR B 1 274 ? 7.883 8.492 10.25 1 89.38 274 THR B CA 1
ATOM 5764 C C . THR B 1 274 ? 6.707 7.535 10.078 1 89.38 274 THR B C 1
ATOM 5766 O O . THR B 1 274 ? 6.758 6.398 10.555 1 89.38 274 THR B O 1
ATOM 5769 N N . ILE B 1 275 ? 5.641 8.086 9.555 1 93.31 275 ILE B N 1
ATOM 5770 C CA . ILE B 1 275 ? 4.445 7.262 9.398 1 93.31 275 ILE B CA 1
ATOM 5771 C C . ILE B 1 275 ? 4.316 6.801 7.949 1 93.31 275 ILE B C 1
ATOM 5773 O O . ILE B 1 275 ? 4.344 7.625 7.031 1 93.31 275 ILE B O 1
ATOM 5777 N N . SER B 1 276 ? 4.238 5.531 7.73 1 94.62 276 SER B N 1
ATOM 5778 C CA . SER B 1 276 ? 3.961 4.992 6.406 1 94.62 276 SER B CA 1
ATOM 5779 C C . SER B 1 276 ? 3.438 3.561 6.492 1 94.62 276 SER B C 1
ATOM 5781 O O . SER B 1 276 ? 4.098 2.686 7.051 1 94.62 276 SER B O 1
ATOM 5783 N N . GLN B 1 277 ? 2.316 3.414 5.918 1 90.81 277 GLN B N 1
ATOM 5784 C CA . GLN B 1 277 ? 1.708 2.088 5.906 1 90.81 277 GLN B CA 1
ATOM 5785 C C . GLN B 1 277 ? 2.43 1.16 4.93 1 90.81 277 GLN B C 1
ATOM 5787 O O . GLN B 1 277 ? 2.514 -0.047 5.164 1 90.81 277 GLN B O 1
ATOM 5792 N N . ASP B 1 278 ? 2.977 1.718 3.904 1 93.06 278 ASP B N 1
ATOM 5793 C CA . ASP B 1 278 ? 3.277 0.898 2.736 1 93.06 278 ASP B CA 1
ATOM 5794 C C . ASP B 1 278 ? 4.785 0.758 2.535 1 93.06 278 ASP B C 1
ATOM 5796 O O . ASP B 1 278 ? 5.238 -0.097 1.772 1 93.06 278 ASP B O 1
ATOM 5800 N N . LEU B 1 279 ? 5.574 1.561 3.178 1 95.88 279 LEU B N 1
ATOM 5801 C CA . LEU B 1 279 ? 6.988 1.669 2.826 1 95.88 279 LEU B CA 1
ATOM 5802 C C . LEU B 1 279 ? 7.699 0.332 3.01 1 95.88 279 LEU B C 1
ATOM 5804 O O . LEU B 1 279 ? 8.391 -0.136 2.105 1 95.88 279 LEU B O 1
ATOM 5808 N N . LEU B 1 280 ? 7.551 -0.301 4.164 1 93.5 280 LEU B N 1
ATOM 5809 C CA . LEU B 1 280 ? 8.328 -1.49 4.496 1 93.5 280 LEU B CA 1
ATOM 5810 C C . LEU B 1 280 ? 8.016 -2.631 3.531 1 93.5 280 LEU B C 1
ATOM 5812 O O . LEU B 1 280 ? 8.914 -3.359 3.113 1 93.5 280 LEU B O 1
ATOM 5816 N N . VAL B 1 281 ? 6.781 -2.699 3.154 1 93.12 281 VAL B N 1
ATOM 5817 C CA . VAL B 1 281 ? 6.402 -3.748 2.215 1 93.12 281 VAL B CA 1
ATOM 5818 C C . VAL B 1 281 ? 7.004 -3.457 0.843 1 93.12 281 VAL B C 1
ATOM 5820 O O . VAL B 1 281 ? 7.453 -4.375 0.149 1 93.12 281 VAL B O 1
ATOM 5823 N N . ARG B 1 282 ? 6.965 -2.195 0.391 1 96.25 282 ARG B N 1
ATOM 5824 C CA . ARG B 1 282 ? 7.59 -1.823 -0.874 1 96.25 282 ARG B CA 1
ATOM 5825 C C . ARG B 1 282 ? 9.078 -2.16 -0.869 1 96.25 282 ARG B C 1
ATOM 5827 O O . ARG B 1 282 ? 9.633 -2.57 -1.892 1 96.25 282 ARG B O 1
ATOM 5834 N N . LEU B 1 283 ? 9.695 -1.992 0.282 1 95.81 283 LEU B N 1
ATOM 5835 C CA . LEU B 1 283 ? 11.094 -2.371 0.441 1 95.81 283 LEU B CA 1
ATOM 5836 C C . LEU B 1 283 ? 11.266 -3.885 0.36 1 95.81 283 LEU B C 1
ATOM 5838 O O . LEU B 1 283 ? 12.117 -4.379 -0.375 1 95.81 283 LEU B O 1
ATOM 5842 N N . GLY B 1 284 ? 10.43 -4.629 1.007 1 93.56 284 GLY B N 1
ATOM 5843 C CA . GLY B 1 284 ? 10.5 -6.082 1.023 1 93.56 284 GLY B CA 1
ATOM 5844 C C . GLY B 1 284 ? 10.227 -6.707 -0.332 1 93.56 284 GLY B C 1
ATOM 5845 O O . GLY B 1 284 ? 10.727 -7.793 -0.632 1 93.56 284 GLY B O 1
ATOM 5846 N N . ARG B 1 285 ? 9.445 -6.02 -1.136 1 94.44 285 ARG B N 1
ATOM 5847 C CA . ARG B 1 285 ? 9.086 -6.492 -2.469 1 94.44 285 ARG B CA 1
ATOM 5848 C C . ARG B 1 285 ? 10.117 -6.059 -3.502 1 94.44 285 ARG B C 1
ATOM 5850 O O . ARG B 1 285 ? 10.023 -6.426 -4.676 1 94.44 285 ARG B O 1
ATOM 5857 N N . GLY B 1 286 ? 11.086 -5.211 -3.068 1 94.38 286 GLY B N 1
ATOM 5858 C CA . GLY B 1 286 ? 12.148 -4.754 -3.951 1 94.38 286 GLY B CA 1
ATOM 5859 C C . GLY B 1 286 ? 11.742 -3.586 -4.824 1 94.38 286 GLY B C 1
ATOM 5860 O O . GLY B 1 286 ? 12.461 -3.221 -5.758 1 94.38 286 GLY B O 1
ATOM 5861 N N . ASP B 1 287 ? 10.562 -2.988 -4.555 1 96.62 287 ASP B N 1
ATOM 5862 C CA . ASP B 1 287 ? 10.07 -1.859 -5.344 1 96.62 287 ASP B CA 1
ATOM 5863 C C . ASP B 1 287 ? 10.875 -0.595 -5.051 1 96.62 287 ASP B C 1
ATOM 5865 O O . ASP B 1 287 ? 10.945 0.312 -5.879 1 96.62 287 ASP B O 1
ATOM 5869 N N . ILE B 1 288 ? 11.359 -0.461 -3.852 1 97.88 288 ILE B N 1
ATOM 5870 C CA . ILE B 1 288 ? 12.211 0.639 -3.418 1 97.88 288 ILE B CA 1
ATOM 5871 C C . ILE B 1 288 ? 13.562 0.094 -2.959 1 97.88 288 ILE B C 1
ATOM 5873 O O . ILE B 1 288 ? 13.625 -0.921 -2.262 1 97.88 288 ILE B O 1
ATOM 5877 N N . THR B 1 289 ? 14.609 0.661 -3.406 1 97.31 289 THR B N 1
ATOM 5878 C CA . THR B 1 289 ? 15.953 0.29 -2.979 1 97.31 289 THR B CA 1
ATOM 5879 C C . THR B 1 289 ? 16.5 1.305 -1.98 1 97.31 289 THR B C 1
ATOM 5881 O O . THR B 1 289 ? 16.688 2.477 -2.316 1 97.31 289 THR B O 1
ATOM 5884 N N . PRO B 1 290 ? 16.781 0.904 -0.792 1 96.88 290 PRO B N 1
ATOM 5885 C CA . PRO B 1 290 ? 17.359 1.832 0.172 1 96.88 290 PRO B CA 1
ATOM 5886 C C . PRO B 1 290 ? 18.828 2.137 -0.127 1 96.88 290 PRO B C 1
ATOM 5888 O O . PRO B 1 290 ? 19.578 1.255 -0.569 1 96.88 290 PRO B O 1
ATOM 5891 N N . LYS B 1 291 ? 19.219 3.359 0.015 1 97.31 291 LYS B N 1
ATOM 5892 C CA . LYS B 1 291 ? 20.594 3.816 -0.161 1 97.31 291 LYS B CA 1
ATOM 5893 C C . LYS B 1 291 ? 21.016 4.719 0.991 1 97.31 291 LYS B C 1
ATOM 5895 O O . LYS B 1 291 ? 20.203 5.473 1.532 1 97.31 291 LYS B O 1
ATOM 5900 N N . PRO B 1 292 ? 22.359 4.641 1.369 1 95.75 292 PRO B N 1
ATOM 5901 C CA . PRO B 1 292 ? 22.828 5.66 2.311 1 95.75 292 PRO B CA 1
ATOM 5902 C C . PRO B 1 292 ? 22.828 7.062 1.705 1 95.75 292 PRO B C 1
ATOM 5904 O O . PRO B 1 292 ? 22.344 7.262 0.591 1 95.75 292 PRO B O 1
ATOM 5907 N N . VAL B 1 293 ? 23.297 8.008 2.457 1 95.56 293 VAL B N 1
ATOM 5908 C CA . VAL B 1 293 ? 23.219 9.406 2.061 1 95.56 293 VAL B CA 1
ATOM 5909 C C . VAL B 1 293 ? 24.031 9.625 0.785 1 95.56 293 VAL B C 1
ATOM 5911 O O . VAL B 1 293 ? 25 8.914 0.531 1 95.56 293 VAL B O 1
ATOM 5914 N N . ILE B 1 294 ? 23.578 10.602 0.046 1 97.69 294 ILE B N 1
ATOM 5915 C CA . ILE B 1 294 ? 24.281 11.023 -1.16 1 97.69 294 ILE B CA 1
ATOM 5916 C C . ILE B 1 294 ? 25.641 11.586 -0.789 1 97.69 294 ILE B C 1
ATOM 5918 O O . ILE B 1 294 ? 25.766 12.359 0.164 1 97.69 294 ILE B O 1
ATOM 5922 N N . GLU B 1 295 ? 26.641 11.219 -1.518 1 97.75 295 GLU B N 1
ATOM 5923 C CA . GLU B 1 295 ? 27.984 11.734 -1.282 1 97.75 295 GLU B CA 1
ATOM 5924 C C . GLU B 1 295 ? 28.406 12.688 -2.395 1 97.75 295 GLU B C 1
ATOM 5926 O O . GLU B 1 295 ? 29.156 13.641 -2.152 1 97.75 295 GLU B O 1
ATOM 5931 N N . GLU B 1 296 ? 27.984 12.32 -3.604 1 98.25 296 GLU B N 1
ATOM 5932 C CA . GLU B 1 296 ? 28.422 13.125 -4.742 1 98.25 296 GLU B CA 1
ATOM 5933 C C . GLU B 1 296 ? 27.438 12.992 -5.914 1 98.25 296 GLU B C 1
ATOM 5935 O O . GLU B 1 296 ? 26.938 11.906 -6.195 1 98.25 296 GLU B O 1
ATOM 5940 N N . LEU B 1 297 ? 27.172 14.148 -6.57 1 98.38 297 LEU B N 1
ATOM 5941 C CA . LEU B 1 297 ? 26.422 14.172 -7.812 1 98.38 297 LEU B CA 1
ATOM 5942 C C . LEU B 1 297 ? 27.344 14.055 -9.016 1 98.38 297 LEU B C 1
ATOM 5944 O O . LEU B 1 297 ? 28.281 14.852 -9.164 1 98.38 297 LEU B O 1
ATOM 5948 N N . LYS B 1 298 ? 27.141 13.078 -9.867 1 97.56 298 LYS B N 1
ATOM 5949 C CA . LYS B 1 298 ? 28.078 12.734 -10.938 1 97.56 298 LYS B CA 1
ATOM 5950 C C . LYS B 1 298 ? 27.359 12.719 -12.289 1 97.56 298 LYS B C 1
ATOM 5952 O O . LYS B 1 298 ? 27.422 11.711 -13.008 1 97.56 298 LYS B O 1
ATOM 5957 N N . GLY B 1 299 ? 26.828 13.891 -12.703 1 97.44 299 GLY B N 1
ATOM 5958 C CA . GLY B 1 299 ? 26.109 13.93 -13.961 1 97.44 299 GLY B CA 1
ATOM 5959 C C . GLY B 1 299 ? 24.812 13.133 -13.945 1 97.44 299 GLY B C 1
ATOM 5960 O O . GLY B 1 299 ? 23.875 13.477 -13.211 1 97.44 299 GLY B O 1
ATOM 5961 N N . LYS B 1 300 ? 24.812 12.031 -14.625 1 97.5 300 LYS B N 1
ATOM 5962 C CA . LYS B 1 300 ? 23.625 11.188 -14.703 1 97.5 300 LYS B CA 1
ATOM 5963 C C . LYS B 1 300 ? 23.609 10.141 -13.586 1 97.5 300 LYS B C 1
ATOM 5965 O O . LYS B 1 300 ? 22.703 9.328 -13.5 1 97.5 300 LYS B O 1
ATOM 5970 N N . LYS B 1 301 ? 24.625 10.242 -12.75 1 98.44 301 LYS B N 1
ATOM 5971 C CA . LYS B 1 301 ? 24.75 9.281 -11.656 1 98.44 301 LYS B CA 1
ATOM 5972 C C . LYS B 1 301 ? 24.797 9.984 -10.305 1 98.44 301 LYS B C 1
ATOM 5974 O O . LYS B 1 301 ? 25.125 11.172 -10.227 1 98.44 301 LYS B O 1
ATOM 5979 N N . ILE B 1 302 ? 24.422 9.289 -9.305 1 98.62 302 ILE B N 1
ATOM 5980 C CA . ILE B 1 302 ? 24.547 9.719 -7.914 1 98.62 302 ILE B CA 1
ATOM 5981 C C . ILE B 1 302 ? 25.359 8.688 -7.125 1 98.62 302 ILE B C 1
ATOM 5983 O O . ILE B 1 302 ? 25.094 7.484 -7.211 1 98.62 302 ILE B O 1
ATOM 5987 N N . ARG B 1 303 ? 26.375 9.148 -6.496 1 98.69 303 ARG B N 1
ATOM 5988 C CA . ARG B 1 303 ? 27.188 8.297 -5.629 1 98.69 303 ARG B CA 1
ATOM 5989 C C . ARG B 1 303 ? 26.734 8.398 -4.176 1 98.69 303 ARG B C 1
ATOM 5991 O O . ARG B 1 303 ? 26.469 9.492 -3.682 1 98.69 303 ARG B O 1
ATOM 5998 N N . PHE B 1 304 ? 26.688 7.277 -3.549 1 98.06 304 PHE B N 1
ATOM 5999 C CA . PHE B 1 304 ? 26.219 7.223 -2.168 1 98.06 304 PHE B CA 1
ATOM 6000 C C . PHE B 1 304 ? 27.375 6.922 -1.22 1 98.06 304 PHE B C 1
ATOM 6002 O O . PHE B 1 304 ? 28.469 6.594 -1.661 1 98.06 304 PHE B O 1
ATOM 6009 N N . ALA B 1 305 ? 27.156 6.984 0.032 1 96.69 305 ALA B N 1
ATOM 6010 C CA . ALA B 1 305 ? 28.188 6.895 1.062 1 96.69 305 ALA B CA 1
ATOM 6011 C C . ALA B 1 305 ? 28.781 5.492 1.113 1 96.69 305 ALA B C 1
ATOM 6013 O O . ALA B 1 305 ? 29.906 5.309 1.608 1 96.69 305 ALA B O 1
ATOM 6014 N N . ASP B 1 306 ? 28.094 4.52 0.664 1 95.31 306 ASP B N 1
ATOM 6015 C CA . ASP B 1 306 ? 28.609 3.158 0.687 1 95.31 306 ASP B CA 1
ATOM 6016 C C . ASP B 1 306 ? 29.453 2.871 -0.554 1 95.31 306 ASP B C 1
ATOM 6018 O O . ASP B 1 306 ? 29.891 1.737 -0.767 1 95.31 306 ASP B O 1
ATOM 6022 N N . GLY B 1 307 ? 29.578 3.766 -1.39 1 96.94 307 GLY B N 1
ATOM 6023 C CA . GLY B 1 307 ? 30.422 3.643 -2.559 1 96.94 307 GLY B CA 1
ATOM 6024 C C . GLY B 1 307 ? 29.672 3.268 -3.818 1 96.94 307 GLY B C 1
ATOM 6025 O O . GLY B 1 307 ? 30.203 3.387 -4.926 1 96.94 307 GLY B O 1
ATOM 6026 N N . THR B 1 308 ? 28.453 2.902 -3.709 1 97.44 308 THR B N 1
ATOM 6027 C CA . THR B 1 308 ? 27.672 2.52 -4.879 1 97.44 308 THR B CA 1
ATOM 6028 C C . THR B 1 308 ? 27.266 3.75 -5.676 1 97.44 308 THR B C 1
ATOM 6030 O O . THR B 1 308 ? 27.156 4.852 -5.129 1 97.44 308 THR B O 1
ATOM 6033 N N . GLU B 1 309 ? 27.109 3.568 -6.938 1 98.44 309 GLU B N 1
ATOM 6034 C CA . GLU B 1 309 ? 26.625 4.586 -7.863 1 98.44 309 GLU B CA 1
ATOM 6035 C C . GLU B 1 309 ? 25.391 4.098 -8.625 1 98.44 309 GLU B C 1
ATOM 6037 O O . GLU B 1 309 ? 25.328 2.932 -9.016 1 98.44 309 GLU B O 1
ATOM 6042 N N . GLU B 1 310 ? 24.391 4.949 -8.742 1 98.5 310 GLU B N 1
ATOM 6043 C CA . GLU B 1 310 ? 23.188 4.594 -9.484 1 98.5 310 GLU B CA 1
ATOM 6044 C C . GLU B 1 310 ? 22.875 5.629 -10.555 1 98.5 310 GLU B C 1
ATOM 6046 O O . GLU B 1 310 ? 23.078 6.828 -10.352 1 98.5 310 GLU B O 1
ATOM 6051 N N . ASP B 1 311 ? 22.422 5.152 -11.719 1 98.62 311 ASP B N 1
ATOM 6052 C CA . ASP B 1 311 ? 21.844 6.062 -12.703 1 98.62 311 ASP B CA 1
ATOM 6053 C C . ASP B 1 311 ? 20.562 6.695 -12.18 1 98.62 311 ASP B C 1
ATOM 6055 O O . ASP B 1 311 ? 19.703 6 -11.641 1 98.62 311 ASP B O 1
ATOM 6059 N N . ALA B 1 312 ? 20.453 8 -12.266 1 98.5 312 ALA B N 1
ATOM 6060 C CA . ALA B 1 312 ? 19.266 8.711 -11.797 1 98.5 312 ALA B CA 1
ATOM 6061 C C . ALA B 1 312 ? 18.844 9.789 -12.789 1 98.5 312 ALA B C 1
ATOM 6063 O O . ALA B 1 312 ? 19.688 10.461 -13.383 1 98.5 312 ALA B O 1
ATOM 6064 N N . ASP B 1 313 ? 17.516 9.93 -12.977 1 98.75 313 ASP B N 1
ATOM 6065 C CA . ASP B 1 313 ? 16.953 10.945 -13.852 1 98.75 313 ASP B CA 1
ATOM 6066 C C . ASP B 1 313 ? 16.375 12.109 -13.039 1 98.75 313 ASP B C 1
ATOM 6068 O O . ASP B 1 313 ? 16.312 13.242 -13.523 1 98.75 313 ASP B O 1
ATOM 6072 N N . VAL B 1 314 ? 15.914 11.836 -11.859 1 98.81 314 VAL B N 1
ATOM 6073 C CA . VAL B 1 314 ? 15.242 12.812 -11.016 1 98.81 314 VAL B CA 1
ATOM 6074 C C . VAL B 1 314 ? 15.742 12.688 -9.578 1 98.81 314 VAL B C 1
ATOM 6076 O O . VAL B 1 314 ? 15.93 11.57 -9.078 1 98.81 314 VAL B O 1
ATOM 6079 N N . LEU B 1 315 ? 16.078 13.75 -8.938 1 98.81 315 LEU B N 1
ATOM 6080 C CA . LEU B 1 315 ? 16.438 13.836 -7.527 1 98.81 315 LEU B CA 1
ATOM 6081 C C . LEU B 1 315 ? 15.43 14.695 -6.766 1 98.81 315 LEU B C 1
ATOM 6083 O O . LEU B 1 315 ? 15.258 15.883 -7.074 1 98.81 315 LEU B O 1
ATOM 6087 N N . ILE B 1 316 ? 14.703 14.102 -5.84 1 98.81 316 ILE B N 1
ATOM 6088 C CA . ILE B 1 316 ? 13.695 14.789 -5.043 1 98.81 316 ILE B CA 1
ATOM 6089 C C . ILE B 1 316 ? 14.195 14.969 -3.613 1 98.81 316 ILE B C 1
ATOM 6091 O O . ILE B 1 316 ? 14.453 13.984 -2.912 1 98.81 316 ILE B O 1
ATOM 6095 N N . TYR B 1 317 ? 14.312 16.203 -3.205 1 98.44 317 TYR B N 1
ATOM 6096 C CA . TYR B 1 317 ? 14.734 16.516 -1.846 1 98.44 317 TYR B CA 1
ATOM 6097 C C . TYR B 1 317 ? 13.539 16.562 -0.901 1 98.44 317 TYR B C 1
ATOM 6099 O O . TYR B 1 317 ? 12.641 17.391 -1.076 1 98.44 317 TYR B O 1
ATOM 6107 N N . CYS B 1 318 ? 13.484 15.703 -0.031 1 97.31 318 CYS B N 1
ATOM 6108 C CA . CYS B 1 318 ? 12.547 15.719 1.087 1 97.31 318 CYS B CA 1
ATOM 6109 C C . CYS B 1 318 ? 13.258 16.078 2.389 1 97.31 318 CYS B C 1
ATOM 6111 O O . CYS B 1 318 ? 13.305 15.266 3.316 1 97.31 318 CYS B O 1
ATOM 6113 N N . THR B 1 319 ? 13.688 17.312 2.453 1 95.56 319 THR B N 1
ATOM 6114 C CA . THR B 1 319 ? 14.656 17.703 3.473 1 95.56 319 THR B CA 1
ATOM 6115 C C . THR B 1 319 ? 14.062 18.719 4.434 1 95.56 319 THR B C 1
ATOM 6117 O O . THR B 1 319 ? 14.789 19.406 5.148 1 95.56 319 THR B O 1
ATOM 6120 N N . GLY B 1 320 ? 12.758 18.891 4.402 1 94.62 320 GLY B N 1
ATOM 6121 C CA . GLY B 1 320 ? 12.086 19.703 5.406 1 94.62 320 GLY B CA 1
ATOM 6122 C C . GLY B 1 320 ? 11.922 21.156 4.988 1 94.62 320 GLY B C 1
ATOM 6123 O O . GLY B 1 320 ? 12.07 21.5 3.812 1 94.62 320 GLY B O 1
ATOM 6124 N N . TYR B 1 321 ? 11.539 22 5.977 1 96.06 321 TYR B N 1
ATOM 6125 C CA . TYR B 1 321 ? 11.172 23.391 5.723 1 96.06 321 TYR B CA 1
ATOM 6126 C C . TYR B 1 321 ? 11.805 24.312 6.754 1 96.06 321 TYR B C 1
ATOM 6128 O O . TYR B 1 321 ? 12.188 23.875 7.844 1 96.06 321 TYR B O 1
ATOM 6136 N N . ASN B 1 322 ? 11.875 25.5 6.387 1 96.31 322 ASN B N 1
ATOM 6137 C CA . ASN B 1 322 ? 12.281 26.562 7.297 1 96.31 322 ASN B CA 1
ATOM 6138 C C . ASN B 1 322 ? 11.078 27.266 7.906 1 96.31 322 ASN B C 1
ATOM 6140 O O . ASN B 1 322 ? 10.07 27.484 7.23 1 96.31 322 ASN B O 1
ATOM 6144 N N . ILE B 1 323 ? 11.258 27.625 9.156 1 96.81 323 ILE B N 1
ATOM 6145 C CA . ILE B 1 323 ? 10.273 28.516 9.766 1 96.81 323 ILE B CA 1
ATOM 6146 C C . ILE B 1 323 ? 10.609 29.969 9.414 1 96.81 323 ILE B C 1
ATOM 6148 O O . ILE B 1 323 ? 11.68 30.469 9.781 1 96.81 323 ILE B O 1
ATOM 6152 N N . LYS B 1 324 ? 9.68 30.625 8.711 1 96.88 324 LYS B N 1
ATOM 6153 C CA . LYS B 1 324 ? 9.922 31.984 8.266 1 96.88 324 LYS B CA 1
ATOM 6154 C C . LYS B 1 324 ? 8.695 32.875 8.492 1 96.88 324 LYS B C 1
ATOM 6156 O O . LYS B 1 324 ? 7.562 32.375 8.461 1 96.88 324 LYS B O 1
ATOM 6161 N N . PHE B 1 325 ? 9.008 34.125 8.719 1 98 325 PHE B N 1
ATOM 6162 C CA . PHE B 1 325 ? 8.008 35.188 8.812 1 98 325 PHE B CA 1
ATOM 6163 C C . PHE B 1 325 ? 8.328 36.312 7.852 1 98 325 PHE B C 1
ATOM 6165 O O . PHE B 1 325 ? 8.867 37.344 8.258 1 98 325 PHE B O 1
ATOM 6172 N N . PRO B 1 326 ? 7.883 36.125 6.672 1 96.88 326 PRO B N 1
ATOM 6173 C CA . PRO B 1 326 ? 8.359 37.031 5.621 1 96.88 326 PRO B CA 1
ATOM 6174 C C . PRO B 1 326 ? 7.906 38.469 5.828 1 96.88 326 PRO B C 1
ATOM 6176 O O . PRO B 1 326 ? 8.43 39.375 5.188 1 96.88 326 PRO B O 1
ATOM 6179 N N . PHE B 1 327 ? 7.023 38.781 6.715 1 98.44 327 PHE B N 1
ATOM 6180 C CA . PHE B 1 327 ? 6.461 40.125 6.938 1 98.44 327 PHE B CA 1
ATOM 6181 C C . PHE B 1 327 ? 7.172 40.812 8.086 1 98.44 327 PHE B C 1
ATOM 6183 O O . PHE B 1 327 ? 6.871 41.969 8.391 1 98.44 327 PHE B O 1
ATOM 6190 N N . PHE B 1 328 ? 8.047 40.188 8.695 1 98.44 328 PHE B N 1
ATOM 6191 C CA . PHE B 1 328 ? 8.875 40.844 9.711 1 98.44 328 PHE B CA 1
ATOM 6192 C C . PHE B 1 328 ? 10.273 41.094 9.18 1 98.44 328 PHE B C 1
ATOM 6194 O O . PHE B 1 328 ? 10.789 40.344 8.359 1 98.44 328 PHE B O 1
ATOM 6201 N N . ASP B 1 329 ? 10.883 42.156 9.664 1 97.06 329 ASP B N 1
ATOM 6202 C CA . ASP B 1 329 ? 12.328 42.281 9.516 1 97.06 329 ASP B CA 1
ATOM 6203 C C . ASP B 1 329 ? 13.047 41.156 10.281 1 97.06 329 ASP B C 1
ATOM 6205 O O . ASP B 1 329 ? 12.734 40.906 11.445 1 97.06 329 ASP B O 1
ATOM 6209 N N . GLU B 1 330 ? 13.969 40.531 9.656 1 94.94 330 GLU B N 1
ATOM 6210 C CA . GLU B 1 330 ? 14.625 39.375 10.242 1 94.94 330 GLU B CA 1
ATOM 6211 C C . GLU B 1 330 ? 15.336 39.75 11.547 1 94.94 330 GLU B C 1
ATOM 6213 O O . GLU B 1 330 ? 15.484 38.906 12.43 1 94.94 330 GLU B O 1
ATOM 6218 N N . ASP B 1 331 ? 15.711 40.969 11.664 1 95 331 ASP B N 1
ATOM 6219 C CA . ASP B 1 331 ? 16.391 41.406 12.875 1 95 331 ASP B CA 1
ATOM 6220 C C . ASP B 1 331 ? 15.406 41.625 14.016 1 95 331 ASP B C 1
ATOM 6222 O O . ASP B 1 331 ? 15.805 41.688 15.18 1 95 331 ASP B O 1
ATOM 6226 N N . PHE B 1 332 ? 14.188 41.812 13.664 1 96.38 332 PHE B N 1
ATOM 6227 C CA . PHE B 1 332 ? 13.156 42 14.68 1 96.38 332 PHE B CA 1
ATOM 6228 C C . PHE B 1 332 ? 12.633 40.656 15.195 1 96.38 332 PHE B C 1
ATOM 6230 O O . PHE B 1 332 ? 12.742 40.375 16.391 1 96.38 332 PHE B O 1
ATOM 6237 N N . ILE B 1 333 ? 12.086 39.812 14.289 1 96.75 333 ILE B N 1
ATOM 6238 C CA . ILE B 1 333 ? 11.594 38.5 14.648 1 96.75 333 ILE B CA 1
ATOM 6239 C C . ILE B 1 333 ? 12.008 37.469 13.57 1 96.75 333 ILE B C 1
ATOM 6241 O O . ILE B 1 333 ? 11.734 37.688 12.383 1 96.75 333 ILE B O 1
ATOM 6245 N N . SER B 1 334 ? 12.625 36.438 13.914 1 96.31 334 SER B N 1
ATOM 6246 C CA . SER B 1 334 ? 13 35.344 13.039 1 96.31 334 SER B CA 1
ATOM 6247 C C . SER B 1 334 ? 13.125 34.031 13.82 1 96.31 334 SER B C 1
ATOM 6249 O O . SER B 1 334 ? 12.906 34 15.031 1 96.31 334 SER B O 1
ATOM 6251 N N . ALA B 1 335 ? 13.297 32.969 13.109 1 95.81 335 ALA B N 1
ATOM 6252 C CA . ALA B 1 335 ? 13.477 31.641 13.703 1 95.81 335 ALA B CA 1
ATOM 6253 C C . ALA B 1 335 ? 14.727 30.969 13.156 1 95.81 335 ALA B C 1
ATOM 6255 O O . ALA B 1 335 ? 14.633 29.953 12.445 1 95.81 335 ALA B O 1
ATOM 6256 N N . PRO B 1 336 ? 15.891 31.453 13.531 1 94.06 336 PRO B N 1
ATOM 6257 C CA . PRO B 1 336 ? 17.109 30.812 13.062 1 94.06 336 PRO B CA 1
ATOM 6258 C C . PRO B 1 336 ? 17.188 29.328 13.445 1 94.06 336 PRO B C 1
ATOM 6260 O O . PRO B 1 336 ? 16.859 28.969 14.578 1 94.06 336 PRO B O 1
ATOM 6263 N N . ASN B 1 337 ? 17.531 28.5 12.445 1 91.69 337 ASN B N 1
ATOM 6264 C CA . ASN B 1 337 ? 17.594 27.047 12.641 1 91.69 337 ASN B CA 1
ATOM 6265 C C . ASN B 1 337 ? 16.25 26.5 13.133 1 91.69 337 ASN B C 1
ATOM 6267 O O . ASN B 1 337 ? 16.234 25.547 13.922 1 91.69 337 ASN B O 1
ATOM 6271 N N . ASN B 1 338 ? 15.18 27.203 12.828 1 94.12 338 ASN B N 1
ATOM 6272 C CA . ASN B 1 338 ? 13.805 26.797 13.07 1 94.12 338 ASN B CA 1
ATOM 6273 C C . ASN B 1 338 ? 13.461 26.844 14.555 1 94.12 338 ASN B C 1
ATOM 6275 O O . ASN B 1 338 ? 12.68 26.016 15.039 1 94.12 338 ASN B O 1
ATOM 6279 N N . TYR B 1 339 ? 14.117 27.766 15.234 1 93.06 339 TYR B N 1
ATOM 6280 C CA . TYR B 1 339 ? 13.82 27.906 16.656 1 93.06 339 TYR B CA 1
ATOM 6281 C C . TYR B 1 339 ? 13.398 29.328 16.984 1 93.06 339 TYR B C 1
ATOM 6283 O O . TYR B 1 339 ? 14.039 30.297 16.531 1 93.06 339 TYR B O 1
ATOM 6291 N N . ILE B 1 340 ? 12.359 29.531 17.625 1 94.75 340 ILE B N 1
ATOM 6292 C CA . ILE B 1 340 ? 11.875 30.781 18.188 1 94.75 340 ILE B CA 1
ATOM 6293 C C . ILE B 1 340 ? 11.352 30.547 19.609 1 94.75 340 ILE B C 1
ATOM 6295 O O . ILE B 1 340 ? 10.508 29.672 19.812 1 94.75 340 ILE B O 1
ATOM 6299 N N . PRO B 1 341 ? 11.906 31.172 20.609 1 95.19 341 PRO B N 1
ATOM 6300 C CA . PRO B 1 341 ? 11.469 30.969 22 1 95.19 341 PRO B CA 1
ATOM 6301 C C . PRO B 1 341 ? 10.109 31.594 22.281 1 95.19 341 PRO B C 1
ATOM 6303 O O . PRO B 1 341 ? 9.977 32.812 22.266 1 95.19 341 PRO B O 1
ATOM 6306 N N . LEU B 1 342 ? 9.18 30.781 22.516 1 97.62 342 LEU B N 1
ATOM 6307 C CA . LEU B 1 342 ? 7.812 31.234 22.781 1 97.62 342 LEU B CA 1
ATOM 6308 C C . LEU B 1 342 ? 7.25 30.547 24.016 1 97.62 342 LEU B C 1
ATOM 6310 O O . LEU B 1 342 ? 7.484 29.359 24.219 1 97.62 342 LEU B O 1
ATOM 6314 N N . PHE B 1 343 ? 6.605 31.359 24.875 1 97.81 343 PHE B N 1
ATOM 6315 C CA . PHE B 1 343 ? 5.84 30.797 25.984 1 97.81 343 PHE B CA 1
ATOM 6316 C C . PHE B 1 343 ? 4.625 30.031 25.484 1 97.81 343 PHE B C 1
ATOM 6318 O O . PHE B 1 343 ? 3.754 30.609 24.828 1 97.81 343 PHE B O 1
ATOM 6325 N N . TYR B 1 344 ? 4.57 28.672 25.625 1 97.5 344 TYR B N 1
ATOM 6326 C CA . TYR B 1 344 ? 3.564 27.734 25.156 1 97.5 344 TYR B CA 1
ATOM 6327 C C . TYR B 1 344 ? 3.395 27.812 23.641 1 97.5 344 TYR B C 1
ATOM 6329 O O . TYR B 1 344 ? 2.273 27.75 23.141 1 97.5 344 TYR B O 1
ATOM 6337 N N . ARG B 1 345 ? 4.469 28.094 22.922 1 97.06 345 ARG B N 1
ATOM 6338 C CA . ARG B 1 345 ? 4.508 28.156 21.453 1 97.06 345 ARG B CA 1
ATOM 6339 C C . ARG B 1 345 ? 3.596 29.266 20.938 1 97.06 345 ARG B C 1
ATOM 6341 O O . ARG B 1 345 ? 3.059 29.156 19.828 1 97.06 345 ARG B O 1
ATOM 6348 N N . MET B 1 346 ? 3.404 30.281 21.75 1 98.19 346 MET B N 1
ATOM 6349 C CA . MET B 1 346 ? 2.393 31.266 21.344 1 98.19 346 MET B CA 1
ATOM 6350 C C . MET B 1 346 ? 2.846 32.688 21.672 1 98.19 346 MET B C 1
ATOM 6352 O O . MET B 1 346 ? 2.93 33.531 20.781 1 98.19 346 MET B O 1
ATOM 6356 N N . PHE B 1 347 ? 3.26 32.938 22.922 1 98 347 PHE B N 1
ATOM 6357 C CA . PHE B 1 347 ? 3.551 34.281 23.375 1 98 347 PHE B CA 1
ATOM 6358 C C . PHE B 1 347 ? 5.047 34.562 23.312 1 98 347 PHE B C 1
ATOM 6360 O O . PHE B 1 347 ? 5.855 33.75 23.766 1 98 347 PHE B O 1
ATOM 6367 N N . LYS B 1 348 ? 5.43 35.656 22.766 1 96.5 348 LYS B N 1
ATOM 6368 C CA . LYS B 1 348 ? 6.816 36.094 22.797 1 96.5 348 LYS B CA 1
ATOM 6369 C C . LYS B 1 348 ? 7.09 36.969 24.016 1 96.5 348 LYS B C 1
ATOM 6371 O O . LYS B 1 348 ? 6.508 38.031 24.188 1 96.5 348 LYS B O 1
ATOM 6376 N N . PRO B 1 349 ? 7.984 36.5 24.875 1 96.88 349 PRO B N 1
ATOM 6377 C CA . PRO B 1 349 ? 8.305 37.344 26.047 1 96.88 349 PRO B CA 1
ATOM 6378 C C . PRO B 1 349 ? 8.758 38.719 25.641 1 96.88 349 PRO B C 1
ATOM 6380 O O . PRO B 1 349 ? 9.562 38.875 24.719 1 96.88 349 PRO B O 1
ATOM 6383 N N . GLY B 1 350 ? 8.148 39.688 26.297 1 95.44 350 GLY B N 1
ATOM 6384 C CA . GLY B 1 350 ? 8.555 41.062 26.047 1 95.44 350 GLY B CA 1
ATOM 6385 C C . GLY B 1 350 ? 7.66 41.781 25.031 1 95.44 350 GLY B C 1
ATOM 6386 O O . GLY B 1 350 ? 7.699 43 24.922 1 95.44 350 GLY B O 1
ATOM 6387 N N . ILE B 1 351 ? 6.902 41.062 24.344 1 97.31 351 ILE B N 1
ATOM 6388 C CA . ILE B 1 351 ? 5.93 41.625 23.406 1 97.31 351 ILE B CA 1
ATOM 6389 C C . ILE B 1 351 ? 4.551 41.031 23.672 1 97.31 351 ILE B C 1
ATOM 6391 O O . ILE B 1 351 ? 4.172 40.031 23.031 1 97.31 351 ILE B O 1
ATOM 6395 N N . ASP B 1 352 ? 3.775 41.625 24.406 1 95.62 352 ASP B N 1
ATOM 6396 C CA . ASP B 1 352 ? 2.596 41 25 1 95.62 352 ASP B CA 1
ATOM 6397 C C . ASP B 1 352 ? 1.415 41.031 24.031 1 95.62 352 ASP B C 1
ATOM 6399 O O . ASP B 1 352 ? 0.393 40.375 24.266 1 95.62 352 ASP B O 1
ATOM 6403 N N . ASN B 1 353 ? 1.596 41.812 22.922 1 98.06 353 ASN B N 1
ATOM 6404 C CA . ASN B 1 353 ? 0.482 41.875 21.984 1 98.06 353 ASN B CA 1
ATOM 6405 C C . ASN B 1 353 ? 0.833 41.219 20.656 1 98.06 353 ASN B C 1
ATOM 6407 O O . ASN B 1 353 ? 0.324 41.625 19.609 1 98.06 353 ASN B O 1
ATOM 6411 N N . LEU B 1 354 ? 1.796 40.281 20.641 1 98.44 354 LEU B N 1
ATOM 6412 C CA . LEU B 1 354 ? 2.168 39.438 19.531 1 98.44 354 LEU B CA 1
ATOM 6413 C C . LEU B 1 354 ? 1.984 37.969 19.891 1 98.44 354 LEU B C 1
ATOM 6415 O O . LEU B 1 354 ? 2.549 37.5 20.891 1 98.44 354 LEU B O 1
ATOM 6419 N N . MET B 1 355 ? 1.187 37.25 19.156 1 98.62 355 MET B N 1
ATOM 6420 C CA . MET B 1 355 ? 0.965 35.812 19.406 1 98.62 355 MET B CA 1
ATOM 6421 C C . MET B 1 355 ? 1.177 35 18.141 1 98.62 355 MET B C 1
ATOM 6423 O O . MET B 1 355 ? 0.829 35.438 17.047 1 98.62 355 MET B O 1
ATOM 6427 N N . PHE B 1 356 ? 1.757 33.875 18.297 1 98.69 356 PHE B N 1
ATOM 6428 C CA . PHE B 1 356 ? 1.889 32.875 17.234 1 98.69 356 PHE B CA 1
ATOM 6429 C C . PHE B 1 356 ? 0.928 31.703 17.469 1 98.69 356 PHE B C 1
ATOM 6431 O O . PHE B 1 356 ? 0.732 31.266 18.609 1 98.69 356 PHE B O 1
ATOM 6438 N N . VAL B 1 357 ? 0.313 31.234 16.406 1 98.69 357 VAL B N 1
ATOM 6439 C CA . VAL B 1 357 ? -0.631 30.125 16.531 1 98.69 357 VAL B CA 1
ATOM 6440 C C . VAL B 1 357 ? -0.249 29.016 15.57 1 98.69 357 VAL B C 1
ATOM 6442 O O . VAL B 1 357 ? 0.089 29.281 14.414 1 98.69 357 VAL B O 1
ATOM 6445 N N . GLY B 1 358 ? -0.29 27.812 16.047 1 97.56 358 GLY B N 1
ATOM 6446 C CA . GLY B 1 358 ? -0.029 26.641 15.219 1 97.56 358 GLY B CA 1
ATOM 6447 C C . GLY B 1 358 ? 1.446 26.422 14.93 1 97.56 358 GLY B C 1
ATOM 6448 O O . GLY B 1 358 ? 1.811 25.594 14.102 1 97.56 358 GLY B O 1
ATOM 6449 N N . LEU B 1 359 ? 2.328 27.172 15.547 1 97 359 LEU B N 1
ATOM 6450 C CA . LEU B 1 359 ? 3.768 27.047 15.352 1 97 359 LEU B CA 1
ATOM 6451 C C . LEU B 1 359 ? 4.34 25.938 16.234 1 97 359 LEU B C 1
ATOM 6453 O O . LEU B 1 359 ? 5.109 26.203 17.156 1 97 359 LEU B O 1
ATOM 6457 N N . MET B 1 360 ? 4.023 24.75 15.906 1 94.94 360 MET B N 1
ATOM 6458 C CA . MET B 1 360 ? 4.434 23.562 16.641 1 94.94 360 MET B CA 1
ATOM 6459 C C . MET B 1 360 ? 4.359 22.328 15.758 1 94.94 360 MET B C 1
ATOM 6461 O O . MET B 1 360 ? 3.768 22.359 14.68 1 94.94 360 MET B O 1
ATOM 6465 N N . GLN B 1 361 ? 4.977 21.312 16.125 1 92.31 361 GLN B N 1
ATOM 6466 C CA . GLN B 1 361 ? 4.926 20 15.492 1 92.31 361 GLN B CA 1
ATOM 6467 C C . GLN B 1 361 ? 4.508 18.922 16.5 1 92.31 361 GLN B C 1
ATOM 6469 O O . GLN B 1 361 ? 5.355 18.312 17.156 1 92.31 361 GLN B O 1
ATOM 6474 N N . PRO B 1 362 ? 3.287 18.703 16.562 1 90.94 362 PRO B N 1
ATOM 6475 C CA . PRO B 1 362 ? 2.803 17.734 17.562 1 90.94 362 PRO B CA 1
ATOM 6476 C C . PRO B 1 362 ? 2.938 16.281 17.078 1 90.94 362 PRO B C 1
ATOM 6478 O O . PRO B 1 362 ? 2.92 16.016 15.883 1 90.94 362 PRO B O 1
ATOM 6481 N N . LEU B 1 363 ? 3.209 15.352 18.047 1 85.88 363 LEU B N 1
ATOM 6482 C CA . LEU B 1 363 ? 2.775 13.977 17.828 1 85.88 363 LEU B CA 1
ATOM 6483 C C . LEU B 1 363 ? 1.254 13.875 17.875 1 85.88 363 LEU B C 1
ATOM 6485 O O . LEU B 1 363 ? 0.678 13.547 18.922 1 85.88 363 LEU B O 1
ATOM 6489 N N . GLY B 1 364 ? 0.686 14.062 16.922 1 88.31 364 GLY B N 1
ATOM 6490 C CA . GLY B 1 364 ? -0.739 14.305 16.75 1 88.31 364 GLY B CA 1
ATOM 6491 C C . GLY B 1 364 ? -1.047 15.344 15.688 1 88.31 364 GLY B C 1
ATOM 6492 O O . GLY B 1 364 ? -0.361 15.422 14.664 1 88.31 364 GLY B O 1
ATOM 6493 N N . ALA B 1 365 ? -2.166 16.062 15.953 1 93.31 365 ALA B N 1
ATOM 6494 C CA . ALA B 1 365 ? -2.613 17.031 14.961 1 93.31 365 ALA B CA 1
ATOM 6495 C C . ALA B 1 365 ? -2.57 18.453 15.516 1 93.31 365 ALA B C 1
ATOM 6497 O O . ALA B 1 365 ? -2.754 18.656 16.719 1 93.31 365 ALA B O 1
ATOM 6498 N N . ILE B 1 366 ? -2.371 19.375 14.688 1 96.56 366 ILE B N 1
ATOM 6499 C CA . ILE B 1 366 ? -2.213 20.781 15.055 1 96.56 366 ILE B CA 1
ATOM 6500 C C . ILE B 1 366 ? -3.576 21.391 15.375 1 96.56 366 ILE B C 1
ATOM 6502 O O . ILE B 1 366 ? -3.682 22.281 16.219 1 96.56 366 ILE B O 1
ATOM 6506 N N . MET B 1 367 ? -4.648 20.906 14.773 1 97.81 367 MET B N 1
ATOM 6507 C CA . MET B 1 367 ? -5.922 21.609 14.688 1 97.81 367 MET B CA 1
ATOM 6508 C C . MET B 1 367 ? -6.523 21.812 16.078 1 97.81 367 MET B C 1
ATOM 6510 O O . MET B 1 367 ? -6.82 22.938 16.469 1 97.81 367 MET B O 1
ATOM 6514 N N . PRO B 1 368 ? -6.617 20.766 16.891 1 97.56 368 PRO B N 1
ATOM 6515 C CA . PRO B 1 368 ? -7.188 21 18.219 1 97.56 368 PRO B CA 1
ATOM 6516 C C . PRO B 1 368 ? -6.297 21.875 19.094 1 97.56 368 PRO B C 1
ATOM 6518 O O . PRO B 1 368 ? -6.797 22.609 19.953 1 97.56 368 PRO B O 1
ATOM 6521 N N . LEU B 1 369 ? -5.004 21.797 18.906 1 98 369 LEU B N 1
ATOM 6522 C CA . LEU B 1 369 ? -4.074 22.625 19.672 1 98 369 LEU B CA 1
ATOM 6523 C C . LEU B 1 369 ? -4.211 24.094 19.297 1 98 369 LEU B C 1
ATOM 6525 O O . LEU B 1 369 ? -4.211 24.969 20.156 1 98 369 LEU B O 1
ATOM 6529 N N . ALA B 1 370 ? -4.328 24.344 18.031 1 98.44 370 ALA B N 1
ATOM 6530 C CA . ALA B 1 370 ? -4.551 25.703 17.562 1 98.44 370 ALA B CA 1
ATOM 6531 C C . ALA B 1 370 ? -5.891 26.234 18.047 1 98.44 370 ALA B C 1
ATOM 6533 O O . ALA B 1 370 ? -6.008 27.422 18.375 1 98.44 370 ALA B O 1
ATOM 6534 N N . GLU B 1 371 ? -6.883 25.391 18.031 1 98.62 371 GLU B N 1
ATOM 6535 C CA . GLU B 1 371 ? -8.18 25.75 18.594 1 98.62 371 GLU B CA 1
ATOM 6536 C C . GLU B 1 371 ? -8.062 26.219 20.031 1 98.62 371 GLU B C 1
ATOM 6538 O O . GLU B 1 371 ? -8.633 27.25 20.406 1 98.62 371 GLU B O 1
ATOM 6543 N N . ARG B 1 372 ? -7.328 25.484 20.797 1 98.25 372 ARG B N 1
ATOM 6544 C CA . ARG B 1 372 ? -7.113 25.859 22.188 1 98.25 372 ARG B CA 1
ATOM 6545 C C . ARG B 1 372 ? -6.363 27.188 22.297 1 98.25 372 ARG B C 1
ATOM 6547 O O . ARG B 1 372 ? -6.68 28.016 23.156 1 98.25 372 ARG B O 1
ATOM 6554 N N . GLN B 1 373 ? -5.41 27.391 21.469 1 98.62 373 GLN B N 1
ATOM 6555 C CA . GLN B 1 373 ? -4.68 28.641 21.453 1 98.62 373 GLN B CA 1
ATOM 6556 C C . GLN B 1 373 ? -5.609 29.812 21.125 1 98.62 373 GLN B C 1
ATOM 6558 O O . GLN B 1 373 ? -5.52 30.875 21.734 1 98.62 373 GLN B O 1
ATOM 6563 N N . GLY B 1 374 ? -6.461 29.578 20.125 1 98.56 374 GLY B N 1
ATOM 6564 C CA . GLY B 1 374 ? -7.422 30.609 19.781 1 98.56 374 GLY B CA 1
ATOM 6565 C C . GLY B 1 374 ? -8.32 31 20.938 1 98.56 374 GLY B C 1
ATOM 6566 O O . GLY B 1 374 ? -8.516 32.188 21.188 1 98.56 374 GLY B O 1
ATOM 6567 N N . LYS B 1 375 ? -8.797 30.047 21.625 1 98.19 375 LYS B N 1
ATOM 6568 C CA . LYS B 1 375 ? -9.625 30.312 22.797 1 98.19 375 LYS B CA 1
ATOM 6569 C C . LYS B 1 375 ? -8.844 31.047 23.891 1 98.19 375 LYS B C 1
ATOM 6571 O O . LYS B 1 375 ? -9.367 31.953 24.531 1 98.19 375 LYS B O 1
ATOM 6576 N N . TRP B 1 376 ? -7.625 30.594 24.047 1 98.25 376 TRP B N 1
ATOM 6577 C CA . TRP B 1 376 ? -6.73 31.219 25.016 1 98.25 376 TRP B CA 1
ATOM 6578 C C . TRP B 1 376 ? -6.512 32.688 24.688 1 98.25 376 TRP B C 1
ATOM 6580 O O . TRP B 1 376 ? -6.617 33.562 25.562 1 98.25 376 TRP B O 1
ATOM 6590 N N . ILE B 1 377 ? -6.277 33 23.484 1 98.06 377 ILE B N 1
ATOM 6591 C CA . ILE B 1 377 ? -6.031 34.375 23.016 1 98.06 377 ILE B CA 1
ATOM 6592 C C . ILE B 1 377 ? -7.25 35.25 23.312 1 98.06 377 ILE B C 1
ATOM 6594 O O . ILE B 1 377 ? -7.117 36.375 23.797 1 98.06 377 ILE B O 1
ATOM 6598 N N . ALA B 1 378 ? -8.422 34.75 23.016 1 98 378 ALA B N 1
ATOM 6599 C CA . ALA B 1 378 ? -9.641 35.5 23.266 1 98 378 ALA B CA 1
ATOM 6600 C C . ALA B 1 378 ? -9.781 35.844 24.75 1 98 378 ALA B C 1
ATOM 6602 O O . ALA B 1 378 ? -10.102 36.969 25.109 1 98 378 ALA B O 1
ATOM 6603 N N . GLN B 1 379 ? -9.508 34.875 25.562 1 97.06 379 GLN B N 1
ATOM 6604 C CA . GLN B 1 379 ? -9.625 35.094 27 1 97.06 379 GLN B CA 1
ATOM 6605 C C . GLN B 1 379 ? -8.578 36.094 27.484 1 97.06 379 GLN B C 1
ATOM 6607 O O . GLN B 1 379 ? -8.852 36.906 28.375 1 97.06 379 GLN B O 1
ATOM 6612 N N . TYR B 1 380 ? -7.426 36.031 26.953 1 97.38 380 TYR B N 1
ATOM 6613 C CA . TYR B 1 380 ? -6.359 36.969 27.266 1 97.38 380 TYR B CA 1
ATOM 6614 C C . TYR B 1 380 ? -6.773 38.406 26.906 1 97.38 380 TYR B C 1
ATOM 6616 O O . TYR B 1 380 ? -6.656 39.312 27.719 1 97.38 380 TYR B O 1
ATOM 6624 N N . LEU B 1 381 ? -7.355 38.562 25.734 1 97.38 381 LEU B N 1
ATOM 6625 C CA . LEU B 1 381 ? -7.695 39.875 25.203 1 97.38 381 LEU B CA 1
ATOM 6626 C C . LEU B 1 381 ? -8.922 40.438 25.922 1 97.38 381 LEU B C 1
ATOM 6628 O O . LEU B 1 381 ? -9.094 41.656 25.984 1 97.38 381 LEU B O 1
ATOM 6632 N N . LYS B 1 382 ? -9.703 39.531 26.5 1 95.69 382 LYS B N 1
ATOM 6633 C CA . LYS B 1 382 ? -10.875 39.969 27.25 1 95.69 382 LYS B CA 1
ATOM 6634 C C . LYS B 1 382 ? -10.5 40.312 28.688 1 95.69 382 LYS B C 1
ATOM 6636 O O . LYS B 1 382 ? -11.312 40.875 29.422 1 95.69 382 LYS B O 1
ATOM 6641 N N . GLY B 1 383 ? -9.352 40 29.031 1 94.56 383 GLY B N 1
ATOM 6642 C CA . GLY B 1 383 ? -8.906 40.281 30.391 1 94.56 383 GLY B CA 1
ATOM 6643 C C . GLY B 1 383 ? -9.234 39.188 31.375 1 94.56 383 GLY B C 1
ATOM 6644 O O . GLY B 1 383 ? -9.102 39.375 32.594 1 94.56 383 GLY B O 1
ATOM 6645 N N . ASN B 1 384 ? -9.586 38.031 30.875 1 95.38 384 ASN B N 1
ATOM 6646 C CA . ASN B 1 384 ? -9.922 36.906 31.734 1 95.38 384 ASN B CA 1
ATOM 6647 C C . ASN B 1 384 ? -8.703 36.031 32.031 1 95.38 384 ASN B C 1
ATOM 6649 O O . ASN B 1 384 ? -8.789 35.062 32.781 1 95.38 384 ASN B O 1
ATOM 6653 N N . TYR B 1 385 ? -7.594 36.281 31.422 1 96.12 385 TYR B N 1
ATOM 6654 C CA . TYR B 1 385 ? -6.297 35.656 31.609 1 96.12 385 TYR B CA 1
ATOM 6655 C C . TYR B 1 385 ? -5.18 36.688 31.641 1 96.12 385 TYR B C 1
ATOM 6657 O O . TYR B 1 385 ? -5.18 37.625 30.859 1 96.12 385 TYR B O 1
ATOM 6665 N N . HIS B 1 386 ? -4.254 36.531 32.562 1 96.56 386 HIS B N 1
ATOM 6666 C CA . HIS B 1 386 ? -3.098 37.406 32.656 1 96.56 386 HIS B CA 1
ATOM 6667 C C . HIS B 1 386 ? -1.794 36.625 32.531 1 96.56 386 HIS B C 1
ATOM 6669 O O . HIS B 1 386 ? -1.646 35.562 33.156 1 96.56 386 HIS B O 1
ATOM 6675 N N . LEU B 1 387 ? -0.832 37.094 31.75 1 97 387 LEU B N 1
ATOM 6676 C CA . LEU B 1 387 ? 0.471 36.469 31.547 1 97 387 LEU B CA 1
ATOM 6677 C C . LEU B 1 387 ? 1.302 36.531 32.812 1 97 387 LEU B C 1
ATOM 6679 O O . LEU B 1 387 ? 1.17 37.438 33.625 1 97 387 LEU B O 1
ATOM 6683 N N . PRO B 1 388 ? 2.086 35.531 33 1 96.75 388 PRO B N 1
ATOM 6684 C CA . PRO B 1 388 ? 3.111 35.688 34.031 1 96.75 388 PRO B CA 1
ATOM 6685 C C . PRO B 1 388 ? 4.16 36.75 33.656 1 96.75 388 PRO B C 1
ATOM 6687 O O . PRO B 1 388 ? 4.059 37.375 32.594 1 96.75 388 PRO B O 1
ATOM 6690 N N . SER B 1 389 ? 5.102 36.938 34.594 1 96.38 389 SER B N 1
ATOM 6691 C CA . SER B 1 389 ? 6.168 37.906 34.281 1 96.38 389 SER B CA 1
ATOM 6692 C C . SER B 1 389 ? 7.031 37.406 33.125 1 96.38 389 SER B C 1
ATOM 6694 O O . SER B 1 389 ? 7.023 36.219 32.781 1 96.38 389 SER B O 1
ATOM 6696 N N . GLU B 1 390 ? 7.664 38.344 32.5 1 97.19 390 GLU B N 1
ATOM 6697 C CA . GLU B 1 390 ? 8.586 38 31.422 1 97.19 390 GLU B CA 1
ATOM 6698 C C . GLU B 1 390 ? 9.617 36.969 31.875 1 97.19 390 GLU B C 1
ATOM 6700 O O . GLU B 1 390 ? 9.945 36.031 31.156 1 97.19 390 GLU B O 1
ATOM 6705 N N . GLU B 1 391 ? 10.109 37.188 33.094 1 97.25 391 GLU B N 1
ATOM 6706 C CA . GLU B 1 391 ? 11.102 36.281 33.656 1 97.25 391 GLU B CA 1
ATOM 6707 C C . GLU B 1 391 ? 10.531 34.875 33.812 1 97.25 391 GLU B C 1
ATOM 6709 O O . GLU B 1 391 ? 11.203 33.875 33.5 1 97.25 391 GLU B O 1
ATOM 6714 N N . GLU B 1 392 ? 9.336 34.781 34.25 1 97.19 392 GLU B N 1
ATOM 6715 C CA . GLU B 1 392 ? 8.688 33.5 34.406 1 97.19 392 GLU B CA 1
ATOM 6716 C C . GLU B 1 392 ? 8.469 32.812 33.062 1 97.19 392 GLU B C 1
ATOM 6718 O O . GLU B 1 392 ? 8.617 31.594 32.969 1 97.19 392 GLU B O 1
ATOM 6723 N N . MET B 1 393 ? 8.109 33.562 32.094 1 98 393 MET B N 1
ATOM 6724 C CA . MET B 1 393 ? 7.926 33.031 30.766 1 98 393 MET B CA 1
ATOM 6725 C C . MET B 1 393 ? 9.242 32.469 30.219 1 98 393 MET B C 1
ATOM 6727 O O . MET B 1 393 ? 9.273 31.391 29.641 1 98 393 MET B O 1
ATOM 6731 N N . LEU B 1 394 ? 10.312 33.219 30.406 1 97.81 394 LEU B N 1
ATOM 6732 C CA . LEU B 1 394 ? 11.625 32.812 29.922 1 97.81 394 LEU B CA 1
ATOM 6733 C C . LEU B 1 394 ? 12.086 31.547 30.656 1 97.81 394 LEU B C 1
ATOM 6735 O O . LEU B 1 394 ? 12.703 30.672 30.047 1 97.81 394 LEU B O 1
ATOM 6739 N N . ASP B 1 395 ? 11.789 31.5 31.938 1 97.5 395 ASP B N 1
ATOM 6740 C CA . ASP B 1 395 ? 12.117 30.312 32.719 1 97.5 395 ASP B CA 1
ATOM 6741 C C . ASP B 1 395 ? 11.375 29.078 32.156 1 97.5 395 ASP B C 1
ATOM 6743 O O . ASP B 1 395 ? 11.953 28 32.031 1 97.5 395 ASP B O 1
ATOM 6747 N N . TRP B 1 396 ? 10.148 29.281 31.938 1 96.81 396 TRP B N 1
ATOM 6748 C CA . TRP B 1 396 ? 9.344 28.188 31.375 1 96.81 396 TRP B CA 1
ATOM 6749 C C . TRP B 1 396 ? 9.906 27.734 30.031 1 96.81 396 TRP B C 1
ATOM 6751 O O . TRP B 1 396 ? 9.992 26.531 29.781 1 96.81 396 TRP B O 1
ATOM 6761 N N . ILE B 1 397 ? 10.25 28.656 29.172 1 97.06 397 ILE B N 1
ATOM 6762 C CA . ILE B 1 397 ? 10.789 28.359 27.859 1 97.06 397 ILE B CA 1
ATOM 6763 C C . ILE B 1 397 ? 12.078 27.547 27.984 1 97.06 397 ILE B C 1
ATOM 6765 O O . ILE B 1 397 ? 12.281 26.562 27.281 1 97.06 397 ILE B O 1
ATOM 6769 N N . LYS B 1 398 ? 12.898 27.984 28.859 1 96.19 398 LYS B N 1
ATOM 6770 C CA . LYS B 1 398 ? 14.156 27.281 29.094 1 96.19 398 LYS B CA 1
ATOM 6771 C C . LYS B 1 398 ? 13.914 25.844 29.562 1 96.19 398 LYS B C 1
ATOM 6773 O O . LYS B 1 398 ? 14.555 24.922 29.078 1 96.19 398 LYS B O 1
ATOM 6778 N N . GLU B 1 399 ? 13.031 25.734 30.453 1 94.81 399 GLU B N 1
ATOM 6779 C CA . GLU B 1 399 ? 12.703 24.406 30.953 1 94.81 399 GLU B CA 1
ATOM 6780 C C . GLU B 1 399 ? 12.148 23.516 29.844 1 94.81 399 GLU B C 1
ATOM 6782 O O . GLU B 1 399 ? 12.484 22.328 29.75 1 94.81 399 GLU B O 1
ATOM 6787 N N . ASP B 1 400 ? 11.305 24.078 29.109 1 92.38 400 ASP B N 1
ATOM 6788 C CA . ASP B 1 400 ? 10.703 23.359 27.984 1 92.38 400 ASP B CA 1
ATOM 6789 C C . ASP B 1 400 ? 11.773 22.922 26.984 1 92.38 400 ASP B C 1
ATOM 6791 O O . ASP B 1 400 ? 11.734 21.797 26.484 1 92.38 400 ASP B O 1
ATOM 6795 N N . GLN B 1 401 ? 12.672 23.75 26.641 1 90.75 401 GLN B N 1
ATOM 6796 C CA . GLN B 1 401 ? 13.758 23.438 25.719 1 90.75 401 GLN B CA 1
ATOM 6797 C C . GLN B 1 401 ? 14.656 22.344 26.281 1 90.75 401 GLN B C 1
ATOM 6799 O O . GLN B 1 401 ? 15.109 21.469 25.531 1 90.75 401 GLN B O 1
ATOM 6804 N N . ASP B 1 402 ? 14.93 22.438 27.531 1 90.44 402 ASP B N 1
ATOM 6805 C CA . ASP B 1 402 ? 15.758 21.438 28.172 1 90.44 402 ASP B CA 1
ATOM 6806 C C . ASP B 1 402 ? 15.094 20.062 28.125 1 90.44 402 ASP B C 1
ATOM 6808 O O . ASP B 1 402 ? 15.766 19.047 27.875 1 90.44 402 ASP B O 1
ATOM 6812 N N . GLU B 1 403 ? 13.844 20.062 28.328 1 86.5 403 GLU B N 1
ATOM 6813 C CA . GLU B 1 403 ? 13.102 18.812 28.25 1 86.5 403 GLU B CA 1
ATOM 6814 C C . GLU B 1 403 ? 13.102 18.25 26.828 1 86.5 403 GLU B C 1
ATOM 6816 O O . GLU B 1 403 ? 13.211 17.047 26.641 1 86.5 403 GLU B O 1
ATOM 6821 N N . MET B 1 404 ? 12.945 19.078 25.891 1 85.12 404 MET B N 1
ATOM 6822 C CA . MET B 1 404 ? 12.953 18.688 24.484 1 85.12 404 MET B CA 1
ATOM 6823 C C . MET B 1 404 ? 14.305 18.109 24.094 1 85.12 404 MET B C 1
ATOM 6825 O O . MET B 1 404 ? 14.375 17.094 23.391 1 85.12 404 MET B O 1
ATOM 6829 N N . LYS B 1 405 ? 15.336 18.75 24.562 1 82.62 405 LYS B N 1
ATOM 6830 C CA . LYS B 1 405 ? 16.688 18.297 24.266 1 82.62 405 LYS B CA 1
ATOM 6831 C C . LYS B 1 405 ? 16.953 16.922 24.859 1 82.62 405 LYS B C 1
ATOM 6833 O O . LYS B 1 405 ? 17.703 16.125 24.281 1 82.62 405 LYS B O 1
ATOM 6838 N N . LYS B 1 406 ? 16.375 16.703 25.969 1 80.62 406 LYS B N 1
ATOM 6839 C CA . LYS B 1 406 ? 16.547 15.406 26.625 1 80.62 406 LYS B CA 1
ATOM 6840 C C . LYS B 1 406 ? 15.836 14.297 25.859 1 80.62 406 LYS B C 1
ATOM 6842 O O . LYS B 1 406 ? 16.312 13.156 25.828 1 80.62 406 LYS B O 1
ATOM 6847 N N . ARG B 1 407 ? 14.852 14.641 25.219 1 79.38 407 ARG B N 1
ATOM 6848 C CA . ARG B 1 407 ? 14 13.625 24.594 1 79.38 407 ARG B CA 1
ATOM 6849 C C . ARG B 1 407 ? 14.336 13.469 23.109 1 79.38 407 ARG B C 1
ATOM 6851 O O . ARG B 1 407 ? 14.422 12.352 22.609 1 79.38 407 ARG B O 1
ATOM 6858 N N . TYR B 1 408 ? 14.531 14.539 22.516 1 75 408 TYR B N 1
ATOM 6859 C CA . TYR B 1 408 ? 14.641 14.508 21.062 1 75 408 TYR B CA 1
ATOM 6860 C C . TYR B 1 408 ? 16.078 14.727 20.609 1 75 408 TYR B C 1
ATOM 6862 O O . TYR B 1 408 ? 16.812 15.508 21.234 1 75 408 TYR B O 1
ATOM 6870 N N . VAL B 1 409 ? 16.406 14.102 19.531 1 73.56 409 VAL B N 1
ATOM 6871 C CA . VAL B 1 409 ? 17.703 14.336 18.906 1 73.56 409 VAL B CA 1
ATOM 6872 C C . VAL B 1 409 ? 17.781 15.773 18.406 1 73.56 409 VAL B C 1
ATOM 6874 O O . VAL B 1 409 ? 16.797 16.328 17.922 1 73.56 409 VAL B O 1
ATOM 6877 N N . SER B 1 410 ? 18.922 16.297 18.594 1 69.06 410 SER B N 1
ATOM 6878 C CA . SER B 1 410 ? 19.141 17.672 18.141 1 69.06 410 SER B CA 1
ATOM 6879 C C . SER B 1 410 ? 19.141 17.766 16.625 1 69.06 410 SER B C 1
ATOM 6881 O O . SER B 1 410 ? 19.906 17.062 15.953 1 69.06 410 SER B O 1
ATOM 6883 N N . SER B 1 411 ? 18.156 18.391 16.109 1 72.88 411 SER B N 1
ATOM 6884 C CA . SER B 1 411 ? 18.047 18.641 14.672 1 72.88 411 SER B CA 1
ATOM 6885 C C . SER B 1 411 ? 17.125 19.812 14.375 1 72.88 411 SER B C 1
ATOM 6887 O O . SER B 1 411 ? 16.344 20.219 15.242 1 72.88 411 SER B O 1
ATOM 6889 N N . THR B 1 412 ? 17.328 20.422 13.289 1 69 412 THR B N 1
ATOM 6890 C CA . THR B 1 412 ? 16.469 21.516 12.859 1 69 412 THR B CA 1
ATOM 6891 C C . THR B 1 412 ? 15.023 21.031 12.711 1 69 412 THR B C 1
ATOM 6893 O O . THR B 1 412 ? 14.102 21.844 12.609 1 69 412 THR B O 1
ATOM 6896 N N . ARG B 1 413 ? 14.867 19.781 12.797 1 69.5 413 ARG B N 1
ATOM 6897 C CA . ARG B 1 413 ? 13.539 19.203 12.609 1 69.5 413 ARG B CA 1
ATOM 6898 C C . ARG B 1 413 ? 12.797 19.094 13.938 1 69.5 413 ARG B C 1
ATOM 6900 O O . ARG B 1 413 ? 11.57 19 13.961 1 69.5 413 ARG B O 1
ATOM 6907 N N . HIS B 1 414 ? 13.562 19.141 14.938 1 75.69 414 HIS B N 1
ATOM 6908 C CA . HIS B 1 414 ? 12.953 18.859 16.234 1 75.69 414 HIS B CA 1
ATOM 6909 C C . HIS B 1 414 ? 13.086 20.047 17.188 1 75.69 414 HIS B C 1
ATOM 6911 O O . HIS B 1 414 ? 13.648 19.906 18.281 1 75.69 414 HIS B O 1
ATOM 6917 N N . THR B 1 415 ? 12.5 21.219 16.703 1 81.94 415 THR B N 1
ATOM 6918 C CA . THR B 1 415 ? 12.688 22.422 17.5 1 81.94 415 THR B CA 1
ATOM 6919 C C . THR B 1 415 ? 11.359 22.891 18.109 1 81.94 415 THR B C 1
ATOM 6921 O O . THR B 1 415 ? 11.344 23.656 19.062 1 81.94 415 THR B O 1
ATOM 6924 N N . ILE B 1 416 ? 10.305 22.312 17.547 1 88.94 416 ILE B N 1
ATOM 6925 C CA . ILE B 1 416 ? 9.008 22.797 18.016 1 88.94 416 ILE B CA 1
ATOM 6926 C C . ILE B 1 416 ? 8.078 21.625 18.281 1 88.94 416 ILE B C 1
ATOM 6928 O O . ILE B 1 416 ? 6.867 21.719 18.062 1 88.94 416 ILE B O 1
ATOM 6932 N N . GLN B 1 417 ? 8.672 20.547 18.656 1 89.19 417 GLN B N 1
ATOM 6933 C CA . GLN B 1 417 ? 7.902 19.328 18.922 1 89.19 417 GLN B CA 1
ATOM 6934 C C . GLN B 1 417 ? 7.082 19.484 20.203 1 89.19 417 GLN B C 1
ATOM 6936 O O . GLN B 1 417 ? 7.551 20.062 21.188 1 89.19 417 GLN B O 1
ATOM 6941 N N . VAL B 1 418 ? 5.848 18.984 20.156 1 89.69 418 VAL B N 1
ATOM 6942 C CA . VAL B 1 418 ? 5.043 18.891 21.375 1 89.69 418 VAL B CA 1
ATOM 6943 C C . VAL B 1 418 ? 4.324 17.547 21.406 1 89.69 418 VAL B C 1
ATOM 6945 O O . VAL B 1 418 ? 4.062 16.938 20.359 1 89.69 418 VAL B O 1
ATOM 6948 N N . ASP B 1 419 ? 4.137 17.047 22.594 1 86.44 419 ASP B N 1
ATOM 6949 C CA . ASP B 1 419 ? 3.24 15.906 22.781 1 86.44 419 ASP B CA 1
ATOM 6950 C C . ASP B 1 419 ? 1.789 16.359 22.891 1 86.44 419 ASP B C 1
ATOM 6952 O O . ASP B 1 419 ? 1.452 17.172 23.766 1 86.44 419 ASP B O 1
ATOM 6956 N N . PHE B 1 420 ? 1.037 15.867 22.094 1 90.31 420 PHE B N 1
ATOM 6957 C CA . PHE B 1 420 ? -0.33 16.344 21.938 1 90.31 420 PHE B CA 1
ATOM 6958 C C . PHE B 1 420 ? -1.059 16.375 23.266 1 90.31 420 PHE B C 1
ATOM 6960 O O . PHE B 1 420 ? -1.521 17.422 23.703 1 90.31 420 PHE B O 1
ATOM 6967 N N . ASP B 1 421 ? -1.155 15.297 23.953 1 89.19 421 ASP B N 1
ATOM 6968 C CA . ASP B 1 421 ? -1.953 15.18 25.172 1 89.19 421 ASP B CA 1
ATOM 6969 C C . ASP B 1 421 ? -1.326 15.977 26.312 1 89.19 421 ASP B C 1
ATOM 6971 O O . ASP B 1 421 ? -2.029 16.656 27.078 1 89.19 421 ASP B O 1
ATOM 6975 N N . ILE B 1 422 ? -0.055 15.891 26.406 1 87.56 422 ILE B N 1
ATOM 6976 C CA . ILE B 1 422 ? 0.654 16.609 27.453 1 87.56 422 ILE B CA 1
ATOM 6977 C C . ILE B 1 422 ? 0.509 18.109 27.25 1 87.56 422 ILE B C 1
ATOM 6979 O O . ILE B 1 422 ? 0.197 18.844 28.188 1 87.56 422 ILE B O 1
ATOM 6983 N N . PHE B 1 423 ? 0.74 18.547 26.047 1 93.12 423 PHE B N 1
ATOM 6984 C CA . PHE B 1 423 ? 0.686 19.969 25.734 1 93.12 423 PHE B CA 1
ATOM 6985 C C . PHE B 1 423 ? -0.725 20.5 25.922 1 93.12 423 PHE B C 1
ATOM 6987 O O . PHE B 1 423 ? -0.905 21.609 26.438 1 93.12 423 PHE B O 1
ATOM 6994 N N . MET B 1 424 ? -1.718 19.719 25.531 1 93.88 424 MET B N 1
ATOM 6995 C CA . MET B 1 424 ? -3.109 20.109 25.75 1 93.88 424 MET B CA 1
ATOM 6996 C C . MET B 1 424 ? -3.396 20.312 27.219 1 93.88 424 MET B C 1
ATOM 6998 O O . MET B 1 424 ? -4.043 21.297 27.609 1 93.88 424 MET B O 1
ATOM 7002 N N . ASN B 1 425 ? -2.947 19.453 28.016 1 92.38 425 ASN B N 1
ATOM 7003 C CA . ASN B 1 425 ? -3.143 19.547 29.453 1 92.38 425 ASN B CA 1
ATOM 7004 C C . ASN B 1 425 ? -2.389 20.719 30.047 1 92.38 425 ASN B C 1
ATOM 7006 O O . ASN B 1 425 ? -2.906 21.422 30.938 1 92.38 425 ASN B O 1
ATOM 7010 N N . GLN B 1 426 ? -1.188 20.906 29.594 1 94.19 426 GLN B N 1
ATOM 7011 C CA . GLN B 1 426 ? -0.38 22.031 30.078 1 94.19 426 GLN B CA 1
ATOM 7012 C C . GLN B 1 426 ? -1.042 23.359 29.766 1 94.19 426 GLN B C 1
ATOM 7014 O O . GLN B 1 426 ? -1.041 24.281 30.594 1 94.19 426 GLN B O 1
ATOM 7019 N N . MET B 1 427 ? -1.542 23.484 28.562 1 96.75 427 MET B N 1
ATOM 7020 C CA . MET B 1 427 ? -2.232 24.719 28.188 1 96.75 427 MET B CA 1
ATOM 7021 C C . MET B 1 427 ? -3.451 24.953 29.078 1 96.75 427 MET B C 1
ATOM 7023 O O . MET B 1 427 ? -3.701 26.078 29.516 1 96.75 427 MET B O 1
ATOM 7027 N N . ALA B 1 428 ? -4.156 23.859 29.344 1 95.5 428 ALA B N 1
ATOM 7028 C CA . ALA B 1 428 ? -5.34 23.969 30.188 1 95.5 428 ALA B CA 1
ATOM 7029 C C . ALA B 1 428 ? -4.965 24.453 31.594 1 95.5 428 ALA B C 1
ATOM 7031 O O . ALA B 1 428 ? -5.625 25.328 32.156 1 95.5 428 ALA B O 1
ATOM 7032 N N . LYS B 1 429 ? -3.973 23.891 32.125 1 96.06 429 LYS B N 1
ATOM 7033 C CA . LYS B 1 429 ? -3.52 24.266 33.469 1 96.06 429 LYS B CA 1
ATOM 7034 C C . LYS B 1 429 ? -3.051 25.719 33.5 1 96.06 429 LYS B C 1
ATOM 7036 O O . LYS B 1 429 ? -3.338 26.453 34.438 1 96.06 429 LYS B O 1
ATOM 7041 N N . GLU B 1 430 ? -2.307 26.062 32.5 1 97.19 430 GLU B N 1
ATOM 7042 C CA . GLU B 1 430 ? -1.818 27.438 32.438 1 97.19 430 GLU B CA 1
ATOM 7043 C C . GLU B 1 430 ? -2.973 28.422 32.312 1 97.19 430 GLU B C 1
ATOM 7045 O O . GLU B 1 430 ? -2.938 29.5 32.938 1 97.19 430 GLU B O 1
ATOM 7050 N N . MET B 1 431 ? -3.91 28.141 31.547 1 95.88 431 MET B N 1
ATOM 7051 C CA . MET B 1 431 ? -5.078 29.016 31.422 1 95.88 431 MET B CA 1
ATOM 7052 C C . MET B 1 431 ? -5.758 29.203 32.781 1 95.88 431 MET B C 1
ATOM 7054 O O . MET B 1 431 ? -6.191 30.312 33.094 1 95.88 431 MET B O 1
ATOM 7058 N N . GLU B 1 432 ? -5.812 28.109 33.562 1 95.5 432 GLU B N 1
ATOM 7059 C CA . GLU B 1 432 ? -6.375 28.203 34.906 1 95.5 432 GLU B CA 1
ATOM 7060 C C . GLU B 1 432 ? -5.508 29.062 35.812 1 95.5 432 GLU B C 1
ATOM 7062 O O . GLU B 1 432 ? -6.023 29.875 36.562 1 95.5 432 GLU B O 1
ATOM 7067 N N . ARG B 1 433 ? -4.254 28.891 35.688 1 95.62 433 ARG B N 1
ATOM 7068 C CA . ARG B 1 433 ? -3.326 29.688 36.5 1 95.62 433 ARG B CA 1
ATOM 7069 C C . ARG B 1 433 ? -3.439 31.172 36.156 1 95.62 433 ARG B C 1
ATOM 7071 O O . ARG B 1 433 ? -3.389 32.031 37.031 1 95.62 433 ARG B O 1
ATOM 7078 N N . GLY B 1 434 ? -3.494 31.422 34.875 1 95.25 434 GLY B N 1
ATOM 7079 C CA . GLY B 1 434 ? -3.6 32.781 34.406 1 95.25 434 GLY B CA 1
ATOM 7080 C C . GLY B 1 434 ? -4.887 33.469 34.844 1 95.25 434 GLY B C 1
ATOM 7081 O O . GLY B 1 434 ? -4.918 34.688 35.062 1 95.25 434 GLY B O 1
ATOM 7082 N N . LYS B 1 435 ? -5.914 32.656 34.938 1 93.31 435 LYS B N 1
ATOM 7083 C CA . LYS B 1 435 ? -7.172 33.188 35.469 1 93.31 435 LYS B CA 1
ATOM 7084 C C . LYS B 1 435 ? -7.016 33.625 36.906 1 93.31 435 LYS B C 1
ATOM 7086 O O . LYS B 1 435 ? -7.574 34.656 37.312 1 93.31 435 LYS B O 1
ATOM 7091 N N . LYS B 1 436 ? -6.289 32.938 37.625 1 92.12 436 LYS B N 1
ATOM 7092 C CA . LYS B 1 436 ? -6.062 33.25 39.031 1 92.12 436 LYS B CA 1
ATOM 7093 C C . LYS B 1 436 ? -5.195 34.5 39.156 1 92.12 436 LYS B C 1
ATOM 7095 O O . LYS B 1 436 ? -5.305 35.219 40.156 1 92.12 436 LYS B O 1
ATOM 7100 N N . ARG B 1 437 ? -4.324 34.719 38.156 1 92 437 ARG B N 1
ATOM 7101 C CA . ARG B 1 437 ? -3.469 35.906 38.156 1 92 437 ARG B CA 1
ATOM 7102 C C . ARG B 1 437 ? -4.273 37.156 37.812 1 92 437 ARG B C 1
ATOM 7104 O O . ARG B 1 437 ? -3.793 38.281 38.031 1 92 437 ARG B O 1
ATOM 7111 N N . THR B 1 438 ? -5.48 36.969 37.406 1 87.81 438 THR B N 1
ATOM 7112 C CA . THR B 1 438 ? -6.316 38.094 36.969 1 87.81 438 THR B CA 1
ATOM 7113 C C . THR B 1 438 ? -6.918 38.812 38.156 1 87.81 438 THR B C 1
ATOM 7115 O O . THR B 1 438 ? -7.48 38.188 39.062 1 87.81 438 THR B O 1
ATOM 7118 N N . PRO B 1 439 ? -6.664 40.094 38.344 1 78.62 439 PRO B N 1
ATOM 7119 C CA . PRO B 1 439 ? -7.238 40.812 39.469 1 78.62 439 PRO B CA 1
ATOM 7120 C C . PRO B 1 439 ? -8.758 40.688 39.531 1 78.62 439 PRO B C 1
ATOM 7122 O O . PRO B 1 439 ? -9.43 40.656 38.5 1 78.62 439 PRO B O 1
ATOM 7125 N N . LYS B 1 440 ? -9.164 40.25 40.781 1 64.5 440 LYS B N 1
ATOM 7126 C CA . LYS B 1 440 ? -10.594 40.156 41.062 1 64.5 440 LYS B CA 1
ATOM 7127 C C . LYS B 1 440 ? -11.266 41.531 40.938 1 64.5 440 LYS B C 1
ATOM 7129 O O . LYS B 1 440 ? -10.75 42.531 41.438 1 64.5 440 LYS B O 1
ATOM 7134 N N . LYS B 1 441 ? -12.07 41.781 39.969 1 57.06 441 LYS B N 1
ATOM 7135 C CA . LYS B 1 441 ? -12.891 42.969 39.938 1 57.06 441 LYS B CA 1
ATOM 7136 C C . LYS B 1 441 ? -13.539 43.219 41.281 1 57.06 441 LYS B C 1
ATOM 7138 O O . LYS B 1 441 ? -14.133 42.312 41.875 1 57.06 441 LYS B O 1
ATOM 7143 N N . GLU B 1 442 ? -12.969 44 42.062 1 43.66 442 GLU B N 1
ATOM 7144 C CA . GLU B 1 442 ? -13.688 44.438 43.25 1 43.66 442 GLU B CA 1
ATOM 7145 C C . GLU B 1 442 ? -15.164 44.688 42.938 1 43.66 442 GLU B C 1
ATOM 7147 O O . GLU B 1 442 ? -15.484 45.406 42 1 43.66 442 GLU B O 1
ATOM 7152 N N . LEU B 1 443 ? -15.922 43.594 43.156 1 43 443 LEU B N 1
ATOM 7153 C CA . LEU B 1 443 ? -17.344 43.875 43.188 1 43 443 LEU B CA 1
ATOM 7154 C C . LEU B 1 443 ? -17.641 45.125 44 1 43 443 LEU B C 1
ATOM 7156 O O . LEU B 1 443 ? -17.344 45.188 45.188 1 43 443 LEU B O 1
ATOM 7160 N N . VAL B 1 444 ? -17.625 46.219 43.594 1 31.94 444 VAL B N 1
ATOM 7161 C CA . VAL B 1 444 ? -18.234 47.344 44.312 1 31.94 444 VAL B CA 1
ATOM 7162 C C . VAL B 1 444 ? -19.641 46.969 44.75 1 31.94 444 VAL B C 1
ATOM 7164 O O . VAL B 1 444 ? -20.484 46.594 43.906 1 31.94 444 VAL B O 1
ATOM 7167 N N . LYS B 1 445 ? -19.625 46.438 45.969 1 51.12 445 LYS B N 1
ATOM 7168 C CA . LYS B 1 445 ? -20.953 46.594 46.531 1 51.12 445 LYS B CA 1
ATOM 7169 C C . LYS B 1 445 ? -21.594 47.906 46.062 1 51.12 445 LYS B C 1
ATOM 7171 O O . LYS B 1 445 ? -21.094 48.969 46.344 1 51.12 445 LYS B O 1
ATOM 7176 N N . ALA B 1 446 ? -22.375 47.5 45 1 29.42 446 ALA B N 1
ATOM 7177 C CA . ALA B 1 446 ? -23.391 48.531 44.844 1 29.42 446 ALA B CA 1
ATOM 7178 C C . ALA B 1 446 ? -24.359 48.562 46.031 1 29.42 446 ALA B C 1
ATOM 7180 O O . ALA B 1 446 ? -24.75 47.5 46.5 1 29.42 446 ALA B O 1
#

Radius of gyration: 33.26 Å; Cα contacts (8 Å, |Δi|>4): 1830; chains: 2; bounding box: 61×118×85 Å

InterPro domains:
  IPR000960 Flavin monooxygenase FMO [PIRSF000332] (5-431)
  IPR000960 Flavin monooxygenase FMO [PR00370] (4-20)
  IPR000960 Flavin monooxygenase FMO [PR00370] (28-52)
  IPR000960 Flavin monooxygenase FMO [PR00370] (78-93)
  IPR000960 Flavin monooxygenase FMO [PR00370] (103-115)
  IPR000960 Flavin monooxygenase FMO [PR00370] (132-148)
  IPR000960 Flavin monooxygenase FMO [PR00370] (193-208)
  IPR000960 Flavin monooxygenase FMO [PR00370] (305-332)
  IPR000960 Flavin monooxygenase FMO [PR00370] (351-368)
  IPR000960 Flavin monooxygenase FMO [PR00370] (368-381)
  IPR002257 Flavin monooxygenase (FMO) 5 [PR01125] (86-98)
  IPR002257 Flavin monooxygenase (FMO) 5 [PR01125] (201-211)
  IPR002257 Flavin monooxygenase (FMO) 5 [PR01125] (265-276)
  IPR002257 Flavin monooxygenase (FMO) 5 [PR01125] (389-408)
  IPR002257 Flavin monooxygenase (FMO) 5 [PR01125] (408-419)
  IPR020946 Flavin monooxygenase-like [PF00743] (5-431)
  IPR036188 FAD/NAD(P)-binding domain superfamily [G3DSA:3.50.50.60] (2-387)
  IPR036188 FAD/NAD(P)-binding domain superfamily [SSF51905] (2-213)
  IPR036188 FAD/NAD(P)-binding domain superfamily [SSF51905] (298-437)
  IPR050346 Flavin-containing monooxygenases-like [PTHR23023] (5-432)

Organism: NCBI:txid1917863

pLDDT: mean 93.06, std 9.13, range [27.69, 98.94]

Secondary structure (DSSP, 8-state):
-PPPEEEEE--STTHHHHHHHHHHTT-EEEEE-SSSSS-GGGSTT-TTS-----TT-B-SS-HHHHSBTTBPPPTTS-SS-BHHHHHHHHHHHHHHTT-GGGEETT--EEEEEE-TTS-EEEEESSS--EEESEEEE---SS-EE---SSPPSEEE-SEEEEGGG--BTTBSS--TT-EEEEE--SHHHHHHHHHHHSTTS-SEEEEE-SSB--EE-SEETTEEHHHHHTTS-TTS-HHHHHHHHHHHHHHHH--GGGGTPPPBSS-TTSSPPEE-SSHHHHHHTTSSEEE--EEEEEETEEEETTS-EEE-SEEEE---EE---TTS-TTTS--GGG----BTTTEETTEEEEEE-S--EEES-HHHHHHHHHHHHHHHHHTS-----HHHHHHHHHHHHHHHHHHS--STTSSSEEEHHHHHHHHHHHHHHHHHHS--------/-PPPEEEEE--STTHHHHHHHHHHTT-EEEEE-SSSSS-GGGSTT-TTS-----TT-B-SS-HHHHSBTTBPPPTTS-SS-BHHHHHHHHHHHHHHTT-GGGEETT--EEEEEE-TTS-EEEEESSS--EEESEEEE---SS-EE---SSPPSEEE-SEEEEGGG--BTTBSS--TT-EEEEE--SHHHHHHHHHHHSTTS-SEEEEE-SSB--EE-SEETTEEHHHHHTTS-TTS-HHHHHHHHHHHHHHHH--GGGGTPPPBSS-TTSSPPEE-SSHHHHHHTTSSEEE--EEEEEETEEEETTS-EEE-SEEEE---EE---TTS-TTTS--GGG----BTTTEETTEEEEEE-S--EEES-HHHHHHHHHHHHHHHHHTS-----HHHHHHHHHHHHHHHHHHS--STTSSSEEEHHHHHHHHHHHHHHHHHHS--------

Sequence (892 aa):
MSSPHVCVIGAGSSGITVIKSLKENGISFDCYEKGSDVGGNWRFKNDNGLSNIYKSLHINTHRDRMEYRDFPMPKDYPDYPNHEPIQAYFLSYVDHFGLRKHIQFKNGVKKAERLPDGKWKVTPEKGASKIYDVLVVANGHHWSERWPDPAFPGKFSGKVIHSHSYVDPKTPVNCEGKNVVVLGMGNSAMDISVELSRPGVANKVFLSARRGAYVIPNYLFGKPLDKLTEVMPTWIPFSIQQFFAHLLIRFGVGKMEDFGLPKPDHKFGSAHPTISQDLLVRLGRGDITPKPVIEELKGKKIRFADGTEEDADVLIYCTGYNIKFPFFDEDFISAPNNYIPLFYRMFKPGIDNLMFVGLMQPLGAIMPLAERQGKWIAQYLKGNYHLPSEEEMLDWIKEDQDEMKKRYVSSTRHTIQVDFDIFMNQMAKEMERGKKRTPKKELVKAMSSPHVCVIGAGSSGITVIKSLKENGISFDCYEKGSDVGGNWRFKNDNGLSNIYKSLHINTHRDRMEYRDFPMPKDYPDYPNHEPIQAYFLSYVDHFGLRKHIQFKNGVKKAERLPDGKWKVTPEKGASKIYDVLVVANGHHWSERWPDPAFPGKFSGKVIHSHSYVDPKTPVNCEGKNVVVLGMGNSAMDISVELSRPGVANKVFLSARRGAYVIPNYLFGKPLDKLTEVMPTWIPFSIQQFFAHLLIRFGVGKMEDFGLPKPDHKFGSAHPTISQDLLVRLGRGDITPKPVIEELKGKKIRFADGTEEDADVLIYCTGYNIKFPFFDEDFISAPNNYIPLFYRMFKPGIDNLMFVGLMQPLGAIMPLAERQGKWIAQYLKGNYHLPSEEEMLDWIKEDQDEMKKRYVSSTRHTIQVDFDIFMNQMAKEMERGKKRTPKKELVKA

Solvent-accessible surface area (backbone atoms only — not comparable to full-atom values): 46519 Å² total; per-residue (Å²): 130,83,77,58,37,33,37,33,38,24,40,19,68,31,20,50,33,31,55,50,31,25,54,76,68,73,42,49,68,46,31,29,17,50,22,82,61,67,27,43,53,45,25,73,83,38,80,54,74,44,38,39,47,34,73,68,40,51,51,90,45,42,44,84,58,37,31,38,84,91,54,67,65,66,85,85,55,34,48,29,35,36,41,65,62,52,34,51,49,49,51,48,50,34,59,73,71,64,44,62,89,55,46,41,54,63,21,32,66,54,34,51,42,78,42,96,87,63,32,33,43,36,30,38,69,61,74,72,66,46,79,25,55,31,43,36,43,19,74,61,52,68,55,40,79,37,71,71,79,74,64,70,49,72,48,63,69,42,51,76,46,47,49,54,64,39,36,51,65,59,31,82,57,67,36,60,68,26,26,34,37,34,35,31,65,43,47,65,28,40,51,50,50,49,59,37,30,36,67,83,32,26,65,40,32,33,42,18,26,83,63,33,60,60,72,38,46,55,57,52,48,51,33,52,38,61,66,63,56,65,67,55,62,84,82,55,54,62,71,59,50,35,49,53,51,41,50,48,43,44,57,51,51,30,61,51,50,80,44,61,40,52,64,48,87,62,59,66,78,20,50,85,72,19,56,38,71,55,46,61,58,35,28,36,33,54,38,35,43,66,41,50,28,79,55,34,32,57,38,51,28,40,30,27,68,82,68,52,69,42,76,35,43,33,42,36,39,30,62,57,51,38,42,66,52,86,28,38,55,67,88,76,49,60,25,71,75,37,40,65,83,29,42,90,45,24,36,35,72,91,38,91,48,41,36,38,40,53,63,57,45,42,68,58,43,56,37,38,56,13,37,51,48,15,46,49,50,36,35,38,77,71,58,57,28,36,80,73,54,53,67,55,37,52,50,51,35,50,51,51,51,53,53,46,56,73,48,28,56,90,45,65,82,55,56,39,65,40,50,44,69,60,48,53,50,50,51,52,50,48,52,54,51,16,34,68,63,30,79,75,73,76,74,66,82,121,129,83,76,58,36,32,37,33,37,24,39,18,68,31,21,50,34,30,55,49,29,24,55,76,67,71,42,49,67,48,31,29,17,49,23,81,60,67,28,43,52,45,24,72,83,38,82,54,72,43,36,39,46,35,72,66,42,50,52,90,45,43,44,85,58,37,31,40,85,91,55,66,66,66,84,85,56,34,49,28,35,36,42,63,63,52,34,51,49,48,52,50,50,34,58,74,70,64,44,62,89,55,46,40,55,63,20,31,65,55,34,51,42,78,42,94,87,63,31,33,43,36,29,38,68,62,74,73,65,46,79,24,55,28,42,35,44,18,74,60,51,69,55,40,80,36,70,70,78,73,63,71,48,70,50,62,70,44,51,74,47,46,49,57,64,38,38,51,65,59,32,81,57,68,37,60,68,25,28,34,36,35,37,32,65,43,46,66,28,42,53,49,50,48,59,36,28,36,68,86,31,24,65,42,31,34,42,19,26,83,63,34,60,61,72,39,46,54,56,54,45,51,33,53,39,62,64,62,56,64,68,54,63,83,84,53,55,63,72,59,51,34,50,52,50,40,50,48,41,43,56,51,51,30,61,51,51,81,45,61,40,52,63,48,87,63,60,67,77,20,50,86,73,18,57,39,71,55,44,62,57,36,27,37,33,53,39,34,43,67,40,51,29,79,55,34,31,57,38,52,27,39,29,28,67,83,69,52,70,42,74,36,43,32,41,34,39,29,63,58,51,38,43,67,51,86,30,38,56,66,87,77,50,59,25,72,77,38,37,64,83,30,41,90,47,25,36,36,72,89,38,91,48,40,36,38,42,51,64,58,46,42,67,59,42,56,35,37,56,12,38,50,48,15,47,48,50,36,36,38,77,69,59,57,28,37,82,72,54,54,67,55,37,52,50,51,36,51,52,51,52,53,53,46,56,72,48,30,58,91,45,66,83,55,54,39,65,38,49,42,69,61,48,53,50,50,52,54,50,48,52,52,51,16,34,68,63,28,79,75,73,74,70,66,82,120